Protein 5WPW (pdb70)

CATH classification: 2.60.120.10 (+1 more: 2.60.120.10)

Structure (mmCIF, N/CA/C/O backbone):
data_5WPW
#
_entry.id   5WPW
#
_cell.length_a   92.410
_cell.length_b   92.410
_cell.length_c   212.850
_cell.angle_alpha   90.00
_cell.angle_beta   90.00
_cell.angle_gamma   120.00
#
_symmetry.space_group_name_H-M   'H 3'
#
loop_
_entity.id
_entity.type
_entity.pdbx_description
1 polymer '11S globulin isoform 1'
2 water water
#
loop_
_atom_site.group_PDB
_atom_site.id
_atom_site.type_symbol
_atom_site.label_atom_id
_atom_site.label_alt_id
_atom_site.label_comp_id
_atom_site.label_asym_id
_atom_site.label_entity_id
_atom_site.label_seq_id
_atom_site.pdbx_PDB_ins_code
_atom_site.Cartn_x
_atom_site.Cartn_y
_atom_site.Cartn_z
_atom_site.occupancy
_atom_site.B_iso_or_equiv
_atom_site.auth_seq_id
_atom_site.auth_comp_id
_atom_site.auth_asym_id
_atom_site.auth_atom_id
_atom_site.pdbx_PDB_model_num
ATOM 1 N N . ASN A 1 1 ? -7.060 52.554 14.682 1.00 71.48 43 ASN A N 1
ATOM 2 C CA . ASN A 1 1 ? -7.921 53.404 13.864 1.00 69.13 43 ASN A CA 1
ATOM 3 C C . ASN A 1 1 ? -9.247 53.673 14.578 1.00 68.87 43 ASN A C 1
ATOM 4 O O . ASN A 1 1 ? -9.761 52.816 15.303 1.00 65.70 43 ASN A O 1
ATOM 9 N N . GLU A 1 2 ? -9.790 54.873 14.361 1.00 69.30 44 GLU A N 1
ATOM 10 C CA . GLU A 1 2 ? -11.016 55.342 14.998 1.00 60.74 44 GLU A CA 1
ATOM 11 C C . GLU A 1 2 ? -12.271 54.989 14.213 1.00 59.41 44 GLU A C 1
ATOM 12 O O . GLU A 1 2 ? -13.332 55.570 14.479 1.00 55.63 44 GLU A O 1
ATOM 18 N N . CYS A 1 3 ? -12.190 54.079 13.244 1.00 51.83 45 CYS A N 1
ATOM 19 C CA . CYS A 1 3 ? -13.365 53.834 12.419 1.00 53.23 45 CYS A CA 1
ATOM 20 C C . CYS A 1 3 ? -14.347 52.867 13.058 1.00 50.63 45 CYS A C 1
ATOM 21 O O . CYS A 1 3 ? -15.360 52.530 12.430 1.00 47.79 45 CYS A O 1
ATOM 24 N N . ARG A 1 4 ? -14.094 52.423 14.289 1.00 53.41 46 ARG A N 1
ATOM 25 C CA . ARG A 1 4 ? -15.132 51.760 15.079 1.00 53.78 46 ARG A CA 1
ATOM 26 C C . ARG A 1 4 ? -15.916 52.827 15.848 1.00 56.01 46 ARG A C 1
ATOM 27 O O . ARG A 1 4 ? -15.799 53.007 17.066 1.00 54.61 46 ARG A O 1
ATOM 35 N N . ILE A 1 5 ? -16.723 53.555 15.098 1.00 53.69 47 ILE A N 1
ATOM 36 C CA . ILE A 1 5 ? -17.498 54.658 15.641 1.00 53.56 47 ILE A CA 1
ATOM 37 C C . ILE A 1 5 ? -18.831 54.121 16.125 1.00 53.37 47 ILE A C 1
ATOM 38 O O . ILE A 1 5 ? -19.563 53.475 15.366 1.00 51.71 47 ILE A O 1
ATOM 43 N N . GLU A 1 6 ? -19.145 54.387 17.393 1.00 55.16 48 GLU A N 1
ATOM 44 C CA . GLU A 1 6 ? -20.443 53.997 17.930 1.00 56.67 48 GLU A CA 1
ATOM 45 C C . GLU A 1 6 ? -21.566 54.813 17.289 1.00 54.44 48 GLU A C 1
ATOM 46 O O . GLU A 1 6 ? -22.561 54.246 16.822 1.00 52.57 48 GLU A O 1
ATOM 52 N N . ARG A 1 7 ? -21.411 56.143 17.234 1.00 50.78 49 ARG A N 1
ATOM 53 C CA . ARG A 1 7 ? -22.408 57.049 16.671 1.00 49.75 49 ARG A CA 1
ATOM 54 C C . ARG A 1 7 ? -21.735 58.121 15.824 1.00 48.11 49 ARG A C 1
ATOM 55 O O . ARG A 1 7 ? -20.622 58.560 16.118 1.00 50.34 49 ARG A O 1
ATOM 63 N N . LEU A 1 8 ? -22.447 58.575 14.798 1.00 47.24 50 LEU A N 1
ATOM 64 C CA . LEU A 1 8 ? -22.072 59.778 14.070 1.00 42.20 50 LEU A CA 1
ATOM 65 C C . LEU A 1 8 ? -22.899 60.966 14.556 1.00 48.13 50 LEU A C 1
ATOM 66 O O . LEU A 1 8 ? -23.977 60.809 15.131 1.00 48.53 50 LEU A O 1
ATOM 71 N N . ASN A 1 9 ? -22.386 62.169 14.315 1.00 48.57 51 ASN A N 1
ATOM 72 C CA . ASN A 1 9 ? -23.177 63.362 14.586 1.00 47.53 51 ASN A CA 1
ATOM 73 C C . ASN A 1 9 ? -22.773 64.459 13.616 1.00 48.81 51 ASN A C 1
ATOM 74 O O . ASN A 1 9 ? -21.661 64.464 13.080 1.00 49.17 51 ASN A O 1
ATOM 79 N N . ALA A 1 10 ? -23.699 65.383 13.384 1.00 42.72 52 ALA A N 1
ATOM 80 C CA . ALA A 1 10 ? -23.400 66.515 12.523 1.00 45.01 52 ALA A CA 1
ATOM 81 C C . ALA A 1 10 ? -22.402 67.431 13.217 1.00 43.42 52 ALA A C 1
ATOM 82 O O . ALA A 1 10 ? -22.439 67.607 14.438 1.00 48.49 52 ALA A O 1
ATOM 84 N N . LEU A 1 11 ? -21.483 67.984 12.439 1.00 40.13 53 LEU A N 1
ATOM 85 C CA . LEU A 1 11 ? -20.374 68.750 12.974 1.00 39.13 53 LEU A CA 1
ATOM 86 C C . LEU A 1 11 ? -20.480 70.209 12.562 1.00 36.80 53 LEU A C 1
ATOM 87 O O . LEU A 1 11 ? -21.050 70.547 11.522 1.00 35.59 53 LEU A O 1
ATOM 92 N N . GLU A 1 12 ? -19.906 71.063 13.392 1.00 41.59 54 GLU A N 1
ATOM 93 C CA . GLU A 1 12 ? -19.789 72.488 13.151 1.00 41.54 54 GLU A CA 1
ATOM 94 C C . GLU A 1 12 ? -18.400 72.910 13.589 1.00 37.55 54 GLU A C 1
ATOM 95 O O . GLU A 1 12 ? -17.709 72.162 14.293 1.00 41.38 54 GLU A O 1
ATOM 101 N N . PRO A 1 13 ? -17.938 74.080 13.154 1.00 36.47 55 PRO A N 1
ATOM 102 C CA . PRO A 1 13 ? -16.584 74.524 13.507 1.00 44.06 55 PRO A CA 1
ATOM 103 C C . PRO A 1 13 ? -16.387 74.686 15.010 1.00 45.14 55 PRO A C 1
ATOM 104 O O . PRO A 1 13 ? -17.233 75.242 15.713 1.00 50.96 55 PRO A O 1
ATOM 108 N N . THR A 1 14 ? -15.242 74.204 15.497 1.00 43.02 56 THR A N 1
ATOM 109 C CA . THR A 1 14 ? -14.915 74.298 16.916 1.00 48.90 56 THR A CA 1
ATOM 110 C C . THR A 1 14 ? -14.260 75.629 17.264 1.00 50.50 56 THR A C 1
ATOM 111 O O . THR A 1 14 ? -14.667 76.289 18.222 1.00 52.26 56 THR A O 1
ATOM 115 N N . ARG A 1 15 ? -13.248 76.040 16.510 1.00 49.96 57 ARG A N 1
ATOM 116 C CA . ARG A 1 15 ? -12.579 77.302 16.780 1.00 46.65 57 ARG A CA 1
ATOM 117 C C . ARG A 1 15 ? -12.660 78.208 15.560 1.00 49.99 57 ARG A C 1
ATOM 118 O O . ARG A 1 15 ? 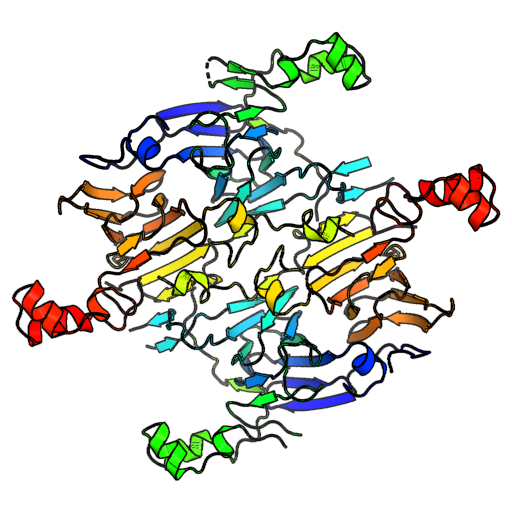-12.779 77.748 14.419 1.00 49.62 57 ARG A O 1
ATOM 126 N N . THR A 1 16 ? -12.637 79.509 15.832 1.00 46.14 58 THR A N 1
ATOM 127 C CA . THR A 1 16 ? -12.849 80.551 14.840 1.00 45.44 58 THR A CA 1
ATOM 128 C C . THR A 1 16 ? -11.786 81.617 15.051 1.00 50.61 58 THR A C 1
ATOM 129 O O . THR A 1 16 ? -11.687 82.185 16.144 1.00 51.76 58 THR A O 1
ATOM 133 N N . VAL A 1 17 ? -10.992 81.885 14.019 1.00 48.25 59 VAL A N 1
ATOM 134 C CA . VAL A 1 17 ? -9.930 82.883 14.077 1.00 45.50 59 VAL A CA 1
ATOM 135 C C . VAL A 1 17 ? -10.334 84.039 13.178 1.00 46.64 59 VAL A C 1
ATOM 136 O O . VAL A 1 17 ? -10.563 83.846 11.979 1.00 43.81 59 VAL A O 1
ATOM 140 N N . ARG A 1 18 ? -10.438 85.238 13.747 1.00 48.27 60 ARG A N 1
ATOM 141 C CA . ARG A 1 18 ? -10.843 86.395 12.965 1.00 44.92 60 ARG A CA 1
ATOM 142 C C . ARG A 1 18 ? -9.613 87.126 12.436 1.00 48.24 60 ARG A C 1
ATOM 143 O O . ARG A 1 18 ? -8.683 87.433 13.188 1.00 50.42 60 ARG A O 1
ATOM 151 N N . SER A 1 19 ? -9.609 87.381 11.139 1.00 43.46 61 SER A N 1
ATOM 152 C CA . SER A 1 19 ? -8.598 88.180 10.475 1.00 42.13 61 SER A CA 1
ATOM 153 C C . SER A 1 19 ? -9.187 89.548 10.129 1.00 43.35 61 SER A C 1
ATOM 154 O O . SER A 1 19 ? -10.368 89.817 10.357 1.00 36.13 61 SER A O 1
ATOM 157 N N . GLU A 1 20 ? -8.338 90.399 9.545 1.00 43.40 62 GLU A N 1
ATOM 158 C CA . GLU A 1 20 ? -8.732 91.760 9.194 1.00 41.55 62 GLU A CA 1
ATOM 159 C C . GLU A 1 20 ? -9.884 91.778 8.196 1.00 45.71 62 GLU A C 1
ATOM 160 O O . GLU A 1 20 ? -10.840 92.546 8.360 1.00 41.41 62 GLU A O 1
ATOM 166 N N . ALA A 1 21 ? -9.821 90.933 7.159 1.00 38.61 63 ALA A N 1
ATOM 167 C CA . ALA A 1 21 ? -10.789 90.961 6.065 1.00 39.64 63 ALA A CA 1
ATOM 168 C C . ALA A 1 21 ? -11.519 89.630 5.897 1.00 36.81 63 ALA A C 1
ATOM 169 O O . ALA A 1 21 ? -11.946 89.291 4.791 1.00 37.65 63 ALA A O 1
ATOM 171 N N . GLY A 1 22 ? -11.666 88.874 6.978 1.00 36.32 64 GLY A N 1
ATOM 172 C CA . GLY A 1 22 ? -12.405 87.631 6.920 1.00 37.91 64 GLY A CA 1
ATOM 173 C C . GLY A 1 22 ? -12.180 86.817 8.177 1.00 39.96 64 GLY A C 1
ATOM 174 O O . GLY A 1 22 ? -11.520 87.269 9.118 1.00 42.05 64 GLY A O 1
ATOM 175 N N . VAL A 1 23 ? -12.771 85.612 8.181 1.00 35.42 65 VAL A N 1
ATOM 176 C CA . VAL A 1 23 ? -12.681 84.654 9.279 1.00 37.48 65 VAL A CA 1
ATOM 177 C C . VAL A 1 23 ? -12.475 83.245 8.722 1.00 39.03 65 VAL A C 1
ATOM 178 O O . VAL A 1 23 ? -12.955 82.899 7.632 1.00 33.76 65 VAL A O 1
ATOM 182 N N . THR A 1 24 ? -11.771 82.426 9.504 1.00 33.87 66 THR A N 1
ATOM 183 C CA . THR A 1 24 ? -11.509 81.020 9.194 1.00 38.03 66 THR A CA 1
ATOM 184 C C . THR A 1 24 ? -12.073 80.153 10.309 1.00 36.78 66 THR A C 1
ATOM 185 O O . THR A 1 24 ? -11.658 80.285 11.465 1.00 42.67 66 THR A O 1
ATOM 189 N N . ASP A 1 25 ? -13.010 79.270 9.963 1.00 32.91 67 ASP A N 1
ATOM 190 C CA . ASP A 1 25 ? -13.629 78.349 10.907 1.00 36.77 67 ASP A CA 1
ATOM 191 C C . ASP A 1 25 ? -12.971 76.990 10.748 1.00 36.93 67 ASP A C 1
ATOM 192 O O . ASP A 1 25 ? -12.859 76.492 9.628 1.00 35.42 67 ASP A O 1
ATOM 197 N N . TYR A 1 26 ? -12.518 76.401 11.844 1.00 34.93 68 TYR A N 1
ATOM 198 C CA . TYR A 1 26 ? -11.865 75.097 11.782 1.00 42.83 68 TYR A CA 1
ATOM 199 C C . TYR A 1 26 ? -12.776 74.033 12.391 1.00 41.30 68 TYR A C 1
ATOM 200 O O . TYR A 1 26 ? -13.195 74.156 13.548 1.00 42.01 68 TYR A O 1
ATOM 209 N N . PHE A 1 27 ? -13.081 72.990 11.619 1.00 34.63 69 PHE A N 1
ATOM 210 C CA . PHE A 1 27 ? -13.635 71.788 12.232 1.00 36.99 69 PHE A CA 1
ATOM 211 C C . PHE A 1 27 ? -12.515 71.034 12.936 1.00 38.44 69 PHE A C 1
ATOM 212 O O . PHE A 1 27 ? -11.337 71.201 12.619 1.00 40.32 69 PHE A O 1
ATOM 220 N N . ASP A 1 28 ? -12.879 70.206 13.918 1.00 39.71 70 ASP A N 1
ATOM 221 C CA . ASP A 1 28 ? -11.876 69.588 14.781 1.00 43.66 70 ASP A CA 1
ATOM 222 C C . ASP A 1 28 ? -11.342 68.315 14.126 1.00 42.36 70 ASP A C 1
ATOM 223 O O . ASP A 1 28 ? -12.014 67.282 14.124 1.00 42.57 70 ASP A O 1
ATOM 228 N N . GLU A 1 29 ? -10.112 68.376 13.614 1.00 39.99 71 GLU A N 1
ATOM 229 C CA . GLU A 1 29 ? -9.524 67.221 12.947 1.00 38.44 71 GLU A CA 1
ATOM 230 C C . GLU A 1 29 ? -9.215 66.086 13.912 1.00 41.30 71 GLU A C 1
ATOM 231 O O . GLU A 1 29 ? -8.892 64.981 13.461 1.00 37.43 71 GLU A O 1
ATOM 237 N N . ASP A 1 30 ? -9.309 66.333 15.223 1.00 44.10 72 ASP A N 1
ATOM 238 C CA . ASP A 1 30 ? -9.104 65.312 16.240 1.00 44.27 72 ASP A CA 1
ATOM 239 C C . ASP A 1 30 ? -10.388 64.585 16.620 1.00 43.63 72 ASP A C 1
ATOM 240 O O . ASP A 1 30 ? -10.327 63.577 17.331 1.00 49.69 72 ASP A O 1
ATOM 245 N N . ASN A 1 31 ? -11.538 65.086 16.185 1.00 42.69 73 ASN A N 1
ATOM 246 C CA . ASN A 1 31 ? -12.786 64.344 16.268 1.00 43.40 73 ASN A CA 1
ATOM 247 C C . ASN A 1 31 ? -12.621 62.953 15.652 1.00 44.17 73 ASN A C 1
ATOM 248 O O . ASN A 1 31 ? -11.947 62.789 14.631 1.00 40.31 73 ASN A O 1
ATOM 253 N N . GLU A 1 32 ? -13.240 61.944 16.283 1.00 45.75 74 GLU A N 1
ATOM 254 C CA . GLU A 1 32 ? -13.105 60.568 15.804 1.00 41.86 74 GLU A CA 1
ATOM 255 C C . GLU A 1 32 ? -13.513 60.434 14.342 1.00 39.71 74 GLU A C 1
ATOM 256 O O . GLU A 1 32 ? -12.901 59.675 13.582 1.00 39.19 74 GLU A O 1
ATOM 262 N N . GLN A 1 33 ? -14.554 61.151 13.933 1.00 36.55 75 GLN A N 1
ATOM 263 C CA . GLN A 1 33 ? -15.067 61.009 12.577 1.00 40.36 75 GLN A CA 1
ATOM 264 C C . GLN A 1 33 ? -14.096 61.573 11.544 1.00 37.94 75 GLN A C 1
ATOM 265 O O . GLN A 1 33 ? -13.918 60.985 10.467 1.00 36.73 75 GLN A O 1
ATOM 271 N N . PHE A 1 34 ? -13.462 62.709 11.855 1.00 37.96 76 PHE A N 1
ATOM 272 C CA . PHE A 1 34 ? -12.391 63.237 11.018 1.00 32.99 76 PHE A CA 1
ATOM 273 C C . PHE A 1 34 ? -11.176 62.324 11.041 1.00 38.06 76 PHE A C 1
ATOM 274 O O . PHE A 1 34 ? -10.526 62.108 10.012 1.00 35.88 76 PHE A O 1
ATOM 282 N N . ARG A 1 35 ? -10.846 61.787 12.212 1.00 36.42 77 ARG A N 1
ATOM 283 C CA . ARG A 1 35 ? -9.751 60.837 12.288 1.00 38.58 77 ARG A CA 1
ATOM 284 C C . ARG A 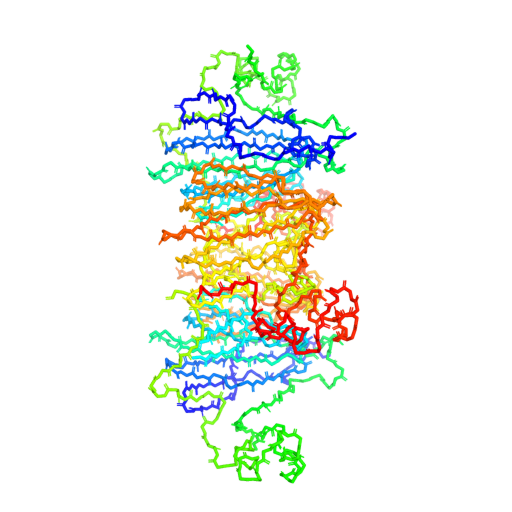1 35 ? -10.085 59.543 11.547 1.00 39.48 77 ARG A C 1
ATOM 285 O O . ARG A 1 35 ? -9.199 58.934 10.946 1.00 37.02 77 ARG A O 1
ATOM 293 N N . CYS A 1 36 ? -11.348 59.118 11.542 1.00 35.05 78 CYS A N 1
ATOM 294 C CA . CYS A 1 36 ? -11.677 57.937 10.754 1.00 39.33 78 CYS A CA 1
ATOM 295 C C . CYS A 1 36 ? -11.576 58.239 9.267 1.00 35.24 78 CYS A C 1
ATOM 296 O O . CYS A 1 36 ? -11.064 57.423 8.501 1.00 37.15 78 CYS A O 1
ATOM 299 N N . ALA A 1 37 ? -12.038 59.418 8.845 1.00 33.90 79 ALA A N 1
ATOM 300 C CA . ALA A 1 37 ? -12.004 59.766 7.435 1.00 32.62 79 ALA A CA 1
ATOM 301 C C . ALA A 1 37 ? -10.608 60.154 6.972 1.00 33.73 79 ALA A C 1
ATOM 302 O O . ALA A 1 37 ? -10.343 60.110 5.772 1.00 27.11 79 ALA A O 1
ATOM 304 N N . GLY A 1 38 ? -9.727 60.544 7.889 1.00 28.79 80 GLY A N 1
ATOM 305 C CA . GLY A 1 38 ? -8.391 60.997 7.527 1.00 34.02 80 GLY A CA 1
ATOM 306 C C . GLY A 1 38 ? -8.336 62.335 6.821 1.00 31.37 80 GLY A C 1
ATOM 307 O O . GLY A 1 38 ? -7.499 62.526 5.919 1.00 27.88 80 GLY A O 1
ATOM 308 N N . VAL A 1 39 ? -9.206 63.273 7.211 1.00 28.63 81 VAL A N 1
ATOM 309 C CA . VAL A 1 39 ? -9.286 64.591 6.596 1.00 25.65 81 VAL A CA 1
ATOM 310 C C . VAL A 1 39 ? -9.292 65.657 7.693 1.00 29.49 81 VAL A C 1
ATOM 311 O O . VAL A 1 39 ? -9.519 65.371 8.872 1.00 26.66 81 VAL A O 1
ATOM 315 N N . SER A 1 40 ? -8.976 66.886 7.285 1.00 28.63 82 SER A N 1
ATOM 316 C CA . SER A 1 40 ? -9.236 68.110 8.033 1.00 28.91 82 SER A CA 1
ATOM 317 C C . SER A 1 40 ? -10.079 69.033 7.164 1.00 31.90 82 SER A C 1
ATOM 318 O O . SER A 1 40 ? -9.871 69.108 5.948 1.00 29.39 82 SER A O 1
ATOM 321 N N . THR A 1 41 ? -11.018 69.756 7.777 1.00 30.21 83 THR A N 1
ATOM 322 C CA . THR A 1 41 ? -11.927 70.630 7.045 1.00 27.42 83 THR A CA 1
ATOM 323 C C . THR A 1 41 ? -11.846 72.033 7.631 1.00 29.33 83 THR A C 1
ATOM 324 O O . THR A 1 41 ? -11.693 72.204 8.849 1.00 29.69 83 THR A O 1
ATOM 328 N N . ILE A 1 42 ? -11.886 73.031 6.762 1.00 31.92 84 ILE A N 1
ATOM 329 C CA . ILE A 1 42 ? -11.930 74.418 7.197 1.00 33.24 84 ILE A CA 1
ATOM 330 C C . ILE A 1 42 ? -12.936 75.158 6.334 1.00 34.85 84 ILE A C 1
ATOM 331 O O . ILE A 1 42 ? -13.142 74.837 5.158 1.00 31.61 84 ILE A O 1
ATOM 336 N N . ARG A 1 43 ? -13.598 76.133 6.941 1.00 33.72 85 ARG A N 1
ATOM 337 C CA . ARG A 1 43 ? -14.460 77.059 6.229 1.00 33.35 85 ARG A CA 1
ATOM 338 C C . ARG A 1 43 ? -13.869 78.456 6.360 1.00 34.86 85 ARG A C 1
ATOM 339 O O . ARG A 1 43 ? -13.462 78.859 7.449 1.00 33.64 85 ARG A O 1
ATOM 347 N N . ARG A 1 44 ? -13.820 79.185 5.254 1.00 32.34 86 ARG A N 1
ATOM 348 C CA . ARG A 1 44 ? -13.338 80.559 5.249 1.00 35.89 86 ARG A CA 1
ATOM 349 C C . ARG A 1 44 ? -14.390 81.508 4.702 1.00 35.16 86 ARG A C 1
ATOM 350 O O . ARG A 1 44 ? -15.089 81.192 3.730 1.00 29.88 86 ARG A O 1
ATOM 358 N N . VAL A 1 45 ? -14.476 82.691 5.308 1.00 31.53 87 VAL A N 1
ATOM 359 C CA . VAL A 1 45 ? -15.250 83.794 4.760 1.00 33.08 87 VAL A CA 1
ATOM 360 C C . VAL A 1 45 ? -14.279 84.930 4.479 1.00 38.70 87 VAL A C 1
ATOM 361 O O . VAL A 1 45 ? -13.531 85.343 5.370 1.00 36.57 87 VAL A O 1
ATOM 365 N N . ILE A 1 46 ? -14.280 85.416 3.243 1.00 36.14 88 ILE A N 1
ATOM 366 C CA . ILE A 1 46 ? -13.352 86.443 2.789 1.00 38.35 88 ILE A CA 1
ATOM 367 C C . ILE A 1 46 ? -14.194 87.632 2.356 1.00 36.76 88 ILE A C 1
ATOM 368 O O . ILE A 1 46 ? -14.868 87.582 1.317 1.00 35.78 88 ILE A O 1
ATOM 373 N N . GLU A 1 47 ? -14.153 88.709 3.153 1.00 38.95 89 GLU A N 1
ATOM 374 C CA . GLU A 1 47 ? -14.905 89.904 2.829 1.00 35.39 89 GLU A CA 1
ATOM 375 C C . GLU A 1 47 ? -14.445 90.456 1.492 1.00 34.33 89 GLU A C 1
ATOM 376 O O . GLU A 1 47 ? -13.352 90.127 1.017 1.00 40.01 89 GLU A O 1
ATOM 382 N N . PRO A 1 48 ? -15.269 91.287 0.860 1.00 35.49 90 PRO A N 1
ATOM 383 C CA . PRO A 1 48 ? -14.826 91.974 -0.354 1.00 31.10 90 PRO A CA 1
ATOM 384 C C . PRO A 1 48 ? -13.520 92.719 -0.111 1.00 35.50 90 PRO A C 1
ATOM 385 O O . PRO A 1 48 ? -13.271 93.240 0.980 1.00 32.57 90 PRO A O 1
ATOM 389 N N . ARG A 1 49 ? -12.652 92.696 -1.126 1.00 33.40 91 ARG A N 1
ATOM 390 C CA . ARG A 1 49 ? -11.315 93.283 -1.119 1.00 35.11 91 ARG A CA 1
ATOM 391 C C . ARG A 1 49 ? -10.364 92.585 -0.146 1.00 31.25 91 ARG A C 1
ATOM 392 O O . ARG A 1 49 ? -9.269 93.103 0.124 1.00 36.14 91 ARG A O 1
ATOM 400 N N . GLY A 1 50 ? -10.731 91.408 0.358 1.00 33.67 92 GLY A N 1
ATOM 401 C CA . GLY A 1 50 ? -9.854 90.623 1.208 1.00 31.90 92 GLY A CA 1
ATOM 402 C C . GLY A 1 50 ? -9.001 89.664 0.389 1.00 34.25 92 GLY A C 1
ATOM 403 O O . GLY A 1 50 ? -9.482 89.020 -0.539 1.00 36.45 92 GLY A O 1
ATOM 404 N N . LEU A 1 51 ? -7.729 89.579 0.763 1.00 29.43 93 LEU A N 1
ATOM 405 C CA . LEU A 1 51 ? -6.733 88.718 0.133 1.00 30.57 93 LEU A CA 1
ATOM 406 C C . LEU A 1 51 ? -6.312 87.647 1.131 1.00 29.27 93 LEU A C 1
ATOM 407 O O . LEU A 1 51 ? -5.854 87.967 2.233 1.00 28.33 93 LEU A O 1
ATOM 412 N N . LEU A 1 52 ? -6.500 86.373 0.765 1.00 32.24 94 LEU A N 1
ATOM 413 C CA . LEU A 1 52 ? -5.880 85.272 1.499 1.00 26.39 94 LEU A CA 1
ATOM 414 C C . LEU A 1 52 ? -4.408 85.179 1.112 1.00 30.51 94 LEU A C 1
ATOM 415 O O . LEU A 1 52 ? -4.087 84.910 -0.055 1.00 28.15 94 LEU A O 1
ATOM 420 N N . LEU A 1 53 ? -3.520 85.372 2.094 1.00 27.78 95 LEU A N 1
ATOM 421 C CA . LEU A 1 53 ? -2.091 85.446 1.831 1.00 26.51 95 LEU A CA 1
ATOM 422 C C . LEU A 1 53 ? -1.547 84.118 1.305 1.00 30.06 95 LEU A C 1
ATOM 423 O O . LEU A 1 53 ? -2.057 83.049 1.648 1.00 27.72 95 LEU A O 1
ATOM 428 N N . PRO A 1 54 ? -0.481 84.159 0.506 1.00 26.54 96 PRO A N 1
ATOM 429 C CA . PRO A 1 54 ? 0.063 82.917 -0.060 1.00 27.89 96 PRO A CA 1
ATOM 430 C C . PRO A 1 54 ? 0.554 81.961 1.015 1.00 30.59 96 PRO A C 1
ATOM 431 O O . PRO A 1 54 ? 1.179 82.361 2.001 1.00 27.16 96 PRO A O 1
ATOM 435 N N . SER A 1 55 ? 0.223 80.680 0.825 1.00 26.87 97 SER A N 1
ATOM 436 C CA . SER A 1 55 ? 0.601 79.635 1.766 1.00 24.42 97 SER A CA 1
ATOM 437 C C . SER A 1 55 ? 0.536 78.302 1.038 1.00 26.83 97 SER A C 1
ATOM 438 O O . SER A 1 55 ? -0.065 78.192 -0.037 1.00 24.97 97 SER A O 1
ATOM 441 N N . MET A 1 56 ? 1.171 77.297 1.623 1.00 24.42 98 MET A N 1
ATOM 442 C CA . MET A 1 56 ? 1.127 75.958 1.058 1.00 25.82 98 MET A CA 1
ATOM 443 C C . MET A 1 56 ? 0.905 74.964 2.184 1.00 25.08 98 MET A C 1
ATOM 444 O O . MET A 1 56 ? 1.245 75.225 3.342 1.00 28.05 98 MET A O 1
ATOM 449 N N . SER A 1 57 ? 0.291 73.831 1.842 1.00 23.93 99 SER A N 1
ATOM 450 C CA . SER A 1 57 ? -0.100 72.820 2.812 1.00 26.45 99 SER A CA 1
ATOM 451 C C . SER A 1 57 ? 0.560 71.483 2.477 1.00 27.44 99 SER A C 1
ATOM 452 O O . SER A 1 57 ? 0.908 71.222 1.327 1.00 26.37 99 SER A O 1
ATOM 455 N N . ASN A 1 58 ? 0.758 70.658 3.504 1.00 27.41 100 ASN A N 1
ATOM 456 C CA . ASN A 1 58 ? 1.323 69.317 3.343 1.00 29.39 100 ASN A CA 1
ATOM 457 C C . ASN A 1 58 ? 0.342 68.333 2.723 1.00 27.63 100 ASN A C 1
ATOM 458 O O . ASN A 1 58 ? 0.758 67.225 2.365 1.00 30.69 100 ASN A O 1
ATOM 463 N N . ALA A 1 59 ? -0.926 68.694 2.610 1.00 27.16 101 ALA A N 1
ATOM 464 C CA . ALA A 1 59 ? -1.967 67.790 2.126 1.00 22.78 101 ALA A CA 1
ATOM 465 C C . ALA A 1 59 ? -2.655 68.358 0.890 1.00 25.75 101 ALA A C 1
ATOM 466 O O . ALA A 1 59 ? -2.858 69.584 0.799 1.00 28.23 101 ALA A O 1
ATOM 468 N N . PRO A 1 60 ? -2.985 67.523 -0.095 1.00 25.01 102 PRO A N 1
ATOM 469 C CA . PRO A 1 60 ? -3.793 68.012 -1.217 1.00 24.79 102 PRO A CA 1
ATOM 470 C C . PRO A 1 60 ? -5.189 68.338 -0.714 1.00 24.12 102 PRO A C 1
ATOM 471 O O . PRO A 1 60 ? -5.637 67.812 0.309 1.00 25.66 102 PRO A O 1
ATOM 475 N N . ARG A 1 61 ? -5.862 69.245 -1.420 1.00 23.82 103 ARG A N 1
ATOM 476 C CA . ARG A 1 61 ? -7.187 69.702 -0.989 1.00 22.51 103 ARG A CA 1
ATOM 477 C C . ARG A 1 61 ? -8.115 69.966 -2.165 1.00 23.08 103 ARG A C 1
ATOM 478 O O . ARG A 1 61 ? -7.679 70.178 -3.296 1.00 23.03 103 ARG A O 1
ATOM 486 N N . LEU A 1 62 ? -9.427 69.931 -1.878 1.00 22.13 104 LEU A N 1
ATOM 487 C CA . LEU A 1 62 ? -10.463 70.439 -2.757 1.00 25.25 104 LEU A CA 1
ATOM 488 C C . LEU A 1 62 ? -11.157 71.566 -2.014 1.00 20.96 104 LEU A C 1
ATOM 489 O O . LEU A 1 62 ? -11.445 71.419 -0.821 1.00 23.33 104 LEU A O 1
ATOM 494 N N . VAL A 1 63 ? -11.335 72.697 -2.694 1.00 23.69 105 VAL A N 1
ATOM 495 C CA . VAL A 1 63 ? -12.066 73.852 -2.177 1.00 23.30 105 VAL A CA 1
ATOM 496 C C . VAL A 1 63 ? -13.384 73.951 -2.928 1.00 23.22 105 VAL A C 1
ATOM 497 O O . VAL A 1 63 ? -13.397 73.911 -4.163 1.00 30.60 105 VAL A O 1
ATOM 501 N N . TYR A 1 64 ? -14.493 74.072 -2.207 1.00 21.18 106 TYR A N 1
ATOM 502 C CA . TYR A 1 64 ? -15.771 74.352 -2.849 1.00 23.47 106 TYR A CA 1
ATOM 503 C C . TYR A 1 64 ? -16.187 75.785 -2.539 1.00 24.30 106 TYR A C 1
ATOM 504 O O . TYR A 1 64 ? -16.269 76.157 -1.367 1.00 27.54 106 TYR A O 1
ATOM 513 N N . ILE A 1 65 ? -16.469 76.565 -3.584 1.00 23.00 107 ILE A N 1
ATOM 514 C CA . ILE A 1 65 ? -16.931 77.952 -3.438 1.00 26.32 107 ILE A CA 1
ATOM 515 C C . ILE A 1 65 ? -18.443 77.905 -3.197 1.00 26.08 107 ILE A C 1
ATOM 516 O O . ILE A 1 65 ? -19.226 77.734 -4.132 1.00 26.75 107 ILE A O 1
ATOM 521 N N . VAL A 1 66 ? -18.841 78.018 -1.925 1.00 27.25 108 VAL A N 1
ATOM 522 C CA . VAL A 1 66 ? -20.250 78.097 -1.547 1.00 23.92 108 VAL A CA 1
ATOM 523 C C . VAL A 1 66 ? -20.875 79.400 -2.035 1.00 33.87 108 VAL A C 1
ATOM 524 O O . VAL A 1 66 ? -22.045 79.437 -2.441 1.00 30.48 108 VAL A O 1
ATOM 528 N N . GLN A 1 67 ? -20.117 80.493 -1.997 1.00 27.29 109 GLN A N 1
ATOM 529 C CA . GLN A 1 67 ? -20.675 81.805 -2.272 1.00 30.43 109 GLN A CA 1
ATOM 530 C C . GLN A 1 67 ? -19.562 82.721 -2.755 1.00 34.35 109 GLN A C 1
ATOM 531 O O . GLN A 1 67 ? -18.425 82.590 -2.303 1.00 33.12 109 GLN A O 1
ATOM 537 N N . GLY A 1 68 ? -19.886 83.640 -3.670 1.00 31.88 110 GLY A N 1
ATOM 538 C CA . GLY A 1 68 ? -18.983 84.720 -4.022 1.00 35.83 110 GLY A CA 1
ATOM 539 C C . GLY A 1 68 ? -18.258 84.473 -5.326 1.00 34.93 110 GLY A C 1
ATOM 540 O O . GLY A 1 68 ? -18.412 83.444 -5.988 1.00 32.71 110 GLY A O 1
ATOM 541 N N . ARG A 1 69 ? -17.433 85.453 -5.691 1.00 33.78 111 ARG A N 1
ATOM 542 C CA . ARG A 1 69 ? -16.561 85.322 -6.841 1.00 35.89 111 ARG A CA 1
ATOM 543 C C . ARG A 1 69 ? -15.243 86.017 -6.543 1.00 37.43 111 ARG A C 1
ATOM 544 O O . ARG A 1 69 ? -15.141 86.844 -5.628 1.00 38.29 111 ARG A O 1
ATOM 552 N N . GLY A 1 70 ? -14.226 85.655 -7.313 1.00 37.27 112 GLY A N 1
ATOM 553 C CA . GLY A 1 70 ? -12.919 86.239 -7.100 1.00 36.53 112 GLY A CA 1
ATOM 554 C C . GLY A 1 70 ? -11.849 85.655 -7.999 1.00 30.63 112 GLY A C 1
ATOM 555 O O . GLY A 1 70 ? -12.124 85.098 -9.063 1.00 32.11 112 GLY A O 1
ATOM 556 N N . ILE A 1 71 ? -10.616 85.814 -7.546 1.00 27.04 113 ILE A N 1
ATOM 557 C CA . ILE A 1 71 ? -9.422 85.486 -8.307 1.00 35.43 113 ILE A CA 1
ATOM 558 C C . ILE A 1 71 ? -8.602 84.535 -7.461 1.00 29.00 113 ILE A C 1
ATOM 559 O O . ILE A 1 71 ? -8.423 84.769 -6.260 1.00 29.79 113 ILE A O 1
ATOM 564 N N . VAL A 1 72 ? -8.089 83.476 -8.078 1.00 32.37 114 VAL A N 1
ATOM 565 C CA . VAL A 1 72 ? -7.220 82.535 -7.386 1.00 31.57 114 VAL A CA 1
ATOM 566 C C . VAL A 1 72 ? -5.893 82.441 -8.126 1.00 29.19 114 VAL A C 1
ATOM 567 O O . VAL A 1 72 ? -5.845 82.466 -9.361 1.00 31.07 114 VAL A O 1
ATOM 571 N N . GLY A 1 73 ? -4.813 82.352 -7.362 1.00 29.67 115 GLY A N 1
ATOM 572 C CA . GLY A 1 73 ? -3.502 82.089 -7.919 1.00 28.51 115 GLY A CA 1
ATOM 573 C C . GLY A 1 73 ? -2.882 80.832 -7.338 1.00 29.19 115 GLY A C 1
ATOM 574 O O . GLY A 1 73 ? -2.844 80.628 -6.113 1.00 26.68 115 GLY A O 1
ATOM 575 N N . LEU A 1 74 ? -2.411 79.975 -8.232 1.00 26.77 116 LEU A N 1
ATOM 576 C CA . LEU A 1 74 ? -1.699 78.757 -7.886 1.00 31.36 116 LEU A CA 1
ATOM 577 C C . LEU A 1 74 ? -0.355 78.815 -8.586 1.00 29.99 116 LEU A C 1
ATOM 578 O O . LEU A 1 74 ? -0.292 78.887 -9.823 1.00 31.19 116 LEU A O 1
ATOM 583 N N . VAL A 1 75 ? 0.709 78.806 -7.816 1.00 28.65 117 VAL A N 1
ATOM 584 C CA . VAL A 1 75 ? 2.041 78.914 -8.400 1.00 31.65 117 VAL A CA 1
ATOM 585 C C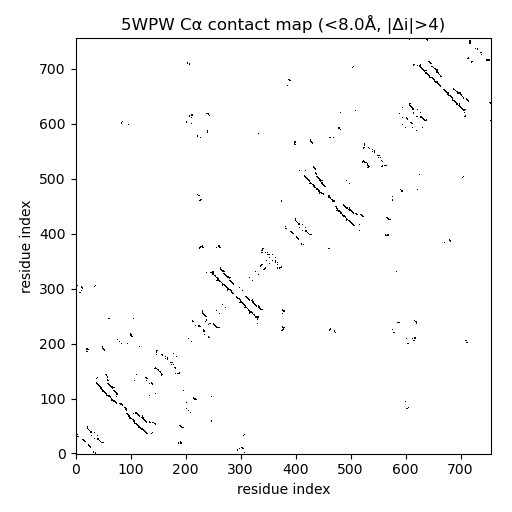 . VAL A 1 75 ? 2.590 77.514 -8.644 1.00 35.30 117 VAL A C 1
ATOM 586 O O . VAL A 1 75 ? 2.757 76.726 -7.704 1.00 34.12 117 VAL A O 1
ATOM 590 N N . MET A 1 76 ? 2.887 77.208 -9.911 1.00 31.01 118 MET A N 1
ATOM 591 C CA . MET A 1 76 ? 3.465 75.916 -10.267 1.00 33.70 118 MET A CA 1
ATOM 592 C C . MET A 1 76 ? 4.966 76.083 -10.443 1.00 29.33 118 MET A C 1
ATOM 593 O O . MET A 1 76 ? 5.394 76.710 -11.417 1.00 29.82 118 MET A O 1
ATOM 598 N N . PRO A 1 77 ? 5.794 75.563 -9.533 1.00 32.90 119 PRO A N 1
ATOM 599 C CA . PRO A 1 77 ? 7.239 75.820 -9.596 1.00 35.26 119 PRO A CA 1
ATOM 600 C C . PRO A 1 77 ? 7.891 75.278 -10.862 1.00 34.94 119 PRO A C 1
ATOM 601 O O . PRO A 1 77 ? 7.679 74.130 -11.262 1.00 31.46 119 PRO A O 1
ATOM 605 N N . GLY A 1 78 ? 8.730 76.104 -11.471 1.00 29.24 120 GLY A N 1
ATOM 606 C CA . GLY A 1 78 ? 9.449 75.692 -12.658 1.00 26.63 120 GLY A CA 1
ATOM 607 C C . GLY A 1 78 ? 8.714 75.955 -13.947 1.00 35.04 120 GLY A C 1
ATOM 608 O O . GLY A 1 78 ? 9.253 75.660 -15.022 1.00 34.43 120 GLY A O 1
ATOM 609 N N . CYS A 1 79 ? 7.409 76.517 -13.867 1.00 33.96 121 CYS A N 1
ATOM 610 C CA . CYS A 1 79 ? 6.602 76.939 -14.995 1.00 31.21 121 CYS A CA 1
ATOM 611 C C . CYS A 1 79 ? 6.869 78.411 -15.290 1.00 30.48 121 CYS A C 1
ATOM 612 O O . CYS A 1 79 ? 7.133 79.190 -14.367 1.00 28.47 121 CYS A O 1
ATOM 615 N N . PRO A 1 80 ? 6.822 78.802 -16.564 1.00 28.18 122 PRO A N 1
ATOM 616 C CA . PRO A 1 80 ? 7.048 80.215 -16.913 1.00 29.98 122 PRO A CA 1
ATOM 617 C C . PRO A 1 80 ? 5.886 81.089 -16.497 1.00 34.04 122 PRO A C 1
ATOM 618 O O . PRO A 1 80 ? 4.744 80.629 -16.408 1.00 32.95 122 PRO A O 1
ATOM 622 N N . GLU A 1 81 ? 6.200 82.372 -16.234 1.00 29.22 123 GLU A N 1
ATOM 623 C CA . GLU A 1 81 ? 5.179 83.405 -16.072 1.00 31.22 123 GLU A CA 1
ATOM 624 C C . GLU A 1 81 ? 4.620 83.742 -17.440 1.00 30.20 123 GLU A C 1
ATOM 625 O O . GLU A 1 81 ? 5.353 84.194 -18.318 1.00 32.59 123 GLU A O 1
ATOM 631 N N . THR A 1 82 ? 3.338 83.477 -17.652 1.00 26.36 124 THR A N 1
ATOM 632 C CA . THR A 1 82 ? 2.760 83.682 -18.967 1.00 30.01 124 THR A CA 1
ATOM 633 C C . THR A 1 82 ? 1.794 84.859 -19.006 1.00 28.18 124 THR A C 1
ATOM 634 O O . THR A 1 82 ? 1.259 85.155 -20.080 1.00 29.43 124 THR A O 1
ATOM 638 N N . PHE A 1 83 ? 1.537 85.514 -17.873 1.00 28.18 125 PHE A N 1
ATOM 639 C CA . PHE A 1 83 ? 0.755 86.748 -17.830 1.00 31.09 125 PHE A CA 1
ATOM 640 C C . PHE A 1 83 ? 1.736 87.906 -17.645 1.00 32.90 125 PHE A C 1
ATOM 641 O O . PHE A 1 83 ? 2.415 87.980 -16.613 1.00 27.65 125 PHE A O 1
ATOM 649 N N . GLN A 1 84 ? 1.809 88.803 -18.630 1.00 33.33 126 GLN A N 1
ATOM 650 C CA . GLN A 1 84 ? 2.845 89.830 -18.587 1.00 34.65 126 GLN A CA 1
ATOM 651 C C . GLN A 1 84 ? 2.408 91.039 -19.407 1.00 38.55 126 GLN A C 1
ATOM 652 O O . GLN A 1 84 ? 1.658 90.918 -20.378 1.00 37.71 126 GLN A O 1
ATOM 658 N N . SER A 1 85 ? 2.899 92.209 -19.001 1.00 43.45 127 SER A N 1
ATOM 659 C CA . SER A 1 85 ? 2.672 93.445 -19.741 1.00 40.65 127 SER A CA 1
ATOM 660 C C . SER A 1 85 ? 3.927 94.297 -19.662 1.00 46.19 127 SER A C 1
ATOM 661 O O . SER A 1 85 ? 4.558 94.384 -18.604 1.00 43.29 127 SER A O 1
ATOM 664 N N . PHE A 1 86 ? 4.295 94.894 -20.797 1.00 49.87 128 PHE A N 1
ATOM 665 C CA . PHE A 1 86 ? 5.498 95.701 -20.930 1.00 49.37 128 PHE A CA 1
ATOM 666 C C . PHE A 1 86 ? 5.122 97.135 -21.272 1.00 58.49 128 PHE A C 1
ATOM 667 O O . PHE A 1 86 ? 4.125 97.377 -21.957 1.00 61.10 128 PHE A O 1
ATOM 675 N N . GLN A 1 87 ? 5.924 98.078 -20.770 1.00 62.85 129 GLN A N 1
ATOM 676 C CA . GLN A 1 87 ? 5.902 99.497 -21.170 1.00 64.84 129 GLN A CA 1
ATOM 677 C C . GLN A 1 87 ? 6.888 100.303 -20.328 1.00 62.88 129 GLN A C 1
ATOM 678 O O . GLN A 1 87 ? 6.594 100.671 -19.186 1.00 63.62 129 GLN A O 1
ATOM 684 N N . ARG A 1 101 ? 6.174 96.110 -16.457 1.00 55.41 143 ARG A N 1
ATOM 685 C CA . ARG A 1 101 ? 5.289 96.565 -15.391 1.00 52.66 143 ARG A CA 1
ATOM 686 C C . ARG A 1 101 ? 4.960 95.448 -14.390 1.00 48.87 143 ARG A C 1
ATOM 687 O O . ARG A 1 101 ? 5.097 95.626 -13.179 1.00 50.08 143 ARG A O 1
ATOM 695 N N . ASP A 1 102 ? 4.525 94.299 -14.899 1.00 45.86 144 ASP A N 1
ATOM 696 C CA . ASP A 1 102 ? 4.140 93.178 -14.049 1.00 42.22 144 ASP A CA 1
ATOM 697 C C . ASP A 1 102 ? 4.312 91.909 -14.876 1.00 35.92 144 ASP A C 1
ATOM 698 O O . ASP A 1 102 ? 4.150 91.927 -16.099 1.00 33.53 144 ASP A O 1
ATOM 703 N N . GLU A 1 103 ? 4.716 90.828 -14.223 1.00 37.01 145 GLU A N 1
ATOM 704 C CA . GLU A 1 103 ? 4.606 89.519 -14.849 1.00 34.96 145 GLU A CA 1
ATOM 705 C C . GLU A 1 103 ? 4.404 88.508 -13.737 1.00 33.50 145 GLU A C 1
ATOM 706 O O . GLU A 1 103 ? 5.006 88.615 -12.662 1.00 32.99 145 GLU A O 1
ATOM 712 N N . HIS A 1 104 ? 3.528 87.551 -13.982 1.00 33.78 146 HIS A N 1
ATOM 713 C CA . HIS A 1 104 ? 3.240 86.547 -12.974 1.00 27.83 146 HIS A CA 1
ATOM 714 C C . HIS A 1 104 ? 2.611 85.356 -13.674 1.00 32.52 146 HIS A C 1
ATOM 715 O O . HIS A 1 104 ? 2.391 85.368 -14.892 1.00 29.13 146 HIS A O 1
ATOM 722 N N . GLN A 1 105 ? 2.329 84.318 -12.894 1.00 28.55 147 GLN A N 1
ATOM 723 C CA . GLN A 1 105 ? 1.666 83.174 -13.483 1.00 27.75 147 GLN A CA 1
ATOM 724 C C . GLN A 1 105 ? 0.183 83.464 -13.660 1.00 31.93 147 GLN A C 1
ATOM 725 O O . GLN A 1 105 ? -0.353 84.465 -13.161 1.00 29.97 147 GLN A O 1
ATOM 731 N N . LYS A 1 106 ? -0.464 82.561 -14.398 1.00 27.15 148 LYS A N 1
ATOM 732 C CA . LYS A 1 106 ? -1.852 82.744 -14.801 1.00 31.24 148 LYS A CA 1
ATOM 733 C C . LYS A 1 106 ? -2.763 82.735 -13.579 1.00 30.93 148 LYS A C 1
ATOM 734 O O . LYS A 1 106 ? -2.528 82.013 -12.611 1.00 28.57 148 LYS A O 1
ATOM 740 N N . VAL A 1 107 ? -3.814 83.551 -13.615 1.00 26.50 149 VAL A N 1
ATOM 741 C CA . VAL A 1 107 ? -4.695 83.655 -12.476 1.00 29.80 149 VAL A CA 1
ATOM 742 C C . VAL A 1 107 ? -6.043 83.085 -12.882 1.00 31.01 149 VAL A C 1
ATOM 743 O O . VAL A 1 107 ? -6.433 83.121 -14.055 1.00 34.97 149 VAL A O 1
ATOM 747 N N . TYR A 1 108 ? -6.725 82.506 -11.908 1.00 31.03 150 TYR A N 1
ATOM 748 C CA . TYR A 1 108 ? -7.931 81.726 -12.123 1.00 32.71 150 TYR A CA 1
ATOM 749 C C . TYR A 1 108 ? -9.111 82.459 -11.502 1.00 36.27 150 TYR A C 1
ATOM 750 O O . TYR A 1 108 ? -9.121 82.723 -10.295 1.00 34.20 150 TYR A O 1
ATOM 759 N N . GLN A 1 109 ? -10.109 82.769 -12.312 1.00 31.64 151 GLN A N 1
ATOM 760 C CA . GLN A 1 109 ? -11.274 83.495 -11.828 1.00 32.03 151 GLN A CA 1
ATOM 761 C C . GLN A 1 109 ? -12.366 82.500 -11.493 1.00 31.98 151 GLN A C 1
ATOM 762 O O . GLN A 1 109 ? -12.777 81.718 -12.349 1.00 38.63 151 GLN A O 1
ATOM 768 N N . PHE A 1 110 ? -12.817 82.520 -10.251 1.00 31.87 152 PHE A N 1
ATOM 769 C CA . PHE A 1 110 ? -13.733 81.515 -9.747 1.00 33.50 152 PHE A CA 1
ATOM 770 C C . PHE A 1 110 ? -15.081 82.146 -9.416 1.00 38.30 152 PHE A C 1
ATOM 771 O O . PHE A 1 110 ? -15.244 83.367 -9.392 1.00 34.89 152 PHE A O 1
ATOM 779 N N . GLN A 1 111 ? -16.061 81.292 -9.158 1.00 31.38 153 GLN A N 1
ATOM 780 C CA . GLN A 1 111 ? -17.409 81.778 -8.894 1.00 33.82 153 GLN A CA 1
ATOM 781 C C . GLN A 1 111 ? -18.147 80.720 -8.094 1.00 32.19 153 GLN A C 1
ATOM 782 O O . GLN A 1 111 ? -17.632 79.625 -7.863 1.00 32.29 153 GLN A O 1
ATOM 788 N N . GLU A 1 112 ? -19.365 81.060 -7.665 1.00 31.52 154 GLU A N 1
ATOM 789 C CA . GLU A 1 112 ? -20.167 80.120 -6.889 1.00 32.33 154 GLU A CA 1
ATOM 790 C C . GLU A 1 112 ? -20.276 78.802 -7.633 1.00 29.03 154 GLU A C 1
ATOM 791 O O . GLU A 1 112 ? -20.419 78.776 -8.858 1.00 33.90 154 GLU A O 1
ATOM 797 N N . GLY A 1 113 ? -20.162 77.707 -6.885 1.00 31.92 155 GLY A N 1
ATOM 798 C CA . GLY A 1 113 ? -20.231 76.380 -7.445 1.00 28.87 155 GLY A CA 1
ATOM 799 C C . GLY A 1 113 ? -18.918 75.824 -7.963 1.00 28.43 155 GLY A C 1
ATOM 800 O O . GLY A 1 113 ? -18.879 74.656 -8.374 1.00 28.11 155 GLY A O 1
ATOM 801 N N . ASP A 1 114 ? -17.852 76.617 -7.982 1.00 28.68 156 ASP A N 1
ATOM 802 C CA . ASP A 1 114 ? -16.584 76.110 -8.470 1.00 27.27 156 ASP A CA 1
ATOM 803 C C . ASP A 1 114 ? -15.948 75.174 -7.451 1.00 25.82 156 ASP A C 1
ATOM 804 O O . ASP A 1 114 ? -16.041 75.377 -6.244 1.00 25.03 156 ASP A O 1
ATOM 809 N N . VAL A 1 115 ? -15.265 74.155 -7.959 1.00 27.43 157 VAL A N 1
ATOM 810 C CA . VAL A 1 115 ? -14.375 73.317 -7.168 1.00 27.13 157 VAL A CA 1
ATOM 811 C C . VAL A 1 115 ? -12.963 73.610 -7.633 1.00 23.71 157 VAL A C 1
ATOM 812 O O . VAL A 1 115 ? -12.691 73.579 -8.841 1.00 24.68 157 VAL A O 1
ATOM 816 N N . LEU A 1 116 ? -12.082 73.926 -6.688 1.00 23.68 158 LEU A N 1
ATOM 817 C CA . LEU A 1 116 ? -10.666 74.150 -6.954 1.00 26.37 158 LEU A CA 1
ATOM 818 C C . LEU A 1 116 ? -9.848 73.047 -6.299 1.00 22.49 158 LEU A C 1
ATOM 819 O O . LEU A 1 116 ? -10.097 72.691 -5.144 1.00 23.70 158 LEU A O 1
ATOM 824 N N . ALA A 1 117 ? -8.873 72.517 -7.039 1.00 22.53 159 ALA A N 1
ATOM 825 C CA . ALA A 1 117 ? -7.971 71.465 -6.555 1.00 25.50 159 ALA A CA 1
ATOM 826 C C . ALA A 1 117 ? -6.572 72.053 -6.404 1.00 21.87 159 ALA A C 1
ATOM 827 O O . ALA A 1 117 ? -5.984 72.524 -7.388 1.00 25.52 159 ALA A O 1
ATOM 829 N N . VAL A 1 118 ? -6.045 72.019 -5.184 1.00 22.71 160 VAL A N 1
ATOM 830 C CA . VAL A 1 118 ? -4.706 72.518 -4.877 1.00 23.88 160 VAL A CA 1
ATOM 831 C C . VAL A 1 118 ? -3.783 71.385 -4.426 1.00 22.18 160 VAL A C 1
ATOM 832 O O . VAL A 1 118 ? -3.927 70.905 -3.299 1.00 20.97 160 VAL A O 1
ATOM 836 N N . PRO A 1 119 ? -2.811 70.960 -5.242 1.00 24.89 161 PRO A N 1
ATOM 837 C CA . PRO A 1 119 ? -1.843 69.942 -4.799 1.00 27.98 161 PRO A CA 1
ATOM 838 C C . PRO A 1 119 ? -1.072 70.373 -3.563 1.00 27.51 161 PRO A C 1
ATOM 839 O O . PRO A 1 119 ? -0.794 71.551 -3.358 1.00 28.91 161 PRO A O 1
ATOM 843 N N . ASN A 1 120 ? -0.665 69.399 -2.762 1.00 25.15 162 ASN A N 1
ATOM 844 C CA . ASN A 1 120 ? 0.191 69.746 -1.634 1.00 27.69 162 ASN A CA 1
ATOM 845 C C . ASN A 1 120 ? 1.474 70.406 -2.131 1.00 28.59 162 ASN A C 1
ATOM 846 O O . ASN A 1 120 ? 1.940 70.148 -3.243 1.00 26.48 162 ASN A O 1
ATOM 851 N N . GLY A 1 121 ? 2.038 71.275 -1.300 1.00 26.66 163 GLY A N 1
ATOM 852 C CA . GLY A 1 121 ? 3.326 71.856 -1.593 1.00 26.47 163 GLY A CA 1
ATOM 853 C C . GLY A 1 121 ? 3.348 72.968 -2.618 1.00 26.17 163 GLY A C 1
ATOM 854 O O . GLY A 1 121 ? 4.439 73.466 -2.923 1.00 24.74 163 GLY A O 1
ATOM 855 N N . PHE A 1 122 ? 2.194 73.379 -3.162 1.00 27.69 164 PHE A N 1
ATOM 856 C CA . PHE A 1 122 ? 2.103 74.481 -4.118 1.00 28.05 164 PHE A CA 1
ATOM 857 C C . PHE A 1 122 ? 1.558 75.732 -3.430 1.00 27.29 164 PHE A C 1
ATOM 858 O O . PHE A 1 122 ? 0.517 75.672 -2.779 1.00 27.24 164 PHE A O 1
ATOM 866 N N . ALA A 1 123 ? 2.226 76.870 -3.626 1.00 28.28 165 ALA A N 1
ATOM 867 C CA . ALA A 1 123 ? 1.735 78.137 -3.087 1.00 30.00 165 ALA A CA 1
ATOM 868 C C . ALA A 1 123 ? 0.436 78.584 -3.755 1.00 25.60 165 ALA A C 1
ATOM 869 O O . ALA A 1 123 ? 0.294 78.554 -4.986 1.00 28.02 165 ALA A O 1
ATOM 871 N N . TYR A 1 124 ? -0.495 79.058 -2.927 1.00 23.53 166 TYR A N 1
ATOM 872 C CA . TYR A 1 124 ? -1.870 79.367 -3.305 1.00 28.66 166 TYR A CA 1
ATOM 873 C C . TYR A 1 124 ? -2.298 80.674 -2.641 1.00 28.50 166 TYR A C 1
ATOM 874 O O . TYR A 1 124 ? -1.989 80.888 -1.465 1.00 30.98 166 TYR A O 1
ATOM 883 N N . TRP A 1 125 ? -3.028 81.525 -3.375 1.00 25.65 167 TRP A N 1
ATOM 884 C CA . TRP A 1 125 ? -3.624 82.733 -2.801 1.00 26.45 167 TRP A CA 1
ATOM 885 C C . TRP A 1 125 ? -4.976 83.000 -3.465 1.00 29.69 167 TRP A C 1
ATOM 886 O O . TRP A 1 125 ? -5.264 82.506 -4.561 1.00 28.40 167 TRP A O 1
ATOM 897 N N . CYS A 1 126 ? -5.790 83.826 -2.804 1.00 26.45 168 CYS A N 1
ATOM 898 C CA . CYS A 1 126 ? -7.212 83.955 -3.124 1.00 28.22 168 CYS A CA 1
ATOM 899 C C . CYS A 1 126 ? -7.652 85.378 -2.842 1.00 26.59 168 CYS A C 1
ATOM 900 O O . CYS A 1 126 ? -7.468 85.844 -1.717 1.00 28.55 168 CYS A O 1
ATOM 903 N N . TYR A 1 127 ? -8.251 86.042 -3.828 1.00 27.53 169 TYR A N 1
ATOM 904 C CA . TYR A 1 127 ? -8.682 87.434 -3.652 1.00 29.99 169 TYR A CA 1
ATOM 905 C C . TYR A 1 127 ? -10.151 87.594 -4.037 1.00 29.82 169 TYR A C 1
ATOM 906 O O . TYR A 1 127 ? -10.574 87.162 -5.119 1.00 32.02 169 TYR A O 1
ATOM 915 N N . ASN A 1 128 ? -10.916 88.255 -3.167 1.00 31.60 170 ASN A N 1
ATOM 916 C CA . ASN A 1 128 ? -12.339 88.516 -3.388 1.00 34.12 170 ASN A CA 1
ATOM 917 C C . ASN A 1 128 ? -12.500 89.868 -4.068 1.00 41.64 170 ASN A C 1
ATOM 918 O O . ASN A 1 128 ? -12.353 90.905 -3.425 1.00 34.15 170 ASN A O 1
ATOM 923 N N . ASN A 1 129 ? -12.816 89.862 -5.361 1.00 35.90 171 ASN A N 1
ATOM 924 C CA . ASN A 1 129 ? -12.992 91.100 -6.106 1.00 41.94 171 ASN A CA 1
ATOM 925 C C . ASN A 1 129 ? -14.452 91.422 -6.392 1.00 45.51 171 ASN A C 1
ATOM 926 O O . ASN A 1 129 ? -14.733 92.303 -7.208 1.00 46.18 171 ASN A O 1
ATOM 931 N N . GLY A 1 130 ? -15.381 90.708 -5.771 1.00 43.15 172 GLY A N 1
ATOM 932 C CA . GLY A 1 130 ? -16.787 91.034 -5.844 1.00 45.29 172 GLY A CA 1
ATOM 933 C C . GLY A 1 130 ? -17.174 91.891 -4.663 1.00 44.92 172 GLY A C 1
ATOM 934 O O . GLY A 1 130 ? -16.333 92.349 -3.889 1.00 46.46 172 GLY A O 1
ATOM 935 N N . GLU A 1 131 ? -18.477 92.095 -4.505 1.00 45.78 173 GLU A N 1
ATOM 936 C CA . GLU A 1 131 ? -18.948 92.890 -3.381 1.00 47.54 173 GLU A CA 1
ATOM 937 C C . GLU A 1 131 ? -19.658 92.068 -2.319 1.00 49.22 173 GLU A C 1
ATOM 938 O O . GLU A 1 131 ? -19.998 92.612 -1.261 1.00 49.71 173 GLU A O 1
ATOM 944 N N . ASN A 1 132 ? -19.880 90.794 -2.563 1.00 42.94 174 ASN A N 1
ATOM 945 C CA . ASN A 1 132 ? -20.388 89.914 -1.534 1.00 44.45 174 ASN A CA 1
ATOM 946 C C . ASN A 1 132 ? -19.248 89.070 -0.965 1.00 39.98 174 ASN A C 1
ATOM 947 O O . ASN A 1 132 ? -18.233 88.858 -1.637 1.00 42.42 174 ASN A O 1
ATOM 952 N N . PRO A 1 133 ? -19.346 88.598 0.274 1.00 34.31 175 PRO A N 1
ATOM 953 C CA . PRO A 1 133 ? -18.260 87.785 0.826 1.00 37.93 175 PRO A CA 1
ATOM 954 C C . PRO A 1 133 ? -18.147 86.449 0.099 1.00 35.54 175 PRO A C 1
ATOM 955 O O . PRO A 1 133 ? -19.132 85.894 -0.391 1.00 34.77 175 PRO A O 1
ATOM 959 N N . VAL A 1 134 ? -16.925 85.951 0.014 1.00 35.48 176 VAL A N 1
ATOM 960 C CA . VAL A 1 134 ? -16.678 84.594 -0.466 1.00 32.94 176 VAL A CA 1
ATOM 961 C C . VAL A 1 134 ? -16.749 83.658 0.728 1.00 29.35 176 VAL A C 1
ATOM 962 O O . VAL A 1 134 ? -16.226 83.960 1.805 1.00 32.38 176 VAL A O 1
ATOM 966 N N . VAL A 1 135 ? -17.433 82.534 0.564 1.00 30.15 177 VAL A N 1
ATOM 967 C CA . VAL A 1 135 ? -17.441 81.482 1.562 1.00 27.05 177 VAL A CA 1
ATOM 968 C C . VAL A 1 135 ? -16.894 80.229 0.883 1.00 28.35 177 VAL A C 1
ATOM 969 O O . VAL A 1 135 ? -17.469 79.750 -0.105 1.00 27.83 177 VAL A O 1
ATOM 973 N N . ALA A 1 136 ? -15.764 79.740 1.376 1.00 28.39 178 ALA A N 1
ATOM 974 C CA . ALA A 1 136 ? -15.092 78.571 0.822 1.00 30.19 178 ALA A CA 1
ATOM 975 C C . ALA A 1 136 ? -15.100 77.447 1.842 1.00 30.92 178 ALA A C 1
ATOM 976 O O . ALA A 1 136 ? -14.807 77.672 3.021 1.00 34.00 178 ALA A O 1
ATOM 978 N N . ILE A 1 137 ? -15.433 76.230 1.403 1.00 31.22 179 ILE A N 1
ATOM 979 C CA . ILE A 1 137 ? -15.285 75.061 2.259 1.00 27.73 179 ILE A CA 1
ATOM 980 C C . ILE A 1 137 ? -14.185 74.186 1.672 1.00 28.96 179 ILE A C 1
ATOM 981 O O . ILE A 1 137 ? -14.233 73.826 0.487 1.00 27.49 179 ILE A O 1
ATOM 986 N N . THR A 1 138 ? -13.185 73.880 2.494 1.00 26.29 180 THR A N 1
ATOM 987 C CA . THR A 1 138 ? -11.979 73.165 2.080 1.00 27.27 180 THR A CA 1
ATOM 988 C C . THR A 1 138 ? -11.841 71.851 2.823 1.00 25.24 180 THR A C 1
ATOM 989 O O . THR A 1 138 ? -11.920 71.829 4.058 1.00 27.03 180 THR A O 1
ATOM 993 N N . VAL A 1 139 ? -11.601 70.757 2.086 1.00 25.16 181 VAL A N 1
ATOM 994 C CA . VAL A 1 139 ? -11.327 69.452 2.683 1.00 25.45 181 VAL A CA 1
ATOM 995 C C . VAL A 1 139 ? -9.901 69.068 2.283 1.00 24.60 181 VAL A C 1
ATOM 996 O O . VAL A 1 139 ? -9.577 69.040 1.087 1.00 23.78 181 VAL A O 1
ATOM 1000 N N . LEU A 1 140 ? -9.042 68.861 3.277 1.00 24.58 182 LEU A N 1
ATOM 1001 C CA . LEU A 1 140 ? -7.639 68.510 3.072 1.00 25.77 182 LEU A CA 1
ATOM 1002 C C . LEU A 1 140 ? -7.427 67.027 3.385 1.00 28.26 182 LEU A C 1
ATOM 1003 O O . LEU A 1 140 ? -7.782 66.565 4.475 1.00 32.66 182 LEU A O 1
ATOM 1008 N N . ASP A 1 141 ? -6.848 66.276 2.445 1.00 26.13 183 ASP A N 1
ATOM 1009 C CA . ASP A 1 141 ? -6.672 64.833 2.683 1.00 25.91 183 ASP A CA 1
ATOM 1010 C C . ASP A 1 141 ? -5.314 64.625 3.335 1.00 26.25 183 ASP A C 1
ATOM 1011 O O . ASP A 1 141 ? -4.308 64.446 2.666 1.00 26.00 183 ASP A O 1
ATOM 1016 N N . THR A 1 142 ? -5.283 64.659 4.665 1.00 23.23 184 THR A N 1
ATOM 1017 C CA . THR A 1 142 ? -4.035 64.514 5.400 1.00 26.47 184 THR A CA 1
ATOM 1018 C C . THR A 1 142 ? -3.578 63.066 5.511 1.00 29.63 184 THR A C 1
ATOM 1019 O O . THR A 1 142 ? -2.466 62.819 5.999 1.00 29.53 184 THR A O 1
ATOM 1023 N N . SER A 1 143 ? -4.416 62.118 5.101 1.00 26.70 185 SER A N 1
ATOM 1024 C CA . SER A 1 143 ? -4.045 60.714 4.946 1.00 25.37 185 SER A CA 1
ATOM 1025 C C . SER A 1 143 ? -3.507 60.391 3.556 1.00 24.13 185 SER A C 1
ATOM 1026 O O . SER A 1 143 ? -3.064 59.257 3.315 1.00 27.08 185 SER A O 1
ATOM 1029 N N . ASN A 1 144 ? -3.541 61.351 2.647 1.00 26.20 186 ASN A N 1
ATOM 1030 C CA . ASN A 1 144 ? -3.070 61.133 1.290 1.00 24.74 186 ASN A CA 1
ATOM 1031 C C . ASN A 1 144 ? -1.605 60.720 1.312 1.00 25.08 186 ASN A C 1
ATOM 1032 O O . ASN A 1 144 ? -0.808 61.270 2.072 1.00 27.50 186 ASN A O 1
ATOM 1037 N N . ASP A 1 145 ? -1.234 59.771 0.448 1.00 23.08 187 ASP A N 1
ATOM 1038 C CA . ASP A 1 145 ? 0.176 59.399 0.402 1.00 28.63 187 ASP A CA 1
ATOM 1039 C C . ASP A 1 145 ? 1.057 60.559 -0.015 1.00 22.21 187 ASP A C 1
ATOM 1040 O O . ASP A 1 145 ? 2.265 60.524 0.240 1.00 30.16 187 ASP A O 1
ATOM 1045 N N . ALA A 1 146 ? 0.485 61.604 -0.617 1.00 22.20 188 ALA A N 1
ATOM 1046 C CA . ALA A 1 146 ? 1.288 62.794 -0.934 1.00 24.75 188 ALA A CA 1
ATOM 1047 C C . ALA A 1 146 ? 1.887 63.419 0.327 1.00 24.85 188 ALA A C 1
ATOM 1048 O O . ALA A 1 146 ? 2.994 63.987 0.286 1.00 31.71 188 ALA A O 1
ATOM 1050 N N . ASN A 1 147 ? 1.195 63.310 1.448 1.00 23.55 189 ASN A N 1
ATOM 1051 C CA . ASN A 1 147 ? 1.612 63.917 2.707 1.00 23.40 189 ASN A CA 1
ATOM 1052 C C . ASN A 1 147 ? 2.511 62.942 3.450 1.00 25.76 189 ASN A C 1
ATOM 1053 O O . ASN A 1 147 ? 2.033 61.948 3.994 1.00 26.45 189 ASN A O 1
ATOM 1058 N N . GLN A 1 148 ? 3.809 63.205 3.475 1.00 23.62 190 GLN A N 1
ATOM 1059 C CA . GLN A 1 148 ? 4.732 62.345 4.196 1.00 26.09 190 GLN A CA 1
ATOM 1060 C C . GLN A 1 148 ? 5.060 62.873 5.592 1.00 30.86 190 GLN A C 1
ATOM 1061 O O . GLN A 1 148 ? 5.920 62.302 6.261 1.00 28.68 190 GLN A O 1
ATOM 1067 N N . LEU A 1 149 ? 4.393 63.940 6.047 1.00 28.46 191 LEU A N 1
ATOM 1068 C CA . LEU A 1 149 ? 4.499 64.365 7.444 1.00 28.57 191 LEU A CA 1
ATOM 1069 C C . LEU A 1 149 ? 3.488 63.631 8.313 1.00 34.17 191 LEU A C 1
ATOM 1070 O O . LEU A 1 149 ? 3.089 62.507 7.988 1.00 37.67 191 LEU A O 1
ATOM 1075 N N . ASP A 1 150 ? 3.067 64.240 9.419 1.00 38.92 192 ASP A N 1
ATOM 1076 C CA . ASP A 1 150 ? 2.066 63.618 10.275 1.00 39.17 192 ASP A CA 1
ATOM 1077 C C . ASP A 1 150 ? 0.668 63.782 9.672 1.00 34.48 192 ASP A C 1
ATOM 1078 O O . ASP A 1 150 ? 0.441 64.588 8.765 1.00 32.41 192 ASP A O 1
ATOM 1083 N N . ARG A 1 151 ? -0.284 63.013 10.207 1.00 37.71 193 ARG A N 1
ATOM 1084 C CA . ARG A 1 151 ? -1.679 63.044 9.764 1.00 33.84 193 ARG A CA 1
ATOM 1085 C C . ARG A 1 151 ? -2.420 64.228 10.396 1.00 33.86 193 ARG A C 1
ATOM 1086 O O . ARG A 1 151 ? -3.391 64.080 11.130 1.00 40.69 193 ARG A O 1
ATOM 1094 N N . SER A 1 152 ? -1.919 65.426 10.126 1.00 35.34 194 SER A N 1
ATOM 1095 C CA . SER A 1 152 ? -2.605 66.646 10.535 1.00 32.97 194 SER A CA 1
ATOM 1096 C C . SER A 1 152 ? -2.320 67.694 9.479 1.00 32.11 194 SER A C 1
ATOM 1097 O O . SER A 1 152 ? -1.383 67.548 8.691 1.00 31.64 194 SER A O 1
ATOM 1100 N N . HIS A 1 153 ? -3.139 68.746 9.463 1.00 31.19 195 HIS A N 1
ATOM 1101 C CA . HIS A 1 153 ? -2.972 69.842 8.514 1.00 28.96 195 HIS A CA 1
ATOM 1102 C C . HIS A 1 153 ? -1.829 70.756 8.951 1.00 34.41 195 HIS A C 1
ATOM 1103 O O . HIS A 1 153 ? -1.962 71.497 9.929 1.00 35.33 195 HIS A O 1
ATOM 1110 N N . ARG A 1 154 ? -0.714 70.726 8.223 1.00 30.45 196 ARG A N 1
ATOM 1111 C CA . ARG A 1 154 ? 0.390 71.655 8.439 1.00 28.78 196 ARG A CA 1
ATOM 1112 C C . ARG A 1 154 ? 0.335 72.694 7.323 1.00 36.56 196 ARG A C 1
ATOM 1113 O O . ARG A 1 154 ? 0.542 72.364 6.145 1.00 30.81 196 ARG A O 1
ATOM 1121 N N . GLN A 1 155 ? 0.077 73.947 7.696 1.00 34.74 197 GLN A N 1
ATOM 1122 C CA . GLN A 1 155 ? 0.058 75.073 6.773 1.00 33.03 197 GLN A CA 1
ATOM 1123 C C . GLN A 1 155 ? 1.315 75.920 6.944 1.00 30.75 197 GLN A C 1
ATOM 1124 O O . GLN A 1 155 ? 1.663 76.298 8.065 1.00 27.12 197 GLN A O 1
ATOM 1130 N N . PHE A 1 156 ? 1.973 76.220 5.824 1.00 23.79 198 PHE A N 1
ATOM 1131 C CA . PHE A 1 156 ? 3.224 76.967 5.771 1.00 22.77 198 PHE A CA 1
ATOM 1132 C C . PHE A 1 156 ? 2.928 78.297 5.101 1.00 24.97 198 PHE A C 1
ATOM 1133 O O . PHE A 1 156 ? 2.740 78.347 3.884 1.00 25.68 198 PHE A O 1
ATOM 1141 N N . LEU A 1 157 ? 2.886 79.369 5.884 1.00 25.64 199 LEU A N 1
ATOM 1142 C CA . LEU A 1 157 ? 2.617 80.696 5.340 1.00 25.43 199 LEU A CA 1
ATOM 1143 C C . LEU A 1 157 ? 3.857 81.236 4.645 1.00 25.31 199 LEU A C 1
ATOM 1144 O O . LEU A 1 157 ? 4.957 81.169 5.192 1.00 26.45 199 LEU A O 1
ATOM 1149 N N . LEU A 1 158 ? 3.686 81.753 3.426 1.00 26.48 200 LEU A N 1
ATOM 1150 C CA . LEU A 1 158 ? 4.783 82.463 2.781 1.00 26.34 200 LEU A CA 1
ATOM 1151 C C . LEU A 1 158 ? 4.859 83.913 3.252 1.00 28.13 200 LEU A C 1
ATOM 1152 O O . LEU A 1 158 ? 5.921 84.539 3.167 1.00 30.94 200 LEU A O 1
ATOM 1157 N N . ALA A 1 159 ? 3.757 84.457 3.746 1.00 31.56 201 ALA A N 1
ATOM 1158 C CA . ALA A 1 159 ? 3.736 85.811 4.264 1.00 28.31 201 ALA A CA 1
ATOM 1159 C C . ALA A 1 159 ? 2.742 85.866 5.406 1.00 35.65 201 ALA A C 1
ATOM 1160 O O . ALA A 1 159 ? 1.800 85.072 5.454 1.00 30.93 201 ALA A O 1
ATOM 1162 N N . GLY A 1 160 ? 2.955 86.803 6.327 1.00 39.81 202 GLY A N 1
ATOM 1163 C CA . GLY A 1 160 ? 1.975 87.070 7.364 1.00 39.80 202 GLY A CA 1
ATOM 1164 C C . GLY A 1 160 ? 2.141 86.235 8.621 1.00 42.85 202 GLY A C 1
ATOM 1165 O O . GLY A 1 160 ? 3.190 85.655 8.903 1.00 42.27 202 GLY A O 1
ATOM 1166 N N . ARG A 1 161 ? 1.061 86.216 9.410 1.00 44.15 203 ARG A N 1
ATOM 1167 C CA . ARG A 1 161 ? 0.971 85.536 10.697 1.00 48.48 203 ARG A CA 1
ATOM 1168 C C . ARG A 1 161 ? -0.487 85.179 10.939 1.00 45.65 203 ARG A C 1
ATOM 1169 O O . ARG A 1 161 ? -1.390 85.802 10.378 1.00 47.68 203 ARG A O 1
ATOM 1177 N N . GLN A 1 162 ? -0.721 84.182 11.791 1.00 47.44 204 GLN A N 1
ATOM 1178 C CA . GLN A 1 162 ? -2.088 83.714 12.005 1.00 50.74 204 GLN A CA 1
ATOM 1179 C C . GLN A 1 162 ? -2.225 83.075 13.381 1.00 54.47 204 GLN A C 1
ATOM 1180 O O . GLN A 1 162 ? -1.438 82.192 13.740 1.00 53.61 204 GLN A O 1
ATOM 1186 N N . GLU A 1 163 ? -3.225 83.524 14.144 1.00 57.01 205 GLU A N 1
ATOM 1187 C CA . GLU A 1 163 ? -3.535 82.909 15.431 1.00 61.75 205 GLU A CA 1
ATOM 1188 C C . GLU A 1 163 ? -3.959 81.462 15.207 1.00 60.78 205 GLU A C 1
ATOM 1189 O O . GLU A 1 163 ? -5.028 81.209 14.644 1.00 61.66 205 GLU A O 1
ATOM 1195 N N . GLN A 1 164 ? -3.119 80.513 15.614 1.00 63.55 206 GLN A N 1
ATOM 1196 C CA . GLN A 1 164 ? -3.418 79.091 15.464 1.00 61.34 206 GLN A CA 1
ATOM 1197 C C . GLN A 1 164 ? -4.719 78.717 16.171 1.00 60.82 206 GLN A C 1
ATOM 1198 O O . GLN A 1 164 ? -5.764 78.572 15.534 1.00 61.11 206 GLN A O 1
ATOM 1204 N N . SER A 1 174 ? -0.950 81.853 20.877 1.00 67.30 216 SER A N 1
ATOM 1205 C CA . SER A 1 174 ? -0.549 80.974 19.782 1.00 68.17 216 SER A CA 1
ATOM 1206 C C . SER A 1 174 ? -0.674 81.689 18.440 1.00 63.30 216 SER A C 1
ATOM 1207 O O . SER A 1 174 ? -1.788 81.871 17.941 1.00 63.98 216 SER A O 1
ATOM 1210 N N . ILE A 1 175 ? 0.456 82.102 17.861 1.00 56.79 217 ILE A N 1
ATOM 1211 C CA . ILE A 1 175 ? 0.469 82.766 16.560 1.00 60.97 217 ILE A CA 1
ATOM 1212 C C . ILE A 1 175 ? 1.531 82.106 15.689 1.00 56.76 217 ILE A C 1
ATOM 1213 O O . ILE A 1 175 ? 2.713 82.080 16.051 1.00 58.78 217 ILE A O 1
ATOM 1218 N N . LYS A 1 176 ? 1.106 81.582 14.541 1.00 56.71 218 LYS A N 1
ATOM 1219 C CA . LYS A 1 176 ? 1.995 80.922 13.594 1.00 50.23 218 LYS A CA 1
ATOM 1220 C C . LYS A 1 176 ? 2.655 81.956 12.689 1.00 48.98 218 LYS A C 1
ATOM 1221 O O . LYS A 1 176 ? 1.970 82.770 12.062 1.00 45.90 218 LYS A O 1
ATOM 1227 N N . GLU A 1 177 ? 3.985 81.920 12.624 1.00 43.07 219 GLU A N 1
ATOM 1228 C CA . GLU A 1 177 ? 4.753 82.844 11.805 1.00 40.50 219 GLU A CA 1
ATOM 1229 C C . GLU A 1 177 ? 4.926 82.299 10.388 1.00 39.81 219 GLU A C 1
ATOM 1230 O O . GLU A 1 177 ? 4.754 81.108 10.127 1.00 41.52 219 GLU A O 1
ATOM 1236 N N . ASN A 1 178 ? 5.264 83.191 9.466 1.00 37.71 220 ASN A N 1
ATOM 1237 C CA . ASN A 1 178 ? 5.558 82.744 8.120 1.00 32.95 220 ASN A CA 1
ATOM 1238 C C . ASN A 1 178 ? 6.954 82.131 8.082 1.00 36.82 220 ASN A C 1
ATOM 1239 O O . ASN A 1 178 ? 7.776 82.341 8.974 1.00 37.93 220 ASN A O 1
ATOM 1244 N N . ILE A 1 179 ? 7.209 81.340 7.040 1.00 37.98 221 ILE A N 1
ATOM 1245 C CA . ILE A 1 179 ? 8.424 80.528 7.025 1.00 36.19 221 ILE A CA 1
ATOM 1246 C C . ILE A 1 179 ? 9.669 81.392 6.936 1.00 35.42 221 ILE A C 1
ATOM 1247 O O . ILE A 1 179 ? 10.734 81.003 7.433 1.00 38.33 221 ILE A O 1
ATOM 1252 N N . LEU A 1 180 ? 9.574 82.560 6.295 1.00 34.87 222 LEU A N 1
ATOM 1253 C CA . LEU A 1 180 ? 10.742 83.436 6.204 1.00 36.53 222 LEU A CA 1
ATOM 1254 C C . LEU A 1 180 ? 11.184 83.927 7.577 1.00 38.77 222 LEU A C 1
ATOM 1255 O O . LEU A 1 180 ? 12.370 84.220 7.777 1.00 40.60 222 LEU A O 1
ATOM 1260 N N . ARG A 1 181 ? 10.253 84.012 8.529 1.00 36.76 223 ARG A N 1
ATOM 1261 C CA . ARG A 1 181 ? 10.594 84.350 9.908 1.00 42.17 223 ARG A CA 1
ATOM 1262 C C . ARG A 1 181 ? 11.551 83.334 10.522 1.00 44.73 223 ARG A C 1
ATOM 1263 O O . ARG A 1 181 ? 12.256 83.653 11.488 1.00 43.46 223 ARG A O 1
ATOM 1271 N N . GLY A 1 182 ? 11.607 82.117 9.975 1.00 41.88 224 GLY A N 1
ATOM 1272 C CA . GLY A 1 182 ? 12.522 81.117 10.486 1.00 38.28 224 GLY A CA 1
ATOM 1273 C C . GLY A 1 182 ? 13.959 81.306 10.054 1.00 38.96 224 GLY A C 1
ATOM 1274 O O . GLY A 1 182 ? 14.857 80.697 10.648 1.00 38.54 224 GLY A O 1
ATOM 1275 N N . PHE A 1 183 ? 14.193 82.139 9.045 1.00 35.92 225 PHE A N 1
ATOM 1276 C CA . PHE A 1 183 ? 15.523 82.382 8.525 1.00 33.55 225 PHE A CA 1
ATOM 1277 C C . PHE A 1 183 ? 16.162 83.566 9.235 1.00 38.02 225 PHE A C 1
ATOM 1278 O O . PHE A 1 183 ? 15.477 84.483 9.694 1.00 39.11 225 PHE A O 1
ATOM 1286 N N . SER A 1 184 ? 17.486 83.534 9.328 1.00 39.97 226 SER A N 1
ATOM 1287 C CA . SER A 1 184 ? 18.198 84.683 9.866 1.00 46.86 226 SER A CA 1
ATOM 1288 C C . SER A 1 184 ? 18.142 85.840 8.874 1.00 43.61 226 SER A C 1
ATOM 1289 O O . SER A 1 184 ? 18.094 85.649 7.657 1.00 39.80 226 SER A O 1
ATOM 1292 N N . THR A 1 185 ? 18.130 87.061 9.413 1.00 45.69 227 THR A N 1
ATOM 1293 C CA . THR A 1 185 ? 17.993 88.239 8.562 1.00 43.23 227 THR A CA 1
ATOM 1294 C C . THR A 1 185 ? 19.135 88.356 7.561 1.00 43.25 227 THR A C 1
ATOM 1295 O O . THR A 1 185 ? 18.901 88.634 6.379 1.00 42.60 227 THR A O 1
ATOM 1299 N N . GLU A 1 186 ? 20.375 88.149 8.011 1.00 42.75 228 GLU A N 1
ATOM 1300 C CA . GLU A 1 186 ? 21.522 88.324 7.124 1.00 45.74 228 GLU A CA 1
ATOM 1301 C C . GLU A 1 186 ? 21.491 87.352 5.945 1.00 40.20 228 GLU A C 1
ATOM 1302 O O . GLU A 1 186 ? 21.789 87.734 4.808 1.00 39.48 228 GLU A O 1
ATOM 1308 N N . LEU A 1 187 ? 21.148 86.087 6.186 1.00 42.40 229 LEU A N 1
ATOM 1309 C CA . LEU A 1 187 ? 21.154 85.142 5.073 1.00 42.55 229 LEU A CA 1
ATOM 1310 C C . LEU A 1 187 ? 19.980 85.394 4.135 1.00 35.16 229 LEU A C 1
ATOM 1311 O O . LEU A 1 187 ? 20.118 85.281 2.912 1.00 37.04 229 LEU A O 1
ATOM 1316 N N . LEU A 1 188 ? 18.829 85.778 4.691 1.00 38.37 230 LEU A N 1
ATOM 1317 C CA . LEU A 1 188 ? 17.686 86.141 3.863 1.00 35.96 230 LEU A CA 1
ATOM 1318 C C . LEU A 1 188 ? 18.008 87.338 2.978 1.00 40.19 230 LEU A C 1
ATOM 1319 O O . LEU A 1 188 ? 17.676 87.350 1.786 1.00 34.45 230 LEU A O 1
ATOM 1324 N N . ALA A 1 189 ? 18.676 88.354 3.535 1.00 41.49 231 ALA A N 1
ATOM 1325 C CA . ALA A 1 189 ? 19.126 89.456 2.694 1.00 36.89 231 ALA A CA 1
ATOM 1326 C C . ALA A 1 189 ? 20.036 88.938 1.598 1.00 32.64 231 ALA A C 1
ATOM 1327 O O . ALA A 1 189 ? 19.835 89.235 0.415 1.00 36.27 231 ALA A O 1
ATOM 1329 N N . ALA A 1 190 ? 21.022 88.118 1.970 1.00 36.19 232 ALA A N 1
ATOM 1330 C CA . ALA A 1 190 ? 21.934 87.555 0.980 1.00 39.30 232 ALA A CA 1
ATOM 1331 C C . ALA A 1 190 ? 21.176 86.736 -0.056 1.00 38.60 232 ALA A C 1
ATOM 1332 O O . ALA A 1 190 ? 21.368 86.914 -1.264 1.00 39.34 232 ALA A O 1
ATOM 1334 N N . ALA A 1 191 ? 20.298 85.837 0.398 1.00 38.67 233 ALA A N 1
ATOM 1335 C CA . ALA A 1 191 ? 19.525 85.029 -0.542 1.00 36.59 233 ALA A CA 1
ATOM 1336 C C . ALA A 1 191 ? 18.725 85.909 -1.500 1.00 33.85 233 ALA A C 1
ATOM 1337 O O . ALA A 1 191 ? 18.792 85.743 -2.725 1.00 35.16 233 ALA A O 1
ATOM 1339 N N . PHE A 1 192 ? 17.993 86.883 -0.967 1.00 35.36 234 PHE A N 1
ATOM 1340 C CA . PHE A 1 192 ? 17.148 87.707 -1.821 1.00 36.48 234 PHE A CA 1
ATOM 1341 C C . PHE A 1 192 ? 17.924 88.791 -2.562 1.00 37.78 234 PHE A C 1
ATOM 1342 O O . PHE A 1 192 ? 17.379 89.382 -3.497 1.00 31.00 234 PHE A O 1
ATOM 1350 N N . GLY A 1 193 ? 19.182 89.032 -2.208 1.00 40.12 235 GLY A N 1
ATOM 1351 C CA . GLY A 1 193 ? 19.949 90.073 -2.876 1.00 39.63 235 GLY A CA 1
ATOM 1352 C C . GLY A 1 193 ? 19.483 91.476 -2.544 1.00 39.01 235 GLY A C 1
ATOM 1353 O O . GLY A 1 193 ? 19.504 92.353 -3.412 1.00 43.81 235 GLY A O 1
ATOM 1354 N N . VAL A 1 194 ? 19.075 91.717 -1.305 1.00 39.75 236 VAL A N 1
ATOM 1355 C CA . VAL A 1 194 ? 18.534 93.002 -0.888 1.00 43.26 236 VAL A CA 1
ATOM 1356 C C . VAL A 1 194 ? 19.139 93.390 0.455 1.00 42.36 236 VAL A C 1
ATOM 1357 O O . VAL A 1 194 ? 19.985 92.684 1.012 1.00 44.58 236 VAL A O 1
ATOM 1361 N N . ASN A 1 195 ? 18.681 94.527 0.978 1.00 45.12 237 ASN A N 1
ATOM 1362 C CA . ASN A 1 195 ? 19.193 95.107 2.205 1.00 43.94 237 ASN A CA 1
ATOM 1363 C C . ASN A 1 195 ? 18.523 94.479 3.429 1.00 48.97 237 ASN A C 1
ATOM 1364 O O . ASN A 1 195 ? 17.541 93.735 3.330 1.00 45.10 237 ASN A O 1
ATOM 1369 N N . MET A 1 196 ? 19.083 94.788 4.601 1.00 47.61 238 MET A N 1
ATOM 1370 C CA . MET A 1 196 ? 18.581 94.228 5.851 1.00 50.83 238 MET A CA 1
ATOM 1371 C C . MET A 1 196 ? 17.172 94.718 6.155 1.00 48.07 238 MET A C 1
ATOM 1372 O O . MET A 1 196 ? 16.331 93.947 6.632 1.00 46.17 238 MET A O 1
ATOM 1377 N N . GLU A 1 197 ? 16.899 95.994 5.884 1.00 49.69 239 GLU A N 1
ATOM 1378 C CA . GLU A 1 197 ? 15.589 96.570 6.188 1.00 49.36 239 GLU A CA 1
ATOM 1379 C C . GLU A 1 197 ? 14.473 95.838 5.450 1.00 47.43 239 GLU A C 1
ATOM 1380 O O . GLU A 1 197 ? 13.437 95.498 6.036 1.00 47.21 239 GLU A O 1
ATOM 1386 N N . LEU A 1 198 ? 14.667 95.601 4.155 1.00 45.06 240 LEU A N 1
ATOM 1387 C CA . LEU A 1 198 ? 13.662 94.908 3.364 1.00 44.19 240 LEU A CA 1
ATOM 1388 C C . LEU A 1 198 ? 13.517 93.449 3.791 1.00 42.22 240 LEU A C 1
ATOM 1389 O O . LEU A 1 198 ? 12.393 92.944 3.911 1.00 41.37 240 LEU A O 1
ATOM 1394 N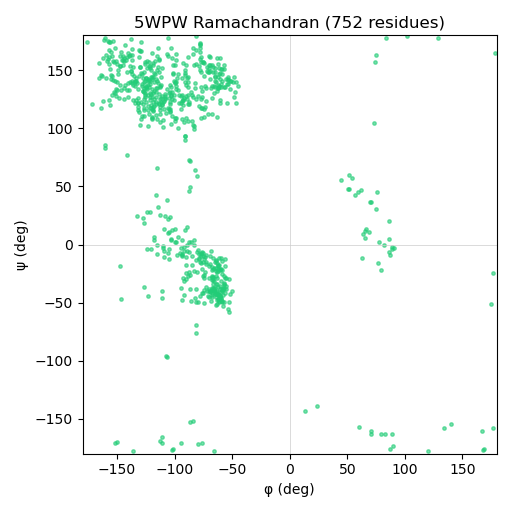 N . ALA A 1 199 ? 14.634 92.754 4.026 1.00 44.87 241 ALA A N 1
ATOM 1395 C CA . ALA A 1 199 ? 14.544 91.370 4.479 1.00 44.92 241 ALA A CA 1
ATOM 1396 C C . ALA A 1 199 ? 13.803 91.269 5.807 1.00 46.10 241 ALA A C 1
ATOM 1397 O O . ALA A 1 199 ? 13.036 90.321 6.012 1.00 44.86 241 ALA A O 1
ATOM 1399 N N . ARG A 1 200 ? 13.977 92.252 6.702 1.00 43.40 242 ARG A N 1
ATOM 1400 C CA . ARG A 1 200 ? 13.207 92.259 7.946 1.00 46.68 242 ARG A CA 1
ATOM 1401 C C . ARG A 1 200 ? 11.720 92.401 7.687 1.00 43.81 242 ARG A C 1
ATOM 1402 O O . ARG A 1 200 ? 10.907 91.796 8.398 1.00 46.89 242 ARG A O 1
ATOM 1410 N N . LYS A 1 201 ? 11.344 93.248 6.722 1.00 39.27 243 LYS A N 1
ATOM 1411 C CA . LYS A 1 201 ? 9.926 93.431 6.429 1.00 42.94 243 LYS A CA 1
ATOM 1412 C C . LYS A 1 201 ? 9.307 92.166 5.834 1.00 39.67 243 LYS A C 1
ATOM 1413 O O . LYS A 1 201 ? 8.118 91.897 6.044 1.00 42.85 243 LYS A O 1
ATOM 1419 N N . LEU A 1 202 ? 10.085 91.376 5.101 1.00 41.97 244 LEU A N 1
ATOM 1420 C CA . LEU A 1 202 ? 9.541 90.124 4.589 1.00 39.47 244 LEU A CA 1
ATOM 1421 C C . LEU A 1 202 ? 9.161 89.180 5.718 1.00 42.53 244 LEU A C 1
ATOM 1422 O O . LEU A 1 202 ? 8.227 88.387 5.568 1.00 38.49 244 LEU A O 1
ATOM 1427 N N . GLN A 1 203 ? 9.848 89.267 6.860 1.00 38.52 245 GLN A N 1
ATOM 1428 C CA . GLN A 1 203 ? 9.577 88.394 7.991 1.00 42.49 245 GLN A CA 1
ATOM 1429 C C . GLN A 1 203 ? 8.306 88.764 8.751 1.00 45.81 245 GLN A C 1
ATOM 1430 O O . GLN A 1 203 ? 7.894 87.999 9.632 1.00 44.34 245 GLN A O 1
ATOM 1436 N N . CYS A 1 204 ? 7.678 89.898 8.423 1.00 43.88 246 CYS A N 1
ATOM 1437 C CA . CYS A 1 204 ? 6.313 90.223 8.860 1.00 44.87 246 CYS A CA 1
ATOM 1438 C C . CYS A 1 204 ? 6.175 90.185 10.383 1.00 46.04 246 CYS A C 1
ATOM 1439 O O . CYS A 1 204 ? 5.177 89.698 10.918 1.00 41.56 246 CYS A O 1
ATOM 1442 N N . ARG A 1 205 ? 7.173 90.736 11.080 1.00 47.10 247 ARG A N 1
ATOM 1443 C CA . ARG A 1 205 ? 7.282 90.578 12.531 1.00 48.23 247 ARG A CA 1
ATOM 1444 C C . ARG A 1 205 ? 6.011 90.981 13.268 1.00 47.07 247 ARG A C 1
ATOM 1445 O O . ARG A 1 205 ? 5.474 90.209 14.068 1.00 50.74 247 ARG A O 1
ATOM 1453 N N . ASP A 1 206 ? 5.542 92.209 13.059 1.00 48.23 248 ASP A N 1
ATOM 1454 C CA . ASP A 1 206 ? 4.523 92.795 13.925 1.00 52.81 248 ASP A CA 1
ATOM 1455 C C . ASP A 1 206 ? 3.162 92.897 13.242 1.00 52.14 248 ASP A C 1
ATOM 1456 O O . ASP A 1 206 ? 2.333 93.726 13.619 1.00 51.36 248 ASP A O 1
ATOM 1461 N N . ASP A 1 207 ? 2.920 92.057 12.240 1.00 50.17 249 ASP A N 1
ATOM 1462 C CA . ASP A 1 207 ? 1.639 92.057 11.546 1.00 50.15 249 ASP A CA 1
ATOM 1463 C C . ASP A 1 207 ? 0.522 91.608 12.486 1.00 49.15 249 ASP A C 1
ATOM 1464 O O . ASP A 1 207 ? 0.676 90.656 13.255 1.00 52.17 249 ASP A O 1
ATOM 1469 N N . THR A 1 208 ? -0.611 92.308 12.434 1.00 52.19 250 THR A N 1
ATOM 1470 C CA . THR A 1 208 ? -1.775 91.948 13.236 1.00 47.95 250 THR A CA 1
ATOM 1471 C C . THR A 1 208 ? -2.983 91.591 12.378 1.00 46.63 250 THR A C 1
ATOM 1472 O O . THR A 1 208 ? -4.071 91.371 12.919 1.00 49.75 250 THR A O 1
ATOM 1476 N N . ARG A 1 209 ? -2.820 91.506 11.058 1.00 44.44 251 ARG A N 1
ATOM 1477 C CA . ARG A 1 209 ? -3.960 91.294 10.178 1.00 44.06 251 ARG A CA 1
ATOM 1478 C C . ARG A 1 209 ? -4.409 89.835 10.095 1.00 44.18 251 ARG A C 1
ATOM 1479 O O . ARG A 1 209 ? -5.571 89.581 9.764 1.00 44.66 251 ARG A O 1
ATOM 1487 N N . GLY A 1 210 ? -3.540 88.872 10.385 1.00 40.59 252 GLY A N 1
ATOM 1488 C CA . GLY A 1 210 ? -3.929 87.486 10.138 1.00 44.92 252 GLY A CA 1
ATOM 1489 C C . GLY A 1 210 ? -3.708 87.098 8.682 1.00 41.54 252 GLY A C 1
ATOM 1490 O O . GLY A 1 210 ? -2.992 87.782 7.933 1.00 41.04 252 GLY A O 1
ATOM 1491 N N . GLU A 1 211 ? -4.342 85.991 8.264 1.00 39.48 253 GLU A N 1
ATOM 1492 C CA . GLU A 1 211 ? -4.097 85.446 6.930 1.00 33.73 253 GLU A CA 1
ATOM 1493 C C . GLU A 1 211 ? -5.096 85.921 5.875 1.00 35.56 253 GLU A C 1
ATOM 1494 O O . GLU A 1 211 ? -4.943 85.582 4.696 1.00 32.16 253 GLU A O 1
ATOM 1500 N N . ILE A 1 212 ? -6.104 86.701 6.249 1.00 26.80 254 ILE A N 1
ATOM 1501 C CA . ILE A 1 212 ? -6.974 87.364 5.293 1.00 30.69 254 ILE A CA 1
ATOM 1502 C C . ILE A 1 212 ? -6.885 88.857 5.585 1.00 31.73 254 ILE A C 1
ATOM 1503 O O . ILE A 1 212 ? -7.336 89.305 6.643 1.00 34.82 254 ILE A O 1
ATOM 1508 N N . VAL A 1 213 ? -6.300 89.617 4.659 1.00 34.19 255 VAL A N 1
ATOM 1509 C CA . VAL A 1 213 ? -5.970 91.027 4.871 1.00 37.50 255 VAL A CA 1
ATOM 1510 C C . VAL A 1 213 ? -6.724 91.896 3.872 1.00 35.89 255 VAL A C 1
ATOM 1511 O O . VAL A 1 213 ? -7.118 91.437 2.794 1.00 30.94 255 VAL A O 1
ATOM 1515 N N . ARG A 1 214 ? -6.928 93.169 4.231 1.00 34.51 256 ARG A N 1
ATOM 1516 C CA . ARG A 1 214 ? -7.685 94.083 3.386 1.00 35.00 256 ARG A CA 1
ATOM 1517 C C . ARG A 1 214 ? -6.754 94.761 2.387 1.00 41.89 256 ARG A C 1
ATOM 1518 O O . ARG A 1 214 ? -5.703 95.290 2.766 1.00 45.50 256 ARG A O 1
ATOM 1526 N N . ALA A 1 215 ? -7.121 94.715 1.111 1.00 33.04 257 ALA A N 1
ATOM 1527 C CA . ALA A 1 215 ? -6.471 95.534 0.088 1.00 38.49 257 ALA A CA 1
ATOM 1528 C C . ALA A 1 215 ? -7.349 96.770 -0.103 1.00 43.40 257 ALA A C 1
ATOM 1529 O O . ALA A 1 215 ? -8.371 96.711 -0.788 1.00 43.55 257 ALA A O 1
ATOM 1531 N N . GLU A 1 216 ? -6.954 97.893 0.503 1.00 47.02 258 GLU A N 1
ATOM 1532 C CA . GLU A 1 216 ? -7.847 99.053 0.510 1.00 51.62 258 GLU A CA 1
ATOM 1533 C C . GLU A 1 216 ? -7.901 99.753 -0.847 1.00 48.73 258 GLU A C 1
ATOM 1534 O O . GLU A 1 216 ? -8.908 100.393 -1.168 1.00 46.48 258 GLU A O 1
ATOM 1540 N N . ASN A 1 217 ? -6.847 99.640 -1.659 1.00 40.28 259 ASN A N 1
ATOM 1541 C CA . ASN A 1 217 ? -6.839 100.203 -3.003 1.00 38.92 259 ASN A CA 1
ATOM 1542 C C . ASN A 1 217 ? -7.329 99.236 -4.061 1.00 39.04 259 ASN A C 1
ATOM 1543 O O . ASN A 1 217 ? -7.133 99.491 -5.256 1.00 43.29 259 ASN A O 1
ATOM 1548 N N . GLY A 1 218 ? -7.937 98.128 -3.661 1.00 40.46 260 GLY A N 1
ATOM 1549 C CA . GLY A 1 218 ? -8.244 97.077 -4.604 1.00 39.60 260 GLY A CA 1
ATOM 1550 C C . GLY A 1 218 ? -6.963 96.348 -4.931 1.00 36.31 260 GLY A C 1
ATOM 1551 O O . GLY A 1 218 ? -5.865 96.841 -4.651 1.00 38.88 260 GLY A O 1
ATOM 1552 N N . LEU A 1 219 ? -7.065 95.165 -5.498 1.00 40.53 261 LEU A N 1
ATOM 1553 C CA . LEU A 1 219 ? -5.889 94.418 -5.914 1.00 33.19 261 LEU A CA 1
ATOM 1554 C C . LEU A 1 219 ? -5.918 94.358 -7.427 1.00 34.10 261 LEU A C 1
ATOM 1555 O O . LEU A 1 219 ? -6.822 93.754 -8.006 1.00 39.01 261 LEU A O 1
ATOM 1560 N N . GLN A 1 220 ? -4.939 94.968 -8.074 1.00 33.57 262 GLN A N 1
ATOM 1561 C CA . GLN A 1 220 ? -4.844 94.894 -9.523 1.00 36.60 262 GLN A CA 1
ATOM 1562 C C . GLN A 1 220 ? -3.797 93.857 -9.892 1.00 34.10 262 GLN A C 1
ATOM 1563 O O . GLN A 1 220 ? -2.651 93.927 -9.435 1.00 35.98 262 GLN A O 1
ATOM 1569 N N . VAL A 1 221 ? -4.208 92.886 -10.696 1.00 39.70 263 VAL A N 1
ATOM 1570 C CA . VAL A 1 221 ? -3.317 91.889 -11.265 1.00 38.90 263 VAL A CA 1
ATOM 1571 C C . VAL A 1 221 ? -3.610 91.851 -12.755 1.00 38.27 263 VAL A C 1
ATOM 1572 O O . VAL A 1 221 ? -4.611 92.389 -13.222 1.00 36.31 263 VAL A O 1
ATOM 1576 N N . LEU A 1 222 ? -2.731 91.216 -13.511 1.00 31.55 264 LEU A N 1
ATOM 1577 C CA . LEU A 1 222 ? -3.009 91.050 -14.928 1.00 31.13 264 LEU A CA 1
ATOM 1578 C C . LEU A 1 222 ? -4.036 89.938 -15.108 1.00 39.24 264 LEU A C 1
ATOM 1579 O O . LEU A 1 222 ? -3.848 88.822 -14.609 1.00 36.14 264 LEU A O 1
ATOM 1584 N N . ARG A 1 223 ? -5.125 90.244 -15.798 1.00 35.45 265 ARG A N 1
ATOM 1585 C CA . ARG A 1 223 ? -6.154 89.239 -16.044 1.00 39.40 265 ARG A CA 1
ATOM 1586 C C . ARG A 1 223 ? -7.103 89.708 -17.136 1.00 44.33 265 ARG A C 1
ATOM 1587 O O . ARG A 1 223 ? -7.415 90.906 -17.226 1.00 44.75 265 ARG A O 1
ATOM 1595 N N . PRO A 1 224 ? -7.576 88.796 -17.998 1.00 44.22 266 PRO A N 1
ATOM 1596 C CA . PRO A 1 224 ? -8.588 89.147 -18.996 1.00 43.76 266 PRO A CA 1
ATOM 1597 C C . PRO A 1 224 ? -9.980 89.131 -18.374 1.00 45.89 266 PRO A C 1
ATOM 1598 O O . PRO A 1 224 ? -10.631 90.175 -18.329 1.00 52.67 266 PRO A O 1
ATOM 1602 N N . GLY A 1 240 ? 5.833 75.097 -25.847 1.00 37.61 282 GLY A N 1
ATOM 1603 C CA . GLY A 1 240 ? 6.525 73.881 -25.474 1.00 38.03 282 GLY A CA 1
ATOM 1604 C C . GLY A 1 240 ? 5.884 73.134 -24.324 1.00 39.31 282 GLY A C 1
ATOM 1605 O O . GLY A 1 240 ? 4.650 73.081 -24.188 1.00 38.90 282 GLY A O 1
ATOM 1606 N N . PHE A 1 241 ? 6.745 72.550 -23.492 1.00 35.47 283 PHE A N 1
ATOM 1607 C CA . PHE A 1 241 ? 6.288 71.776 -22.346 1.00 38.16 283 PHE A CA 1
ATOM 1608 C C . PHE A 1 241 ? 5.315 72.559 -21.472 1.00 39.12 283 PHE A C 1
ATOM 1609 O O . PHE A 1 241 ? 4.434 71.966 -20.840 1.00 40.91 283 PHE A O 1
ATOM 1617 N N . GLU A 1 242 ? 5.447 73.884 -21.422 1.00 33.18 284 GLU A N 1
ATOM 1618 C CA . GLU A 1 242 ? 4.547 74.661 -20.583 1.00 34.09 284 GLU A CA 1
ATOM 1619 C C . GLU A 1 242 ? 3.094 74.540 -21.040 1.00 34.34 284 GLU A C 1
ATOM 1620 O O . GLU A 1 242 ? 2.180 74.888 -20.286 1.00 35.34 284 GLU A O 1
ATOM 1626 N N . GLU A 1 243 ? 2.859 74.060 -22.254 1.00 31.57 285 GLU A N 1
ATOM 1627 C CA . GLU A 1 243 ? 1.496 73.846 -22.718 1.00 34.99 285 GLU A CA 1
ATOM 1628 C C . GLU A 1 243 ? 0.894 72.552 -22.189 1.00 35.60 285 GLU A C 1
ATOM 1629 O O . GLU A 1 243 ? -0.295 72.289 -22.436 1.00 33.00 285 GLU A O 1
ATOM 1635 N N . THR A 1 244 ? 1.684 71.748 -21.467 1.00 31.81 286 THR A N 1
ATOM 1636 C CA . THR A 1 244 ? 1.210 70.477 -20.955 1.00 35.33 286 THR A CA 1
ATOM 1637 C C . THR A 1 244 ? 1.028 70.621 -19.441 1.00 33.96 286 THR A C 1
ATOM 1638 O O . THR A 1 244 ? -0.023 71.116 -19.002 1.00 33.90 286 THR A O 1
ATOM 1642 N N . TYR A 1 245 ? 2.005 70.234 -18.626 1.00 36.46 287 TYR A N 1
ATOM 1643 C CA . TYR A 1 245 ? 1.753 70.198 -17.188 1.00 37.37 287 TYR A CA 1
ATOM 1644 C C . TYR A 1 245 ? 1.481 71.586 -16.631 1.00 36.11 287 TYR A C 1
ATOM 1645 O O . TYR A 1 245 ? 0.667 71.724 -15.715 1.00 37.35 287 TYR A O 1
ATOM 1654 N N . CYS A 1 246 ? 2.124 72.626 -17.183 1.00 26.09 288 CYS A N 1
ATOM 1655 C CA . CYS A 1 246 ? 1.935 73.962 -16.625 1.00 30.08 288 CYS A CA 1
ATOM 1656 C C . CYS A 1 246 ? 0.568 74.530 -16.939 1.00 34.79 288 CYS A C 1
ATOM 1657 O O . CYS A 1 246 ? 0.206 75.572 -16.383 1.00 33.43 288 CYS A O 1
ATOM 1660 N N . SER A 1 247 ? -0.193 73.869 -17.808 1.00 32.13 289 SER A N 1
ATOM 1661 C CA . SER A 1 247 ? -1.518 74.322 -18.197 1.00 33.80 289 SER A CA 1
ATOM 1662 C C . SER A 1 247 ? -2.612 73.390 -17.696 1.00 33.66 289 SER A C 1
ATOM 1663 O O . SER A 1 247 ? -3.681 73.324 -18.306 1.00 37.23 289 SER A O 1
ATOM 1666 N N . MET A 1 248 ? -2.362 72.656 -16.612 1.00 30.26 290 MET A N 1
ATOM 1667 C CA . MET A 1 248 ? -3.396 71.804 -16.023 1.00 30.65 290 MET A CA 1
ATOM 1668 C C . MET A 1 248 ? -4.578 72.655 -15.566 1.00 31.52 290 MET A C 1
ATOM 1669 O O . MET A 1 248 ? -4.395 73.693 -14.921 1.00 34.22 290 MET A O 1
ATOM 1674 N N . LYS A 1 249 ? -5.791 72.206 -15.865 1.00 31.27 291 LYS A N 1
ATOM 1675 C CA . LYS A 1 249 ? -6.957 72.860 -15.305 1.00 25.30 291 LYS A CA 1
ATOM 1676 C C . LYS A 1 249 ? -7.030 72.492 -13.829 1.00 27.37 291 LYS A C 1
ATOM 1677 O O . LYS A 1 249 ? -6.828 71.333 -13.468 1.00 24.90 291 LYS A O 1
ATOM 1683 N N . ILE A 1 250 ? -7.275 73.478 -12.967 1.00 27.40 292 ILE A N 1
ATOM 1684 C CA . ILE A 1 250 ? -7.370 73.253 -11.526 1.00 27.01 292 ILE A CA 1
ATOM 1685 C C . ILE A 1 250 ? -8.750 73.537 -10.981 1.00 25.70 292 ILE A C 1
ATOM 1686 O O . ILE A 1 250 ? -8.958 73.425 -9.765 1.00 25.89 292 ILE A O 1
ATOM 1691 N N . LYS A 1 251 ? -9.682 73.947 -11.826 1.00 25.97 293 LYS A N 1
ATOM 1692 C CA . LYS A 1 251 ? -10.968 74.445 -11.372 1.00 25.70 293 LYS A CA 1
ATOM 1693 C C . LYS A 1 251 ? -12.044 73.856 -12.268 1.00 26.97 293 LYS A C 1
ATOM 1694 O O . LYS A 1 251 ? -11.848 73.726 -13.484 1.00 27.61 293 LYS A O 1
ATOM 1700 N N . GLN A 1 252 ? -13.169 73.490 -11.666 1.00 29.71 294 GLN A N 1
ATOM 1701 C CA . GLN A 1 252 ? -14.315 73.012 -12.432 1.00 30.76 294 GLN A CA 1
ATOM 1702 C C . GLN A 1 252 ? -15.589 73.355 -11.683 1.00 28.28 294 GLN A C 1
ATOM 1703 O O . GLN A 1 252 ? -15.679 73.143 -10.471 1.00 26.52 294 GLN A O 1
ATOM 1709 N N . ASN A 1 253 ? -16.568 73.889 -12.403 1.00 26.68 295 ASN A N 1
ATOM 1710 C CA . ASN A 1 253 ? -17.831 74.254 -11.790 1.00 31.14 295 ASN A CA 1
ATOM 1711 C C . ASN A 1 253 ? -18.757 73.039 -11.736 1.00 29.80 295 ASN A C 1
ATOM 1712 O O . ASN A 1 253 ? -18.939 72.347 -12.738 1.00 32.37 295 ASN A O 1
ATOM 1717 N N . ILE A 1 254 ? -19.306 72.754 -10.555 1.00 30.12 296 ILE A N 1
ATOM 1718 C CA . ILE A 1 254 ? -20.289 71.691 -10.408 1.00 27.32 296 ILE A CA 1
ATOM 1719 C C . ILE A 1 254 ? -21.636 72.199 -9.925 1.00 34.23 296 ILE A C 1
ATOM 1720 O O . ILE A 1 254 ? -22.537 71.385 -9.686 1.00 27.11 296 ILE A O 1
ATOM 1725 N N . GLY A 1 255 ? -21.805 73.512 -9.773 1.00 28.41 297 GLY A N 1
ATOM 1726 C CA . GLY A 1 255 ? -23.041 74.028 -9.210 1.00 31.35 297 GLY A CA 1
ATOM 1727 C C . GLY A 1 255 ? -24.084 74.319 -10.265 1.00 32.88 297 GLY A C 1
ATOM 1728 O O . GLY A 1 255 ? -25.286 74.334 -9.976 1.00 36.46 297 GLY A O 1
ATOM 1729 N N . ASP A 1 256 ? -23.617 74.561 -11.480 1.00 30.99 298 ASP A N 1
ATOM 1730 C CA . ASP A 1 256 ? -24.460 74.927 -12.609 1.00 32.18 298 ASP A CA 1
ATOM 1731 C C . ASP A 1 256 ? -25.454 73.814 -12.890 1.00 34.07 298 ASP A C 1
ATOM 1732 O O . ASP A 1 256 ? -25.038 72.690 -13.204 1.00 33.97 298 ASP A O 1
ATOM 1737 N N . PRO A 1 257 ? -26.754 74.090 -12.846 1.00 32.87 299 PRO A N 1
ATOM 1738 C CA . PRO A 1 257 ? -27.741 73.035 -13.124 1.00 33.09 299 PRO A CA 1
ATOM 1739 C C . PRO A 1 257 ? -27.544 72.368 -14.460 1.00 32.65 299 PRO A C 1
ATOM 1740 O O . PRO A 1 257 ? -27.786 71.158 -14.580 1.00 33.35 299 PRO A O 1
ATOM 1744 N N . ARG A 1 258 ? -27.119 73.135 -15.472 1.00 28.72 300 ARG A N 1
ATOM 1745 C CA . ARG A 1 258 ? -26.920 72.609 -16.821 1.00 36.45 300 ARG A CA 1
ATOM 1746 C C . ARG A 1 258 ? -25.887 71.482 -16.888 1.00 38.52 300 ARG A C 1
ATOM 1747 O O . ARG A 1 258 ? -25.782 70.814 -17.928 1.00 34.54 300 ARG A O 1
ATOM 1755 N N . ARG A 1 259 ? -25.131 71.259 -15.820 1.00 30.63 301 ARG A N 1
ATOM 1756 C CA . ARG A 1 259 ? -24.050 70.284 -15.812 1.00 33.58 301 ARG A CA 1
ATOM 1757 C C . ARG A 1 259 ? -24.440 68.949 -15.194 1.00 31.89 301 ARG A C 1
ATOM 1758 O O . ARG A 1 259 ? -23.586 68.059 -15.091 1.00 27.79 301 ARG A O 1
ATOM 1766 N N . ALA A 1 260 ? -25.699 68.798 -14.784 1.00 24.79 302 ALA A N 1
ATOM 1767 C CA . ALA A 1 260 ? -26.156 67.602 -14.095 1.00 26.22 302 ALA A CA 1
ATOM 1768 C C . ALA A 1 260 ? -25.772 66.339 -14.859 1.00 27.78 302 ALA A C 1
ATOM 1769 O O . ALA A 1 260 ? -25.780 66.314 -16.098 1.00 28.03 302 ALA A O 1
ATOM 1771 N N . ASP A 1 261 ? -25.377 65.301 -14.098 1.00 24.70 303 ASP A N 1
ATOM 1772 C CA . ASP A 1 261 ? -25.237 63.946 -14.608 1.00 25.54 303 ASP A CA 1
ATOM 1773 C C . ASP A 1 261 ? -26.492 63.110 -14.413 1.00 26.09 303 ASP A C 1
ATOM 1774 O O . ASP A 1 261 ? -26.725 62.171 -15.176 1.00 28.42 303 ASP A O 1
ATOM 1779 N N . VAL A 1 262 ? -27.274 63.406 -13.379 1.00 24.52 304 VAL A N 1
ATOM 1780 C CA . VAL A 1 262 ? -28.521 62.703 -13.082 1.00 25.46 304 VAL A CA 1
ATOM 1781 C C . VAL A 1 262 ? -29.566 63.773 -12.845 1.00 25.12 304 VAL A C 1
ATOM 1782 O O . VAL A 1 262 ? -29.292 64.745 -12.142 1.00 25.05 304 VAL A O 1
ATOM 1786 N N . PHE A 1 263 ? -30.748 63.624 -13.447 1.00 26.11 305 PHE A N 1
ATOM 1787 C CA . PHE A 1 263 ? -31.733 64.685 -13.312 1.00 26.99 305 PHE A CA 1
ATOM 1788 C C . PHE A 1 263 ? -33.132 64.113 -13.441 1.00 27.72 305 PHE A C 1
ATOM 1789 O O . PHE A 1 263 ? -33.403 63.375 -14.389 1.00 26.34 305 PHE A O 1
ATOM 1797 N N . ASN A 1 264 ? -33.997 64.481 -12.496 1.00 29.51 306 ASN A N 1
ATOM 1798 C CA . ASN A 1 264 ? -35.438 64.216 -12.572 1.00 29.32 306 ASN A CA 1
ATOM 1799 C C . ASN A 1 264 ? -36.146 65.526 -12.249 1.00 31.60 306 ASN A C 1
ATOM 1800 O O . ASN A 1 264 ? -35.953 66.068 -11.141 1.00 31.35 306 ASN A O 1
ATOM 1805 N N . PRO A 1 265 ? -36.990 66.055 -13.147 1.00 35.31 307 PRO A N 1
ATOM 1806 C CA . PRO A 1 265 ? -37.540 67.413 -12.931 1.00 37.44 307 PRO A CA 1
ATOM 1807 C C . PRO A 1 265 ? -38.339 67.581 -11.654 1.00 34.46 307 PRO A C 1
ATOM 1808 O O . PRO A 1 265 ? -38.486 68.719 -11.189 1.00 38.44 307 PRO A O 1
ATOM 1812 N N . ARG A 1 266 ? -38.858 66.509 -11.057 1.00 34.26 308 ARG A N 1
ATOM 1813 C CA . ARG A 1 266 ? -39.538 66.636 -9.777 1.00 36.86 308 ARG A CA 1
ATOM 1814 C C . ARG A 1 266 ? -38.752 66.032 -8.618 1.00 37.49 308 ARG A C 1
ATOM 1815 O O . ARG A 1 266 ? -39.303 65.861 -7.529 1.00 39.46 308 ARG A O 1
ATOM 1823 N N . GLY A 1 267 ? -37.474 65.719 -8.805 1.00 33.63 309 GLY A N 1
ATOM 1824 C CA . GLY A 1 267 ? -36.731 65.161 -7.696 1.00 34.24 309 GLY A CA 1
ATOM 1825 C C . GLY A 1 267 ? -35.449 65.903 -7.381 1.00 29.35 309 GLY A C 1
ATOM 1826 O O . GLY A 1 267 ? -35.080 66.018 -6.210 1.00 26.61 309 GLY A O 1
ATOM 1827 N N . GLY A 1 268 ? -34.766 66.396 -8.408 1.00 27.80 310 GLY A N 1
ATOM 1828 C CA . GLY A 1 268 ? -33.503 67.083 -8.204 1.00 28.56 310 GLY A CA 1
ATOM 1829 C C . GLY A 1 268 ? -32.443 66.619 -9.184 1.00 29.10 310 GLY A C 1
ATOM 1830 O O . GLY A 1 268 ? -32.744 66.118 -10.276 1.00 28.51 310 GLY A O 1
ATOM 1831 N N . ARG A 1 269 ? -31.177 66.819 -8.805 1.00 25.52 311 ARG A N 1
ATOM 1832 C CA . ARG A 1 269 ? -30.089 66.548 -9.727 1.00 28.83 311 ARG A CA 1
ATOM 1833 C C . ARG A 1 269 ? -28.842 66.159 -8.939 1.00 27.98 311 ARG A C 1
ATOM 1834 O O . ARG A 1 269 ? -28.717 66.466 -7.752 1.00 24.83 311 ARG A O 1
ATOM 1842 N N . ILE A 1 270 ? -27.934 65.453 -9.618 1.00 27.64 312 ILE A N 1
ATOM 1843 C CA . ILE A 1 270 ? -26.609 65.126 -9.092 1.00 25.88 312 ILE A CA 1
ATOM 1844 C C . ILE A 1 270 ? -25.572 65.414 -10.162 1.00 26.56 312 ILE A C 1
ATOM 1845 O O . ILE A 1 270 ? -25.770 65.103 -11.341 1.00 23.44 312 ILE A O 1
ATOM 1850 N N . THR A 1 271 ? -24.434 65.954 -9.737 1.00 25.66 313 THR A N 1
ATOM 1851 C CA . THR A 1 271 ? -23.337 66.290 -10.629 1.00 21.22 313 THR A CA 1
ATOM 1852 C C . THR A 1 271 ? -22.084 65.756 -9.961 1.00 27.14 313 THR A C 1
ATOM 1853 O O . THR A 1 271 ? -21.841 66.038 -8.786 1.00 27.75 313 THR A O 1
ATOM 1857 N N . THR A 1 272 ? -21.353 64.920 -10.674 1.00 26.72 314 THR A N 1
ATOM 1858 C CA . THR A 1 272 ? -20.171 64.252 -10.158 1.00 24.04 314 THR A CA 1
ATOM 1859 C C . THR A 1 272 ? -18.917 64.949 -10.666 1.00 25.09 314 THR A C 1
ATOM 1860 O O . THR A 1 272 ? -18.868 65.419 -11.799 1.00 25.06 314 THR A O 1
ATOM 1864 N N . LEU A 1 273 ? -17.879 64.950 -9.852 1.00 24.62 315 LEU A N 1
ATOM 1865 C CA . LEU A 1 273 ? -16.596 65.512 -10.272 1.00 25.41 315 LEU A CA 1
ATOM 1866 C C . LEU A 1 273 ? -15.515 64.502 -9.931 1.00 21.87 315 LEU A C 1
ATOM 1867 O O . LEU A 1 273 ? -15.327 64.180 -8.759 1.00 24.24 315 LEU A O 1
ATOM 1872 N N . ASN A 1 274 ? -14.850 63.967 -10.950 1.00 23.75 316 ASN A N 1
ATOM 1873 C CA . ASN A 1 274 ? -13.709 63.078 -10.740 1.00 22.21 316 ASN A CA 1
ATOM 1874 C C . ASN A 1 274 ? -12.766 63.250 -11.926 1.00 24.63 316 ASN A C 1
ATOM 1875 O O . ASN A 1 274 ? -12.963 64.140 -12.765 1.00 21.82 316 ASN A O 1
ATOM 1880 N N . SER A 1 275 ? -11.754 62.368 -12.019 1.00 22.25 317 SER A N 1
ATOM 1881 C CA . SER A 1 275 ? -10.715 62.547 -13.029 1.00 23.72 317 SER A CA 1
ATOM 1882 C C . SER A 1 275 ? -11.217 62.379 -14.454 1.00 23.07 317 SER A C 1
ATOM 1883 O O . SER A 1 275 ? -10.457 62.677 -15.377 1.00 24.35 317 SER A O 1
ATOM 1886 N N . GLU A 1 276 ? -12.439 61.861 -14.662 1.00 24.56 318 GLU A N 1
ATOM 1887 C CA . GLU A 1 276 ? -13.019 61.809 -15.999 1.00 23.74 318 GLU A CA 1
ATOM 1888 C C . GLU A 1 276 ? -13.557 63.160 -16.446 1.00 24.68 318 GLU A C 1
ATOM 1889 O O . GLU A 1 276 ? -13.887 63.315 -17.626 1.00 25.28 318 GLU A O 1
ATOM 1895 N N . LYS A 1 277 ? -13.625 64.129 -15.540 1.00 21.52 319 LYS A N 1
ATOM 1896 C CA . LYS A 1 277 ? -13.911 65.521 -15.867 1.00 21.14 319 LYS A CA 1
ATOM 1897 C C . LYS A 1 277 ? -12.725 66.447 -15.663 1.00 25.15 319 LYS A C 1
ATOM 1898 O O . LYS A 1 277 ? -12.507 67.337 -16.478 1.00 30.24 319 LYS A O 1
ATOM 1904 N N . LEU A 1 278 ? -11.958 66.255 -14.593 1.00 22.87 320 LEU A N 1
ATOM 1905 C CA . LEU A 1 278 ? -10.910 67.191 -14.181 1.00 24.91 320 LEU A CA 1
ATOM 1906 C C . LEU A 1 278 ? -9.646 66.373 -13.964 1.00 23.27 320 LEU A C 1
ATOM 1907 O O . LEU A 1 278 ? -9.517 65.695 -12.933 1.00 23.25 320 LEU A O 1
ATOM 1912 N N . PRO A 1 279 ? -8.702 66.413 -14.896 1.00 24.09 321 PRO A N 1
ATOM 1913 C CA . PRO A 1 279 ? -7.611 65.422 -14.871 1.00 24.72 321 PRO A CA 1
ATOM 1914 C C . PRO A 1 279 ? -6.798 65.416 -13.596 1.00 27.78 321 PRO A C 1
ATOM 1915 O O . PRO A 1 279 ? -6.412 64.336 -13.142 1.00 25.16 321 PRO A O 1
ATOM 1919 N N . ILE A 1 280 ? -6.542 66.582 -12.994 1.00 23.32 322 ILE A N 1
ATOM 1920 C CA . ILE A 1 280 ? -5.635 66.649 -11.851 1.00 26.47 322 ILE A CA 1
ATOM 1921 C C . ILE A 1 280 ? -6.128 65.803 -10.685 1.00 27.99 322 ILE A C 1
ATOM 1922 O O . ILE A 1 280 ? -5.331 65.391 -9.839 1.00 24.91 322 ILE A O 1
ATOM 1927 N N . LEU A 1 281 ? -7.427 65.489 -10.644 1.00 27.39 323 LEU A N 1
ATOM 1928 C CA . LEU A 1 281 ? -7.952 64.754 -9.509 1.00 23.47 323 LEU A CA 1
ATOM 1929 C C . LEU A 1 281 ? -7.344 63.363 -9.409 1.00 25.73 323 LEU A C 1
ATOM 1930 O O . LEU A 1 281 ? -7.379 62.773 -8.330 1.00 25.85 323 LEU A O 1
ATOM 1935 N N . ARG A 1 282 ? -6.826 62.820 -10.511 1.00 24.57 324 ARG A N 1
ATOM 1936 C CA . ARG A 1 282 ? -6.187 61.506 -10.461 1.00 32.50 324 ARG A CA 1
ATOM 1937 C C . ARG A 1 282 ? -4.898 61.520 -9.650 1.00 33.12 324 ARG A C 1
ATOM 1938 O O . ARG A 1 282 ? -4.429 60.454 -9.240 1.00 32.87 324 ARG A O 1
ATOM 1946 N N . PHE A 1 283 ? -4.304 62.697 -9.445 1.00 29.51 325 PHE A N 1
ATOM 1947 C CA . PHE A 1 283 ? -3.192 62.887 -8.524 1.00 32.60 325 PHE A CA 1
ATOM 1948 C C . PHE A 1 283 ? -3.656 63.354 -7.149 1.00 30.11 325 PHE A C 1
ATOM 1949 O O . PHE A 1 283 ? -3.102 62.915 -6.134 1.00 33.52 325 PHE A O 1
ATOM 1957 N N . ILE A 1 284 ? -4.686 64.209 -7.097 1.00 30.04 326 ILE A N 1
ATOM 1958 C CA . ILE A 1 284 ? -5.257 64.648 -5.825 1.00 24.79 326 ILE A CA 1
ATOM 1959 C C . ILE A 1 284 ? -5.910 63.468 -5.101 1.00 28.14 326 ILE A C 1
ATOM 1960 O O . ILE A 1 284 ? -5.941 63.417 -3.859 1.00 24.68 326 ILE A O 1
ATOM 1965 N N . GLN A 1 285 ? -6.439 62.512 -5.866 1.00 26.98 327 GLN A N 1
ATOM 1966 C CA . GLN A 1 285 ? -7.140 61.327 -5.349 1.00 24.21 327 GLN A CA 1
ATOM 1967 C C . GLN A 1 285 ? -8.359 61.711 -4.510 1.00 23.49 327 GLN A C 1
ATOM 1968 O O . GLN A 1 285 ? -8.623 61.144 -3.446 1.00 21.05 327 GLN A O 1
ATOM 1974 N N . MET A 1 286 ? -9.137 62.647 -5.034 1.00 19.55 328 MET A N 1
ATOM 1975 C CA . MET A 1 286 ? -10.377 63.056 -4.386 1.00 22.22 328 MET A CA 1
ATOM 1976 C C . MET A 1 286 ? -11.392 63.375 -5.469 1.00 23.39 328 MET A C 1
ATOM 1977 O O . MET A 1 286 ? -11.039 63.693 -6.605 1.00 23.79 328 MET A O 1
ATOM 1982 N N . SER A 1 287 ? -12.667 63.243 -5.110 1.00 23.89 329 SER A N 1
ATOM 1983 C CA . SER A 1 287 ? -13.782 63.459 -6.016 1.00 22.93 329 SER A CA 1
ATOM 1984 C C . SER A 1 287 ? -14.768 64.378 -5.300 1.00 23.28 329 SER A C 1
ATOM 1985 O O . SER A 1 287 ? -14.682 64.586 -4.086 1.00 24.84 329 SER A O 1
ATOM 1988 N N . ALA A 1 288 ? -15.724 64.913 -6.042 1.00 22.06 330 ALA A N 1
ATOM 1989 C CA . ALA A 1 288 ? -16.757 65.737 -5.421 1.00 23.92 330 ALA A CA 1
ATOM 1990 C C . ALA A 1 288 ? -18.097 65.434 -6.070 1.00 24.70 330 ALA A C 1
ATOM 1991 O O . ALA A 1 288 ? -18.177 64.846 -7.153 1.00 23.60 330 ALA A O 1
ATOM 1993 N N . GLU A 1 289 ? -19.156 65.871 -5.396 1.00 24.11 331 GLU A N 1
ATOM 1994 C CA . GLU A 1 289 ? -20.518 65.635 -5.850 1.00 28.16 331 GLU A CA 1
ATOM 1995 C C . GLU A 1 289 ? -21.377 66.797 -5.361 1.00 28.08 331 GLU A C 1
ATOM 1996 O O . GLU A 1 289 ? -21.274 67.181 -4.200 1.00 27.85 331 GLU A O 1
ATOM 2002 N N . ARG A 1 290 ? -22.188 67.360 -6.240 1.00 25.52 332 ARG A N 1
ATOM 2003 C CA . ARG A 1 290 ? -23.187 68.365 -5.869 1.00 22.69 332 ARG A CA 1
ATOM 2004 C C . ARG A 1 290 ? -24.561 67.711 -5.989 1.00 25.66 332 ARG A C 1
ATOM 2005 O O . ARG A 1 290 ? -24.909 67.225 -7.066 1.00 25.65 332 ARG A O 1
ATOM 2013 N N . VAL A 1 291 ? -25.276 67.602 -4.866 1.00 27.13 333 VAL A N 1
ATOM 2014 C CA . VAL A 1 291 ? -26.612 67.013 -4.799 1.00 26.35 333 VAL A CA 1
ATOM 2015 C C . VAL A 1 291 ? -27.601 68.127 -4.482 1.00 29.89 333 VAL A C 1
ATOM 2016 O O . VAL A 1 291 ? -27.438 68.841 -3.490 1.00 25.20 333 VAL A O 1
ATOM 2020 N N . VAL A 1 292 ? -28.635 68.263 -5.308 1.00 30.53 334 VAL A N 1
ATOM 2021 C CA . VAL A 1 292 ? -29.706 69.237 -5.063 1.00 30.32 334 VAL A CA 1
ATOM 2022 C C . VAL A 1 292 ? -31.021 68.469 -5.142 1.00 27.69 334 VAL A C 1
ATOM 2023 O O . VAL A 1 292 ? -31.397 68.004 -6.220 1.00 26.49 334 VAL A O 1
ATOM 2027 N N . LEU A 1 293 ? -31.692 68.311 -4.000 1.00 30.61 335 LEU A N 1
ATOM 2028 C CA . LEU A 1 293 ? -32.932 67.559 -3.877 1.00 29.70 335 LEU A CA 1
ATOM 2029 C C . LEU A 1 293 ? -34.093 68.547 -3.790 1.00 33.94 335 LEU A C 1
ATOM 2030 O O . LEU A 1 293 ? -34.044 69.494 -2.995 1.00 35.09 335 LEU A O 1
ATOM 2035 N N . TYR A 1 294 ? -35.095 68.360 -4.643 1.00 36.30 336 TYR A N 1
ATOM 2036 C CA . TYR A 1 294 ? -36.299 69.180 -4.619 1.00 30.37 336 TYR A CA 1
ATOM 2037 C C . TYR A 1 294 ? -37.195 68.713 -3.472 1.00 32.78 336 TYR A C 1
ATOM 2038 O O . TYR A 1 294 ? -36.931 67.693 -2.832 1.00 32.15 336 TYR A O 1
ATOM 2047 N N . ARG A 1 295 ? -38.288 69.456 -3.228 1.00 34.63 337 ARG A N 1
ATOM 2048 C CA . ARG A 1 295 ? -39.126 69.220 -2.049 1.00 33.50 337 ARG A CA 1
ATOM 2049 C C . ARG A 1 295 ? -39.478 67.743 -1.890 1.00 31.10 337 ARG A C 1
ATOM 2050 O O . ARG A 1 295 ? -39.933 67.094 -2.834 1.00 36.46 337 ARG A O 1
ATOM 2058 N N . ASN A 1 296 ? -39.207 67.208 -0.700 1.00 32.21 338 ASN A N 1
ATOM 2059 C CA . ASN A 1 296 ? -39.569 65.855 -0.265 1.00 35.99 338 ASN A CA 1
ATOM 2060 C C . ASN A 1 296 ? -38.912 64.725 -1.067 1.00 38.65 338 ASN A C 1
ATOM 2061 O O . ASN A 1 296 ? -39.277 63.554 -0.883 1.00 40.27 338 ASN A O 1
ATOM 2066 N N . ALA A 1 297 ? -37.959 65.019 -1.944 1.00 32.13 339 ALA A N 1
ATOM 2067 C CA . ALA A 1 297 ? -37.351 63.942 -2.720 1.00 37.34 339 ALA A CA 1
ATOM 2068 C C . ALA A 1 297 ? -36.326 63.164 -1.894 1.00 34.56 339 ALA A C 1
ATOM 2069 O O . ALA A 1 297 ? -35.944 63.540 -0.780 1.00 35.18 339 ALA A O 1
ATOM 2071 N N . MET A 1 298 ? -35.855 62.077 -2.483 1.00 37.48 340 MET A N 1
ATOM 2072 C CA . MET A 1 298 ? -34.972 61.135 -1.823 1.00 39.20 340 MET A CA 1
ATOM 2073 C C . MET A 1 298 ? -33.769 60.832 -2.697 1.00 38.10 340 MET A C 1
ATOM 2074 O O . MET A 1 298 ? -33.875 60.787 -3.928 1.00 36.86 340 MET A O 1
ATOM 2079 N N . VAL A 1 299 ? -32.628 60.637 -2.048 1.00 36.97 341 VAL A N 1
ATOM 2080 C CA . VAL A 1 299 ? -31.523 59.905 -2.640 1.00 32.97 341 VAL A CA 1
ATOM 2081 C C . VAL A 1 299 ? -31.666 58.443 -2.225 1.00 30.03 341 VAL A C 1
ATOM 2082 O O . VAL A 1 299 ? -31.749 58.136 -1.032 1.00 32.79 341 VAL A O 1
ATOM 2086 N N . SER A 1 300 ? -31.713 57.563 -3.215 1.00 29.18 342 SER A N 1
ATOM 2087 C CA . SER A 1 300 ? -31.809 56.126 -3.008 1.00 33.73 342 SER A CA 1
ATOM 2088 C C . SER A 1 300 ? -30.804 55.660 -1.956 1.00 34.16 342 SER A C 1
ATOM 2089 O O . SER A 1 300 ? -29.671 56.170 -1.914 1.00 32.60 342 SER A O 1
ATOM 2092 N N . PRO A 1 301 ? -31.184 54.729 -1.079 1.00 33.79 343 PRO A N 1
ATOM 2093 C CA . PRO A 1 301 ? -30.205 54.114 -0.172 1.00 29.57 343 PRO A CA 1
ATOM 2094 C C . PRO A 1 301 ? -29.009 53.583 -0.948 1.00 29.95 343 PRO A C 1
ATOM 2095 O O . PRO A 1 301 ? -29.153 52.966 -2.002 1.00 27.64 343 PRO A O 1
ATOM 2099 N N . HIS A 1 302 ? -27.818 53.881 -0.442 1.00 26.37 344 HIS A N 1
ATOM 2100 C CA . HIS A 1 302 ? -26.593 53.523 -1.142 1.00 25.98 344 HIS A CA 1
ATOM 2101 C C . HIS A 1 302 ? -25.479 53.396 -0.123 1.00 25.83 344 HIS A C 1
ATOM 2102 O O . HIS A 1 302 ? -25.585 53.883 1.014 1.00 26.08 344 HIS A O 1
ATOM 2109 N N . TRP A 1 303 ? -24.401 52.729 -0.536 1.00 24.30 345 TRP A N 1
ATOM 2110 C CA . TRP A 1 303 ? -23.153 52.846 0.193 1.00 23.01 345 TRP A CA 1
ATOM 2111 C C . TRP A 1 303 ? -22.029 53.309 -0.729 1.00 25.89 345 TRP A C 1
ATOM 2112 O O . TRP A 1 303 ? -22.061 53.093 -1.947 1.00 23.50 345 TRP A O 1
ATOM 2123 N N . ASN A 1 304 ? -21.049 53.995 -0.140 1.00 26.13 346 ASN A N 1
ATOM 2124 C CA . ASN A 1 304 ? -19.860 54.386 -0.871 1.00 23.60 346 ASN A CA 1
ATOM 2125 C C . ASN A 1 304 ? -18.923 53.197 -0.954 1.00 17.80 346 ASN A C 1
ATOM 2126 O O . ASN A 1 304 ? -18.565 52.610 0.070 1.00 23.42 346 ASN A O 1
ATOM 2131 N N . ILE A 1 305 ? -18.500 52.882 -2.172 1.00 20.25 347 ILE A N 1
ATOM 2132 C CA . ILE A 1 305 ? -17.743 51.661 -2.411 1.00 20.71 347 ILE A CA 1
ATOM 2133 C C . ILE A 1 305 ? -16.290 51.842 -2.022 1.00 22.67 347 ILE A C 1
ATOM 2134 O O . ILE A 1 305 ? -15.715 51.011 -1.305 1.00 20.22 347 ILE A O 1
ATOM 2139 N N . ASN A 1 306 ? -15.674 52.929 -2.487 1.00 22.47 348 ASN A N 1
ATOM 2140 C CA . ASN A 1 306 ? -14.216 53.038 -2.443 1.00 17.21 348 ASN A CA 1
ATOM 2141 C C . ASN A 1 306 ? -13.751 54.321 -1.768 1.00 24.61 348 ASN A C 1
ATOM 2142 O O . ASN A 1 306 ? -12.609 54.734 -1.976 1.00 25.31 348 ASN A O 1
ATOM 2147 N N . ALA A 1 307 ? -14.581 54.930 -0.919 1.00 21.91 349 ALA A N 1
ATOM 2148 C CA . ALA A 1 307 ? -14.211 56.227 -0.355 1.00 22.78 349 ALA A CA 1
ATOM 2149 C C . ALA A 1 307 ? -15.111 56.557 0.830 1.00 27.43 349 ALA A C 1
ATOM 2150 O O . ALA A 1 307 ? -16.232 56.048 0.939 1.00 24.00 349 ALA A O 1
ATOM 2152 N N . HIS A 1 308 ? -14.599 57.410 1.719 1.00 21.51 350 HIS A N 1
ATOM 2153 C CA . HIS A 1 308 ? -15.439 58.108 2.680 1.00 21.42 350 HIS A CA 1
ATOM 2154 C C . HIS A 1 308 ? -16.073 59.308 1.990 1.00 26.21 350 HIS A C 1
ATOM 2155 O O . HIS A 1 308 ? -15.533 59.841 1.013 1.00 23.02 350 HIS A O 1
ATOM 2162 N N . SER A 1 309 ? -17.212 59.747 2.525 1.00 23.97 351 SER A N 1
ATOM 2163 C CA . SER A 1 309 ? -17.934 60.898 2.014 1.00 22.60 351 SER A CA 1
ATOM 2164 C C . SER A 1 309 ? -18.002 61.964 3.103 1.00 28.86 351 SER A C 1
ATOM 2165 O O . SER A 1 309 ? -18.507 61.706 4.206 1.00 32.65 351 SER A O 1
ATOM 2168 N N . ILE A 1 310 ? -17.495 63.156 2.793 1.00 24.76 352 ILE A N 1
ATOM 2169 C CA . ILE A 1 310 ? -17.550 64.307 3.689 1.00 29.01 352 ILE A CA 1
ATOM 2170 C C . ILE A 1 310 ? -18.647 65.215 3.151 1.00 26.61 352 ILE A C 1
ATOM 2171 O O . ILE A 1 310 ? -18.473 65.911 2.148 1.00 28.36 352 ILE A O 1
ATOM 2176 N N . MET A 1 311 ? -19.794 65.202 3.815 1.00 27.83 353 MET A N 1
ATOM 2177 C CA . MET A 1 311 ? -20.977 65.872 3.307 1.00 29.47 353 MET A CA 1
ATOM 2178 C C . MET A 1 311 ? -21.176 67.183 4.055 1.00 31.40 353 MET A C 1
ATOM 2179 O O . MET A 1 311 ? -21.175 67.197 5.294 1.00 32.62 353 MET A O 1
ATOM 2184 N N . TYR A 1 312 ? -21.386 68.266 3.304 1.00 30.39 354 TYR A N 1
ATOM 2185 C CA . TYR A 1 312 ? -21.597 69.604 3.852 1.00 29.68 354 TYR A CA 1
ATOM 2186 C C . TYR A 1 312 ? -22.884 70.171 3.279 1.00 32.67 354 TYR A C 1
ATOM 2187 O O . TYR A 1 312 ? -23.030 70.252 2.057 1.00 31.96 354 TYR A O 1
ATOM 2196 N N . CYS A 1 313 ? -23.809 70.589 4.143 1.00 25.96 355 CYS A N 1
ATOM 2197 C CA . CYS A 1 313 ? -25.095 71.099 3.661 1.00 30.92 355 CYS A CA 1
ATOM 2198 C C . CYS A 1 313 ? -24.991 72.598 3.374 1.00 27.06 355 CYS A C 1
ATOM 2199 O O . CYS A 1 313 ? -24.612 73.386 4.251 1.00 31.86 355 CYS A O 1
ATOM 2202 N N . THR A 1 314 ? -25.251 72.975 2.126 1.00 23.49 356 THR A N 1
ATOM 2203 C CA . THR A 1 314 ? -25.170 74.360 1.677 1.00 30.87 356 THR A CA 1
ATOM 2204 C C . THR A 1 314 ? -26.512 75.087 1.742 1.00 27.45 356 THR A C 1
ATOM 2205 O O . THR A 1 314 ? -26.549 76.298 1.542 1.00 35.16 356 THR A O 1
ATOM 2209 N N . GLY A 1 315 ? -27.602 74.385 1.995 1.00 34.69 357 GLY A N 1
ATOM 2210 C CA . GLY A 1 315 ? -28.913 75.021 1.985 1.00 31.21 357 GLY A CA 1
ATOM 2211 C C . GLY A 1 315 ? -30.005 74.011 2.254 1.00 34.26 357 GLY A C 1
ATOM 2212 O O . GLY A 1 315 ? -29.795 72.793 2.188 1.00 32.35 357 GLY A O 1
ATOM 2213 N N . GLY A 1 316 ? -31.177 74.538 2.579 1.00 34.38 358 GLY A N 1
ATOM 2214 C CA . GLY A 1 316 ? -32.265 73.628 2.829 1.00 33.37 358 GLY A CA 1
ATOM 2215 C C . GLY A 1 316 ? -32.112 72.843 4.117 1.00 30.21 358 GLY A C 1
ATOM 2216 O O . GLY A 1 316 ? -31.364 73.197 5.027 1.00 36.17 358 GLY A O 1
ATOM 2217 N N . ARG A 1 317 ? -32.854 71.741 4.175 1.00 31.42 359 ARG A N 1
ATOM 2218 C CA . ARG A 1 317 ? -32.943 70.882 5.348 1.00 36.70 359 ARG A CA 1
ATOM 2219 C C . ARG A 1 317 ? -33.295 69.491 4.868 1.00 34.12 359 ARG A C 1
ATOM 2220 O O . ARG A 1 317 ? -34.105 69.347 3.949 1.00 35.20 359 ARG A O 1
ATOM 2228 N N . GLY A 1 318 ? -32.708 68.473 5.495 1.00 35.36 360 GLY A N 1
ATOM 2229 C CA . GLY A 1 318 ? -33.047 67.118 5.114 1.00 37.46 360 GLY A CA 1
ATOM 2230 C C . GLY A 1 318 ? -32.748 66.118 6.203 1.00 37.02 360 GLY A C 1
ATOM 2231 O O . GLY A 1 318 ? -31.964 66.373 7.119 1.00 37.72 360 GLY A O 1
ATOM 2232 N N . ARG A 1 319 ? -33.410 64.975 6.100 1.00 38.78 361 ARG A N 1
ATOM 2233 C CA . ARG A 1 319 ? -33.192 63.843 6.983 1.00 37.22 361 ARG A CA 1
ATOM 2234 C C . ARG A 1 319 ? -32.143 62.922 6.372 1.00 36.11 361 ARG A C 1
ATOM 2235 O O . ARG A 1 319 ? -32.290 62.496 5.224 1.00 35.53 361 ARG A O 1
ATOM 2243 N N . VAL A 1 320 ? -31.102 62.615 7.136 1.00 33.83 362 VAL A N 1
ATOM 2244 C CA . VAL A 1 320 ? -30.099 61.620 6.752 1.00 35.95 362 VAL A CA 1
ATOM 2245 C C . VAL A 1 320 ? -30.149 60.469 7.747 1.00 32.63 362 VAL A C 1
ATOM 2246 O O . VAL A 1 320 ? -30.117 60.685 8.964 1.00 37.08 362 VAL A O 1
ATOM 2250 N N . GLU A 1 321 ? -30.207 59.245 7.232 1.00 33.27 363 GLU A N 1
ATOM 2251 C CA . GLU A 1 321 ? -30.029 58.062 8.049 1.00 29.98 363 GLU A CA 1
ATOM 2252 C C . GLU A 1 321 ? -28.830 57.280 7.538 1.00 30.37 363 GLU A C 1
ATOM 2253 O O . GLU A 1 321 ? -28.699 57.068 6.330 1.00 28.60 363 GLU A O 1
ATOM 2259 N N . VAL A 1 322 ? -27.972 56.863 8.454 1.00 26.30 364 VAL A N 1
ATOM 2260 C CA . VAL A 1 322 ? -26.780 56.090 8.131 1.00 26.45 364 VAL A CA 1
ATOM 2261 C C . VAL A 1 322 ? -26.796 54.809 8.953 1.00 29.61 364 VAL A C 1
ATOM 2262 O O . VAL A 1 322 ? -27.079 54.843 10.154 1.00 30.71 364 VAL A O 1
ATOM 2266 N N . ALA A 1 323 ? -26.503 53.676 8.304 1.00 27.25 365 ALA A N 1
ATOM 2267 C CA . ALA A 1 323 ? -26.447 52.356 8.928 1.00 26.90 365 ALA A CA 1
ATOM 2268 C C . ALA A 1 323 ? -25.045 51.758 8.773 1.00 31.53 365 ALA A C 1
ATOM 2269 O O . ALA A 1 323 ? -24.412 51.931 7.727 1.00 31.31 365 ALA A O 1
ATOM 2271 N N . ASP A 1 324 ? -24.573 51.015 9.790 1.00 28.58 366 ASP A N 1
ATOM 2272 C CA . ASP A 1 324 ? -23.234 50.410 9.744 1.00 32.31 366 ASP A CA 1
ATOM 2273 C C . ASP A 1 324 ? -23.305 48.880 9.622 1.00 29.87 366 ASP A C 1
ATOM 2274 O O . ASP A 1 324 ? -24.380 48.294 9.420 1.00 32.34 366 ASP A O 1
ATOM 2279 N N . ASP A 1 325 ? -22.145 48.231 9.767 1.00 30.56 367 ASP A N 1
ATOM 2280 C CA . ASP A 1 325 ? -22.017 46.797 9.533 1.00 27.90 367 ASP A CA 1
ATOM 2281 C C . ASP A 1 325 ? -22.630 45.961 10.640 1.00 37.11 367 ASP A C 1
ATOM 2282 O O . ASP A 1 325 ? -22.762 44.745 10.464 1.00 34.70 367 ASP A O 1
ATOM 2287 N N . ARG A 1 326 ? -22.967 46.579 11.769 1.00 39.65 368 ARG A N 1
ATOM 2288 C CA . ARG A 1 326 ? -23.748 45.965 12.834 1.00 40.40 368 ARG A CA 1
ATOM 2289 C C . ARG A 1 326 ? -25.249 46.028 12.581 1.00 40.95 368 ARG A C 1
ATOM 2290 O O . ARG A 1 326 ? -26.020 45.530 13.406 1.00 43.71 368 ARG A O 1
ATOM 2298 N N . GLY A 1 327 ? -25.694 46.612 11.471 1.00 36.16 369 GLY A N 1
ATOM 2299 C CA . GLY A 1 327 ? -27.113 46.866 11.323 1.00 40.61 369 GLY A CA 1
ATOM 2300 C C . GLY A 1 327 ? -27.654 47.924 12.255 1.00 40.71 369 GLY A C 1
ATOM 2301 O O . GLY A 1 327 ? -28.878 48.080 12.355 1.00 43.92 369 GLY A O 1
ATOM 2302 N N . GLU A 1 328 ? -26.780 48.663 12.936 1.00 38.09 370 GLU A N 1
ATOM 2303 C CA . GLU A 1 328 ? -27.197 49.703 13.864 1.00 39.77 370 GLU A CA 1
ATOM 2304 C C . GLU A 1 328 ? -27.369 51.042 13.158 1.00 39.78 370 GLU A C 1
ATOM 2305 O O . GLU A 1 328 ? -26.614 51.384 12.244 1.00 39.72 370 GLU A O 1
ATOM 2311 N N . THR A 1 329 ? -28.359 51.806 13.601 1.00 35.40 371 THR A N 1
ATOM 2312 C CA . THR A 1 329 ? -28.535 53.169 13.117 1.00 38.36 371 THR A CA 1
ATOM 2313 C C . THR A 1 329 ? -27.468 54.038 13.759 1.00 38.54 371 THR A C 1
ATOM 2314 O O . THR A 1 329 ? -27.516 54.289 14.963 1.00 41.80 371 THR A O 1
ATOM 2318 N N . VAL A 1 330 ? -26.492 54.497 12.980 1.00 35.79 372 VAL A N 1
ATOM 2319 C CA . VAL A 1 330 ? -25.432 55.322 13.553 1.00 31.71 372 VAL A CA 1
ATOM 2320 C C . VAL A 1 330 ? -25.674 56.811 13.349 1.00 35.88 372 VAL A C 1
ATOM 2321 O O . VAL A 1 330 ? -24.947 57.634 13.933 1.00 34.79 372 VAL A O 1
ATOM 2325 N N . PHE A 1 331 ? -26.669 57.183 12.552 1.00 32.08 373 PHE A N 1
ATOM 2326 C CA . PHE A 1 331 ? -27.119 58.557 12.459 1.00 35.55 373 PHE A CA 1
ATOM 2327 C C . PHE A 1 331 ? -28.567 58.542 12.004 1.00 38.29 373 PHE A C 1
ATOM 2328 O O . PHE A 1 331 ? -28.964 57.718 11.177 1.00 34.64 373 PHE A O 1
ATOM 2336 N N . ASP A 1 332 ? -29.351 59.463 12.555 1.00 40.34 374 ASP A N 1
ATOM 2337 C CA . ASP A 1 332 ? -30.755 59.596 12.185 1.00 37.05 374 ASP A CA 1
ATOM 2338 C C . ASP A 1 332 ? -31.139 61.011 12.628 1.00 46.86 374 ASP A C 1
ATOM 2339 O O . ASP A 1 332 ? -31.611 61.210 13.746 1.00 46.71 374 ASP A O 1
ATOM 2344 N N . GLY A 1 333 ? -30.881 61.980 11.761 1.00 40.98 375 GLY A N 1
ATOM 2345 C CA . GLY A 1 333 ? -31.074 63.359 12.153 1.00 44.23 375 GLY A CA 1
ATOM 2346 C C . GLY A 1 333 ? -31.260 64.224 10.934 1.00 42.36 375 GLY A C 1
ATOM 2347 O O . GLY A 1 333 ? -31.167 63.766 9.793 1.00 39.98 375 GLY A O 1
ATOM 2348 N N . GLU A 1 334 ? -31.542 65.492 11.202 1.00 39.59 376 GLU A N 1
ATOM 2349 C CA . GLU A 1 334 ? -31.654 66.492 10.163 1.00 42.03 376 GLU A CA 1
ATOM 2350 C C . GLU A 1 334 ? -30.259 67.004 9.830 1.00 44.09 376 GLU A C 1
ATOM 2351 O O . GLU A 1 334 ? -29.300 66.773 10.561 1.00 47.90 376 GLU A O 1
ATOM 2357 N N . LEU A 1 335 ? -30.137 67.670 8.702 1.00 43.01 377 LEU A N 1
ATOM 2358 C CA . LEU A 1 335 ? -28.957 68.461 8.414 1.00 37.71 377 LEU A CA 1
ATOM 2359 C C . LEU A 1 335 ? -29.455 69.805 7.919 1.00 38.44 377 LEU A C 1
ATOM 2360 O O . LEU A 1 335 ? -30.431 69.860 7.161 1.00 37.33 377 LEU A O 1
ATOM 2365 N N . ARG A 1 336 ? -28.806 70.885 8.352 1.00 37.32 378 ARG A N 1
ATOM 2366 C CA . ARG A 1 336 ? -29.164 72.202 7.852 1.00 36.47 378 ARG A CA 1
ATOM 2367 C C . ARG A 1 336 ? -27.908 72.918 7.383 1.00 37.68 378 ARG A C 1
ATOM 2368 O O . ARG A 1 336 ? -26.786 72.423 7.539 1.00 30.59 378 ARG A O 1
ATOM 2376 N N . GLN A 1 337 ? -28.122 74.090 6.785 1.00 35.17 379 GLN A N 1
ATOM 2377 C CA . GLN A 1 337 ? -27.036 74.899 6.253 1.00 35.20 379 GLN A CA 1
ATOM 2378 C C . GLN A 1 337 ? -25.896 75.052 7.257 1.00 41.83 379 GLN A C 1
ATOM 2379 O O . GLN A 1 337 ? -26.109 75.370 8.436 1.00 37.67 379 GLN A O 1
ATOM 2385 N N . GLY A 1 338 ? -24.676 74.805 6.782 1.00 36.35 380 GLY A N 1
ATOM 2386 C CA . GLY A 1 338 ? -23.481 74.991 7.580 1.00 34.68 380 GLY A CA 1
ATOM 2387 C C . GLY A 1 338 ? -23.027 73.781 8.359 1.00 36.68 380 GLY A C 1
ATOM 2388 O O . GLY A 1 338 ? -21.969 73.842 8.997 1.00 39.21 380 GLY A O 1
ATOM 2389 N N . GLN A 1 339 ? -23.771 72.679 8.318 1.00 31.26 381 GLN A N 1
ATOM 2390 C CA . GLN A 1 339 ? -23.400 71.481 9.053 1.00 30.75 381 GLN A CA 1
ATOM 2391 C C . GLN A 1 339 ? -22.730 70.454 8.150 1.00 28.96 381 GLN A C 1
ATOM 2392 O O . GLN A 1 339 ? -23.001 70.367 6.948 1.00 29.20 381 GLN A O 1
ATOM 2398 N N . LEU A 1 340 ? -21.927 69.625 8.779 1.00 31.56 382 LEU A N 1
ATOM 2399 C CA . LEU A 1 340 ? -21.069 68.675 8.098 1.00 31.01 382 LEU A CA 1
ATOM 2400 C C . LEU A 1 340 ? -21.309 67.291 8.670 1.00 30.78 382 LEU A C 1
ATOM 2401 O O . LEU A 1 340 ? -21.511 67.132 9.880 1.00 32.16 382 LEU A O 1
ATOM 2406 N N . LEU A 1 341 ? -21.263 66.288 7.800 1.00 28.54 383 LEU A N 1
ATOM 2407 C CA . LEU A 1 341 ? -21.472 64.906 8.212 1.00 26.54 383 LEU A CA 1
ATOM 2408 C C . LEU A 1 341 ? -20.487 64.042 7.448 1.00 26.34 383 LEU A C 1
ATOM 2409 O O . LEU A 1 341 ? -20.467 64.086 6.217 1.00 27.99 383 LEU A O 1
ATOM 2414 N N . ILE A 1 342 ? -19.720 63.233 8.164 1.00 29.98 384 ILE A N 1
ATOM 2415 C CA . ILE A 1 342 ? -18.857 62.235 7.534 1.00 30.05 384 ILE A CA 1
ATOM 2416 C C . ILE A 1 342 ? -19.590 60.901 7.456 1.00 30.91 384 ILE A C 1
ATOM 2417 O O . ILE A 1 342 ? -19.996 60.336 8.479 1.00 29.76 384 ILE A O 1
ATOM 2422 N N . VAL A 1 343 ? -19.709 60.362 6.249 1.00 26.02 385 VAL A N 1
ATOM 2423 C CA . VAL A 1 343 ? -20.269 59.032 6.065 1.00 28.42 385 VAL A CA 1
ATOM 2424 C C . VAL A 1 343 ? -19.118 58.098 5.697 1.00 28.27 385 VAL A C 1
ATOM 2425 O O . VAL A 1 343 ? -18.523 58.231 4.617 1.00 25.80 385 VAL A O 1
ATOM 2429 N N . PRO A 1 344 ? -18.771 57.155 6.560 1.00 28.47 386 PRO A N 1
ATOM 2430 C CA . PRO A 1 344 ? -17.641 56.270 6.277 1.00 29.72 386 PRO A CA 1
ATOM 2431 C C . PRO A 1 344 ? -17.900 55.349 5.099 1.00 26.40 386 PRO A C 1
ATOM 2432 O O . PRO A 1 344 ? -19.035 54.989 4.784 1.00 26.39 386 PRO A O 1
ATOM 2436 N N . GLN A 1 345 ? -16.802 54.961 4.453 1.00 26.66 387 GLN A N 1
ATOM 2437 C CA . GLN A 1 345 ? -16.840 54.015 3.354 1.00 20.43 387 GLN A CA 1
ATOM 2438 C C . GLN A 1 345 ? -17.659 52.796 3.761 1.00 24.01 387 GLN A C 1
ATOM 2439 O O . GLN A 1 345 ? -17.600 52.349 4.916 1.00 24.45 387 GLN A O 1
ATOM 2445 N N . ASN A 1 346 ? -18.465 52.306 2.820 1.00 21.50 388 ASN A N 1
ATOM 2446 C CA . ASN A 1 346 ? -19.230 51.068 2.979 1.00 22.55 388 ASN A CA 1
ATOM 2447 C C . ASN A 1 346 ? -20.488 51.278 3.827 1.00 26.88 388 ASN A C 1
ATOM 2448 O O . ASN A 1 346 ? -21.409 50.465 3.738 1.00 24.11 388 ASN A O 1
ATOM 2453 N N . PHE A 1 347 ? -20.554 52.324 4.661 1.00 27.55 389 PHE A N 1
ATOM 2454 C CA . PHE A 1 347 ? -21.780 52.562 5.435 1.00 27.36 389 PHE A CA 1
ATOM 2455 C C . PHE A 1 347 ? -22.934 52.877 4.496 1.00 25.49 389 PHE A C 1
ATOM 2456 O O . PHE A 1 347 ? -22.769 53.590 3.512 1.00 27.24 389 PHE A O 1
ATOM 2464 N N . ALA A 1 348 ? -24.115 52.351 4.801 1.00 20.47 390 ALA A N 1
ATOM 2465 C CA . ALA A 1 348 ? -25.271 52.577 3.951 1.00 19.55 390 ALA A CA 1
ATOM 2466 C C . ALA A 1 348 ? -25.964 53.847 4.412 1.00 27.73 390 ALA A C 1
ATOM 2467 O O . ALA A 1 348 ? -26.078 54.098 5.611 1.00 26.53 390 ALA A O 1
ATOM 2469 N N . MET A 1 349 ? -26.417 54.648 3.462 1.00 23.26 391 MET A N 1
ATOM 2470 C CA . MET A 1 349 ? -27.050 55.899 3.841 1.00 30.05 391 MET A CA 1
ATOM 2471 C C . MET A 1 349 ? -28.196 56.258 2.909 1.00 31.81 391 MET A C 1
ATOM 2472 O O . MET A 1 349 ? -28.266 55.837 1.750 1.00 27.81 391 MET A O 1
ATOM 2477 N N . LEU A 1 350 ? -29.059 57.115 3.441 1.00 32.59 392 LEU A N 1
ATOM 2478 C CA . LEU A 1 350 ? -30.347 57.462 2.872 1.00 34.27 392 LEU A CA 1
ATOM 2479 C C . LEU A 1 350 ? -30.609 58.919 3.238 1.00 32.80 392 LEU A C 1
ATOM 2480 O O . LEU A 1 350 ? -30.322 59.320 4.370 1.00 31.96 392 LEU A O 1
ATOM 2485 N N . GLU A 1 351 ? -31.107 59.707 2.282 1.00 28.99 393 GLU A N 1
ATOM 2486 C CA . GLU A 1 351 ? -31.414 61.118 2.513 1.00 32.52 393 GLU A CA 1
ATOM 2487 C C . GLU A 1 351 ? -32.783 61.482 1.940 1.00 37.15 393 GLU A C 1
ATOM 2488 O O . GLU A 1 351 ? -33.144 61.052 0.839 1.00 34.31 393 GLU A O 1
ATOM 2494 N N . ARG A 1 352 ? -33.523 62.315 2.675 1.00 39.74 394 ARG A N 1
ATOM 2495 C CA . ARG A 1 352 ? -34.813 62.824 2.216 1.00 34.86 394 ARG A CA 1
ATOM 2496 C C . ARG A 1 352 ? -34.900 64.311 2.518 1.00 34.24 394 ARG A C 1
ATOM 2497 O O . ARG A 1 352 ? -34.723 64.728 3.668 1.00 34.62 394 ARG A O 1
ATOM 2505 N N . ALA A 1 353 ? -35.149 65.107 1.485 1.00 34.88 395 ALA A N 1
ATOM 2506 C CA . ALA A 1 353 ? -35.296 66.541 1.672 1.00 34.41 395 ALA A CA 1
ATOM 2507 C C . ALA A 1 353 ? -36.601 66.842 2.405 1.00 39.74 395 ALA A C 1
ATOM 2508 O O . ALA A 1 353 ? -37.597 66.116 2.275 1.00 38.89 395 ALA A O 1
ATOM 2510 N N . GLY A 1 354 ? -36.591 67.917 3.189 1.00 37.02 396 GLY A N 1
ATOM 2511 C CA . GLY A 1 354 ? -37.817 68.459 3.738 1.00 36.60 396 GLY A CA 1
ATOM 2512 C C . GLY A 1 354 ? -38.585 69.229 2.679 1.00 38.39 396 GLY A C 1
ATOM 2513 O O . GLY A 1 354 ? -38.254 69.221 1.490 1.00 37.59 396 GLY A O 1
ATOM 2514 N N . SER A 1 355 ? -39.635 69.926 3.135 1.00 44.44 397 SER A N 1
ATOM 2515 C CA . SER A 1 355 ? -40.499 70.682 2.232 1.00 36.97 397 SER A CA 1
ATOM 2516 C C . SER A 1 355 ? -39.761 71.796 1.510 1.00 38.35 397 SER A C 1
ATOM 2517 O O . SER A 1 355 ? -40.250 72.290 0.490 1.00 40.28 397 SER A O 1
ATOM 2520 N N . GLU A 1 356 ? -38.600 72.196 2.020 1.00 39.62 398 GLU A N 1
ATOM 2521 C CA . GLU A 1 356 ? -37.800 73.300 1.519 1.00 39.07 398 GLU A CA 1
ATOM 2522 C C . GLU A 1 356 ? -36.755 72.874 0.485 1.00 37.78 398 GLU A C 1
ATOM 2523 O O . GLU A 1 356 ? -36.106 73.732 -0.116 1.00 39.35 398 GLU A O 1
ATOM 2529 N N . GLY A 1 357 ? -36.597 71.587 0.233 1.00 38.54 399 GLY A N 1
ATOM 2530 C CA . GLY A 1 357 ? -35.450 71.133 -0.525 1.00 36.24 399 GLY A CA 1
ATOM 2531 C C . GLY A 1 357 ? -34.262 70.988 0.398 1.00 35.60 399 GLY A C 1
ATOM 2532 O O . GLY A 1 357 ? -34.318 71.282 1.598 1.00 33.61 399 GLY A O 1
ATOM 2533 N N . PHE A 1 358 ? -33.153 70.523 -0.185 1.00 31.66 400 PHE A N 1
ATOM 2534 C CA . PHE A 1 358 ? -31.997 70.093 0.591 1.00 30.28 400 PHE A CA 1
ATOM 2535 C C . PHE A 1 358 ? -30.842 70.040 -0.397 1.00 33.30 400 PHE A C 1
ATOM 2536 O O . PHE A 1 358 ? -30.923 69.273 -1.361 1.00 35.19 400 PHE A O 1
ATOM 2544 N N . GLN A 1 359 ? -29.800 70.858 -0.185 1.00 26.07 401 GLN A N 1
ATOM 2545 C CA . GLN A 1 359 ? -28.646 70.931 -1.088 1.00 31.17 401 GLN A CA 1
ATOM 2546 C C . GLN A 1 359 ? -27.351 70.634 -0.345 1.00 31.49 401 GLN A C 1
ATOM 2547 O O . GLN A 1 359 ? -27.123 71.131 0.766 1.00 29.81 401 GLN A O 1
ATOM 2553 N N . LEU A 1 360 ? -26.477 69.846 -0.965 1.00 31.12 402 LEU A N 1
ATOM 2554 C CA . LEU A 1 360 ? -25.213 69.586 -0.306 1.00 28.01 402 LEU A CA 1
ATOM 2555 C C . LEU A 1 360 ? -24.109 69.445 -1.346 1.00 30.70 402 LEU A C 1
ATOM 2556 O O . LEU A 1 360 ? -24.348 69.340 -2.555 1.00 27.09 402 LEU A O 1
ATOM 2561 N N . VAL A 1 361 ? -22.888 69.503 -0.846 1.00 25.88 403 VAL A N 1
ATOM 2562 C CA . VAL A 1 361 ? -21.696 69.153 -1.597 1.00 24.88 403 VAL A CA 1
ATOM 2563 C C . VAL A 1 361 ? -20.986 68.082 -0.793 1.00 27.42 403 VAL A C 1
ATOM 2564 O O . VAL A 1 361 ? -20.873 68.186 0.438 1.00 25.17 403 VAL A O 1
ATOM 2568 N N . SER A 1 362 ? -20.567 67.026 -1.469 1.00 26.48 404 SER A N 1
ATOM 2569 C CA . SER A 1 362 ? -19.812 65.983 -0.812 1.00 26.92 404 SER A CA 1
ATOM 2570 C C . SER A 1 362 ? -18.426 65.952 -1.409 1.00 22.68 404 SER A C 1
ATOM 2571 O O . SER A 1 362 ? -18.268 66.132 -2.611 1.00 24.47 404 SER A O 1
ATOM 2574 N N . ILE A 1 363 ? -17.437 65.738 -0.557 1.00 21.82 405 ILE A N 1
ATOM 2575 C CA . ILE A 1 363 ? -16.061 65.493 -0.977 1.00 24.74 405 ILE A CA 1
ATOM 2576 C C . ILE A 1 363 ? -15.727 64.066 -0.589 1.00 21.05 405 ILE A C 1
ATOM 2577 O O . ILE A 1 363 ? -15.914 63.681 0.564 1.00 27.20 405 ILE A O 1
ATOM 2582 N N . LYS A 1 364 ? -15.206 63.290 -1.531 1.00 24.91 406 LYS A N 1
ATOM 2583 C CA . LYS A 1 364 ? -14.968 61.866 -1.304 1.00 21.39 406 LYS A CA 1
ATOM 2584 C C . LYS A 1 364 ? -13.486 61.576 -1.437 1.00 24.21 406 LYS A C 1
ATOM 2585 O O . LYS A 1 364 ? -12.807 62.181 -2.266 1.00 21.04 406 LYS A O 1
ATOM 2591 N N . THR A 1 365 ? -13.001 60.636 -0.609 1.00 21.28 407 THR A N 1
ATOM 2592 C CA . THR A 1 365 ? -11.568 60.379 -0.413 1.00 22.32 407 THR A CA 1
ATOM 2593 C C . THR A 1 365 ? -11.021 59.378 -1.425 1.00 24.47 407 THR A C 1
ATOM 2594 O O . THR A 1 365 ? -10.285 58.452 -1.075 1.00 27.08 407 THR A O 1
ATOM 2598 N N . SER A 1 366 ? -11.368 59.564 -2.698 1.00 23.28 408 SER A N 1
ATOM 2599 C CA . SER A 1 366 ? -10.825 58.747 -3.763 1.00 25.02 408 SER A CA 1
ATOM 2600 C C . SER A 1 366 ? -11.073 59.473 -5.067 1.00 21.63 408 SER A C 1
ATOM 2601 O O . SER A 1 366 ? -12.110 60.119 -5.244 1.00 25.66 408 SER A O 1
ATOM 2604 N N . ASP A 1 367 ? -10.135 59.343 -5.990 1.00 23.39 409 ASP A N 1
ATOM 2605 C CA . ASP A 1 367 ? -10.520 59.629 -7.348 1.00 26.98 409 ASP A CA 1
ATOM 2606 C C . ASP A 1 367 ? -11.553 58.593 -7.782 1.00 31.38 409 ASP A C 1
ATOM 2607 O O . ASP A 1 367 ? -11.539 57.437 -7.335 1.00 31.69 409 ASP A O 1
ATOM 2612 N N . ARG A 1 368 ? -12.458 59.028 -8.648 1.00 27.63 410 ARG A N 1
ATOM 2613 C CA . ARG A 1 368 ? -13.502 58.181 -9.221 1.00 30.85 410 ARG A CA 1
ATOM 2614 C C . ARG A 1 368 ? -14.237 57.426 -8.118 1.00 29.96 410 ARG A C 1
ATOM 2615 O O . ARG A 1 368 ? -14.414 56.205 -8.150 1.00 21.68 410 ARG A O 1
ATOM 2623 N N . ALA A 1 369 ? -14.622 58.179 -7.096 1.00 23.58 411 ALA A N 1
ATOM 2624 C CA . ALA A 1 369 ? -15.447 57.623 -6.040 1.00 28.28 411 ALA A CA 1
ATOM 2625 C C . ALA A 1 369 ? -16.745 57.112 -6.651 1.00 27.00 411 ALA A C 1
ATOM 2626 O O . ALA A 1 369 ? -17.321 57.744 -7.543 1.00 29.46 411 ALA A O 1
ATOM 2628 N N . MET A 1 370 ? -17.183 55.947 -6.193 1.00 23.72 412 MET A N 1
ATOM 2629 C CA . MET A 1 370 ? -18.361 55.262 -6.721 1.00 28.74 412 MET A CA 1
ATOM 2630 C C . MET A 1 370 ? -19.292 54.895 -5.582 1.00 25.85 412 MET A C 1
ATOM 2631 O O . MET A 1 370 ? -18.844 54.585 -4.474 1.00 27.12 412 MET A O 1
ATOM 2636 N N . VAL A 1 371 ? -20.595 54.917 -5.856 1.00 26.06 413 VAL A N 1
ATOM 2637 C CA . VAL A 1 371 ? -21.561 54.411 -4.900 1.00 25.81 413 VAL A CA 1
ATOM 2638 C C . VAL A 1 371 ? -22.234 53.166 -5.482 1.00 26.48 413 VAL A C 1
ATOM 2639 O O . VAL A 1 371 ? -22.259 52.927 -6.702 1.00 22.37 413 VAL A O 1
ATOM 2643 N N . SER A 1 372 ? -22.807 52.384 -4.578 1.00 22.14 414 SER A N 1
ATOM 2644 C CA . SER A 1 372 ? -23.673 51.256 -4.911 1.00 22.31 414 SER A CA 1
ATOM 2645 C C . SER A 1 372 ? -25.061 51.512 -4.330 1.00 25.39 414 SER A C 1
ATOM 2646 O O . SER A 1 372 ? -25.215 51.556 -3.105 1.00 25.02 414 SER A O 1
ATOM 2649 N N . THR A 1 373 ? -26.067 51.652 -5.191 1.00 29.02 415 THR A N 1
ATOM 2650 C CA . THR A 1 373 ? -27.429 51.770 -4.671 1.00 25.72 415 THR A CA 1
ATOM 2651 C C . THR A 1 373 ? -27.971 50.399 -4.246 1.00 24.87 415 THR A C 1
ATOM 2652 O O . THR A 1 373 ? -27.504 49.349 -4.688 1.00 26.35 415 THR A O 1
ATOM 2656 N N . ILE A 1 374 ? -28.954 50.426 -3.348 1.00 32.23 416 ILE A N 1
ATOM 2657 C CA . ILE A 1 374 ? -29.607 49.209 -2.867 1.00 32.46 416 ILE A CA 1
ATOM 2658 C C . ILE A 1 374 ? -30.836 48.879 -3.695 1.00 33.41 416 ILE A C 1
ATOM 2659 O O . ILE A 1 374 ? -31.037 47.721 -4.055 1.00 35.29 416 ILE A O 1
ATOM 2664 N N . VAL A 1 375 ? -31.651 49.893 -4.002 1.00 34.32 417 VAL A N 1
ATOM 2665 C CA . VAL A 1 375 ? -32.801 49.800 -4.892 1.00 36.78 417 VAL A CA 1
ATOM 2666 C C . VAL A 1 375 ? -32.625 50.792 -6.030 1.00 32.83 417 VAL A C 1
ATOM 2667 O O . VAL A 1 375 ? -31.948 51.815 -5.887 1.00 34.21 417 VAL A O 1
ATOM 2671 N N . GLY A 1 376 ? -33.236 50.487 -7.165 1.00 30.50 418 GLY A N 1
ATOM 2672 C CA . GLY A 1 376 ? -33.173 51.359 -8.320 1.00 33.59 418 GLY A CA 1
ATOM 2673 C C . GLY A 1 376 ? -32.543 50.671 -9.513 1.00 32.05 418 GLY A C 1
ATOM 2674 O O . GLY A 1 376 ? -32.170 49.500 -9.467 1.00 36.95 418 GLY A O 1
ATOM 2675 N N . LYS A 1 377 ? -32.409 51.442 -10.594 1.00 33.51 419 LYS A N 1
ATOM 2676 C CA . LYS A 1 377 ? -32.081 50.841 -11.882 1.00 34.46 419 LYS A CA 1
ATOM 2677 C C . LYS A 1 377 ? -30.677 50.236 -11.910 1.00 39.08 419 LYS A C 1
ATOM 2678 O O . LYS A 1 377 ? -30.438 49.264 -12.640 1.00 41.55 419 LYS A O 1
ATOM 2684 N N . THR A 1 378 ? -29.751 50.752 -11.109 1.00 32.60 420 THR A N 1
ATOM 2685 C CA . THR A 1 378 ? -28.372 50.272 -11.138 1.00 39.12 420 THR A CA 1
ATOM 2686 C C . THR A 1 378 ? -27.968 49.596 -9.833 1.00 39.81 420 THR A C 1
ATOM 2687 O O . THR A 1 378 ? -26.807 49.664 -9.428 1.00 40.52 420 THR A O 1
ATOM 2691 N N . SER A 1 379 ? -28.900 48.938 -9.161 1.00 33.77 421 SER A N 1
ATOM 2692 C CA . SER A 1 379 ? -28.715 48.652 -7.753 1.00 29.42 421 SER A CA 1
ATOM 2693 C C . SER A 1 379 ? -28.316 47.206 -7.506 1.00 29.46 421 SER A C 1
ATOM 2694 O O . SER A 1 379 ? -28.388 46.343 -8.378 1.00 35.65 421 SER A O 1
ATOM 2697 N N . ALA A 1 380 ? -27.919 46.956 -6.263 1.00 30.50 422 ALA A N 1
ATOM 2698 C CA . ALA A 1 380 ? -27.527 45.619 -5.851 1.00 28.44 422 ALA A CA 1
ATOM 2699 C C . ALA A 1 380 ? -28.701 44.650 -5.922 1.00 31.11 422 ALA A C 1
ATOM 2700 O O . ALA A 1 380 ? -28.559 43.518 -6.408 1.00 30.23 422 ALA A O 1
ATOM 2702 N N . LEU A 1 381 ? -29.868 45.070 -5.429 1.00 29.57 423 LEU A N 1
ATOM 2703 C CA . LEU A 1 381 ? -31.002 44.156 -5.398 1.00 29.54 423 LEU A CA 1
ATOM 2704 C C . LEU A 1 381 ? -31.517 43.887 -6.798 1.00 30.33 423 LEU A C 1
ATOM 2705 O O . LEU A 1 381 ? -31.875 42.751 -7.123 1.00 32.80 423 LEU A O 1
ATOM 2710 N N . ARG A 1 382 ? -31.538 44.898 -7.660 1.00 29.60 424 ARG A N 1
ATOM 2711 C CA . ARG A 1 382 ? -32.039 44.624 -8.999 1.00 31.63 424 ARG A CA 1
ATOM 2712 C C . ARG A 1 382 ? -31.158 43.635 -9.746 1.00 35.42 424 ARG A C 1
ATOM 2713 O O . ARG A 1 382 ? -31.619 43.014 -10.708 1.00 31.68 424 ARG A O 1
ATOM 2721 N N . GLY A 1 383 ? -29.904 43.469 -9.319 1.00 30.20 425 GLY A N 1
ATOM 2722 C CA . GLY A 1 383 ? -29.023 42.558 -10.009 1.00 28.86 425 GLY A CA 1
ATOM 2723 C C . GLY A 1 383 ? -29.095 41.133 -9.545 1.00 29.42 425 GLY A C 1
ATOM 2724 O O . GLY A 1 383 ? -28.448 40.273 -10.145 1.00 30.56 425 GLY A O 1
ATOM 2725 N N . MET A 1 384 ? -29.844 40.868 -8.491 1.00 24.91 426 MET A N 1
ATOM 2726 C CA . MET A 1 384 ? -29.901 39.561 -7.859 1.00 28.49 426 MET A CA 1
ATOM 2727 C C . MET A 1 384 ? -31.117 38.778 -8.341 1.00 29.59 426 MET A C 1
ATOM 2728 O O . MET A 1 384 ? -32.182 39.358 -8.591 1.00 29.98 426 MET A O 1
ATOM 2733 N N . PRO A 1 385 ? -30.975 37.463 -8.504 1.00 27.16 427 PRO A N 1
ATOM 2734 C CA . PRO A 1 385 ? -32.124 36.644 -8.920 1.00 28.85 427 PRO A CA 1
ATOM 2735 C C . PRO A 1 385 ? -33.263 36.730 -7.912 1.00 30.61 427 PRO A C 1
ATOM 2736 O O . PRO A 1 385 ? -33.043 36.748 -6.697 1.00 29.16 427 PRO A O 1
ATOM 2740 N N . VAL A 1 386 ? -34.497 36.743 -8.427 1.00 33.67 428 VAL A N 1
ATOM 2741 C CA . VAL A 1 386 ? -35.652 36.802 -7.528 1.00 31.48 428 VAL A CA 1
ATOM 2742 C C . VAL A 1 386 ? -35.544 35.746 -6.432 1.00 24.11 428 VAL A C 1
ATOM 2743 O O . VAL A 1 386 ? -35.841 36.019 -5.263 1.00 26.92 428 VAL A O 1
ATOM 2747 N N . GLU A 1 387 ? -35.071 34.532 -6.769 1.00 32.10 429 GLU A N 1
ATOM 2748 C CA . GLU A 1 387 ? -35.116 33.456 -5.782 1.00 31.07 429 GLU A CA 1
ATOM 2749 C C . GLU A 1 387 ? -34.057 33.629 -4.713 1.00 32.23 429 GLU A C 1
ATOM 2750 O O . GLU A 1 387 ? -34.264 33.208 -3.572 1.00 29.02 429 GLU A O 1
ATOM 2756 N N . VAL A 1 388 ? -32.927 34.265 -5.050 1.00 33.80 430 VAL A N 1
ATOM 2757 C CA . VAL A 1 388 ? -31.974 34.668 -4.025 1.00 25.93 430 VAL A CA 1
ATOM 2758 C C . VAL A 1 388 ? -32.628 35.630 -3.040 1.00 28.74 430 VAL A C 1
ATOM 2759 O O . VAL A 1 388 ? -32.450 35.511 -1.821 1.00 30.72 430 VAL A O 1
ATOM 2763 N N . LEU A 1 389 ? -33.389 36.601 -3.546 1.00 25.58 431 LEU A N 1
ATOM 2764 C CA . LEU A 1 389 ? -34.088 37.525 -2.657 1.00 27.20 431 LEU A CA 1
ATOM 2765 C C . LEU A 1 389 ? -35.187 36.819 -1.868 1.00 30.45 431 LEU A C 1
ATOM 2766 O O . LEU A 1 389 ? -35.391 37.102 -0.680 1.00 31.17 431 LEU A O 1
ATOM 2771 N N . MET A 1 390 ? -35.934 35.930 -2.521 1.00 28.81 432 MET A N 1
ATOM 2772 C CA . MET A 1 390 ? -36.942 35.165 -1.784 1.00 31.73 432 MET A CA 1
ATOM 2773 C C . MET A 1 390 ? -36.315 34.489 -0.580 1.00 30.73 432 MET A C 1
ATOM 2774 O O . MET A 1 390 ? -36.663 34.789 0.566 1.00 32.88 432 MET A O 1
ATOM 2779 N N . ASN A 1 391 ? -35.300 33.645 -0.820 1.00 33.52 433 ASN A N 1
ATOM 2780 C CA . ASN A 1 391 ? -34.692 32.901 0.275 1.00 31.05 433 ASN A CA 1
ATOM 2781 C C . ASN A 1 391 ? -33.965 33.802 1.261 1.00 32.86 433 ASN A C 1
ATOM 2782 O O . ASN A 1 391 ? -33.902 33.468 2.449 1.00 34.65 433 ASN A O 1
ATOM 2787 N N . SER A 1 392 ? -33.441 34.964 0.807 1.00 35.10 434 SER A N 1
ATOM 2788 C CA . SER A 1 392 ? -32.680 35.851 1.690 1.00 33.04 434 SER A CA 1
ATOM 2789 C C . SER A 1 392 ? -33.568 36.532 2.722 1.00 35.28 434 SER A C 1
ATOM 2790 O O . SER A 1 392 ? -33.188 36.666 3.894 1.00 35.34 434 SER A O 1
ATOM 2793 N N . TYR A 1 393 ? -34.711 37.048 2.290 1.00 34.31 435 TYR A N 1
ATOM 2794 C CA . TYR A 1 393 ? -35.606 37.794 3.158 1.00 33.72 435 TYR A CA 1
ATOM 2795 C C . TYR A 1 393 ? -36.821 36.979 3.593 1.00 37.92 435 TYR A C 1
ATOM 2796 O O . TYR A 1 393 ? -37.696 37.524 4.263 1.00 36.33 435 TYR A O 1
ATOM 2805 N N . ARG A 1 394 ? -36.896 35.700 3.220 1.00 38.99 436 ARG A N 1
ATOM 2806 C CA . ARG A 1 394 ? -38.058 34.852 3.493 1.00 32.94 436 ARG A CA 1
ATOM 2807 C C . ARG A 1 394 ? -39.331 35.515 2.960 1.00 38.24 436 ARG A C 1
ATOM 2808 O O . ARG A 1 394 ? -40.283 35.774 3.692 1.00 42.96 436 ARG A O 1
ATOM 2816 N N . LEU A 1 395 ? -39.316 35.794 1.654 1.00 36.89 437 LEU A N 1
ATOM 2817 C CA . LEU A 1 395 ? -40.359 36.525 0.953 1.00 36.44 437 LEU A CA 1
ATOM 2818 C C . LEU A 1 395 ? -40.975 35.650 -0.123 1.00 35.13 437 LEU A C 1
ATOM 2819 O O . LEU A 1 395 ? -40.350 34.718 -0.637 1.00 38.26 437 LEU A O 1
ATOM 2824 N N . SER A 1 396 ? -42.223 35.969 -0.455 1.00 35.02 438 SER A N 1
ATOM 2825 C CA . SER A 1 396 ? -42.876 35.373 -1.603 1.00 36.01 438 SER A CA 1
ATOM 2826 C C . SER A 1 396 ? -42.244 35.903 -2.880 1.00 36.11 438 SER A C 1
ATOM 2827 O O . SER A 1 396 ? -41.591 36.943 -2.880 1.00 35.14 438 SER A O 1
ATOM 2830 N N . ARG A 1 397 ? -42.472 35.191 -3.989 1.00 32.83 439 ARG A N 1
ATOM 2831 C CA . ARG A 1 397 ? -42.056 35.714 -5.289 1.00 36.49 439 ARG A CA 1
ATOM 2832 C C . ARG A 1 397 ? -42.664 37.092 -5.565 1.00 39.90 439 ARG A C 1
ATOM 2833 O O . ARG A 1 397 ? -41.976 37.986 -6.073 1.00 32.34 439 ARG A O 1
ATOM 2841 N N . ASP A 1 398 ? -43.948 37.294 -5.226 1.00 38.35 440 ASP A N 1
ATOM 2842 C CA . ASP A 1 398 ? -44.569 38.603 -5.426 1.00 36.80 440 ASP A CA 1
ATOM 2843 C C . ASP A 1 398 ? -43.867 39.684 -4.608 1.00 34.13 440 ASP A C 1
ATOM 2844 O O . ASP A 1 398 ? -43.565 40.766 -5.120 1.00 38.11 440 ASP A O 1
ATOM 2849 N N . GLU A 1 399 ? -43.647 39.423 -3.319 1.00 33.98 441 GLU A N 1
ATOM 2850 C CA . GLU A 1 399 ? -42.955 40.376 -2.463 1.00 35.07 441 GLU A CA 1
ATOM 2851 C C . GLU A 1 399 ? -41.547 40.656 -2.998 1.00 37.20 441 GLU A C 1
ATOM 2852 O O . GLU A 1 399 ? -41.127 41.816 -3.104 1.00 31.09 441 GLU A O 1
ATOM 2858 N N . ALA A 1 400 ? -40.816 39.596 -3.363 1.00 34.50 442 ALA A N 1
ATOM 2859 C CA . ALA A 1 400 ? -39.500 39.750 -3.995 1.00 36.72 442 ALA A CA 1
ATOM 2860 C C . ALA A 1 400 ? -39.562 40.677 -5.206 1.00 39.91 442 ALA A C 1
ATOM 2861 O O . ALA A 1 400 ? -38.762 41.615 -5.329 1.00 37.01 442 ALA A O 1
ATOM 2863 N N . ARG A 1 401 ? -40.521 40.441 -6.111 1.00 35.23 443 ARG A N 1
ATOM 2864 C CA . ARG A 1 401 ? -40.602 41.283 -7.302 1.00 32.01 443 ARG A CA 1
ATOM 2865 C C . ARG A 1 401 ? -41.014 42.709 -6.963 1.00 36.05 443 ARG A C 1
ATOM 2866 O O . ARG A 1 401 ? -40.664 43.643 -7.696 1.00 37.48 443 ARG A O 1
ATOM 2874 N N . ARG A 1 402 ? -41.757 42.908 -5.875 1.00 37.95 444 ARG A N 1
ATOM 2875 C CA . ARG A 1 402 ? -42.095 44.275 -5.491 1.00 35.53 444 ARG A CA 1
ATOM 2876 C C . ARG A 1 402 ? -40.874 44.994 -4.935 1.00 34.77 444 ARG A C 1
ATOM 2877 O O . ARG A 1 402 ? -40.651 46.174 -5.225 1.00 37.43 444 ARG A O 1
ATOM 2885 N N . VAL A 1 403 ? -40.070 44.294 -4.138 1.00 40.40 445 VAL A N 1
ATOM 2886 C CA . VAL A 1 403 ? -38.841 44.889 -3.625 1.00 37.47 445 VAL A CA 1
ATOM 2887 C C . VAL A 1 403 ? -37.904 45.232 -4.778 1.00 40.77 445 VAL A C 1
ATOM 2888 O O . VAL A 1 403 ? -37.231 46.273 -4.771 1.00 38.49 445 VAL A O 1
ATOM 2892 N N . LYS A 1 404 ? -37.885 44.387 -5.809 1.00 36.04 446 LYS A N 1
ATOM 2893 C CA . LYS A 1 404 ? -36.914 44.487 -6.889 1.00 39.83 446 LYS A CA 1
ATOM 2894 C C . LYS A 1 404 ? -37.346 45.443 -8.000 1.00 39.56 446 LYS A C 1
ATOM 2895 O O . LYS A 1 404 ? -36.517 46.196 -8.530 1.00 39.17 446 LYS A O 1
ATOM 2901 N N . LEU A 1 405 ? -38.634 45.473 -8.345 1.00 35.95 447 LEU A N 1
ATOM 2902 C CA . LEU A 1 405 ? -39.060 46.164 -9.547 1.00 34.54 447 LEU A CA 1
ATOM 2903 C C . LEU A 1 405 ? -39.845 47.444 -9.294 1.00 34.21 447 LEU A C 1
ATOM 2904 O O . LEU A 1 405 ? -40.043 48.208 -10.241 1.00 34.46 447 LEU A O 1
ATOM 2909 N N . THR A 1 406 ? -40.268 47.720 -8.057 1.00 31.47 448 THR A N 1
ATOM 2910 C CA . THR A 1 406 ? -41.084 48.905 -7.829 1.00 35.64 448 THR A CA 1
ATOM 2911 C C . THR A 1 406 ? -40.335 50.176 -8.209 1.00 37.66 448 THR A C 1
ATOM 2912 O O . THR A 1 406 ? -40.903 51.069 -8.845 1.00 36.71 448 THR A O 1
ATOM 2916 N N . ARG A 1 407 ? -39.056 50.271 -7.839 1.00 39.14 449 ARG A N 1
ATOM 2917 C CA . ARG A 1 407 ? -38.192 51.387 -8.216 1.00 35.19 449 ARG A CA 1
ATOM 2918 C C . ARG A 1 407 ? -37.187 51.013 -9.297 1.00 41.31 449 ARG A C 1
ATOM 2919 O O . ARG A 1 407 ? -36.261 51.793 -9.569 1.00 36.01 449 ARG A O 1
ATOM 2927 N N . GLY A 1 408 ? -37.334 49.835 -9.908 1.00 39.55 450 GLY A N 1
ATOM 2928 C CA . GLY A 1 408 ? -36.287 49.274 -10.745 1.00 39.35 450 GLY A CA 1
ATOM 2929 C C . GLY A 1 408 ? -35.964 50.084 -11.977 1.00 37.78 450 GLY A C 1
ATOM 2930 O O . GLY A 1 408 ? -34.932 49.830 -12.610 1.00 42.55 450 GLY A O 1
ATOM 2931 N N . ASP A 1 409 ? -36.807 51.046 -12.329 1.00 37.18 451 ASP A N 1
ATOM 2932 C CA . ASP A 1 409 ? -36.588 51.913 -13.474 1.00 36.36 451 ASP A CA 1
ATOM 2933 C C . ASP A 1 409 ? -35.921 53.227 -13.103 1.00 38.81 451 ASP A C 1
ATOM 2934 O O . ASP A 1 409 ? -35.571 53.996 -14.004 1.00 39.59 451 ASP A O 1
ATOM 2939 N N . GLU A 1 410 ? -35.753 53.510 -11.813 1.00 34.41 452 GLU A N 1
ATOM 2940 C CA . GLU A 1 410 ? -35.441 54.853 -11.351 1.00 36.97 452 GLU A CA 1
ATOM 2941 C C . GLU A 1 410 ? -33.962 55.032 -11.053 1.00 36.83 452 GLU A C 1
ATOM 2942 O O . GLU A 1 410 ? -33.330 54.154 -10.468 1.00 34.64 452 GLU A O 1
ATOM 2948 N N . VAL A 1 411 ? -33.438 56.196 -11.449 1.00 36.88 453 VAL A N 1
ATOM 2949 C CA . VAL A 1 411 ? -32.106 56.688 -11.112 1.00 35.53 453 VAL A CA 1
ATOM 2950 C C . VAL A 1 411 ? -32.021 56.959 -9.617 1.00 39.61 453 VAL A C 1
ATOM 2951 O O . VAL A 1 411 ? -32.987 56.740 -8.881 1.00 49.19 453 VAL A O 1
ATOM 2955 N N . ALA A 1 412 ? -30.877 57.465 -9.153 1.00 43.58 454 ALA A N 1
ATOM 2956 C CA . ALA A 1 412 ? -30.654 57.602 -7.715 1.00 41.27 454 ALA A CA 1
ATOM 2957 C C . ALA A 1 412 ? -31.582 58.619 -7.049 1.00 39.46 454 ALA A C 1
ATOM 2958 O O . ALA A 1 412 ? -31.760 58.559 -5.824 1.00 37.33 454 ALA A O 1
ATOM 2960 N N . ILE A 1 413 ? -32.174 59.534 -7.814 1.00 39.05 455 ILE A N 1
ATOM 2961 C CA . ILE A 1 413 ? -33.060 60.563 -7.273 1.00 37.06 455 ILE A CA 1
ATOM 2962 C C . ILE A 1 413 ? -34.484 60.033 -7.368 1.00 41.63 455 ILE A C 1
ATOM 2963 O O . ILE A 1 413 ? -35.048 59.947 -8.461 1.00 42.54 455 ILE A O 1
ATOM 2968 N N . PHE A 1 414 ? -35.055 59.681 -6.221 1.00 40.57 456 PHE A N 1
ATOM 2969 C CA . PHE A 1 414 ? -36.370 59.065 -6.136 1.00 44.09 456 PHE A CA 1
ATOM 2970 C C . PHE A 1 414 ? -37.404 60.157 -5.886 1.00 44.53 456 PHE A C 1
ATOM 2971 O O . PHE A 1 414 ? -37.361 60.831 -4.851 1.00 47.49 456 PHE A O 1
ATOM 2979 N N . THR A 1 415 ? -38.314 60.348 -6.830 1.00 48.85 457 THR A N 1
ATOM 2980 C CA . THR A 1 415 ? -39.322 61.382 -6.654 1.00 45.91 457 THR A CA 1
ATOM 2981 C C . THR A 1 415 ? -40.354 60.936 -5.619 1.00 52.01 457 THR A C 1
ATOM 2982 O O . THR A 1 415 ? -40.814 59.789 -5.656 1.00 54.04 457 THR A O 1
ATOM 2986 N N . PRO A 1 416 ? -40.753 61.828 -4.695 1.00 53.43 458 PRO A N 1
ATOM 2987 C CA . PRO A 1 416 ? -41.607 61.595 -3.517 1.00 54.55 458 PRO A CA 1
ATOM 2988 C C . PRO A 1 416 ? -42.848 60.734 -3.780 1.00 57.23 458 PRO A C 1
ATOM 2989 O O . PRO A 1 416 ? -43.513 60.920 -4.797 1.00 56.66 458 PRO A O 1
ATOM 2993 N N . GLU B 1 2 ? 2.733 63.030 -50.160 1.00 59.72 44 GLU B N 1
ATOM 2994 C CA . GLU B 1 2 ? 1.717 64.030 -50.484 1.00 61.37 44 GLU B CA 1
ATOM 2995 C C . GLU B 1 2 ? 1.836 65.247 -49.571 1.00 60.67 44 GLU B C 1
ATOM 2996 O O . GLU B 1 2 ? 1.395 66.348 -49.910 1.00 60.41 44 GLU B O 1
ATOM 3002 N N . CYS B 1 3 ? 2.445 65.053 -48.405 1.00 53.89 45 CYS B N 1
ATOM 3003 C CA . CYS B 1 3 ? 2.755 66.194 -47.561 1.00 54.20 45 CYS B CA 1
ATOM 3004 C C . CYS B 1 3 ? 3.828 67.096 -48.156 1.00 58.92 45 CYS B C 1
ATOM 3005 O O . CYS B 1 3 ? 4.116 68.151 -47.582 1.00 60.01 45 CYS B O 1
ATOM 3008 N N . ARG B 1 4 ? 4.430 66.715 -49.280 1.00 59.87 46 ARG B N 1
ATOM 3009 C CA . ARG B 1 4 ? 5.421 67.562 -49.944 1.00 58.39 46 ARG B CA 1
ATOM 3010 C C . ARG B 1 4 ? 4.714 68.543 -50.880 1.00 59.10 46 ARG B C 1
ATOM 3011 O O . ARG B 1 4 ? 4.763 68.431 -52.105 1.00 63.17 46 ARG B O 1
ATOM 3019 N N . ILE B 1 5 ? 4.042 69.526 -50.280 1.00 60.22 47 ILE B N 1
ATOM 3020 C CA . ILE B 1 5 ? 3.262 70.501 -51.035 1.00 62.97 47 ILE B CA 1
ATOM 3021 C C . ILE B 1 5 ? 4.004 71.830 -51.023 1.00 61.69 47 ILE B C 1
ATOM 3022 O O . ILE B 1 5 ? 4.490 72.277 -49.978 1.00 58.28 47 ILE B O 1
ATOM 3027 N N . GLU B 1 6 ? 4.111 72.456 -52.186 1.00 62.70 48 GLU B N 1
ATOM 3028 C CA . GLU B 1 6 ? 4.895 73.673 -52.320 1.00 54.45 48 GLU B CA 1
ATOM 3029 C C . GLU B 1 6 ? 4.128 74.927 -51.948 1.00 57.48 48 GLU B C 1
ATOM 3030 O O . GLU B 1 6 ? 4.757 75.966 -51.693 1.00 54.74 48 GLU B O 1
ATOM 3036 N N . ARG B 1 7 ? 2.803 74.853 -51.897 1.00 53.89 49 ARG B N 1
ATOM 3037 C CA . ARG B 1 7 ? 1.947 76.006 -51.692 1.00 53.57 49 ARG B CA 1
ATOM 3038 C C . ARG B 1 7 ? 0.866 75.677 -50.679 1.00 52.81 49 ARG B C 1
ATOM 3039 O O . ARG B 1 7 ? 0.352 74.555 -50.641 1.00 54.83 49 ARG B O 1
ATOM 3047 N N . LEU B 1 8 ? 0.504 76.678 -49.888 1.00 53.15 50 LEU B N 1
ATOM 3048 C CA . LEU B 1 8 ? -0.689 76.640 -49.061 1.00 49.37 50 LEU B CA 1
ATOM 3049 C C . LEU B 1 8 ? -1.621 77.752 -49.520 1.00 48.59 50 LEU B C 1
ATOM 3050 O O . LEU B 1 8 ? -1.172 78.804 -49.979 1.00 41.60 50 LEU B O 1
ATOM 3055 N N . ASN B 1 9 ? -2.925 77.518 -49.406 1.00 47.90 51 ASN B N 1
ATOM 3056 C CA . ASN B 1 9 ? -3.893 78.558 -49.713 1.00 46.91 51 ASN B CA 1
ATOM 3057 C C . ASN B 1 9 ? -4.893 78.689 -48.574 1.00 52.56 51 ASN B C 1
ATOM 3058 O O . ASN B 1 9 ? -5.140 77.740 -47.821 1.00 55.36 51 ASN B O 1
ATOM 3063 N N . ALA B 1 10 ? -5.441 79.889 -48.431 1.00 44.43 52 ALA B N 1
ATOM 3064 C CA . ALA B 1 10 ? -6.591 80.082 -47.563 1.00 47.10 52 ALA B CA 1
ATOM 3065 C C . ALA B 1 10 ? -7.772 79.346 -48.180 1.00 50.18 52 ALA B C 1
ATOM 3066 O O . ALA B 1 10 ? -8.254 79.723 -49.253 1.00 48.46 52 ALA B O 1
ATOM 3068 N N . LEU B 1 11 ? -8.217 78.284 -47.521 1.00 43.15 53 LEU B N 1
ATOM 3069 C CA . LEU B 1 11 ? -9.271 77.418 -48.022 1.00 46.12 53 LEU B CA 1
ATOM 3070 C C . LEU B 1 11 ? -10.651 77.888 -47.560 1.00 46.58 53 LEU B C 1
ATOM 3071 O O . LEU B 1 11 ? -10.811 78.543 -46.527 1.00 46.93 53 LEU B O 1
ATOM 3076 N N . GLU B 1 12 ? -11.655 77.530 -48.345 1.00 50.37 54 GLU B N 1
ATOM 3077 C CA . GLU B 1 12 ? -13.049 77.798 -48.042 1.00 47.13 54 GLU B CA 1
ATOM 3078 C C . GLU B 1 12 ? -13.837 76.579 -48.480 1.00 42.74 54 GLU B C 1
ATOM 3079 O O . GLU B 1 12 ? -13.335 75.761 -49.260 1.00 43.45 54 GLU B O 1
ATOM 3085 N N . PRO B 1 13 ? -15.059 76.410 -47.975 1.00 44.30 55 PRO B N 1
ATOM 3086 C CA . PRO B 1 13 ? -15.868 75.273 -48.418 1.00 48.45 55 PRO B CA 1
ATOM 3087 C C . PRO B 1 13 ? -16.048 75.298 -49.926 1.00 49.15 55 PRO B C 1
ATOM 3088 O O . PRO B 1 13 ? -15.950 76.344 -50.573 1.00 51.34 55 PRO B O 1
ATOM 3092 N N . THR B 1 14 ? -16.269 74.116 -50.484 1.00 51.49 56 THR B N 1
ATOM 3093 C CA . THR B 1 14 ? -16.367 73.949 -51.921 1.00 52.63 56 THR B CA 1
ATOM 3094 C C . THR B 1 14 ? -17.679 73.305 -52.342 1.00 54.42 56 THR B C 1
ATOM 3095 O O . THR B 1 14 ? -17.930 73.183 -53.546 1.00 59.02 56 THR B O 1
ATOM 3099 N N . ARG B 1 15 ? -18.529 72.914 -51.390 1.00 53.27 57 ARG B N 1
ATOM 3100 C CA . ARG B 1 15 ? -19.817 72.291 -51.695 1.00 49.28 57 ARG B CA 1
ATOM 3101 C C . ARG B 1 15 ? -20.735 72.490 -50.499 1.00 54.62 57 ARG B C 1
ATOM 3102 O O . ARG B 1 15 ? -20.377 72.111 -49.376 1.00 52.28 57 ARG B O 1
ATOM 3110 N N . THR B 1 16 ? -21.902 73.091 -50.732 1.00 53.19 58 THR B N 1
ATOM 3111 C CA . THR B 1 16 ? -22.905 73.351 -49.707 1.00 51.48 58 THR B CA 1
ATOM 3112 C C . THR B 1 16 ? -24.137 72.485 -49.966 1.00 53.05 58 THR B C 1
ATOM 3113 O O . THR B 1 16 ? -24.487 72.213 -51.117 1.00 57.60 58 THR B O 1
ATOM 3117 N N . VAL B 1 17 ? -24.776 72.026 -48.886 1.00 48.20 59 VAL B N 1
ATOM 3118 C CA . VAL B 1 17 ? -26.018 71.264 -48.955 1.00 48.43 59 VAL B CA 1
ATOM 3119 C C . VAL B 1 17 ? -27.025 71.914 -48.011 1.00 52.18 59 VAL B C 1
ATOM 3120 O O . VAL B 1 17 ? -26.885 71.812 -46.785 1.00 50.62 59 VAL B O 1
ATOM 3124 N N . ARG B 1 18 ? -28.042 72.577 -48.572 1.00 43.88 60 ARG B N 1
ATOM 3125 C CA . ARG B 1 18 ? -29.078 73.211 -47.766 1.00 47.30 60 ARG B CA 1
ATOM 3126 C C . ARG B 1 18 ? -30.098 72.153 -47.346 1.00 50.20 60 ARG B C 1
ATOM 3127 O O . ARG B 1 18 ? -30.656 71.445 -48.194 1.00 50.97 60 ARG B O 1
ATOM 3135 N N . SER B 1 19 ? -30.335 72.037 -46.045 1.00 45.00 61 SER B N 1
ATOM 3136 C CA . SER B 1 19 ? -31.370 71.180 -45.501 1.00 44.61 61 SER B CA 1
ATOM 3137 C C . SER B 1 19 ? -32.568 72.040 -45.115 1.00 44.74 61 SER B C 1
ATOM 3138 O O . SER B 1 19 ? -32.588 73.246 -45.324 1.00 46.30 61 SER B O 1
ATOM 3141 N N . GLU B 1 20 ? -33.581 71.425 -44.515 1.00 45.45 62 GLU B N 1
ATOM 3142 C CA . GLU B 1 20 ? -34.761 72.206 -44.169 1.00 43.61 62 GLU B CA 1
ATOM 3143 C C . GLU B 1 20 ? -34.425 73.348 -43.209 1.00 43.91 62 GLU B C 1
ATOM 3144 O O . GLU B 1 20 ? -34.930 74.465 -43.372 1.00 43.72 62 GLU B O 1
ATOM 3150 N N . ALA B 1 21 ? -33.556 73.106 -42.216 1.00 40.89 63 ALA B N 1
ATOM 3151 C CA . ALA B 1 21 ? -33.315 74.095 -41.161 1.00 42.14 63 ALA B CA 1
ATOM 3152 C C . ALA B 1 21 ? -31.851 74.496 -41.021 1.00 42.01 63 ALA B C 1
ATOM 3153 O O . ALA B 1 21 ? -31.424 74.892 -39.938 1.00 43.20 63 ALA B O 1
ATOM 3155 N N . GLY B 1 22 ? -31.076 74.416 -42.092 1.00 42.04 64 GLY B N 1
ATOM 3156 C CA . GLY B 1 22 ? -29.701 74.862 -42.043 1.00 44.93 64 GLY B CA 1
ATOM 3157 C C . GLY B 1 22 ? -28.959 74.414 -43.280 1.00 47.12 64 GLY B C 1
ATOM 3158 O O . GLY B 1 22 ? -29.542 73.833 -44.202 1.00 47.94 64 GLY B O 1
ATOM 3159 N N . VAL B 1 23 ? -27.652 74.703 -43.283 1.00 43.73 65 VAL B N 1
ATOM 3160 C CA . VAL B 1 23 ? -26.749 74.300 -44.355 1.00 44.11 65 VAL B CA 1
ATOM 3161 C C . VAL B 1 23 ? -25.520 73.626 -43.759 1.00 46.55 65 VAL B C 1
ATOM 3162 O O . VAL B 1 23 ? -25.123 73.903 -42.621 1.00 46.18 65 VAL B O 1
ATOM 3166 N N . THR B 1 24 ? -24.917 72.733 -44.551 1.00 43.86 66 THR B N 1
ATOM 3167 C CA . THR B 1 24 ? -23.656 72.071 -44.231 1.00 44.41 66 THR B CA 1
ATOM 3168 C C . THR B 1 24 ? -22.645 72.418 -45.318 1.00 47.24 66 THR B C 1
ATOM 3169 O O . THR B 1 24 ? -22.852 72.079 -46.488 1.00 47.31 66 THR B O 1
ATOM 3173 N N . ASP B 1 25 ? -21.572 73.110 -44.937 1.00 39.23 67 ASP B N 1
ATOM 3174 C CA . ASP B 1 25 ? -20.488 73.444 -45.850 1.00 45.03 67 ASP B CA 1
ATOM 3175 C C . ASP B 1 25 ? -19.408 72.378 -45.740 1.00 44.53 67 ASP B C 1
ATOM 3176 O O . ASP B 1 25 ? -19.129 71.889 -44.642 1.00 44.38 67 ASP B O 1
ATOM 3181 N N . TYR B 1 26 ? -18.782 72.034 -46.869 1.00 46.05 68 TYR B N 1
ATOM 3182 C CA . TYR B 1 26 ? -17.752 70.994 -46.898 1.00 47.02 68 TYR B CA 1
ATOM 3183 C C . TYR B 1 26 ? -16.464 71.524 -47.509 1.00 50.80 68 TYR B C 1
ATOM 3184 O O . TYR B 1 26 ? -16.452 71.952 -48.670 1.00 51.84 68 TYR B O 1
ATOM 3193 N N . PHE B 1 27 ? -15.373 71.446 -46.751 1.00 46.56 69 PHE B N 1
ATOM 3194 C CA . PHE B 1 27 ? -14.051 71.615 -47.331 1.00 42.85 69 PHE B CA 1
ATOM 3195 C C . PHE B 1 27 ? -13.663 70.355 -48.094 1.00 44.77 69 PHE B C 1
ATOM 3196 O O . PHE B 1 27 ? -14.190 69.267 -47.847 1.00 42.90 69 PHE B O 1
ATOM 3204 N N . ASP B 1 28 ? -12.736 70.504 -49.042 1.00 46.87 70 ASP B N 1
ATOM 3205 C CA . ASP B 1 28 ? -12.401 69.384 -49.921 1.00 48.58 70 ASP B CA 1
ATOM 3206 C C . ASP B 1 28 ? -11.386 68.484 -49.225 1.00 47.26 70 ASP B C 1
ATOM 3207 O O . ASP B 1 28 ? -10.190 68.780 -49.197 1.00 49.79 70 ASP B O 1
ATOM 3212 N N . GLU B 1 29 ? -11.857 67.361 -48.679 1.00 43.14 71 GLU B N 1
ATOM 3213 C CA . GLU B 1 29 ? -10.947 66.420 -48.036 1.00 49.07 71 GLU B CA 1
ATOM 3214 C C . GLU B 1 29 ? -9.910 65.850 -49.003 1.00 53.43 71 GLU B C 1
ATOM 3215 O O . GLU B 1 29 ? -8.933 65.242 -48.544 1.00 50.37 71 GLU B O 1
ATOM 3221 N N . ASP B 1 30 ? -10.078 66.052 -50.321 1.00 54.81 72 ASP B N 1
ATOM 3222 C CA . ASP B 1 30 ? -9.119 65.588 -51.319 1.00 51.50 72 ASP B CA 1
ATOM 3223 C C . ASP B 1 30 ? -8.079 66.633 -51.695 1.00 52.89 72 ASP B C 1
ATOM 3224 O O . ASP B 1 30 ? -7.121 66.300 -52.405 1.00 57.10 72 ASP B O 1
ATOM 3229 N N . ASN B 1 31 ? -8.251 67.882 -51.263 1.00 50.14 73 ASN B N 1
ATOM 3230 C CA . ASN B 1 31 ? -7.185 68.877 -51.352 1.00 51.17 73 ASN B CA 1
ATOM 3231 C C . ASN B 1 31 ? -5.876 68.299 -50.809 1.00 52.62 73 ASN B C 1
ATOM 3232 O O . ASN B 1 31 ? -5.872 67.514 -49.856 1.00 50.32 73 ASN B O 1
ATOM 3237 N N . GLU B 1 32 ? -4.754 68.676 -51.429 1.00 52.78 74 GLU B N 1
ATOM 3238 C CA . GLU B 1 32 ? -3.473 68.105 -51.027 1.00 52.09 74 GLU B CA 1
ATOM 3239 C C . GLU B 1 32 ? -3.054 68.536 -49.624 1.00 50.92 74 GLU B C 1
ATOM 3240 O O . GLU B 1 32 ? -2.244 67.849 -48.991 1.00 50.30 74 GLU B O 1
ATOM 3246 N N . GLN B 1 33 ? -3.582 69.655 -49.131 1.00 47.81 75 GLN B N 1
ATOM 3247 C CA . GLN B 1 33 ? -3.278 70.070 -47.770 1.00 50.22 75 GLN B CA 1
ATOM 3248 C C . GLN B 1 33 ? -4.038 69.221 -46.761 1.00 46.05 75 GLN B C 1
ATOM 3249 O O . GLN B 1 33 ? -3.484 68.832 -45.726 1.00 44.48 75 GLN B O 1
ATOM 3255 N N . PHE B 1 34 ? -5.313 68.940 -47.039 1.00 41.63 76 PHE B N 1
ATOM 3256 C CA . PHE B 1 34 ? -6.102 68.104 -46.139 1.00 43.32 76 PHE B CA 1
ATOM 3257 C C . PHE B 1 34 ? -5.582 66.676 -46.126 1.00 43.14 76 PHE B C 1
ATOM 3258 O O . PHE B 1 34 ? -5.557 66.034 -45.073 1.00 40.11 76 PHE B O 1
ATOM 3266 N N . ARG B 1 35 ? -5.148 66.165 -47.283 1.00 44.78 77 ARG B N 1
ATOM 3267 C CA . ARG B 1 35 ? -4.536 64.839 -47.310 1.00 46.60 77 ARG B CA 1
ATOM 3268 C C . ARG B 1 35 ? -3.228 64.816 -46.520 1.00 44.05 77 ARG B C 1
ATOM 3269 O O . ARG B 1 35 ? -2.916 63.817 -45.857 1.00 42.02 77 ARG B O 1
ATOM 3277 N N . CYS B 1 36 ? -2.450 65.898 -46.580 1.00 40.58 78 CYS B N 1
ATOM 3278 C CA . CYS B 1 36 ? -1.224 65.967 -45.791 1.00 45.59 78 CYS B CA 1
ATOM 3279 C C . CYS B 1 36 ? -1.530 65.896 -44.300 1.00 38.85 78 CYS B C 1
ATOM 3280 O O . CYS B 1 36 ? -0.880 65.157 -43.556 1.00 37.12 78 CYS B O 1
ATOM 3283 N N . ALA B 1 37 ? -2.508 66.681 -43.841 1.00 36.97 79 ALA B N 1
ATOM 3284 C CA . ALA B 1 37 ? -2.829 66.676 -42.421 1.00 37.72 79 ALA B CA 1
ATOM 3285 C C . ALA B 1 37 ? -3.594 65.423 -42.029 1.00 36.40 79 ALA B C 1
ATOM 3286 O O . ALA B 1 37 ? -3.530 65.008 -40.873 1.00 35.76 79 ALA B O 1
ATOM 3288 N N . GLY B 1 38 ? -4.327 64.820 -42.970 1.00 32.60 80 GLY B N 1
ATOM 3289 C CA . GLY B 1 38 ? -5.114 63.632 -42.696 1.00 35.81 80 GLY B CA 1
ATOM 3290 C C . GLY B 1 38 ? -6.393 63.917 -41.934 1.00 38.07 80 GLY B C 1
ATOM 3291 O O . GLY B 1 38 ? -6.716 63.216 -40.965 1.00 31.04 80 GLY B O 1
ATOM 3292 N N . VAL B 1 39 ? -7.124 64.955 -42.358 1.00 35.02 81 VAL B N 1
ATOM 3293 C CA . VAL B 1 39 ? -8.355 65.389 -41.702 1.00 31.55 81 VAL B CA 1
ATOM 3294 C C . VAL B 1 39 ? -9.407 65.770 -42.742 1.00 36.25 81 VAL B C 1
ATOM 3295 O O . VAL B 1 39 ? -9.101 66.058 -43.905 1.00 33.51 81 VAL B O 1
ATOM 3299 N N . SER B 1 40 ? -10.661 65.813 -42.286 1.00 33.86 82 SER B N 1
ATOM 3300 C CA . SER B 1 40 ? -11.785 66.415 -43.002 1.00 35.79 82 SER B CA 1
ATOM 3301 C C . SER B 1 40 ? -12.375 67.520 -42.144 1.00 39.83 82 SER B C 1
ATOM 3302 O O . SER B 1 40 ? -12.415 67.406 -40.916 1.00 37.01 82 SER B O 1
ATOM 3305 N N . THR B 1 41 ? -12.832 68.598 -42.764 1.00 35.97 83 THR B N 1
ATOM 3306 C CA . THR B 1 41 ? -13.532 69.600 -41.982 1.00 38.25 83 THR B CA 1
ATOM 3307 C C . THR B 1 41 ? -14.865 69.956 -42.621 1.00 39.94 83 THR B C 1
ATOM 3308 O O . THR B 1 41 ? -15.027 69.911 -43.848 1.00 37.94 83 THR B O 1
ATOM 3312 N N . ILE B 1 42 ? -15.816 70.288 -41.747 1.00 38.49 84 ILE B N 1
ATOM 3313 C CA . ILE B 1 42 ? -17.194 70.634 -42.083 1.00 39.78 84 ILE B CA 1
ATOM 3314 C C . ILE B 1 42 ? -17.557 71.889 -41.302 1.00 39.75 84 ILE B C 1
ATOM 3315 O O . ILE B 1 42 ? -17.132 72.050 -40.153 1.00 38.87 84 ILE B O 1
ATOM 3320 N N . ARG B 1 43 ? -18.331 72.781 -41.909 1.00 37.45 85 ARG B N 1
ATOM 3321 C CA . ARG B 1 43 ? -19.000 73.849 -41.170 1.00 36.27 85 ARG B CA 1
ATOM 3322 C C . ARG B 1 43 ? -20.493 73.699 -41.393 1.00 39.95 85 ARG B C 1
ATOM 3323 O O . ARG B 1 43 ? -20.934 73.560 -42.537 1.00 39.00 85 ARG B O 1
ATOM 3331 N N . ARG B 1 44 ? -21.260 73.700 -40.306 1.00 39.64 86 ARG B N 1
ATOM 3332 C CA . ARG B 1 44 ? -22.708 73.692 -40.386 1.00 40.70 86 ARG B CA 1
ATOM 3333 C C . ARG B 1 44 ? -23.251 74.981 -39.807 1.00 40.19 86 ARG B C 1
ATOM 3334 O O . ARG B 1 44 ? -22.650 75.578 -38.909 1.00 35.50 86 ARG B O 1
ATOM 3342 N N . VAL B 1 45 ? -24.398 75.397 -40.337 1.00 35.86 87 VAL B N 1
ATOM 3343 C CA . VAL B 1 45 ? -25.223 76.444 -39.754 1.00 37.75 87 VAL B CA 1
ATOM 3344 C C . VAL B 1 45 ? -26.583 75.841 -39.440 1.00 38.31 87 VAL B C 1
ATOM 3345 O O . VAL B 1 45 ? -27.218 75.240 -40.315 1.00 40.47 87 VAL B O 1
ATOM 3349 N N . ILE B 1 46 ? -27.030 75.998 -38.201 1.00 35.79 88 ILE B N 1
ATOM 3350 C CA . ILE B 1 46 ? -28.282 75.412 -37.737 1.00 38.39 88 ILE B CA 1
ATOM 3351 C C . ILE B 1 46 ? -29.184 76.549 -37.291 1.00 39.14 88 ILE B C 1
ATOM 3352 O O . ILE B 1 46 ? -28.937 77.181 -36.255 1.00 35.27 88 ILE B O 1
ATOM 3357 N N . GLU B 1 47 ? -30.247 76.794 -38.061 1.00 39.69 89 GLU B N 1
ATOM 3358 C CA . GLU B 1 47 ? -31.173 77.856 -37.746 1.00 39.56 89 GLU B CA 1
ATOM 3359 C C . GLU B 1 47 ? -31.843 77.572 -36.405 1.00 37.43 89 GLU B C 1
ATOM 3360 O O . GLU B 1 47 ? -31.823 76.436 -35.926 1.00 37.59 89 GLU B O 1
ATOM 3366 N N . PRO B 1 48 ? -32.415 78.592 -35.761 1.00 36.93 90 PRO B N 1
ATOM 3367 C CA . PRO B 1 48 ? -33.209 78.330 -34.560 1.00 40.32 90 PRO B CA 1
ATOM 3368 C C . PRO B 1 48 ? -34.267 77.286 -34.873 1.00 40.61 90 PRO B C 1
ATOM 3369 O O . PRO B 1 48 ? -34.807 77.240 -35.984 1.00 39.18 90 PRO B O 1
ATOM 3373 N N . ARG B 1 49 ? -34.502 76.404 -33.900 1.00 35.47 91 ARG B N 1
ATOM 3374 C CA . ARG B 1 49 ? -35.377 75.238 -33.988 1.00 40.79 91 ARG B CA 1
ATOM 3375 C C . ARG B 1 49 ? -34.891 74.186 -34.980 1.00 38.42 91 ARG B C 1
ATOM 3376 O O . ARG B 1 49 ? -35.638 73.247 -35.280 1.00 36.85 91 ARG B O 1
ATOM 3384 N N . GLY B 1 50 ? -33.661 74.294 -35.476 1.00 35.43 92 GLY B N 1
ATOM 3385 C CA . GLY B 1 50 ? -33.102 73.235 -36.312 1.00 40.15 92 GLY B CA 1
ATOM 3386 C C . GLY B 1 50 ? -32.524 72.097 -35.474 1.00 36.85 92 GLY B C 1
ATOM 3387 O O . GLY B 1 50 ? -31.871 72.318 -34.458 1.00 35.73 92 GLY B O 1
ATOM 3388 N N . LEU B 1 51 ? -32.769 70.864 -35.921 1.00 36.50 93 LEU B N 1
ATOM 3389 C CA . LEU B 1 51 ? -32.284 69.661 -35.243 1.00 34.46 93 LEU B CA 1
ATOM 3390 C C . LEU B 1 51 ? -31.362 68.894 -36.181 1.00 32.04 93 LEU B C 1
ATOM 3391 O O . LEU B 1 51 ? -31.791 68.444 -37.251 1.00 33.06 93 LEU B O 1
ATOM 3396 N N . LEU B 1 52 ? -30.100 68.735 -35.783 1.00 34.09 94 LEU B N 1
ATOM 3397 C CA . LEU B 1 52 ? -29.181 67.878 -36.527 1.00 31.39 94 LEU B CA 1
ATOM 3398 C C . LEU B 1 52 ? -29.460 66.420 -36.172 1.00 37.23 94 LEU B C 1
ATOM 3399 O O . LEU B 1 52 ? -29.341 66.021 -35.005 1.00 35.35 94 LEU B O 1
ATOM 3404 N N . LEU B 1 53 ? -29.828 65.625 -37.175 1.00 32.58 95 LEU B N 1
ATOM 3405 C CA . LEU B 1 53 ? -30.328 64.282 -36.913 1.00 34.24 95 LEU B CA 1
ATOM 3406 C C . LEU B 1 53 ? -29.215 63.371 -36.387 1.00 30.51 95 LEU B C 1
ATOM 3407 O O . LEU B 1 53 ? -28.051 63.537 -36.752 1.00 34.12 95 LEU B O 1
ATOM 3412 N N . PRO B 1 54 ? -29.554 62.385 -35.552 1.00 38.20 96 PRO B N 1
ATOM 3413 C CA . PRO B 1 54 ? -28.521 61.492 -35.001 1.00 36.20 96 PRO B CA 1
ATOM 3414 C C . PRO B 1 54 ? -27.759 60.749 -36.083 1.00 35.42 96 PRO B C 1
ATOM 3415 O O . PRO B 1 54 ? -28.345 60.205 -37.025 1.00 34.34 96 PRO B O 1
ATOM 3419 N N . SER B 1 55 ? -26.436 60.718 -35.921 1.00 30.34 97 SER B N 1
ATOM 3420 C CA . SER B 1 55 ? -25.544 60.041 -36.842 1.00 30.01 97 SER B CA 1
ATOM 3421 C C . SER B 1 55 ? -24.263 59.727 -36.084 1.00 35.87 97 SER B C 1
ATOM 3422 O O . SER B 1 55 ? -24.023 60.245 -34.989 1.00 30.64 97 SER B O 1
ATOM 3425 N N . MET B 1 56 ? -23.438 58.878 -36.683 1.00 33.00 98 MET B N 1
ATOM 3426 C CA . MET B 1 56 ? -22.116 58.607 -36.138 1.00 30.94 98 MET B CA 1
ATOM 3427 C C . MET B 1 56 ? -21.107 58.544 -37.282 1.00 34.39 98 MET B C 1
ATOM 3428 O O . MET B 1 56 ? -21.470 58.266 -38.430 1.00 36.41 98 MET B O 1
ATOM 3433 N N . SER B 1 57 ? -19.843 58.846 -36.973 1.00 31.51 99 SER B N 1
ATOM 3434 C CA . SER B 1 57 ? -18.781 58.883 -37.968 1.00 31.67 99 SER B CA 1
ATOM 3435 C C . SER B 1 57 ? -17.664 57.915 -37.600 1.00 36.28 99 SER B C 1
ATOM 3436 O O . SER B 1 57 ? -17.479 57.563 -36.429 1.00 28.58 99 SER B O 1
ATOM 3439 N N . ASN B 1 58 ? -16.903 57.510 -38.624 1.00 34.07 100 ASN B N 1
ATOM 3440 C CA . ASN B 1 58 ? -15.771 56.600 -38.498 1.00 36.54 100 ASN B CA 1
ATOM 3441 C C . ASN B 1 58 ? -14.524 57.273 -37.946 1.00 34.34 100 ASN B C 1
ATOM 3442 O O . ASN B 1 58 ? -13.534 56.581 -37.654 1.00 37.19 100 ASN B O 1
ATOM 3447 N N . ALA B 1 59 ? -14.547 58.590 -37.805 1.00 34.10 101 ALA B N 1
ATOM 3448 C CA . ALA B 1 59 ? -13.402 59.330 -37.342 1.00 33.07 101 ALA B CA 1
ATOM 3449 C C . ALA B 1 59 ? -13.761 60.094 -36.077 1.00 34.33 101 ALA B C 1
ATOM 3450 O O . ALA B 1 59 ? -14.857 60.666 -35.978 1.00 35.09 101 ALA B O 1
ATOM 3452 N N . PRO B 1 60 ? -12.877 60.115 -35.090 1.00 29.73 102 PRO B N 1
ATOM 3453 C CA . PRO B 1 60 ? -13.079 61.027 -33.956 1.00 31.13 102 PRO B CA 1
ATOM 3454 C C . PRO B 1 60 ? -13.064 62.475 -34.443 1.00 27.33 102 PRO B C 1
ATOM 3455 O O . PRO B 1 60 ? -12.506 62.777 -35.495 1.00 28.77 102 PRO B O 1
ATOM 3459 N N . ARG B 1 61 ? -13.707 63.376 -33.686 1.00 32.15 103 ARG B N 1
ATOM 3460 C CA . ARG B 1 61 ? -13.820 64.773 -34.121 1.00 32.34 103 ARG B CA 1
ATOM 3461 C C . ARG B 1 61 ? -13.821 65.777 -32.961 1.00 31.00 103 ARG B C 1
ATOM 3462 O O . ARG B 1 61 ? -14.203 65.463 -31.833 1.00 30.76 103 ARG B O 1
ATOM 3470 N N . LEU B 1 62 ? -13.376 67.000 -33.256 1.00 28.50 104 LEU B N 1
ATOM 3471 C CA . LEU B 1 62 ? -13.571 68.155 -32.386 1.00 29.09 104 LEU B CA 1
ATOM 3472 C C . LEU B 1 62 ? -14.509 69.131 -33.083 1.00 26.84 104 LEU B C 1
ATOM 3473 O O . LEU B 1 62 ? -14.372 69.357 -34.285 1.00 30.77 104 LEU B O 1
ATOM 3478 N N . VAL B 1 63 ? -15.462 69.682 -32.335 1.00 28.80 105 VAL B N 1
ATOM 3479 C CA . VAL B 1 63 ? -16.418 70.681 -32.828 1.00 29.92 105 VAL B CA 1
ATOM 3480 C C . VAL B 1 63 ? -16.177 71.973 -32.060 1.00 30.71 105 VAL B C 1
ATOM 3481 O O . VAL B 1 63 ? -16.281 71.988 -30.830 1.00 32.54 105 VAL B O 1
ATOM 3485 N N . TYR B 1 64 ? -15.892 73.058 -32.769 1.00 30.98 106 TYR B N 1
ATOM 3486 C CA . TYR B 1 64 ? -15.825 74.375 -32.149 1.00 31.32 106 TYR B CA 1
ATOM 3487 C C . TYR B 1 64 ? -17.101 75.156 -32.458 1.00 30.15 106 TYR B C 1
ATOM 3488 O O . TYR B 1 64 ? -17.480 75.286 -33.625 1.00 31.38 106 TYR B O 1
ATOM 3497 N N . ILE B 1 65 ? -17.775 75.645 -31.417 1.00 29.01 107 ILE B N 1
ATOM 3498 C CA . ILE B 1 65 ? -18.981 76.459 -31.588 1.00 31.09 107 ILE B CA 1
ATOM 3499 C C . ILE B 1 65 ? -18.543 77.902 -31.826 1.00 29.25 107 ILE B C 1
ATOM 3500 O O . ILE B 1 65 ? -18.206 78.625 -30.883 1.00 29.10 107 ILE B O 1
ATOM 3505 N N . VAL B 1 66 ? -18.604 78.335 -33.085 1.00 30.77 108 VAL B N 1
ATOM 3506 C CA . VAL B 1 66 ? -18.324 79.727 -33.433 1.00 31.45 108 VAL B CA 1
ATOM 3507 C C . VAL B 1 66 ? -19.435 80.661 -32.950 1.00 34.07 108 VAL B C 1
ATOM 3508 O O . VAL B 1 66 ? -19.170 81.746 -32.418 1.00 38.34 108 VAL B O 1
ATOM 3512 N N . GLN B 1 67 ? -20.690 80.281 -33.157 1.00 34.92 109 GLN B N 1
ATOM 3513 C CA . GLN B 1 67 ? -21.808 81.157 -32.855 1.00 38.04 109 GLN B CA 1
ATOM 3514 C C . GLN B 1 67 ? -22.947 80.344 -32.262 1.00 37.09 109 GLN B C 1
ATOM 3515 O O . GLN B 1 67 ? -23.106 79.163 -32.573 1.00 36.82 109 GLN B O 1
ATOM 3521 N N . GLY B 1 68 ? -23.715 80.977 -31.377 1.00 32.93 110 GLY B N 1
ATOM 3522 C CA . GLY B 1 68 ? -24.957 80.403 -30.911 1.00 36.09 110 GLY B CA 1
ATOM 3523 C C . GLY B 1 68 ? -24.834 79.529 -29.676 1.00 36.27 110 GLY B C 1
ATOM 3524 O O . GLY B 1 68 ? -23.786 79.413 -29.024 1.00 39.69 110 GLY B O 1
ATOM 3525 N N . ARG B 1 69 ? -25.962 78.898 -29.351 1.00 28.40 111 ARG B N 1
ATOM 3526 C CA . ARG B 1 69 ? -26.075 78.057 -28.171 1.00 36.12 111 ARG B CA 1
ATOM 3527 C C . ARG B 1 69 ? -27.129 76.999 -28.471 1.00 37.93 111 ARG B C 1
ATOM 3528 O O . ARG B 1 69 ? -27.834 77.081 -29.480 1.00 38.80 111 ARG B O 1
ATOM 3536 N N . GLY B 1 70 ? -27.226 75.997 -27.599 1.00 36.07 112 GLY B N 1
ATOM 3537 C CA . GLY B 1 70 ? -28.147 74.895 -27.844 1.00 36.45 112 GLY B CA 1
ATOM 3538 C C . GLY B 1 70 ? -27.879 73.718 -26.919 1.00 35.69 112 GLY B C 1
ATOM 3539 O O . GLY B 1 70 ? -27.247 73.866 -25.870 1.00 33.59 112 GLY B O 1
ATOM 3540 N N . ILE B 1 71 ? -28.381 72.551 -27.319 1.00 30.13 113 ILE B N 1
ATOM 3541 C CA . ILE B 1 71 ? -28.190 71.313 -26.577 1.00 34.55 113 ILE B CA 1
ATOM 3542 C C . ILE B 1 71 ? -27.619 70.267 -27.524 1.00 33.95 113 ILE B C 1
ATOM 3543 O O . ILE B 1 71 ? -28.027 70.189 -28.689 1.00 40.55 113 ILE B O 1
ATOM 3548 N N . VAL B 1 72 ? -26.670 69.465 -27.041 1.00 32.66 114 VAL B N 1
ATOM 3549 C CA . VAL B 1 72 ? -26.158 68.343 -27.818 1.00 29.95 114 VAL B CA 1
ATOM 3550 C C . VAL B 1 72 ? -26.406 67.067 -27.037 1.00 30.99 114 VAL B C 1
ATOM 3551 O O . VAL B 1 72 ? -26.425 67.054 -25.803 1.00 34.71 114 VAL B O 1
ATOM 3555 N N . GLY B 1 73 ? -26.591 65.988 -27.777 1.00 31.11 115 GLY B N 1
ATOM 3556 C CA . GLY B 1 73 ? -26.790 64.675 -27.215 1.00 30.45 115 GLY B CA 1
ATOM 3557 C C . GLY B 1 73 ? -25.741 63.737 -27.767 1.00 30.26 115 GLY B C 1
ATOM 3558 O O . GLY B 1 73 ? -25.518 63.670 -28.981 1.00 31.31 115 GLY B O 1
ATOM 3559 N N . LEU B 1 74 ? -25.067 63.035 -26.870 1.00 29.86 116 LEU B N 1
ATOM 3560 C CA . LEU B 1 74 ? -24.099 62.008 -27.223 1.00 26.70 116 LEU B CA 1
ATOM 3561 C C . LEU B 1 74 ? -24.496 60.747 -26.477 1.00 30.79 116 LEU B C 1
ATOM 3562 O O . LEU B 1 74 ? -24.528 60.739 -25.241 1.00 29.88 116 LEU B O 1
ATOM 3567 N N . VAL B 1 75 ? -24.837 59.701 -27.215 1.00 30.31 117 VAL B N 1
ATOM 3568 C CA . VAL B 1 75 ? -25.247 58.444 -26.604 1.00 30.47 117 VAL B CA 1
ATOM 3569 C C . VAL B 1 75 ? -24.000 57.596 -26.374 1.00 35.77 117 VAL B C 1
ATOM 3570 O O . VAL B 1 75 ? -23.262 57.285 -27.315 1.00 32.84 117 VAL B O 1
ATOM 3574 N N . MET B 1 76 ? -23.759 57.237 -25.120 1.00 32.87 118 MET B N 1
ATOM 3575 C CA . MET B 1 76 ? -22.647 56.362 -24.790 1.00 34.10 118 MET B CA 1
ATOM 3576 C C . MET B 1 76 ? -23.180 54.949 -24.638 1.00 29.89 118 MET B C 1
ATOM 3577 O O . MET B 1 76 ? -23.903 54.672 -23.671 1.00 32.92 118 MET B O 1
ATOM 3582 N N . PRO B 1 77 ? -22.884 54.041 -25.560 1.00 33.55 119 PRO B N 1
ATOM 3583 C CA . PRO B 1 77 ? -23.525 52.723 -25.539 1.00 35.39 119 PRO B CA 1
ATOM 3584 C C . PRO B 1 77 ? -23.194 51.948 -24.272 1.00 33.32 119 PRO B C 1
ATOM 3585 O O . PRO B 1 77 ? -22.045 51.890 -23.840 1.00 35.11 119 PRO B O 1
ATOM 3589 N N . GLY B 1 78 ? -24.213 51.349 -23.682 1.00 33.63 120 GLY B N 1
ATOM 3590 C CA . GLY B 1 78 ? -24.051 50.561 -22.477 1.00 37.93 120 GLY B CA 1
ATOM 3591 C C . GLY B 1 78 ? -24.179 51.341 -21.187 1.00 39.01 120 GLY B C 1
ATOM 3592 O O . GLY B 1 78 ? -24.108 50.738 -20.106 1.00 38.68 120 GLY B O 1
ATOM 3593 N N . CYS B 1 79 ? -24.336 52.645 -21.263 1.00 34.23 121 CYS B N 1
ATOM 3594 C CA . CYS B 1 79 ? -24.511 53.566 -20.148 1.00 33.31 121 CYS B CA 1
ATOM 3595 C C . CYS B 1 79 ? -25.999 53.743 -19.848 1.00 32.75 121 CYS B C 1
ATOM 3596 O O . CYS B 1 79 ? -26.816 53.811 -20.777 1.00 31.77 121 CYS B O 1
ATOM 3599 N N . PRO B 1 80 ? -26.388 53.809 -18.579 1.00 32.59 122 PRO B N 1
ATOM 3600 C CA . PRO B 1 80 ? -27.818 53.951 -18.261 1.00 33.43 122 PRO B CA 1
ATOM 3601 C C . PRO B 1 80 ? -28.318 55.356 -18.535 1.00 34.69 122 PRO B C 1
ATOM 3602 O O . PRO B 1 80 ? -27.565 56.334 -18.540 1.00 32.93 122 PRO B O 1
ATOM 3606 N N . GLU B 1 81 ? -29.637 55.438 -18.750 1.00 28.18 123 GLU B N 1
ATOM 3607 C CA . GLU B 1 81 ? -30.324 56.708 -18.897 1.00 29.89 123 GLU B CA 1
ATOM 3608 C C . GLU B 1 81 ? -30.486 57.342 -17.523 1.00 27.13 123 GLU B C 1
ATOM 3609 O O . GLU B 1 81 ? -31.159 56.784 -16.650 1.00 33.05 123 GLU B O 1
ATOM 3615 N N . THR B 1 82 ? -29.876 58.509 -17.327 1.00 25.26 124 THR B N 1
ATOM 3616 C CA . THR B 1 82 ? -29.886 59.178 -16.038 1.00 26.37 124 THR B CA 1
ATOM 3617 C C . THR B 1 82 ? -30.816 60.393 -15.981 1.00 26.19 124 THR B C 1
ATOM 3618 O O . THR B 1 82 ? -30.982 60.978 -14.901 1.00 25.94 124 THR B O 1
ATOM 3622 N N . PHE B 1 83 ? -31.394 60.811 -17.099 1.00 24.51 125 PHE B N 1
ATOM 3623 C CA . PHE B 1 83 ? -32.367 61.906 -17.113 1.00 26.80 125 PHE B CA 1
ATOM 3624 C C . PHE B 1 83 ? -33.738 61.267 -17.278 1.00 29.79 125 PHE B C 1
ATOM 3625 O O . PHE B 1 83 ? -33.971 60.569 -18.275 1.00 29.81 125 PHE B O 1
ATOM 3633 N N . GLN B 1 84 ? -34.641 61.486 -16.319 1.00 27.78 126 GLN B N 1
ATOM 3634 C CA . GLN B 1 84 ? -35.917 60.792 -16.449 1.00 30.85 126 GLN B CA 1
ATOM 3635 C C . GLN B 1 84 ? -37.023 61.501 -15.689 1.00 34.05 126 GLN B C 1
ATOM 3636 O O . GLN B 1 84 ? -36.795 62.208 -14.699 1.00 33.62 126 GLN B O 1
ATOM 3642 N N . SER B 1 85 ? -38.247 61.263 -16.162 1.00 38.69 127 SER B N 1
ATOM 3643 C CA . SER B 1 85 ? -39.445 61.866 -15.599 1.00 36.13 127 SER B CA 1
ATOM 3644 C C . SER B 1 85 ? -40.566 60.835 -15.662 1.00 39.57 127 SER B C 1
ATOM 3645 O O . SER B 1 85 ? -40.725 60.149 -16.676 1.00 39.87 127 SER B O 1
ATOM 3648 N N . PHE B 1 86 ? -41.309 60.698 -14.568 1.00 41.09 128 PHE B N 1
ATOM 3649 C CA . PHE B 1 86 ? -42.400 59.722 -14.509 1.00 45.70 128 PHE B CA 1
ATOM 3650 C C . PHE B 1 86 ? -43.767 60.377 -14.358 1.00 47.03 128 PHE B C 1
ATOM 3651 O O . PHE B 1 86 ? -44.764 59.855 -14.864 1.00 61.21 128 PHE B O 1
ATOM 3659 N N . ARG B 1 101 ? -43.302 62.699 -19.522 1.00 53.29 143 ARG B N 1
ATOM 3660 C CA . ARG B 1 101 ? -42.653 61.445 -19.141 1.00 48.71 143 ARG B CA 1
ATOM 3661 C C . ARG B 1 101 ? -41.699 60.969 -20.228 1.00 50.93 143 ARG B C 1
ATOM 3662 O O . ARG B 1 101 ? -42.109 60.754 -21.369 1.00 51.12 143 ARG B O 1
ATOM 3670 N N . ASP B 1 102 ? -40.426 60.814 -19.872 1.00 42.08 144 ASP B N 1
ATOM 3671 C CA . ASP B 1 102 ? -39.411 60.335 -20.804 1.00 41.91 144 ASP B CA 1
ATOM 3672 C C . ASP B 1 102 ? -38.212 59.835 -20.006 1.00 36.62 144 ASP B C 1
ATOM 3673 O O . ASP B 1 102 ? -38.152 59.942 -18.776 1.00 33.52 144 ASP B O 1
ATOM 3678 N N . GLU B 1 103 ? -37.252 59.288 -20.734 1.00 36.62 145 GLU B N 1
ATOM 3679 C CA . GLU B 1 103 ? -36.036 58.739 -20.145 1.00 32.77 145 GLU B CA 1
ATOM 3680 C C . GLU B 1 103 ? -34.990 58.779 -21.243 1.00 32.58 145 GLU B C 1
ATOM 3681 O O . GLU B 1 103 ? -35.192 58.180 -22.306 1.00 34.97 145 GLU B O 1
ATOM 3687 N N . HIS B 1 104 ? -33.900 59.494 -21.020 1.00 29.35 146 HIS B N 1
ATOM 3688 C CA . HIS B 1 104 ? -32.851 59.511 -22.015 1.00 26.22 146 HIS B CA 1
ATOM 3689 C C . HIS B 1 104 ? -31.535 59.791 -21.312 1.00 29.03 146 HIS B C 1
ATOM 3690 O O . HIS B 1 104 ? -31.488 60.018 -20.095 1.00 25.02 146 HIS B O 1
ATOM 3697 N N . GLN B 1 105 ? -30.467 59.738 -22.091 1.00 25.99 147 GLN B N 1
ATOM 3698 C CA . GLN B 1 105 ? -29.137 60.003 -21.565 1.00 29.24 147 GLN B CA 1
ATOM 3699 C C . GLN B 1 105 ? -28.937 61.505 -21.405 1.00 31.07 147 GLN B C 1
ATOM 3700 O O . GLN B 1 105 ? -29.637 62.320 -22.009 1.00 31.62 147 GLN B O 1
ATOM 3706 N N . LYS B 1 106 ? -27.967 61.862 -20.572 1.00 27.94 148 LYS B N 1
ATOM 3707 C CA . LYS B 1 106 ? -27.775 63.259 -20.222 1.00 29.68 148 LYS B CA 1
ATOM 3708 C C . LYS B 1 106 ? -27.561 64.097 -21.481 1.00 31.36 148 LYS B C 1
ATOM 3709 O O . LYS B 1 106 ? -27.092 63.618 -22.521 1.00 30.73 148 LYS B O 1
ATOM 3715 N N . VAL B 1 107 ? -27.959 65.352 -21.398 1.00 27.46 149 VAL B N 1
ATOM 3716 C CA . VAL B 1 107 ? -27.883 66.263 -22.521 1.00 34.00 149 VAL B CA 1
ATOM 3717 C C . VAL B 1 107 ? -26.975 67.416 -22.117 1.00 34.29 149 VAL B C 1
ATOM 3718 O O . VAL B 1 107 ? -26.966 67.820 -20.949 1.00 34.93 149 VAL B O 1
ATOM 3722 N N . TYR B 1 108 ? -26.174 67.898 -23.064 1.00 28.51 150 TYR B N 1
ATOM 3723 C CA . TYR B 1 108 ? -25.156 68.913 -22.811 1.00 35.05 150 TYR B CA 1
ATOM 3724 C C . TYR B 1 108 ? -25.568 70.242 -23.429 1.00 32.01 150 TYR B C 1
ATOM 3725 O O . TYR B 1 108 ? -25.849 70.316 -24.630 1.00 34.22 150 TYR B O 1
ATOM 3734 N N . GLN B 1 109 ? -25.594 71.290 -22.623 1.00 30.50 151 GLN B N 1
ATOM 3735 C CA . GLN B 1 109 ? -25.940 72.613 -23.127 1.00 33.39 151 GLN B CA 1
ATOM 3736 C C . GLN B 1 109 ? -24.657 73.367 -23.478 1.00 35.72 151 GLN B C 1
ATOM 3737 O O . GLN B 1 109 ? -23.782 73.526 -22.624 1.00 40.32 151 GLN B O 1
ATOM 3743 N N . PHE B 1 110 ? -24.526 73.785 -24.744 1.00 34.23 152 PHE B N 1
ATOM 3744 C CA . PHE B 1 110 ? -23.335 74.442 -25.270 1.00 33.11 152 PHE B CA 1
ATOM 3745 C C . PHE B 1 110 ? -23.615 75.897 -25.642 1.00 35.19 152 PHE B C 1
ATOM 3746 O O . PHE B 1 110 ? -24.751 76.306 -25.875 1.00 30.70 152 PHE B O 1
ATOM 3754 N N . GLN B 1 111 ? -22.545 76.677 -25.710 1.00 36.02 153 GLN B N 1
ATOM 3755 C CA . GLN B 1 111 ? -22.611 78.061 -26.163 1.00 34.30 153 GLN B CA 1
ATOM 3756 C C . GLN B 1 111 ? -21.358 78.365 -26.965 1.00 35.03 153 GLN B C 1
ATOM 3757 O O . GLN B 1 111 ? -20.416 77.576 -26.986 1.00 31.18 153 GLN B O 1
ATOM 3763 N N . GLU B 1 112 ? -21.344 79.541 -27.606 1.00 32.95 154 GLU B N 1
ATOM 3764 C CA . GLU B 1 112 ? -20.213 79.959 -28.421 1.00 30.97 154 GLU B CA 1
ATOM 3765 C C . GLU B 1 112 ? -18.915 79.883 -27.619 1.00 30.18 154 GLU B C 1
ATOM 3766 O O . GLU B 1 112 ? -18.900 80.128 -26.412 1.00 33.81 154 GLU B O 1
ATOM 3772 N N . GLY B 1 113 ? -17.829 79.511 -28.294 1.00 32.18 155 GLY B N 1
ATOM 3773 C CA . GLY B 1 113 ? -16.554 79.265 -27.646 1.00 29.67 155 GLY B CA 1
ATOM 3774 C C . GLY B 1 113 ? -16.336 77.850 -27.118 1.00 33.08 155 GLY B C 1
ATOM 3775 O O . GLY B 1 113 ? -15.207 77.524 -26.715 1.00 30.76 155 GLY B O 1
ATOM 3776 N N . ASP B 1 114 ? -17.367 76.999 -27.111 1.00 34.03 156 ASP B N 1
ATOM 3777 C CA . ASP B 1 114 ? -17.221 75.634 -26.619 1.00 34.30 156 ASP B CA 1
ATOM 3778 C C . ASP B 1 114 ? -16.536 74.740 -27.658 1.00 33.51 156 ASP B C 1
ATOM 3779 O O . ASP B 1 114 ? -16.642 74.962 -28.866 1.00 33.52 156 ASP B O 1
ATOM 3784 N N . VAL B 1 115 ? -15.805 73.736 -27.167 1.00 30.43 157 VAL B N 1
ATOM 3785 C CA . VAL B 1 115 ? -15.246 72.661 -27.981 1.00 29.53 157 VAL B CA 1
ATOM 3786 C C . VAL B 1 115 ? -15.895 71.365 -27.517 1.00 30.82 157 VAL B C 1
ATOM 3787 O O . VAL B 1 115 ? -15.902 71.075 -26.317 1.00 31.02 157 VAL B O 1
ATOM 3791 N N . LEU B 1 116 ? -16.464 70.606 -28.454 1.00 28.96 158 LEU B N 1
ATOM 3792 C CA . LEU B 1 116 ? -17.099 69.323 -28.166 1.00 31.54 158 LEU B CA 1
ATOM 3793 C C . LEU B 1 116 ? -16.291 68.190 -28.782 1.00 27.65 158 LEU B C 1
ATOM 3794 O O . LEU B 1 116 ? -15.851 68.283 -29.930 1.00 30.33 158 LEU B O 1
ATOM 3799 N N . ALA B 1 117 ? -16.116 67.108 -28.033 1.00 28.27 159 ALA B N 1
ATOM 3800 C CA . ALA B 1 117 ? -15.334 65.969 -28.495 1.00 28.17 159 ALA B CA 1
ATOM 3801 C C . ALA B 1 117 ? -16.275 64.791 -28.687 1.00 26.33 159 ALA B C 1
ATOM 3802 O O . ALA B 1 117 ? -16.922 64.345 -27.738 1.00 30.33 159 ALA B O 1
ATOM 3804 N N . VAL B 1 118 ? -16.364 64.304 -29.911 1.00 26.07 160 VAL B N 1
ATOM 3805 C CA . VAL B 1 118 ? -17.250 63.178 -30.187 1.00 28.58 160 VAL B CA 1
ATOM 3806 C C . VAL B 1 118 ? -16.389 62.005 -30.635 1.00 27.30 160 VAL B C 1
ATOM 3807 O O . VAL B 1 118 ? -15.786 62.056 -31.718 1.00 26.46 160 VAL B O 1
ATOM 3811 N N . PRO B 1 119 ? -16.288 60.943 -29.839 1.00 32.85 161 PRO B N 1
ATOM 3812 C CA . PRO B 1 119 ? -15.558 59.753 -30.292 1.00 27.13 161 PRO B CA 1
ATOM 3813 C C . PRO B 1 119 ? -16.204 59.143 -31.532 1.00 34.97 161 PRO B C 1
ATOM 3814 O O . PRO B 1 119 ? -17.415 59.249 -31.743 1.00 32.03 161 PRO B O 1
ATOM 3818 N N . ASN B 1 120 ? -15.381 58.486 -32.348 1.00 31.29 162 ASN B N 1
ATOM 3819 C CA . ASN B 1 120 ? -15.916 57.742 -33.482 1.00 34.11 162 ASN B CA 1
ATOM 3820 C C . ASN B 1 120 ? -16.850 56.649 -32.984 1.00 34.76 162 ASN B C 1
ATOM 3821 O O . ASN B 1 120 ? -16.665 56.082 -31.900 1.00 33.28 162 ASN B O 1
ATOM 3826 N N . GLY B 1 121 ? -17.873 56.367 -33.779 1.00 35.08 163 GLY B N 1
ATOM 3827 C CA . GLY B 1 121 ? -18.775 55.284 -33.475 1.00 31.18 163 GLY B CA 1
ATOM 3828 C C . GLY B 1 121 ? -19.851 55.620 -32.482 1.00 30.36 163 GLY B C 1
ATOM 3829 O O . GLY B 1 121 ? -20.657 54.736 -32.152 1.00 31.76 163 GLY B O 1
ATOM 3830 N N . PHE B 1 122 ? -19.884 56.849 -31.969 1.00 27.34 164 PHE B N 1
ATOM 3831 C CA . PHE B 1 122 ? -20.915 57.264 -31.028 1.00 31.48 164 PHE B CA 1
ATOM 3832 C C . PHE B 1 122 ? -21.931 58.139 -31.744 1.00 31.38 164 PHE B C 1
ATOM 3833 O O . PHE B 1 122 ? -21.562 59.006 -32.544 1.00 32.20 164 PHE B O 1
ATOM 3841 N N . ALA B 1 123 ? -23.209 57.893 -31.439 1.00 33.16 165 ALA B N 1
ATOM 3842 C CA . ALA B 1 123 ? -24.325 58.642 -31.996 1.00 33.17 165 ALA B CA 1
ATOM 3843 C C . ALA B 1 123 ? -24.461 59.995 -31.322 1.00 35.72 165 ALA B C 1
ATOM 3844 O O . ALA B 1 123 ? -24.419 60.110 -30.092 1.00 35.32 165 ALA B O 1
ATOM 3846 N N . TYR B 1 124 ? -24.673 61.007 -32.148 1.00 30.08 166 TYR B N 1
ATOM 3847 C CA . TYR B 1 124 ? -24.547 62.407 -31.782 1.00 31.68 166 TYR B CA 1
ATOM 3848 C C . TYR B 1 124 ? -25.690 63.158 -32.440 1.00 28.25 166 TYR B C 1
ATOM 3849 O O . TYR B 1 124 ? -25.943 62.947 -33.627 1.00 31.65 166 TYR B O 1
ATOM 3858 N N . TRP B 1 125 ? -26.386 64.012 -31.684 1.00 31.52 167 TRP B N 1
ATOM 3859 C CA . TRP B 1 125 ? -27.375 64.916 -32.261 1.00 29.63 167 TRP B CA 1
ATOM 3860 C C . TRP B 1 125 ? -27.213 66.290 -31.627 1.00 36.49 167 TRP B C 1
ATOM 3861 O O . TRP B 1 125 ? -26.670 66.419 -30.530 1.00 36.46 167 TRP B O 1
ATOM 3872 N N . CYS B 1 126 ? -27.707 67.320 -32.324 1.00 30.51 168 CYS B N 1
ATOM 3873 C CA . CYS B 1 126 ? -27.506 68.715 -31.940 1.00 32.83 168 CYS B CA 1
ATOM 3874 C C . CYS B 1 126 ? -28.792 69.494 -32.211 1.00 37.59 168 CYS B C 1
ATOM 3875 O O . CYS B 1 126 ? -29.384 69.348 -33.285 1.00 35.65 168 CYS B O 1
ATOM 3878 N N . TYR B 1 127 ? -29.239 70.302 -31.238 1.00 31.58 169 TYR B N 1
ATOM 3879 C CA . TYR B 1 127 ? -30.445 71.116 -31.393 1.00 36.50 169 TYR B CA 1
ATOM 3880 C C . TYR B 1 127 ? -30.170 72.576 -31.035 1.00 36.39 169 TYR B C 1
ATOM 3881 O O . TYR B 1 127 ? -29.519 72.872 -30.026 1.00 33.88 169 TYR B O 1
ATOM 3890 N N . ASN B 1 128 ? -30.681 73.506 -31.853 1.00 36.01 170 ASN B N 1
ATOM 3891 C CA . ASN B 1 128 ? -30.495 74.934 -31.597 1.00 35.07 170 ASN B CA 1
ATOM 3892 C C . ASN B 1 128 ? -31.749 75.488 -30.938 1.00 40.00 170 ASN B C 1
ATOM 3893 O O . ASN B 1 128 ? -32.772 75.686 -31.601 1.00 40.00 170 ASN B O 1
ATOM 3898 N N . ASN B 1 129 ? -31.657 75.765 -29.637 1.00 39.48 171 ASN B N 1
ATOM 3899 C CA . ASN B 1 129 ? -32.742 76.385 -28.895 1.00 38.36 171 ASN B CA 1
ATOM 3900 C C . ASN B 1 129 ? -32.477 77.863 -28.614 1.00 42.59 171 ASN B C 1
ATOM 3901 O O . ASN B 1 129 ? -33.044 78.424 -27.668 1.00 47.72 171 ASN B O 1
ATOM 3906 N N . GLY B 1 130 ? -31.632 78.506 -29.421 1.00 38.35 172 GLY B N 1
ATOM 3907 C CA . GLY B 1 130 ? -31.329 79.909 -29.261 1.00 39.83 172 GLY B CA 1
ATOM 3908 C C . GLY B 1 130 ? -32.074 80.759 -30.278 1.00 44.02 172 GLY B C 1
ATOM 3909 O O . GLY B 1 130 ? -32.873 80.268 -31.073 1.00 40.16 172 GLY B O 1
ATOM 3910 N N . GLU B 1 131 ? -31.789 82.070 -30.234 1.00 43.65 173 GLU B N 1
ATOM 3911 C CA . GLU B 1 131 ? -32.371 83.027 -31.176 1.00 44.38 173 GLU B CA 1
ATOM 3912 C C . GLU B 1 131 ? -31.577 83.155 -32.458 1.00 42.11 173 GLU B C 1
ATOM 3913 O O . GLU B 1 131 ? -32.139 83.535 -33.489 1.00 40.69 173 GLU B O 1
ATOM 3919 N N . ASN B 1 132 ? -30.283 82.875 -32.416 1.00 43.74 174 ASN B N 1
ATOM 3920 C CA . ASN B 1 132 ? -29.424 83.021 -33.577 1.00 43.17 174 ASN B CA 1
ATOM 3921 C C . ASN B 1 132 ? -29.071 81.668 -34.146 1.00 39.31 174 ASN B C 1
ATOM 3922 O O . ASN B 1 132 ? -29.207 80.644 -33.470 1.00 41.55 174 ASN B O 1
ATOM 3927 N N . PRO B 1 133 ? -28.615 81.622 -35.391 1.00 39.91 175 PRO B N 1
ATOM 3928 C CA . PRO B 1 133 ? -28.038 80.379 -35.904 1.00 39.66 175 PRO B CA 1
ATOM 3929 C C . PRO B 1 133 ? -26.847 79.943 -35.060 1.00 36.53 175 PRO B C 1
ATOM 3930 O O . PRO B 1 133 ? -26.129 80.762 -34.481 1.00 37.21 175 PRO B O 1
ATOM 3934 N N . VAL B 1 134 ? -26.681 78.629 -34.951 1.00 38.94 176 VAL B N 1
ATOM 3935 C CA . VAL B 1 134 ? -25.451 78.031 -34.439 1.00 34.33 176 VAL B CA 1
ATOM 3936 C C . VAL B 1 134 ? -24.529 77.804 -35.625 1.00 30.54 176 VAL B C 1
ATOM 3937 O O . VAL B 1 134 ? -24.939 77.218 -36.631 1.00 35.14 176 VAL B O 1
ATOM 3941 N N . VAL B 1 135 ? -23.298 78.294 -35.539 1.00 35.00 177 VAL B N 1
ATOM 3942 C CA . VAL B 1 135 ? -22.280 78.006 -36.540 1.00 30.58 177 VAL B CA 1
ATOM 3943 C C . VAL B 1 135 ? -21.215 77.137 -35.873 1.00 34.35 177 VAL B C 1
ATOM 3944 O O . VAL B 1 135 ? -20.645 77.514 -34.841 1.00 30.92 177 VAL B O 1
ATOM 3948 N N . ALA B 1 136 ? -20.975 75.961 -36.437 1.00 36.24 178 ALA B N 1
ATOM 3949 C CA . ALA B 1 136 ? -20.109 74.973 -35.807 1.00 36.20 178 ALA B CA 1
ATOM 3950 C C . ALA B 1 136 ? -19.114 74.463 -36.835 1.00 36.68 178 ALA B C 1
ATOM 3951 O O . ALA B 1 136 ? -19.510 73.986 -37.905 1.00 36.96 178 ALA B O 1
ATOM 3953 N N . ILE B 1 137 ? -17.830 74.545 -36.513 1.00 33.45 179 ILE B N 1
ATOM 3954 C CA . ILE B 1 137 ? -16.793 74.003 -37.381 1.00 34.88 179 ILE B CA 1
ATOM 3955 C C . ILE B 1 137 ? -16.322 72.684 -36.776 1.00 37.53 179 ILE B C 1
ATOM 3956 O O . ILE B 1 137 ? -16.147 72.581 -35.556 1.00 35.93 179 ILE B O 1
ATOM 3961 N N . THR B 1 138 ? -16.162 71.663 -37.620 1.00 32.43 180 THR B N 1
ATOM 3962 C CA . THR B 1 138 ? -15.825 70.308 -37.187 1.00 34.26 180 THR B CA 1
ATOM 3963 C C . THR B 1 138 ? -14.590 69.825 -37.928 1.00 34.04 180 THR B C 1
ATOM 3964 O O . THR B 1 138 ? -14.539 69.916 -39.156 1.00 34.98 180 THR B O 1
ATOM 3968 N N . VAL B 1 139 ? -13.599 69.302 -37.202 1.00 29.56 181 VAL B N 1
ATOM 3969 C CA . VAL B 1 139 ? -12.426 68.706 -37.831 1.00 30.87 181 VAL B CA 1
ATOM 3970 C C . VAL B 1 139 ? -12.359 67.244 -37.423 1.00 32.28 181 VAL B C 1
ATOM 3971 O O . VAL B 1 139 ? -12.199 66.934 -36.237 1.00 32.71 181 VAL B O 1
ATOM 3975 N N . LEU B 1 140 ? -12.513 66.356 -38.399 1.00 31.84 182 LEU B N 1
ATOM 3976 C CA . LEU B 1 140 ? -12.504 64.910 -38.209 1.00 30.15 182 LEU B CA 1
ATOM 3977 C C . LEU B 1 140 ? -11.112 64.375 -38.494 1.00 31.48 182 LEU B C 1
ATOM 3978 O O . LEU B 1 140 ? -10.544 64.671 -39.549 1.00 32.30 182 LEU B O 1
ATOM 3983 N N . ASP B 1 141 ? -10.557 63.586 -37.571 1.00 30.39 183 ASP B N 1
ATOM 3984 C CA . ASP B 1 141 ? -9.245 62.991 -37.823 1.00 33.61 183 ASP B CA 1
ATOM 3985 C C . ASP B 1 141 ? -9.489 61.648 -38.486 1.00 36.17 183 ASP B C 1
ATOM 3986 O O . ASP B 1 141 ? -9.681 60.627 -37.826 1.00 34.90 183 ASP B O 1
ATOM 3991 N N . THR B 1 142 ? -9.474 61.651 -39.820 1.00 35.26 184 THR B N 1
ATOM 3992 C CA . THR B 1 142 ? -9.688 60.432 -40.580 1.00 36.30 184 THR B CA 1
ATOM 3993 C C . THR B 1 142 ? -8.441 59.557 -40.646 1.00 37.80 184 THR B C 1
ATOM 3994 O O . THR B 1 142 ? -8.546 58.389 -41.038 1.00 38.84 184 THR B O 1
ATOM 3998 N N . SER B 1 143 ? -7.277 60.080 -40.262 1.00 36.27 185 SER B N 1
ATOM 3999 C CA . SER B 1 143 ? -6.050 59.296 -40.146 1.00 38.84 185 SER B CA 1
ATOM 4000 C C . SER B 1 143 ? -5.877 58.668 -38.766 1.00 36.50 185 SER B C 1
ATOM 4001 O O . SER B 1 143 ? -4.894 57.956 -38.544 1.00 40.01 185 SER B O 1
ATOM 4004 N N . ASN B 1 144 ? -6.823 58.901 -37.860 1.00 38.21 186 ASN B N 1
ATOM 4005 C CA . ASN B 1 144 ? -6.716 58.433 -36.487 1.00 31.16 186 ASN B CA 1
ATOM 4006 C C . ASN B 1 144 ? -6.724 56.918 -36.443 1.00 34.93 186 ASN B C 1
ATOM 4007 O O . ASN B 1 144 ? -7.484 56.267 -37.159 1.00 32.08 186 ASN B O 1
ATOM 4012 N N . ASP B 1 145 ? -5.899 56.358 -35.559 1.00 36.65 187 ASP B N 1
ATOM 4013 C CA . ASP B 1 145 ? -5.829 54.911 -35.439 1.00 36.17 187 ASP B CA 1
ATOM 4014 C C . ASP B 1 145 ? -7.184 54.306 -35.075 1.00 29.79 187 ASP B C 1
ATOM 4015 O O . ASP B 1 145 ? -7.458 53.153 -35.426 1.00 32.94 187 ASP B O 1
ATOM 4020 N N . ALA B 1 146 ? -8.067 55.082 -34.434 1.00 31.20 188 ALA B N 1
ATOM 4021 C CA . ALA B 1 146 ? -9.427 54.615 -34.174 1.00 33.69 188 ALA B CA 1
ATOM 4022 C C . ALA B 1 146 ? -10.220 54.351 -35.457 1.00 30.01 188 ALA B C 1
ATOM 4023 O O . ALA B 1 146 ? -11.174 53.560 -35.438 1.00 27.15 188 ALA B O 1
ATOM 4025 N N . ASN B 1 147 ? -9.863 54.979 -36.566 1.00 25.43 189 ASN B N 1
ATOM 4026 C CA . ASN B 1 147 ? -10.545 54.725 -37.840 1.00 29.80 189 ASN B CA 1
ATOM 4027 C C . ASN B 1 147 ? -9.864 53.587 -38.586 1.00 30.96 189 ASN B C 1
ATOM 4028 O O . ASN B 1 147 ? -8.776 53.768 -39.133 1.00 35.27 189 ASN B O 1
ATOM 4033 N N . GLN B 1 148 ? -10.527 52.429 -38.652 1.00 29.93 190 GLN B N 1
ATOM 4034 C CA . GLN B 1 148 ? -10.008 51.261 -39.352 1.00 31.14 190 GLN B CA 1
ATOM 4035 C C . GLN B 1 148 ? -10.607 51.090 -40.747 1.00 36.85 190 GLN B C 1
ATOM 4036 O O . GLN B 1 148 ? -10.291 50.111 -41.425 1.00 34.37 190 GLN B O 1
ATOM 4042 N N . LEU B 1 149 ? -11.478 52.005 -41.183 1.00 34.82 191 LEU B N 1
ATOM 4043 C CA . LEU B 1 149 ? -11.938 52.036 -42.571 1.00 39.57 191 LEU B CA 1
ATOM 4044 C C . LEU B 1 149 ? -10.937 52.795 -43.432 1.00 41.34 191 LEU B C 1
ATOM 4045 O O . LEU B 1 149 ? -9.745 52.831 -43.114 1.00 47.21 191 LEU B O 1
ATOM 4050 N N . ASP B 1 150 ? -11.401 53.404 -44.518 1.00 42.27 192 ASP B N 1
ATOM 4051 C CA . ASP B 1 150 ? -10.522 54.167 -45.386 1.00 44.33 192 ASP B CA 1
ATOM 4052 C C . ASP B 1 150 ? -10.292 55.558 -44.799 1.00 42.01 192 ASP B C 1
ATOM 4053 O O . ASP B 1 150 ? -10.991 55.996 -43.882 1.00 40.60 192 ASP B O 1
ATOM 4058 N N . ARG B 1 151 ? -9.305 56.262 -45.352 1.00 40.24 193 ARG B N 1
ATOM 4059 C CA . ARG B 1 151 ? -8.930 57.595 -44.877 1.00 42.42 193 ARG B CA 1
ATOM 4060 C C . ARG B 1 151 ? -9.837 58.687 -45.459 1.00 43.09 193 ARG B C 1
ATOM 4061 O O . ARG B 1 151 ? -9.414 59.580 -46.189 1.00 45.35 193 ARG B O 1
ATOM 4069 N N . SER B 1 152 ? -11.112 58.616 -45.099 1.00 41.59 194 SER B N 1
ATOM 4070 C CA . SER B 1 152 ? -12.059 59.666 -45.447 1.00 43.64 194 SER B CA 1
ATOM 4071 C C . SER B 1 152 ? -13.211 59.598 -44.458 1.00 38.32 194 SER B C 1
ATOM 4072 O O . SER B 1 152 ? -13.401 58.587 -43.782 1.00 42.49 194 SER B O 1
ATOM 4075 N N . HIS B 1 153 ? -13.962 60.696 -44.366 1.00 42.10 195 HIS B N 1
ATOM 4076 C CA . HIS B 1 153 ? -15.102 60.772 -43.453 1.00 39.47 195 HIS B CA 1
ATOM 4077 C C . HIS B 1 153 ? -16.241 59.900 -43.962 1.00 41.07 195 HIS B C 1
ATOM 4078 O O . HIS B 1 153 ? -16.848 60.203 -44.994 1.00 39.61 195 HIS B O 1
ATOM 4085 N N . ARG B 1 154 ? -16.543 58.825 -43.238 1.00 38.59 196 ARG B N 1
ATOM 4086 C CA . ARG B 1 154 ? -17.726 58.011 -43.488 1.00 33.81 196 ARG B CA 1
ATOM 4087 C C . ARG B 1 154 ? -18.746 58.349 -42.406 1.00 39.91 196 ARG B C 1
ATOM 4088 O O . ARG B 1 154 ? -18.522 58.079 -41.219 1.00 37.52 196 ARG B O 1
ATOM 4096 N N . GLN B 1 155 ? -19.854 58.951 -42.811 1.00 33.59 197 GLN B N 1
ATOM 4097 C CA . GLN B 1 155 ? -20.920 59.322 -41.898 1.00 36.11 197 GLN B CA 1
ATOM 4098 C C . GLN B 1 155 ? -22.056 58.315 -42.036 1.00 38.32 197 GLN B C 1
ATOM 4099 O O . GLN B 1 155 ? -22.518 58.038 -43.151 1.00 37.90 197 GLN B O 1
ATOM 4105 N N . PHE B 1 156 ? -22.498 57.764 -40.908 1.00 31.36 198 PHE B N 1
ATOM 4106 C CA . PHE B 1 156 ? -23.559 56.765 -40.856 1.00 32.19 198 PHE B CA 1
ATOM 4107 C C . PHE B 1 156 ? -24.789 57.407 -40.234 1.00 37.32 198 PHE B C 1
ATOM 4108 O O . PHE B 1 156 ? -24.821 57.655 -39.021 1.00 33.94 198 PHE B O 1
ATOM 4116 N N . LEU B 1 157 ? -25.802 57.676 -41.053 1.00 33.04 199 LEU B N 1
ATOM 4117 C CA . LEU B 1 157 ? -26.977 58.365 -40.546 1.00 36.33 199 LEU B CA 1
ATOM 4118 C C . LEU B 1 157 ? -27.906 57.369 -39.869 1.00 34.35 199 LEU B C 1
ATOM 4119 O O . LEU B 1 157 ? -28.132 56.267 -40.372 1.00 34.02 199 LEU B O 1
ATOM 4124 N N . LEU B 1 158 ? -28.406 57.747 -38.690 1.00 33.02 200 LEU B N 1
ATOM 4125 C CA . LEU B 1 158 ? -29.362 56.920 -37.967 1.00 32.01 200 LEU B CA 1
ATOM 4126 C C . LEU B 1 158 ? -30.806 57.246 -38.343 1.00 31.69 200 LEU B C 1
ATOM 4127 O O . LEU B 1 158 ? -31.669 56.364 -38.281 1.00 37.87 200 LEU B O 1
ATOM 4132 N N . ALA B 1 159 ? -31.084 58.488 -38.717 1.00 36.80 201 ALA B N 1
ATOM 4133 C CA . ALA B 1 159 ? -32.404 58.891 -39.188 1.00 36.43 201 ALA B CA 1
ATOM 4134 C C . ALA B 1 159 ? -32.255 59.796 -40.403 1.00 38.27 201 ALA B C 1
ATOM 4135 O O . ALA B 1 159 ? -31.177 60.342 -40.676 1.00 41.50 201 ALA B O 1
ATOM 4137 N N . GLY B 1 160 ? -33.359 59.950 -41.137 1.00 43.97 202 GLY B N 1
ATOM 4138 C CA . GLY B 1 160 ? -33.375 60.880 -42.253 1.00 45.21 202 GLY B CA 1
ATOM 4139 C C . GLY B 1 160 ? -32.530 60.410 -43.427 1.00 43.71 202 GLY B C 1
ATOM 4140 O O . GLY B 1 160 ? -32.187 59.235 -43.563 1.00 44.13 202 GLY B O 1
ATOM 4141 N N . ARG B 1 161 ? -32.226 61.363 -44.311 1.00 45.57 203 ARG B N 1
ATOM 4142 C CA . ARG B 1 161 ? -31.374 61.140 -45.476 1.00 50.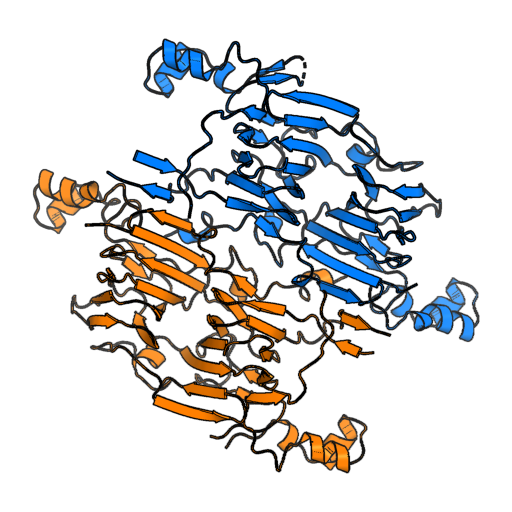07 203 ARG B CA 1
ATOM 4143 C C . ARG B 1 161 ? -30.631 62.429 -45.795 1.00 52.74 203 ARG B C 1
ATOM 4144 O O . ARG B 1 161 ? -31.143 63.527 -45.562 1.00 49.18 203 ARG B O 1
ATOM 4152 N N . GLN B 1 162 ? -29.430 62.287 -46.359 1.00 55.08 204 GLN B N 1
ATOM 4153 C CA . GLN B 1 162 ? -28.532 63.411 -46.607 1.00 53.95 204 GLN B CA 1
ATOM 4154 C C . GLN B 1 162 ? -28.136 63.429 -48.077 1.00 59.88 204 GLN B C 1
ATOM 4155 O O . GLN B 1 162 ? -27.703 62.409 -48.619 1.00 60.85 204 GLN B O 1
ATOM 4161 N N . GLU B 1 163 ? -28.289 64.585 -48.721 1.00 61.02 205 GLU B N 1
ATOM 4162 C CA . GLU B 1 163 ? -28.097 64.681 -50.165 1.00 61.22 205 GLU B CA 1
ATOM 4163 C C . GLU B 1 163 ? -26.616 64.582 -50.512 1.00 63.32 205 GLU B C 1
ATOM 4164 O O . GLU B 1 163 ? -25.798 65.370 -50.024 1.00 65.23 205 GLU B O 1
ATOM 4170 N N . GLN B 1 164 ? -26.274 63.613 -51.355 1.00 65.63 206 GLN B N 1
ATOM 4171 C CA . GLN B 1 164 ? -24.889 63.374 -51.731 1.00 67.40 206 GLN B CA 1
ATOM 4172 C C . GLN B 1 164 ? -24.796 62.884 -53.175 1.00 67.27 206 GLN B C 1
ATOM 4173 O O . GLN B 1 164 ? -25.810 62.745 -53.861 1.00 68.25 206 GLN B O 1
ATOM 4179 N N . ILE B 1 175 ? -27.592 60.143 -53.209 1.00 61.27 217 ILE B N 1
ATOM 4180 C CA . ILE B 1 175 ? -27.702 60.741 -51.888 1.00 65.14 217 ILE B CA 1
ATOM 4181 C C . ILE B 1 175 ? -27.251 59.752 -50.816 1.00 62.63 217 ILE B C 1
ATOM 4182 O O . ILE B 1 175 ? -26.621 58.742 -51.123 1.00 65.49 217 ILE B O 1
ATOM 4187 N N . LYS B 1 176 ? -27.567 60.047 -49.557 1.00 59.33 218 LYS B N 1
ATOM 4188 C CA . LYS B 1 176 ? -27.158 59.225 -48.422 1.00 58.82 218 LYS B CA 1
ATOM 4189 C C . LYS B 1 176 ? -28.400 58.799 -47.649 1.00 53.60 218 LYS B C 1
ATOM 4190 O O . LYS B 1 176 ? -29.118 59.647 -47.107 1.00 56.87 218 LYS B O 1
ATOM 4196 N N . GLU B 1 177 ? -28.661 57.493 -47.614 1.00 46.93 219 GLU B N 1
ATOM 4197 C CA . GLU B 1 177 ? -29.759 56.938 -46.837 1.00 48.06 219 GLU B CA 1
ATOM 4198 C C . GLU B 1 177 ? -29.273 56.530 -45.446 1.00 46.82 219 GLU B C 1
ATOM 4199 O O . GLU B 1 177 ? -28.093 56.257 -45.232 1.00 44.20 219 GLU B O 1
ATOM 4205 N N . ASN B 1 178 ? -30.202 56.477 -44.499 1.00 45.85 220 ASN B N 1
ATOM 4206 C CA . ASN B 1 178 ? -29.834 56.048 -43.157 1.00 46.09 220 ASN B CA 1
ATOM 4207 C C . ASN B 1 178 ? -29.710 54.529 -43.102 1.00 45.01 220 ASN B C 1
ATOM 4208 O O . ASN B 1 178 ? -30.333 53.808 -43.883 1.00 43.65 220 ASN B O 1
ATOM 4213 N N . ILE B 1 179 ? -28.885 54.051 -42.161 1.00 40.58 221 ILE B N 1
ATOM 4214 C CA . ILE B 1 179 ? -28.493 52.643 -42.125 1.00 41.27 221 ILE B CA 1
ATOM 4215 C C . ILE B 1 179 ? -29.699 51.725 -42.066 1.00 41.91 221 ILE B C 1
ATOM 4216 O O . ILE B 1 179 ? -29.643 50.587 -42.552 1.00 48.63 221 ILE B O 1
ATOM 4221 N N . LEU B 1 180 ? -30.807 52.186 -41.479 1.00 44.23 222 LEU B N 1
ATOM 4222 C CA . LEU B 1 180 ? -31.958 51.300 -41.321 1.00 42.86 222 LEU B CA 1
ATOM 4223 C C . LEU B 1 180 ? -32.580 50.955 -42.666 1.00 44.80 222 LEU B C 1
ATOM 4224 O O . LEU B 1 180 ? -33.192 49.891 -42.806 1.00 45.59 222 LEU B O 1
ATOM 4229 N N . ARG B 1 181 ? -32.444 51.846 -43.654 1.00 43.71 223 ARG B N 1
ATOM 4230 C CA . ARG B 1 181 ? -32.913 51.544 -45.001 1.00 46.97 223 ARG B CA 1
ATOM 4231 C C . ARG B 1 181 ? -32.182 50.353 -45.596 1.00 49.42 223 ARG B C 1
ATOM 4232 O O . ARG B 1 181 ? -32.722 49.690 -46.493 1.00 48.82 223 ARG B O 1
ATOM 4240 N N . GLY B 1 182 ? -30.977 50.047 -45.106 1.00 43.90 224 GLY B N 1
ATOM 4241 C CA . GLY B 1 182 ? -30.264 48.881 -45.586 1.00 42.11 224 GLY B CA 1
ATOM 4242 C C . GLY B 1 182 ? -30.769 47.555 -45.055 1.00 44.57 224 GLY B C 1
ATOM 4243 O O . GLY B 1 182 ? -30.288 46.506 -45.491 1.00 43.40 224 GLY B O 1
ATOM 4244 N N . PHE B 1 183 ? -31.716 47.578 -44.118 1.00 40.40 225 PHE B N 1
ATOM 4245 C CA . PHE B 1 183 ? -32.320 46.371 -43.575 1.00 44.64 225 PHE B CA 1
ATOM 4246 C C . PHE B 1 183 ? -33.678 46.124 -44.225 1.00 49.15 225 PHE B C 1
ATOM 4247 O O . PHE B 1 183 ? -34.451 47.062 -44.448 1.00 47.30 225 PHE B O 1
ATOM 4255 N N . SER B 1 184 ? -33.974 44.858 -44.507 1.00 47.83 226 SER B N 1
ATOM 4256 C CA . SER B 1 184 ? -35.291 44.517 -45.015 1.00 47.59 226 SER B CA 1
ATOM 4257 C C . SER B 1 184 ? -36.337 44.855 -43.964 1.00 51.22 226 SER B C 1
ATOM 4258 O O . SER B 1 184 ? -36.185 44.510 -42.789 1.00 50.56 226 SER B O 1
ATOM 4261 N N . THR B 1 185 ? -37.403 45.539 -44.392 1.00 54.41 227 THR B N 1
ATOM 4262 C CA . THR B 1 185 ? -38.422 45.994 -43.449 1.00 51.36 227 THR B CA 1
ATOM 4263 C C . THR B 1 185 ? -38.986 44.849 -42.621 1.00 52.00 227 THR B C 1
ATOM 4264 O O . THR B 1 185 ? -39.405 45.063 -41.478 1.00 54.08 227 THR B O 1
ATOM 4268 N N . GLU B 1 186 ? -39.000 43.632 -43.168 1.00 46.74 228 GLU B N 1
ATOM 4269 C CA . GLU B 1 186 ? -39.516 42.494 -42.414 1.00 53.19 228 GLU B CA 1
ATOM 4270 C C . GLU B 1 186 ? -38.668 42.223 -41.175 1.00 50.08 228 GLU B C 1
ATOM 4271 O O . GLU B 1 186 ? -39.192 42.043 -40.071 1.00 48.49 228 GLU B O 1
ATOM 4277 N N . LEU B 1 187 ? -37.349 42.190 -41.336 1.00 47.03 229 LEU B N 1
ATOM 4278 C CA . LEU B 1 187 ? -36.505 41.959 -40.170 1.00 52.05 229 LEU B CA 1
ATOM 4279 C C . LEU B 1 187 ? -36.422 43.196 -39.278 1.00 47.93 229 LEU B C 1
ATOM 4280 O O . LEU B 1 187 ? -36.436 43.072 -38.048 1.00 46.74 229 LEU B O 1
ATOM 4285 N N . LEU B 1 188 ? -36.348 44.389 -39.873 1.00 45.29 230 LEU B N 1
ATOM 4286 C CA . LEU B 1 188 ? -36.445 45.616 -39.086 1.00 45.00 230 LEU B CA 1
ATOM 4287 C C . LEU B 1 188 ? -37.680 45.603 -38.197 1.00 50.39 230 LEU B C 1
ATOM 4288 O O . LEU B 1 188 ? -37.615 45.976 -37.018 1.00 47.80 230 LEU B O 1
ATOM 4293 N N . ALA B 1 189 ? -38.814 45.154 -38.740 1.00 50.72 231 ALA B N 1
ATOM 4294 C CA . ALA B 1 189 ? -40.017 44.999 -37.929 1.00 47.90 231 ALA B CA 1
ATOM 4295 C C . ALA B 1 189 ? -39.795 43.998 -36.806 1.00 41.90 231 ALA B C 1
ATOM 4296 O O . ALA B 1 189 ? -40.140 44.265 -35.650 1.00 42.20 231 ALA B O 1
ATOM 4298 N N . ALA B 1 190 ? -39.203 42.841 -37.130 1.00 41.35 232 ALA B N 1
ATOM 4299 C CA . ALA B 1 190 ? -38.971 41.800 -36.128 1.00 46.93 232 ALA B CA 1
ATOM 4300 C C . ALA B 1 190 ? -37.986 42.255 -35.056 1.00 44.24 232 ALA B C 1
ATOM 4301 O O . ALA B 1 190 ? -38.196 41.998 -33.862 1.00 44.41 232 ALA B O 1
ATOM 4303 N N . ALA B 1 191 ? -36.903 42.920 -35.459 1.00 41.37 233 ALA B N 1
ATOM 4304 C CA . ALA B 1 191 ? -35.909 43.370 -34.488 1.00 41.72 233 ALA B CA 1
ATOM 4305 C C . ALA B 1 191 ? -36.507 44.377 -33.513 1.00 42.91 233 ALA B C 1
ATOM 4306 O O . ALA B 1 191 ? -36.385 44.226 -32.292 1.00 45.05 233 ALA B O 1
ATOM 4308 N N . PHE B 1 192 ? -37.169 45.410 -34.039 1.00 42.09 234 PHE B N 1
ATOM 4309 C CA . PHE B 1 192 ? -37.744 46.456 -33.201 1.00 42.77 234 PHE B CA 1
ATOM 4310 C C . PHE B 1 192 ? -38.982 45.995 -32.439 1.00 44.59 234 PHE B C 1
ATOM 4311 O O . PHE B 1 192 ? -39.382 46.664 -31.478 1.00 38.40 234 PHE B O 1
ATOM 4319 N N . GLY B 1 193 ? -39.596 44.882 -32.842 1.00 44.02 235 GLY B N 1
ATOM 4320 C CA . GLY B 1 193 ? -40.848 44.462 -32.237 1.00 42.66 235 GLY B CA 1
ATOM 4321 C C . GLY B 1 193 ? -42.054 45.269 -32.678 1.00 44.19 235 GLY B C 1
ATOM 4322 O O . GLY B 1 193 ? -43.007 45.432 -31.916 1.00 43.88 235 GLY B O 1
ATOM 4323 N N . VAL B 1 194 ? -42.037 45.770 -33.905 1.00 45.49 236 VAL B N 1
ATOM 4324 C CA . VAL B 1 194 ? -43.029 46.733 -34.354 1.00 50.95 236 VAL B CA 1
ATOM 4325 C C . VAL B 1 194 ? -43.707 46.192 -35.605 1.00 52.66 236 VAL B C 1
ATOM 4326 O O . VAL B 1 194 ? -43.183 45.313 -36.292 1.00 52.19 236 VAL B O 1
ATOM 4330 N N . ASN B 1 195 ? -44.903 46.705 -35.877 1.00 50.58 237 ASN B N 1
ATOM 4331 C CA . ASN B 1 195 ? -45.580 46.336 -37.111 1.00 55.07 237 ASN B CA 1
ATOM 4332 C C . ASN B 1 195 ? -44.889 46.980 -38.308 1.00 51.26 237 ASN B C 1
ATOM 4333 O O . ASN B 1 195 ? -44.341 48.082 -38.220 1.00 52.59 237 ASN B O 1
ATOM 4338 N N . MET B 1 196 ? -44.951 46.279 -39.446 1.00 55.44 238 MET B N 1
ATOM 4339 C CA . MET B 1 196 ? -44.187 46.637 -40.640 1.00 54.30 238 MET B CA 1
ATOM 4340 C C . MET B 1 196 ? -44.445 48.060 -41.120 1.00 48.42 238 MET B C 1
ATOM 4341 O O . MET B 1 196 ? -43.643 48.595 -41.892 1.00 52.73 238 MET B O 1
ATOM 4346 N N . GLU B 1 197 ? -45.543 48.679 -40.701 1.00 54.16 239 GLU B N 1
ATOM 4347 C CA . GLU B 1 197 ? -45.820 50.046 -41.128 1.00 53.94 239 GLU B CA 1
ATOM 4348 C C . GLU B 1 197 ? -44.955 51.049 -40.373 1.00 53.11 239 GLU B C 1
ATOM 4349 O O . GLU B 1 197 ? -44.438 52.003 -40.966 1.00 50.73 239 GLU B O 1
ATOM 4355 N N . LEU B 1 198 ? -44.788 50.851 -39.066 1.00 53.77 240 LEU B N 1
ATOM 4356 C CA . LEU B 1 198 ? -43.864 51.697 -38.327 1.00 48.80 240 LEU B CA 1
ATOM 4357 C C . LEU B 1 198 ? -42.424 51.390 -38.711 1.00 47.99 240 LEU B C 1
ATOM 4358 O O . LEU B 1 198 ? -41.612 52.309 -38.860 1.00 48.34 240 LEU B O 1
ATOM 4363 N N . ALA B 1 199 ? -42.097 50.106 -38.901 1.00 49.41 241 ALA B N 1
ATOM 4364 C CA . ALA B 1 199 ? -40.762 49.746 -39.370 1.00 48.85 241 ALA B CA 1
ATOM 4365 C C . ALA B 1 199 ? -40.443 50.425 -40.697 1.00 49.80 241 ALA B C 1
ATOM 4366 O O . ALA B 1 199 ? -39.312 50.870 -40.923 1.00 46.46 241 ALA B O 1
ATOM 4368 N N . ARG B 1 200 ? -41.433 50.527 -41.584 1.00 52.80 242 ARG B N 1
ATOM 4369 C CA . ARG B 1 200 ? -41.231 51.278 -42.816 1.00 49.79 242 ARG B CA 1
ATOM 4370 C C . ARG B 1 200 ? -40.978 52.753 -42.526 1.00 45.93 242 ARG B C 1
ATOM 4371 O O . ARG B 1 200 ? -40.088 53.365 -43.130 1.00 47.13 242 ARG B O 1
ATOM 4379 N N . LYS B 1 201 ? -41.735 53.334 -41.589 1.00 49.37 243 LYS B N 1
ATOM 4380 C CA . LYS B 1 201 ? -41.556 54.745 -41.256 1.00 47.38 243 LYS B CA 1
ATOM 4381 C C . LYS B 1 201 ? -40.131 55.026 -40.798 1.00 47.00 243 LYS B C 1
ATOM 4382 O O . LYS B 1 201 ? -39.561 56.072 -41.124 1.00 50.53 243 LYS B O 1
ATOM 4388 N N . LEU B 1 202 ? -39.539 54.102 -40.043 1.00 48.00 244 LEU B N 1
ATOM 4389 C CA . LEU B 1 202 ? -38.180 54.300 -39.555 1.00 47.07 244 LEU B CA 1
ATOM 4390 C C . LEU B 1 202 ? -37.164 54.376 -40.685 1.00 49.59 244 LEU B C 1
ATOM 4391 O O . LEU B 1 202 ? -36.029 54.802 -40.453 1.00 49.92 244 LEU B O 1
ATOM 4396 N N . GLN B 1 203 ? -37.538 53.973 -41.900 1.00 48.40 245 GLN B N 1
ATOM 4397 C CA . GLN B 1 203 ? -36.600 53.997 -43.012 1.00 51.31 245 GLN B CA 1
ATOM 4398 C C . GLN B 1 203 ? -36.529 55.352 -43.698 1.00 49.10 245 GLN B C 1
ATOM 4399 O O . GLN B 1 203 ? -35.643 55.550 -44.533 1.00 53.16 245 GLN B O 1
ATOM 4405 N N . CYS B 1 204 ? -37.429 56.275 -43.370 1.00 50.23 246 CYS B N 1
ATOM 4406 C CA . CYS B 1 204 ? -37.375 57.662 -43.843 1.00 56.85 246 CYS B CA 1
ATOM 4407 C C . CYS B 1 204 ? -37.226 57.744 -45.369 1.00 57.57 246 CYS B C 1
ATOM 4408 O O . CYS B 1 204 ? -36.279 58.325 -45.898 1.00 55.45 246 CYS B O 1
ATOM 4411 N N . ARG B 1 205 ? -38.205 57.179 -46.081 1.00 62.54 247 ARG B N 1
ATOM 4412 C CA . ARG B 1 205 ? -38.089 57.078 -47.536 1.00 62.32 247 ARG B CA 1
ATOM 4413 C C . ARG B 1 205 ? -38.472 58.379 -48.241 1.00 59.17 247 ARG B C 1
ATOM 4414 O O . ARG B 1 205 ? -37.733 58.861 -49.107 1.00 63.47 247 ARG B O 1
ATOM 4422 N N . ASP B 1 206 ? -39.619 58.959 -47.898 1.00 60.88 248 ASP B N 1
ATOM 4423 C CA . ASP B 1 206 ? -40.094 60.176 -48.553 1.00 64.60 248 ASP B CA 1
ATOM 4424 C C . ASP B 1 206 ? -39.531 61.449 -47.930 1.00 60.39 248 ASP B C 1
ATOM 4425 O O . ASP B 1 206 ? -39.895 62.548 -48.364 1.00 61.08 248 ASP B O 1
ATOM 4430 N N . ASP B 1 207 ? -38.662 61.325 -46.927 1.00 60.39 249 ASP B N 1
ATOM 4431 C CA . ASP B 1 207 ? -38.065 62.484 -46.272 1.00 55.76 249 ASP B CA 1
ATOM 4432 C C . ASP B 1 207 ? -37.160 63.236 -47.242 1.00 56.41 249 ASP B C 1
ATOM 4433 O O . ASP B 1 207 ? -36.319 62.639 -47.920 1.00 51.92 249 ASP B O 1
ATOM 4438 N N . THR B 1 208 ? -37.345 64.552 -47.318 1.00 54.42 250 THR B N 1
ATOM 4439 C CA . THR B 1 208 ? -36.488 65.408 -48.128 1.00 55.03 250 THR B CA 1
ATOM 4440 C C . THR B 1 208 ? -36.045 66.636 -47.338 1.00 53.87 250 THR B C 1
ATOM 4441 O O . THR B 1 208 ? -35.706 67.669 -47.921 1.00 50.65 250 THR B O 1
ATOM 4445 N N . ARG B 1 209 ? -36.032 66.533 -46.006 1.00 49.06 251 ARG B N 1
ATOM 4446 C CA . ARG B 1 209 ? -35.609 67.640 -45.156 1.00 46.97 251 ARG B CA 1
ATOM 4447 C C . ARG B 1 209 ? -34.092 67.757 -45.031 1.00 48.72 251 ARG B C 1
ATOM 4448 O O . ARG B 1 209 ? -33.604 68.802 -44.580 1.00 45.23 251 ARG B O 1
ATOM 4456 N N . GLY B 1 210 ? -33.331 66.740 -45.442 1.00 47.68 252 GLY B N 1
ATOM 4457 C CA . GLY B 1 210 ? -31.893 66.764 -45.236 1.00 47.82 252 GLY B CA 1
ATOM 4458 C C . GLY B 1 210 ? -31.551 66.387 -43.805 1.00 40.43 252 GLY B C 1
ATOM 4459 O O . GLY B 1 210 ? -32.371 65.835 -43.073 1.00 44.15 252 GLY B O 1
ATOM 4460 N N . GLU B 1 211 ? -30.325 66.713 -43.398 1.00 43.17 253 GLU B N 1
ATOM 4461 C CA . GLU B 1 211 ? -29.815 66.290 -42.098 1.00 39.72 253 GLU B CA 1
ATOM 4462 C C . GLU B 1 211 ? -30.018 67.318 -40.990 1.00 40.78 253 GLU B C 1
ATOM 4463 O O . GLU B 1 211 ? -29.739 67.005 -39.823 1.00 38.60 253 GLU B O 1
ATOM 4469 N N . ILE B 1 212 ? -30.474 68.530 -41.318 1.00 37.83 254 ILE B N 1
ATOM 4470 C CA . ILE B 1 212 ? -30.906 69.530 -40.340 1.00 31.06 254 ILE B CA 1
ATOM 4471 C C . ILE B 1 212 ? -32.372 69.858 -40.620 1.00 37.57 254 ILE B C 1
ATOM 4472 O O . ILE B 1 212 ? -32.685 70.538 -41.606 1.00 38.14 254 ILE B O 1
ATOM 4477 N N . VAL B 1 213 ? -33.266 69.392 -39.748 1.00 37.09 255 VAL B N 1
ATOM 4478 C CA . VAL B 1 213 ? -34.706 69.550 -39.921 1.00 38.46 255 VAL B CA 1
ATOM 4479 C C . VAL B 1 213 ? -35.231 70.593 -38.938 1.00 40.80 255 VAL B C 1
ATOM 4480 O O . VAL B 1 213 ? -34.570 70.945 -37.956 1.00 40.35 255 VAL B O 1
ATOM 4484 N N . ARG B 1 214 ? -36.449 71.088 -39.200 1.00 40.92 256 ARG B N 1
ATOM 4485 C CA . ARG B 1 214 ? -37.104 72.050 -38.310 1.00 39.88 256 ARG B CA 1
ATOM 4486 C C . ARG B 1 214 ? -38.024 71.329 -37.336 1.00 39.97 256 ARG B C 1
ATOM 4487 O O . ARG B 1 214 ? -38.876 70.539 -37.750 1.00 42.00 256 ARG B O 1
ATOM 4495 N N . ALA B 1 215 ? -37.856 71.615 -36.047 1.00 40.30 257 ALA B N 1
ATOM 4496 C CA . ALA B 1 215 ? -38.824 71.234 -35.016 1.00 45.52 257 ALA B CA 1
ATOM 4497 C C . ALA B 1 215 ? -39.799 72.396 -34.886 1.00 48.08 257 ALA B C 1
ATOM 4498 O O . ALA B 1 215 ? -39.565 73.352 -34.146 1.00 50.36 257 ALA B O 1
ATOM 4500 N N . GLU B 1 216 ? -40.913 72.313 -35.618 1.00 53.72 258 GLU B N 1
ATOM 4501 C CA . GLU B 1 216 ? -41.728 73.501 -35.855 1.00 56.42 258 GLU B CA 1
ATOM 4502 C C . GLU B 1 216 ? -42.202 74.127 -34.556 1.00 57.11 258 GLU B C 1
ATOM 4503 O O . GLU B 1 216 ? -42.136 75.353 -34.391 1.00 55.85 258 GLU B O 1
ATOM 4509 N N . ASN B 1 217 ? -42.649 73.314 -33.615 1.00 54.58 259 ASN B N 1
ATOM 4510 C CA . ASN B 1 217 ? -43.129 73.827 -32.337 1.00 58.64 259 ASN B CA 1
ATOM 4511 C C . ASN B 1 217 ? -42.134 73.558 -31.208 1.00 58.61 259 ASN B C 1
ATOM 4512 O O . ASN B 1 217 ? -42.514 73.255 -30.071 1.00 59.29 259 ASN B O 1
ATOM 4517 N N . GLY B 1 218 ? -40.847 73.685 -31.511 1.00 51.05 260 GLY B N 1
ATOM 4518 C CA . GLY B 1 218 ? -39.820 73.542 -30.507 1.00 50.89 260 GLY B CA 1
ATOM 4519 C C . GLY B 1 218 ? -39.589 72.107 -30.088 1.00 45.12 260 GLY B C 1
ATOM 4520 O O . GLY B 1 218 ? -40.458 71.243 -30.254 1.00 50.49 260 GLY B O 1
ATOM 4521 N N . LEU B 1 219 ? -38.407 71.839 -29.555 1.00 42.54 261 LEU B N 1
ATOM 4522 C CA . LEU B 1 219 ? -38.034 70.515 -29.076 1.00 45.02 261 LEU B CA 1
ATOM 4523 C C . LEU B 1 219 ? -37.956 70.560 -27.559 1.00 41.02 261 LEU B C 1
ATOM 4524 O O . LEU B 1 219 ? -37.204 71.361 -26.994 1.00 41.72 261 LEU B O 1
ATOM 4529 N N . GLN B 1 220 ? -38.729 69.714 -26.905 1.00 37.40 262 GLN B N 1
ATOM 4530 C CA . GLN B 1 220 ? -38.709 69.619 -25.456 1.00 39.26 262 GLN B CA 1
ATOM 4531 C C . GLN B 1 220 ? -37.973 68.347 -25.070 1.00 40.34 262 GLN B C 1
ATOM 4532 O O . GLN B 1 220 ? -38.416 67.242 -25.404 1.00 38.72 262 GLN B O 1
ATOM 4538 N N . VAL B 1 221 ? -36.851 68.503 -24.374 1.00 37.54 263 VAL B N 1
ATOM 4539 C CA . VAL B 1 221 ? -36.152 67.376 -23.775 1.00 33.95 263 VAL B CA 1
ATOM 4540 C C . VAL B 1 221 ? -36.109 67.623 -22.280 1.00 34.40 263 VAL B C 1
ATOM 4541 O O . VAL B 1 221 ? -36.363 68.729 -21.809 1.00 33.34 263 VAL B O 1
ATOM 4545 N N . LEU B 1 222 ? -35.799 66.573 -21.530 1.00 34.64 264 LEU B N 1
ATOM 4546 C CA . LEU B 1 222 ? -35.524 66.742 -20.110 1.00 30.44 264 LEU B CA 1
ATOM 4547 C C . LEU B 1 222 ? -34.235 67.522 -19.936 1.00 32.71 264 LEU B C 1
ATOM 4548 O O . LEU B 1 222 ? -33.197 67.143 -20.489 1.00 30.26 264 LEU B O 1
ATOM 4553 N N . ARG B 1 223 ? -34.310 68.607 -19.163 1.00 32.65 265 ARG B N 1
ATOM 4554 C CA . ARG B 1 223 ? -33.278 69.646 -19.052 1.00 39.83 265 ARG B CA 1
ATOM 4555 C C . ARG B 1 223 ? -33.367 70.250 -17.658 1.00 39.76 265 ARG B C 1
ATOM 4556 O O . ARG B 1 223 ? -34.463 70.673 -17.261 1.00 38.84 265 ARG B O 1
ATOM 4564 N N . PRO B 1 224 ? -32.272 70.327 -16.900 1.00 37.62 266 PRO B N 1
ATOM 4565 C CA . PRO B 1 224 ? -32.336 71.038 -15.618 1.00 37.78 266 PRO B CA 1
ATOM 4566 C C . PRO B 1 224 ? -32.518 72.530 -15.861 1.00 44.40 266 PRO B C 1
ATOM 4567 O O . PRO B 1 224 ? -31.856 73.114 -16.722 1.00 45.29 266 PRO B O 1
ATOM 4571 N N . SER B 1 225 ? -33.434 73.132 -15.104 1.00 44.90 267 SER B N 1
ATOM 4572 C CA . SER B 1 225 ? -33.815 74.542 -15.261 1.00 50.43 267 SER B CA 1
ATOM 4573 C C . SER B 1 225 ? -34.436 74.825 -16.621 1.00 51.16 267 SER B C 1
ATOM 4574 O O . SER B 1 225 ? -35.105 75.842 -16.800 1.00 61.78 267 SER B O 1
ATOM 4577 N N . GLY B 1 240 ? -22.416 53.805 -9.383 1.00 33.83 282 GLY B N 1
ATOM 4578 C CA . GLY B 1 240 ? -21.525 52.702 -9.667 1.00 30.72 282 GLY B CA 1
ATOM 4579 C C . GLY B 1 240 ? -20.597 53.040 -10.803 1.00 36.83 282 GLY B C 1
ATOM 4580 O O . GLY B 1 240 ? -20.096 54.166 -10.904 1.00 37.55 282 GLY B O 1
ATOM 4581 N N . PHE B 1 241 ? -20.380 52.070 -11.682 1.00 31.09 283 PHE B N 1
ATOM 4582 C CA . PHE B 1 241 ? -19.471 52.283 -12.797 1.00 34.68 283 PHE B CA 1
ATOM 4583 C C . PHE B 1 241 ? -19.889 53.446 -13.682 1.00 34.46 283 PHE B C 1
ATOM 4584 O O . PHE B 1 241 ? -19.040 54.023 -14.366 1.00 39.25 283 PHE B O 1
ATOM 4592 N N . GLU B 1 242 ? -21.157 53.822 -13.655 1.00 32.87 284 GLU B N 1
ATOM 4593 C CA . GLU B 1 242 ? -21.653 54.872 -14.525 1.00 37.09 284 GLU B CA 1
ATOM 4594 C C . GLU B 1 242 ? -21.232 56.261 -14.061 1.00 32.08 284 GLU B C 1
ATOM 4595 O O . GLU B 1 242 ? -21.422 57.232 -14.801 1.00 34.72 284 GLU B O 1
ATOM 4601 N N . GLU B 1 243 ? -20.666 56.378 -12.861 1.00 32.16 285 GLU B N 1
ATOM 4602 C CA . GLU B 1 243 ? -20.065 57.626 -12.413 1.00 33.36 285 GLU B CA 1
ATOM 4603 C C . GLU B 1 243 ? -18.663 57.827 -12.966 1.00 31.66 285 GLU B C 1
ATOM 4604 O O . GLU B 1 243 ? -18.075 58.901 -12.771 1.00 31.89 285 GLU B O 1
ATOM 4610 N N . THR B 1 244 ? -18.110 56.824 -13.653 1.00 31.33 286 THR B N 1
ATOM 4611 C CA . THR B 1 244 ? -16.767 56.943 -14.187 1.00 34.77 286 THR B CA 1
ATOM 4612 C C . THR B 1 244 ? -16.891 57.109 -15.674 1.00 34.84 286 THR B C 1
ATOM 4613 O O . THR B 1 244 ? -17.137 58.239 -16.155 1.00 32.37 286 THR B O 1
ATOM 4617 N N . TYR B 1 245 ? -16.767 56.046 -16.480 1.00 32.04 287 TYR B N 1
ATOM 4618 C CA . TYR B 1 245 ? -16.676 56.163 -17.924 1.00 34.34 287 TYR B CA 1
ATOM 4619 C C . TYR B 1 245 ? -17.900 56.862 -18.511 1.00 37.44 287 TYR B C 1
ATOM 4620 O O . TYR B 1 245 ? -17.765 57.687 -19.422 1.00 38.97 287 TYR B O 1
ATOM 4629 N N . CYS B 1 246 ? -19.096 56.593 -17.972 1.00 27.86 288 CYS B N 1
ATOM 4630 C CA . CYS B 1 246 ? -20.316 57.190 -18.511 1.00 32.55 288 CYS B CA 1
ATOM 4631 C C . CYS B 1 246 ? -20.460 58.672 -18.195 1.00 33.28 288 CYS B C 1
ATOM 4632 O O . CYS B 1 246 ? -21.303 59.341 -18.801 1.00 33.07 288 CYS B O 1
ATOM 4635 N N . SER B 1 247 ? -19.690 59.206 -17.253 1.00 31.23 289 SER B N 1
ATOM 4636 C CA . SER B 1 247 ? -19.809 60.616 -16.912 1.00 37.50 289 SER B CA 1
ATOM 4637 C C . SER B 1 247 ? -18.645 61.434 -17.452 1.00 35.64 289 SER B C 1
ATOM 4638 O O . SER B 1 247 ? -18.377 62.523 -16.940 1.00 36.95 289 SER B O 1
ATOM 4641 N N . MET B 1 248 ? -17.963 60.935 -18.483 1.00 30.66 290 MET B N 1
ATOM 4642 C CA . MET B 1 248 ? -16.880 61.674 -19.114 1.00 34.71 290 MET B CA 1
ATOM 4643 C C . MET B 1 248 ? -17.348 63.054 -19.557 1.00 34.93 290 MET B C 1
ATOM 4644 O O . MET B 1 248 ? -18.442 63.212 -20.107 1.00 34.50 290 MET B O 1
ATOM 4649 N N . LYS B 1 249 ? -16.495 64.050 -19.336 1.00 27.84 291 LYS B N 1
ATOM 4650 C CA . LYS B 1 249 ? -16.745 65.388 -19.845 1.00 29.31 291 LYS B CA 1
ATOM 4651 C C . LYS B 1 249 ? -16.431 65.399 -21.339 1.00 28.85 291 LYS B C 1
ATOM 4652 O O . LYS B 1 249 ? -15.341 64.995 -21.753 1.00 27.44 291 LYS B O 1
ATOM 4658 N N . ILE B 1 250 ? -17.378 65.851 -22.159 1.00 25.16 292 ILE B N 1
ATOM 4659 C CA . ILE B 1 250 ? -17.164 65.890 -23.603 1.00 27.11 292 ILE B CA 1
ATOM 4660 C C . ILE B 1 250 ? -17.038 67.296 -24.134 1.00 27.83 292 ILE B C 1
ATOM 4661 O O . ILE B 1 250 ? -16.799 67.470 -25.338 1.00 28.43 292 ILE B O 1
ATOM 4666 N N . LYS B 1 251 ? -17.162 68.303 -23.277 1.00 29.21 293 LYS B N 1
ATOM 4667 C CA . LYS B 1 251 ? -17.271 69.694 -23.696 1.00 32.47 293 LYS B CA 1
ATOM 4668 C C . LYS B 1 251 ? -16.402 70.557 -22.800 1.00 27.01 293 LYS B C 1
ATOM 4669 O O . LYS B 1 251 ? -16.374 70.367 -21.580 1.00 29.60 293 LYS B O 1
ATOM 4675 N N . GLN B 1 252 ? -15.716 71.523 -23.403 1.00 32.18 294 GLN B N 1
ATOM 4676 C CA . GLN B 1 252 ? -14.871 72.458 -22.667 1.00 29.16 294 GLN B CA 1
ATOM 4677 C C . GLN B 1 252 ? -14.909 73.819 -23.350 1.00 29.64 294 GLN B C 1
ATOM 4678 O O . GLN B 1 252 ? -14.745 73.913 -24.568 1.00 32.49 294 GLN B O 1
ATOM 4684 N N . ASN B 1 253 ? -15.090 74.876 -22.580 1.00 33.50 295 ASN B N 1
ATOM 4685 C CA . ASN B 1 253 ? -15.113 76.205 -23.164 1.00 34.71 295 ASN B CA 1
ATOM 4686 C C . ASN B 1 253 ? -13.703 76.769 -23.283 1.00 36.58 295 ASN B C 1
ATOM 4687 O O . ASN B 1 253 ? -12.932 76.726 -22.318 1.00 41.93 295 ASN B O 1
ATOM 4692 N N . ILE B 1 254 ? -13.363 77.289 -24.464 1.00 30.02 296 ILE B N 1
ATOM 4693 C CA . ILE B 1 254 ? -12.062 77.915 -24.681 1.00 30.43 296 ILE B CA 1
ATOM 4694 C C . ILE B 1 254 ? -12.164 79.366 -25.109 1.00 34.59 296 ILE B C 1
ATOM 4695 O O . ILE B 1 254 ? -11.118 80.028 -25.232 1.00 34.28 296 ILE B O 1
ATOM 4700 N N . GLY B 1 255 ? -13.371 79.887 -25.325 1.00 33.11 297 GLY B N 1
ATOM 4701 C CA . GLY B 1 255 ? -13.554 81.244 -25.809 1.00 32.69 297 GLY B CA 1
ATOM 4702 C C . GLY B 1 255 ? -13.619 82.288 -24.714 1.00 35.37 297 GLY B C 1
ATOM 4703 O O . GLY B 1 255 ? -13.301 83.458 -24.955 1.00 37.80 297 GLY B O 1
ATOM 4704 N N . ASP B 1 256 ? -14.058 81.892 -23.524 1.00 31.46 298 ASP B N 1
ATOM 4705 C CA . ASP B 1 256 ? -14.101 82.777 -22.373 1.00 33.54 298 ASP B CA 1
ATOM 4706 C C . ASP B 1 256 ? -12.711 83.374 -22.167 1.00 35.09 298 ASP B C 1
ATOM 4707 O O . ASP B 1 256 ? -11.731 82.619 -22.037 1.00 33.33 298 ASP B O 1
ATOM 4712 N N . PRO B 1 257 ? -12.567 84.698 -22.195 1.00 33.45 299 PRO B N 1
ATOM 4713 C CA . PRO B 1 257 ? -11.220 85.271 -22.055 1.00 32.84 299 PRO B CA 1
ATOM 4714 C C . PRO B 1 257 ? -10.604 84.958 -20.713 1.00 35.62 299 PRO B C 1
ATOM 4715 O O . PRO B 1 257 ? -9.384 84.763 -20.623 1.00 34.53 299 PRO B O 1
ATOM 4719 N N . ARG B 1 258 ? -11.430 84.895 -19.662 1.00 32.35 300 ARG B N 1
ATOM 4720 C CA . ARG B 1 258 ? -10.967 84.583 -18.319 1.00 37.82 300 ARG B CA 1
ATOM 4721 C C . ARG B 1 258 ? -10.214 83.258 -18.237 1.00 32.28 300 ARG B C 1
ATOM 4722 O O . ARG B 1 258 ? -9.579 82.994 -17.215 1.00 39.92 300 ARG B O 1
ATOM 4730 N N . ARG B 1 259 ? -10.267 82.427 -19.271 1.00 32.80 301 ARG B N 1
ATOM 4731 C CA . ARG B 1 259 ? -9.629 81.115 -19.248 1.00 36.39 301 ARG B CA 1
ATOM 4732 C C . ARG B 1 259 ? -8.285 81.094 -19.963 1.00 37.62 301 ARG B C 1
ATOM 4733 O O . ARG B 1 259 ? -7.755 80.010 -20.244 1.00 33.22 301 ARG B O 1
ATOM 4741 N N . ALA B 1 260 ? -7.727 82.261 -20.264 1.00 33.53 302 ALA B N 1
ATOM 4742 C CA . ALA B 1 260 ? -6.514 82.325 -21.056 1.00 30.57 302 ALA B CA 1
ATOM 4743 C C . ALA B 1 260 ? -5.366 81.636 -20.325 1.00 33.22 302 ALA B C 1
ATOM 4744 O O . ALA B 1 260 ? -5.267 81.682 -19.090 1.00 27.81 302 ALA B O 1
ATOM 4746 N N . ASP B 1 261 ? -4.500 80.974 -21.103 1.00 28.90 303 ASP B N 1
ATOM 4747 C CA . ASP B 1 261 ? -3.252 80.464 -20.552 1.00 30.74 303 ASP B CA 1
ATOM 4748 C C . ASP B 1 261 ? -2.107 81.448 -20.698 1.00 29.73 303 ASP B C 1
ATOM 4749 O O . ASP B 1 261 ? -1.211 81.475 -19.847 1.00 28.52 303 ASP B O 1
ATOM 4754 N N . VAL B 1 262 ? -2.120 82.245 -21.757 1.00 27.61 304 VAL B N 1
ATOM 4755 C CA . VAL B 1 262 ? -1.110 83.259 -22.020 1.00 23.67 304 VAL B CA 1
ATOM 4756 C C . VAL B 1 262 ? -1.859 84.560 -22.235 1.00 25.64 304 VAL B C 1
ATOM 4757 O O . VAL B 1 262 ? -2.802 84.585 -23.024 1.00 28.54 304 VAL B O 1
ATOM 4761 N N . PHE B 1 263 ? -1.434 85.634 -21.569 1.00 29.95 305 PHE B N 1
ATOM 4762 C CA . PHE B 1 263 ? -2.164 86.904 -21.644 1.00 30.76 305 PHE B CA 1
ATOM 4763 C C . PHE B 1 263 ? -1.202 88.083 -21.634 1.00 33.46 305 PHE B C 1
ATOM 4764 O O . PHE B 1 263 ? -0.405 88.227 -20.707 1.00 30.80 305 PHE B O 1
ATOM 4772 N N . ASN B 1 264 ? -1.313 88.948 -22.640 1.00 32.48 306 ASN B N 1
ATOM 4773 C CA . ASN B 1 264 ? -0.692 90.272 -22.605 1.00 34.43 306 ASN B CA 1
ATOM 4774 C C . ASN B 1 264 ? -1.784 91.289 -22.914 1.00 34.99 306 ASN B C 1
ATOM 4775 O O . ASN B 1 264 ? -2.392 91.223 -24.003 1.00 34.35 306 ASN B O 1
ATOM 4780 N N . PRO B 1 265 ? -2.064 92.237 -22.010 1.00 36.00 307 PRO B N 1
ATOM 4781 C CA . PRO B 1 265 ? -3.206 93.151 -22.218 1.00 41.72 307 PRO B CA 1
ATOM 4782 C C . PRO B 1 265 ? -3.091 94.030 -23.453 1.00 42.07 307 PRO B C 1
ATOM 4783 O O . PRO B 1 265 ? -4.120 94.533 -23.932 1.00 40.94 307 PRO B O 1
ATOM 4787 N N . ARG B 1 266 ? -1.884 94.237 -23.976 1.00 44.81 308 ARG B N 1
ATOM 4788 C CA . ARG B 1 266 ? -1.678 94.967 -25.220 1.00 45.38 308 ARG B CA 1
ATOM 4789 C C . ARG B 1 266 ? -1.373 94.052 -26.405 1.00 43.29 308 ARG B C 1
ATOM 4790 O O . ARG B 1 266 ? -1.082 94.548 -27.497 1.00 40.54 308 ARG B O 1
ATOM 4798 N N . GLY B 1 267 ? -1.416 92.734 -26.222 1.00 41.47 309 GLY B N 1
ATOM 4799 C CA . GLY B 1 267 ? -1.138 91.837 -27.330 1.00 40.79 309 GLY B CA 1
ATOM 4800 C C . GLY B 1 267 ? -2.262 90.859 -27.614 1.00 38.36 309 GLY B C 1
ATOM 4801 O O . GLY B 1 267 ? -2.626 90.624 -28.769 1.00 39.47 309 GLY B O 1
ATOM 4802 N N . GLY B 1 268 ? -2.806 90.267 -26.572 1.00 36.81 310 GLY B N 1
ATOM 4803 C CA . GLY B 1 268 ? -3.871 89.307 -26.736 1.00 36.12 310 GLY B CA 1
ATOM 4804 C C . GLY B 1 268 ? -3.689 88.144 -25.785 1.00 32.69 310 GLY B C 1
ATOM 4805 O O . GLY B 1 268 ? -3.074 88.278 -24.728 1.00 31.40 310 GLY B O 1
ATOM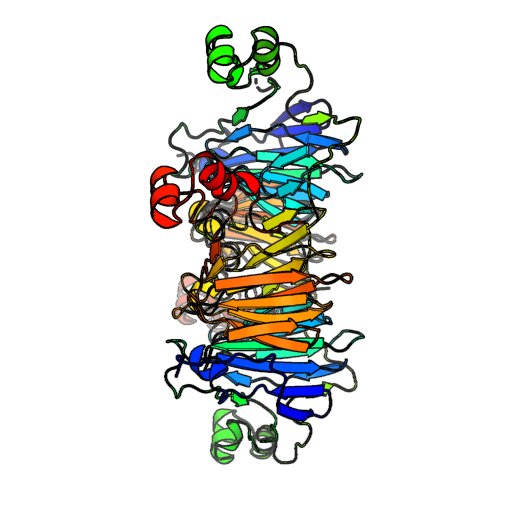 4806 N N . ARG B 1 269 ? -4.249 87.000 -26.177 1.00 34.63 311 ARG B N 1
ATOM 4807 C CA . ARG B 1 269 ? -4.315 85.851 -25.283 1.00 29.85 311 ARG B CA 1
ATOM 4808 C C . ARG B 1 269 ? -4.335 84.575 -26.101 1.00 31.11 311 ARG B C 1
ATOM 4809 O O . ARG B 1 269 ? -4.725 84.570 -27.269 1.00 29.84 311 ARG B O 1
ATOM 4817 N N . ILE B 1 270 ? -3.921 83.481 -25.457 1.00 30.72 312 ILE B N 1
ATOM 4818 C CA . ILE B 1 270 ? -3.925 82.143 -26.037 1.00 30.36 312 ILE B CA 1
ATOM 4819 C C . ILE B 1 270 ? -4.506 81.191 -25.001 1.00 34.02 312 ILE B C 1
ATOM 4820 O O . ILE B 1 270 ? -4.165 81.275 -23.814 1.00 30.90 312 ILE B O 1
ATOM 4825 N N . THR B 1 271 ? -5.383 80.290 -25.440 1.00 31.07 313 THR B N 1
ATOM 4826 C CA . THR B 1 271 ? -6.020 79.334 -24.540 1.00 31.83 313 THR B CA 1
ATOM 4827 C C . THR B 1 271 ? -5.900 77.950 -25.157 1.00 33.48 313 THR B C 1
ATOM 4828 O O . THR B 1 271 ? -6.477 77.687 -26.219 1.00 33.29 313 THR B O 1
ATOM 4832 N N . THR B 1 272 ? -5.138 77.075 -24.502 1.00 34.48 314 THR B N 1
ATOM 4833 C CA . THR B 1 272 ? -4.872 75.744 -25.028 1.00 32.33 314 THR B CA 1
ATOM 4834 C C . THR B 1 272 ? -5.813 74.716 -24.408 1.00 29.80 314 THR B C 1
ATOM 4835 O O . THR B 1 272 ? -6.223 74.822 -23.252 1.00 30.69 314 THR B O 1
ATOM 4839 N N . LEU B 1 273 ? -6.161 73.718 -25.203 1.00 25.82 315 LEU B N 1
ATOM 4840 C CA . LEU B 1 273 ? -7.063 72.665 -24.765 1.00 29.50 315 LEU B CA 1
ATOM 4841 C C . LEU B 1 273 ? -6.413 71.344 -25.141 1.00 23.71 315 LEU B C 1
ATOM 4842 O O . LEU B 1 273 ? -6.113 71.117 -26.315 1.00 25.29 315 LEU B O 1
ATOM 4847 N N . ASN B 1 274 ? -6.116 70.522 -24.146 1.00 24.43 316 ASN B N 1
ATOM 4848 C CA . ASN B 1 274 ? -5.561 69.186 -24.373 1.00 21.93 316 ASN B CA 1
ATOM 4849 C C . ASN B 1 274 ? -6.003 68.314 -23.205 1.00 25.22 316 ASN B C 1
ATOM 4850 O O . ASN B 1 274 ? -6.803 68.748 -22.367 1.00 24.09 316 ASN B O 1
ATOM 4855 N N . SER B 1 275 ? -5.453 67.094 -23.118 1.00 24.24 317 SER B N 1
ATOM 4856 C CA . SER B 1 275 ? -5.888 66.174 -22.072 1.00 27.04 317 SER B CA 1
ATOM 4857 C C . SER B 1 275 ? -5.566 66.643 -20.655 1.00 26.95 317 SER B C 1
ATOM 4858 O O . SER B 1 275 ? -6.117 66.078 -19.713 1.00 26.08 317 SER B O 1
ATOM 4861 N N . GLU B 1 276 ? -4.693 67.633 -20.451 1.00 25.86 318 GLU B N 1
ATOM 4862 C CA . GLU B 1 276 ? -4.563 68.142 -19.086 1.00 26.43 318 GLU B CA 1
ATOM 4863 C C . GLU B 1 276 ? -5.717 69.053 -18.689 1.00 23.44 318 GLU B C 1
ATOM 4864 O O . GLU B 1 276 ? -5.803 69.454 -17.521 1.00 28.07 318 GLU B O 1
ATOM 4870 N N . LYS B 1 277 ? -6.597 69.394 -19.628 1.00 23.07 319 LYS B N 1
ATOM 4871 C CA . LYS B 1 277 ? -7.849 70.079 -19.329 1.00 26.08 319 LYS B CA 1
ATOM 4872 C C . LYS B 1 277 ? -9.056 69.185 -19.555 1.00 25.52 319 LYS B C 1
ATOM 4873 O O . LYS B 1 277 ? -9.939 69.111 -18.710 1.00 30.96 319 LYS B O 1
ATOM 4879 N N . LEU B 1 278 ? -9.100 68.476 -20.671 1.00 25.14 320 LEU B N 1
ATOM 4880 C CA . LEU B 1 278 ? -10.266 67.668 -21.030 1.00 25.41 320 LEU B CA 1
ATOM 4881 C C . LEU B 1 278 ? -9.842 66.224 -21.240 1.00 22.04 320 LEU B C 1
ATOM 4882 O O . LEU B 1 278 ? -9.293 65.886 -22.300 1.00 26.15 320 LEU B O 1
ATOM 4887 N N . PRO B 1 279 ? -10.088 65.339 -20.277 1.00 23.68 321 PRO B N 1
ATOM 4888 C CA . PRO B 1 279 ? -9.469 64.000 -20.309 1.00 27.94 321 PRO B CA 1
ATOM 4889 C C . PRO B 1 279 ? -9.753 63.172 -21.553 1.00 28.86 321 PRO B C 1
ATOM 4890 O O . PRO B 1 279 ? -8.897 62.393 -21.961 1.00 26.56 321 PRO B O 1
ATOM 4894 N N . ILE B 1 280 ? -10.941 63.271 -22.146 1.00 25.03 322 ILE B N 1
ATOM 4895 C CA . ILE B 1 280 ? -11.257 62.434 -23.292 1.00 26.13 322 ILE B CA 1
ATOM 4896 C C . ILE B 1 280 ? -10.320 62.688 -24.460 1.00 27.30 322 ILE B C 1
ATOM 4897 O O . ILE B 1 280 ? -10.233 61.869 -25.375 1.00 23.16 322 ILE B O 1
ATOM 4902 N N . LEU B 1 281 ? -9.614 63.814 -24.465 1.00 30.69 323 LEU B N 1
ATOM 4903 C CA . LEU B 1 281 ? -8.738 64.078 -25.590 1.00 26.28 323 LEU B CA 1
ATOM 4904 C C . LEU B 1 281 ? -7.541 63.140 -25.624 1.00 27.56 323 LEU B C 1
ATOM 4905 O O . LEU B 1 281 ? -6.902 63.036 -26.667 1.00 28.83 323 LEU B O 1
ATOM 4910 N N . ARG B 1 282 ? -7.213 62.457 -24.526 1.00 31.33 324 ARG B N 1
ATOM 4911 C CA . ARG B 1 282 ? -6.131 61.480 -24.618 1.00 34.51 324 ARG B CA 1
ATOM 4912 C C . ARG B 1 282 ? -6.504 60.311 -25.517 1.00 36.52 324 ARG B C 1
ATOM 4913 O O . ARG B 1 282 ? -5.609 59.631 -26.037 1.00 38.71 324 ARG B O 1
ATOM 4921 N N . PHE B 1 283 ? -7.798 60.084 -25.723 1.00 32.22 325 PHE B N 1
ATOM 4922 C CA . PHE B 1 283 ? -8.306 59.052 -26.617 1.00 37.30 325 PHE B CA 1
ATOM 4923 C C . PHE B 1 283 ? -8.575 59.582 -28.022 1.00 33.59 325 PHE B C 1
ATOM 4924 O O . PHE B 1 283 ? -8.178 58.953 -29.010 1.00 34.17 325 PHE B O 1
ATOM 4932 N N . ILE B 1 284 ? -9.261 60.728 -28.110 1.00 32.75 326 ILE B N 1
ATOM 4933 C CA . ILE B 1 284 ? -9.496 61.430 -29.370 1.00 28.70 326 ILE B CA 1
ATOM 4934 C C . ILE B 1 284 ? -8.174 61.757 -30.065 1.00 33.16 326 ILE B C 1
ATOM 4935 O O . ILE B 1 284 ? -8.091 61.760 -31.303 1.00 29.88 326 ILE B O 1
ATOM 4940 N N . GLN B 1 285 ? -7.128 62.046 -29.279 1.00 32.86 327 GLN B N 1
ATOM 4941 C CA . GLN B 1 285 ? -5.788 62.384 -29.771 1.00 31.34 327 GLN B CA 1
ATOM 4942 C C . GLN B 1 285 ? -5.775 63.662 -30.614 1.00 29.62 327 GLN B C 1
ATOM 4943 O O . GLN B 1 285 ? -5.158 63.732 -31.674 1.00 28.28 327 GLN B O 1
ATOM 4949 N N . MET B 1 286 ? -6.431 64.701 -30.117 1.00 25.37 328 MET B N 1
ATOM 4950 C CA . MET B 1 286 ? -6.388 65.996 -30.800 1.00 25.88 328 MET B CA 1
ATOM 4951 C C . MET B 1 286 ? -6.421 67.082 -29.742 1.00 26.49 328 MET B C 1
ATOM 4952 O O . MET B 1 286 ? -6.842 66.850 -28.603 1.00 29.26 328 MET B O 1
ATOM 4957 N N . SER B 1 287 ? -5.959 68.272 -30.118 1.00 26.77 329 SER B N 1
ATOM 4958 C CA . SER B 1 287 ? -5.893 69.403 -29.204 1.00 27.60 329 SER B CA 1
ATOM 4959 C C . SER B 1 287 ? -6.560 70.596 -29.878 1.00 27.82 329 SER B C 1
ATOM 4960 O O . SER B 1 287 ? -6.830 70.585 -31.083 1.00 29.81 329 SER B O 1
ATOM 4963 N N . ALA B 1 288 ? -6.848 71.628 -29.104 1.00 24.23 330 ALA B N 1
ATOM 4964 C CA . ALA B 1 288 ? -7.319 72.869 -29.712 1.00 27.90 330 ALA B CA 1
ATOM 4965 C C . ALA B 1 288 ? -6.640 74.064 -29.052 1.00 31.86 330 ALA B C 1
ATOM 4966 O O . ALA B 1 288 ? -5.990 73.956 -28.009 1.00 30.43 330 ALA B O 1
ATOM 4968 N N . GLU B 1 289 ? -6.809 75.226 -29.680 1.00 35.09 331 GLU B N 1
ATOM 4969 C CA . GLU B 1 289 ? -6.199 76.465 -29.229 1.00 30.44 331 GLU B CA 1
ATOM 4970 C C . GLU B 1 289 ? -7.093 77.618 -29.667 1.00 33.07 331 GLU B C 1
ATOM 4971 O O . GLU B 1 289 ? -7.487 77.666 -30.829 1.00 30.12 331 GLU B O 1
ATOM 4977 N N . ARG B 1 290 ? -7.429 78.518 -28.746 1.00 28.29 332 ARG B N 1
ATOM 4978 C CA . ARG B 1 290 ? -8.098 79.771 -29.086 1.00 34.55 332 ARG B CA 1
ATOM 4979 C C . ARG B 1 290 ? -7.066 80.886 -29.009 1.00 30.70 332 ARG B C 1
ATOM 4980 O O . ARG B 1 290 ? -6.438 81.073 -27.963 1.00 32.04 332 ARG B O 1
ATOM 4988 N N . VAL B 1 291 ? -6.885 81.618 -30.111 1.00 35.97 333 VAL B N 1
ATOM 4989 C CA . VAL B 1 291 ? -5.921 82.714 -30.193 1.00 33.57 333 VAL B CA 1
ATOM 4990 C C . VAL B 1 291 ? -6.677 83.987 -30.553 1.00 36.24 333 VAL B C 1
ATOM 4991 O O . VAL B 1 291 ? -7.448 84.009 -31.522 1.00 33.46 333 VAL B O 1
ATOM 4995 N N . VAL B 1 292 ? -6.481 85.028 -29.748 1.00 36.23 334 VAL B N 1
ATOM 4996 C CA . VAL B 1 292 ? -7.049 86.353 -29.986 1.00 36.27 334 VAL B CA 1
ATOM 4997 C C . VAL B 1 292 ? -5.883 87.324 -29.934 1.00 38.91 334 VAL B C 1
ATOM 4998 O O . VAL B 1 292 ? -5.299 87.539 -28.862 1.00 39.28 334 VAL B O 1
ATOM 5002 N N . LEU B 1 293 ? -5.523 87.892 -31.088 1.00 38.22 335 LEU B N 1
ATOM 5003 C CA . LEU B 1 293 ? -4.494 88.918 -31.172 1.00 36.71 335 LEU B CA 1
ATOM 5004 C C . LEU B 1 293 ? -5.156 90.289 -31.241 1.00 40.57 335 LEU B C 1
ATOM 5005 O O . LEU B 1 293 ? -6.119 90.483 -31.989 1.00 40.86 335 LEU B O 1
ATOM 5010 N N . TYR B 1 294 ? -4.648 91.227 -30.457 1.00 38.88 336 TYR B N 1
ATOM 5011 C CA . TYR B 1 294 ? -5.146 92.592 -30.527 1.00 36.79 336 TYR B CA 1
ATOM 5012 C C . TYR B 1 294 ? -4.489 93.325 -31.693 1.00 37.04 336 TYR B C 1
ATOM 5013 O O . TYR B 1 294 ? -3.663 92.771 -32.421 1.00 37.71 336 TYR B O 1
ATOM 5022 N N . ARG B 1 295 ? -4.865 94.593 -31.873 1.00 39.09 337 ARG B N 1
ATOM 5023 C CA . ARG B 1 295 ? -4.370 95.403 -32.982 1.00 41.89 337 ARG B CA 1
ATOM 5024 C C . ARG B 1 295 ? -2.859 95.277 -33.140 1.00 37.47 337 ARG B C 1
ATOM 5025 O O . ARG B 1 295 ? -2.105 95.527 -32.200 1.00 37.18 337 ARG B O 1
ATOM 5033 N N . ASN B 1 296 ? -2.427 94.833 -34.321 1.00 39.38 338 ASN B N 1
ATOM 5034 C CA . ASN B 1 296 ? -1.032 94.780 -34.747 1.00 40.96 338 ASN B CA 1
ATOM 5035 C C . ASN B 1 296 ? -0.168 93.813 -33.951 1.00 42.78 338 ASN B C 1
ATOM 5036 O O . ASN B 1 296 ? 1.048 93.771 -34.168 1.00 47.34 338 ASN B O 1
ATOM 5041 N N . ALA B 1 297 ? -0.752 93.033 -33.049 1.00 41.71 339 ALA B N 1
ATOM 5042 C CA . ALA B 1 297 ? 0.024 92.088 -32.260 1.00 44.34 339 ALA B CA 1
ATOM 5043 C C . ALA B 1 297 ? 0.545 90.948 -33.137 1.00 42.00 339 ALA B C 1
ATOM 5044 O O . ALA B 1 297 ? 0.059 90.703 -34.242 1.00 41.75 339 ALA B O 1
ATOM 5046 N N . MET B 1 298 ? 1.567 90.258 -32.634 1.00 48.01 340 MET B N 1
ATOM 5047 C CA . MET B 1 298 ? 2.218 89.162 -33.342 1.00 46.74 340 MET B CA 1
ATOM 5048 C C . MET B 1 298 ? 2.217 87.898 -32.490 1.00 46.53 340 MET B C 1
ATOM 5049 O O . MET B 1 298 ? 2.377 87.962 -31.265 1.00 45.15 340 MET B O 1
ATOM 5054 N N . VAL B 1 299 ? 2.049 86.749 -33.133 1.00 44.15 341 VAL B N 1
ATOM 5055 C CA . VAL B 1 299 ? 2.370 85.474 -32.502 1.00 44.69 341 VAL B CA 1
ATOM 5056 C C . VAL B 1 299 ? 3.808 85.141 -32.884 1.00 43.60 341 VAL B C 1
ATOM 5057 O O . VAL B 1 299 ? 4.147 85.110 -34.071 1.00 42.11 341 VAL B O 1
ATOM 5061 N N . SER B 1 300 ? 4.649 84.913 -31.882 1.00 42.17 342 SER B N 1
ATOM 5062 C CA . SER B 1 300 ? 6.072 84.705 -32.113 1.00 42.48 342 SER B CA 1
ATOM 5063 C C . SER B 1 300 ? 6.294 83.568 -33.107 1.00 41.90 342 SER B C 1
ATOM 5064 O O . SER B 1 300 ? 5.550 82.578 -33.092 1.00 44.09 342 SER B O 1
ATOM 5067 N N . PRO B 1 301 ? 7.283 83.675 -33.992 1.00 36.52 343 PRO B N 1
ATOM 5068 C CA . PRO B 1 301 ? 7.549 82.570 -34.906 1.00 37.46 343 PRO B CA 1
ATOM 5069 C C . PRO B 1 301 ? 7.809 81.290 -34.125 1.00 33.96 343 PRO B C 1
ATOM 5070 O O . PRO B 1 301 ? 8.501 81.282 -33.101 1.00 32.16 343 PRO B O 1
ATOM 5074 N N . HIS B 1 302 ? 7.195 80.215 -34.600 1.00 35.47 344 HIS B N 1
ATOM 5075 C CA . HIS B 1 302 ? 7.244 78.935 -33.921 1.00 31.80 344 HIS B CA 1
ATOM 5076 C C . HIS B 1 302 ? 7.010 77.851 -34.953 1.00 32.14 344 HIS B C 1
ATOM 5077 O O . HIS B 1 302 ? 6.564 78.123 -36.071 1.00 34.90 344 HIS B O 1
ATOM 5084 N N . TRP B 1 303 ? 7.306 76.606 -34.569 1.00 23.29 345 TRP B N 1
ATOM 5085 C CA . TRP B 1 303 ? 6.885 75.454 -35.345 1.00 25.81 345 TRP B CA 1
ATOM 5086 C C . TRP B 1 303 ? 6.127 74.507 -34.433 1.00 29.29 345 TRP B C 1
ATOM 5087 O O . TRP B 1 303 ? 6.262 74.553 -33.208 1.00 25.66 345 TRP B O 1
ATOM 5098 N N . ASN B 1 304 ? 5.297 73.674 -35.045 1.00 28.14 346 ASN B N 1
ATOM 5099 C CA . ASN B 1 304 ? 4.503 72.700 -34.314 1.00 32.69 346 ASN B CA 1
ATOM 5100 C C . ASN B 1 304 ? 5.341 71.442 -34.164 1.00 27.87 346 ASN B C 1
ATOM 5101 O O . ASN B 1 304 ? 5.791 70.879 -35.166 1.00 30.69 346 ASN B O 1
ATOM 5106 N N . ILE B 1 305 ? 5.558 71.010 -32.923 1.00 27.76 347 ILE B N 1
ATOM 5107 C CA . ILE B 1 305 ? 6.499 69.921 -32.681 1.00 26.06 347 ILE B CA 1
ATOM 5108 C C . ILE B 1 305 ?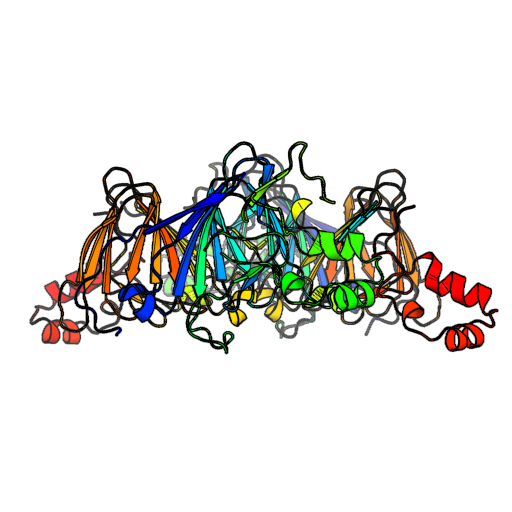 5.908 68.590 -33.100 1.00 26.75 347 ILE B C 1
ATOM 5109 O O . ILE B 1 305 ? 6.559 67.800 -33.795 1.00 26.52 347 ILE B O 1
ATOM 5114 N N . ASN B 1 306 ? 4.688 68.291 -32.644 1.00 24.85 348 ASN B N 1
ATOM 5115 C CA . ASN B 1 306 ? 4.177 66.922 -32.724 1.00 27.42 348 ASN B CA 1
ATOM 5116 C C . ASN B 1 306 ? 2.819 66.828 -33.410 1.00 28.68 348 ASN B C 1
ATOM 5117 O O . ASN B 1 306 ? 2.135 65.810 -33.266 1.00 30.32 348 ASN B O 1
ATOM 5122 N N . ALA B 1 307 ? 2.416 67.839 -34.182 1.00 30.39 349 ALA B N 1
ATOM 5123 C CA . ALA B 1 307 ? 1.075 67.819 -34.759 1.00 27.56 349 ALA B CA 1
ATOM 5124 C C . ALA B 1 307 ? 1.006 68.733 -35.978 1.00 30.25 349 ALA B C 1
ATOM 5125 O O . ALA B 1 307 ? 1.820 69.642 -36.134 1.00 29.73 349 ALA B O 1
ATOM 5127 N N . HIS B 1 308 ? 0.022 68.466 -36.842 1.00 28.47 350 HIS B N 1
ATOM 5128 C CA . HIS B 1 308 ? -0.418 69.449 -37.819 1.00 31.39 350 HIS B CA 1
ATOM 5129 C C . HIS B 1 308 ? -1.397 70.380 -37.143 1.00 34.82 350 HIS B C 1
ATOM 5130 O O . HIS B 1 308 ? -2.064 70.002 -36.178 1.00 32.18 350 HIS B O 1
ATOM 5137 N N . SER B 1 309 ? -1.495 71.599 -37.665 1.00 29.01 351 SER B N 1
ATOM 5138 C CA . SER B 1 309 ? -2.365 72.614 -37.098 1.00 27.80 351 SER B CA 1
ATOM 5139 C C . SER B 1 309 ? -3.347 73.041 -38.177 1.00 33.17 351 SER B C 1
ATOM 5140 O O . SER B 1 309 ? -2.931 73.440 -39.273 1.00 35.57 351 SER B O 1
ATOM 5143 N N . ILE B 1 310 ? -4.640 72.937 -37.876 1.00 29.62 352 ILE B N 1
ATOM 5144 C CA . ILE B 1 310 ? -5.709 73.324 -38.791 1.00 34.15 352 ILE B CA 1
ATOM 5145 C C . ILE B 1 310 ? -6.352 74.579 -38.208 1.00 35.94 352 ILE B C 1
ATOM 5146 O O . ILE B 1 310 ? -7.150 74.502 -37.266 1.00 32.76 352 ILE B O 1
ATOM 5151 N N . MET B 1 311 ? -6.010 75.758 -38.741 1.00 36.85 353 MET B N 1
ATOM 5152 C CA . MET B 1 311 ? -6.524 76.998 -38.178 1.00 30.19 353 MET B CA 1
ATOM 5153 C C . MET B 1 311 ? -7.719 77.520 -38.969 1.00 39.30 353 MET B C 1
ATOM 5154 O O . MET B 1 311 ? -7.732 77.493 -40.205 1.00 41.47 353 MET B O 1
ATOM 5159 N N . TYR B 1 312 ? -8.710 78.026 -38.238 1.00 40.00 354 TYR B N 1
ATOM 5160 C CA . TYR B 1 312 ? -9.917 78.609 -38.810 1.00 38.88 354 TYR B CA 1
ATOM 5161 C C . TYR B 1 312 ? -10.107 80.006 -38.234 1.00 36.67 354 TYR B C 1
ATOM 5162 O O . TYR B 1 312 ? -10.333 80.159 -37.028 1.00 37.18 354 TYR B O 1
ATOM 5171 N N . CYS B 1 313 ? -10.031 81.026 -39.091 1.00 38.61 355 CYS B N 1
ATOM 5172 C CA . CYS B 1 313 ? -10.231 82.402 -38.638 1.00 35.84 355 CYS B CA 1
ATOM 5173 C C . CYS B 1 313 ? -11.708 82.650 -38.341 1.00 37.06 355 CYS B C 1
ATOM 5174 O O . CYS B 1 313 ? -12.561 82.517 -39.229 1.00 37.89 355 CYS B O 1
ATOM 5177 N N . THR B 1 314 ? -12.020 82.980 -37.082 1.00 35.06 356 THR B N 1
ATOM 5178 C CA . THR B 1 314 ? -13.396 83.260 -36.684 1.00 35.95 356 THR B CA 1
ATOM 5179 C C . THR B 1 314 ? -13.757 84.728 -36.824 1.00 36.45 356 THR B C 1
ATOM 5180 O O . THR B 1 314 ? -14.947 85.066 -36.805 1.00 39.65 356 THR B O 1
ATOM 5184 N N . GLY B 1 315 ? -12.765 85.602 -36.921 1.00 36.86 357 GLY B N 1
ATOM 5185 C CA . GLY B 1 315 ? -13.029 87.028 -37.014 1.00 38.32 357 GLY B CA 1
ATOM 5186 C C . GLY B 1 315 ? -11.736 87.782 -37.200 1.00 38.83 357 GLY B C 1
ATOM 5187 O O . GLY B 1 315 ? -10.642 87.211 -37.150 1.00 40.72 357 GLY B O 1
ATOM 5188 N N . GLY B 1 316 ? -11.881 89.092 -37.426 1.00 43.36 358 GLY B N 1
ATOM 5189 C CA . GLY B 1 316 ? -10.781 89.990 -37.697 1.00 37.82 358 GLY B CA 1
ATOM 5190 C C . GLY B 1 316 ? -9.992 89.601 -38.946 1.00 37.90 358 GLY B C 1
ATOM 5191 O O . GLY B 1 316 ? -10.458 88.879 -39.831 1.00 45.19 358 GLY B O 1
ATOM 5192 N N . ARG B 1 317 ? -8.747 90.062 -38.970 1.00 41.10 359 ARG B N 1
ATOM 5193 C CA . ARG B 1 317 ? -7.897 89.993 -40.147 1.00 45.13 359 ARG B CA 1
ATOM 5194 C C . ARG B 1 317 ? -6.448 89.925 -39.698 1.00 44.20 359 ARG B C 1
ATOM 5195 O O . ARG B 1 317 ? -6.060 90.606 -38.743 1.00 45.76 359 ARG B O 1
ATOM 5203 N N . GLY B 1 318 ? -5.651 89.117 -40.385 1.00 42.52 360 GLY B N 1
ATOM 5204 C CA . GLY B 1 318 ? -4.239 89.044 -40.064 1.00 43.50 360 GLY B CA 1
ATOM 5205 C C . GLY B 1 318 ? -3.445 88.428 -41.188 1.00 48.38 360 GLY B C 1
ATOM 5206 O O . GLY B 1 318 ? -3.993 87.749 -42.061 1.00 51.90 360 GLY B O 1
ATOM 5207 N N . ARG B 1 319 ? -2.138 88.681 -41.165 1.00 47.45 361 ARG B N 1
ATOM 5208 C CA . ARG B 1 319 ? -1.204 88.092 -42.119 1.00 45.25 361 ARG B CA 1
ATOM 5209 C C . ARG B 1 319 ? -0.534 86.872 -41.500 1.00 44.80 361 ARG B C 1
ATOM 5210 O O . ARG B 1 319 ? -0.071 86.929 -40.356 1.00 46.03 361 ARG B O 1
ATOM 5218 N N . VAL B 1 320 ? -0.483 85.778 -42.255 1.00 46.08 362 VAL B N 1
ATOM 5219 C CA . VAL B 1 320 ? 0.232 84.573 -41.859 1.00 44.75 362 VAL B CA 1
ATOM 5220 C C . VAL B 1 320 ? 1.385 84.379 -42.831 1.00 43.25 362 VAL B C 1
ATOM 5221 O O . VAL B 1 320 ? 1.229 84.607 -44.034 1.00 43.62 362 VAL B O 1
ATOM 5225 N N . GLU B 1 321 ? 2.545 83.985 -42.298 1.00 44.97 363 GLU B N 1
ATOM 5226 C CA . GLU B 1 321 ? 3.723 83.606 -43.072 1.00 39.05 363 GLU B CA 1
ATOM 5227 C C . GLU B 1 321 ? 4.157 82.215 -42.634 1.00 41.48 363 GLU B C 1
ATOM 5228 O O . GLU B 1 321 ? 4.357 81.985 -41.436 1.00 40.53 363 GLU B O 1
ATOM 5234 N N . VAL B 1 322 ? 4.316 81.296 -43.591 1.00 36.07 364 VAL B N 1
ATOM 5235 C CA . VAL B 1 322 ? 4.707 79.917 -43.294 1.00 35.00 364 VAL B CA 1
ATOM 5236 C C . VAL B 1 322 ? 5.931 79.537 -44.123 1.00 38.38 364 VAL B C 1
ATOM 5237 O O . VAL B 1 322 ? 5.969 79.784 -45.333 1.00 40.10 364 VAL B O 1
ATOM 5241 N N . ALA B 1 323 ? 6.911 78.900 -43.475 1.00 38.24 365 ALA B N 1
ATOM 5242 C CA . ALA B 1 323 ? 8.190 78.533 -44.071 1.00 39.33 365 ALA B CA 1
ATOM 5243 C C . ALA B 1 323 ? 8.416 77.035 -43.908 1.00 38.74 365 ALA B C 1
ATOM 5244 O O . ALA B 1 323 ? 8.037 76.458 -42.883 1.00 39.88 365 ALA B O 1
ATOM 5246 N N . ASP B 1 324 ? 9.029 76.396 -44.914 1.00 39.75 366 ASP B N 1
ATOM 5247 C CA . ASP B 1 324 ? 9.203 74.945 -44.913 1.00 36.59 366 ASP B CA 1
ATOM 5248 C C . ASP B 1 324 ? 10.680 74.559 -44.786 1.00 38.04 366 ASP B C 1
ATOM 5249 O O . ASP B 1 324 ? 11.546 75.402 -44.499 1.00 39.70 366 ASP B O 1
ATOM 5254 N N . ASP B 1 325 ? 10.970 73.268 -45.000 1.00 34.16 367 ASP B N 1
ATOM 5255 C CA . ASP B 1 325 ? 12.308 72.755 -44.719 1.00 37.40 367 ASP B CA 1
ATOM 5256 C C . ASP B 1 325 ? 13.334 73.115 -45.789 1.00 42.53 367 ASP B C 1
ATOM 5257 O O . ASP B 1 325 ? 14.537 72.994 -45.531 1.00 45.69 367 ASP B O 1
ATOM 5262 N N . ARG B 1 326 ? 12.900 73.549 -46.974 1.00 43.41 368 ARG B N 1
ATOM 5263 C CA . ARG B 1 326 ? 13.835 74.137 -47.933 1.00 49.21 368 ARG B CA 1
ATOM 5264 C C . ARG B 1 326 ? 14.230 75.552 -47.531 1.00 46.56 368 ARG B C 1
ATOM 5265 O O . ARG B 1 326 ? 15.248 76.061 -48.002 1.00 50.41 368 ARG B O 1
ATOM 5273 N N . GLY B 1 327 ? 13.495 76.167 -46.615 1.00 44.54 369 GLY B N 1
ATOM 5274 C CA . GLY B 1 327 ? 13.628 77.585 -46.384 1.00 43.29 369 GLY B CA 1
ATOM 5275 C C . GLY B 1 327 ? 12.775 78.413 -47.308 1.00 45.34 369 GLY B C 1
ATOM 5276 O O . GLY B 1 327 ? 13.057 79.601 -47.490 1.00 46.70 369 GLY B O 1
ATOM 5277 N N . GLU B 1 328 ? 11.737 77.816 -47.893 1.00 47.08 370 GLU B N 1
ATOM 5278 C CA . GLU B 1 328 ? 10.890 78.448 -48.893 1.00 45.68 370 GLU B CA 1
ATOM 5279 C C . GLU B 1 328 ? 9.609 78.961 -48.246 1.00 46.12 370 GLU B C 1
ATOM 5280 O O . GLU B 1 328 ? 9.008 78.287 -47.402 1.00 45.26 370 GLU B O 1
ATOM 5286 N N . THR B 1 329 ? 9.220 80.175 -48.613 1.00 45.49 371 THR B N 1
ATOM 5287 C CA . THR B 1 329 ? 7.878 80.643 -48.309 1.00 46.07 371 THR B CA 1
ATOM 5288 C C . THR B 1 329 ? 6.863 79.728 -48.971 1.00 43.74 371 THR B C 1
ATOM 5289 O O . THR B 1 329 ? 6.914 79.512 -50.185 1.00 45.52 371 THR B O 1
ATOM 5293 N N . VAL B 1 330 ? 5.953 79.176 -48.172 1.00 40.08 372 VAL B N 1
ATOM 5294 C CA . VAL B 1 330 ? 4.855 78.377 -48.700 1.00 40.17 372 VAL B CA 1
ATOM 5295 C C . VAL B 1 330 ? 3.502 79.009 -48.437 1.00 37.85 372 VAL B C 1
ATOM 5296 O O . VAL B 1 330 ? 2.490 78.516 -48.962 1.00 43.44 372 VAL B O 1
ATOM 5300 N N . PHE B 1 331 ? 3.446 80.073 -47.647 1.00 38.68 373 PHE B N 1
ATOM 5301 C CA . PHE B 1 331 ? 2.263 80.911 -47.563 1.00 36.90 373 PHE B CA 1
ATOM 5302 C C . PHE B 1 331 ? 2.696 82.252 -47.012 1.00 42.65 373 PHE B C 1
ATOM 5303 O O . PHE B 1 331 ? 3.594 82.323 -46.166 1.00 42.52 373 PHE B O 1
ATOM 5311 N N . ASP B 1 332 ? 2.065 83.314 -47.520 1.00 45.78 374 ASP B N 1
ATOM 5312 C CA . ASP B 1 332 ? 2.336 84.690 -47.116 1.00 44.28 374 ASP B CA 1
ATOM 5313 C C . ASP B 1 332 ? 1.130 85.512 -47.532 1.00 48.33 374 ASP B C 1
ATOM 5314 O O . ASP B 1 332 ? 1.109 86.102 -48.618 1.00 47.17 374 ASP B O 1
ATOM 5319 N N . GLY B 1 333 ? 0.091 85.502 -46.706 1.00 41.91 375 GLY B N 1
ATOM 5320 C CA . GLY B 1 333 ? -1.149 86.106 -47.133 1.00 46.41 375 GLY B CA 1
ATOM 5321 C C . GLY B 1 333 ? -1.991 86.516 -45.957 1.00 50.96 375 GLY B C 1
ATOM 5322 O O . GLY B 1 333 ? -1.676 86.248 -44.796 1.00 50.86 375 GLY B O 1
ATOM 5323 N N . GLU B 1 334 ? -3.079 87.189 -46.281 1.00 49.42 376 GLU B N 1
ATOM 5324 C CA . GLU B 1 334 ? -4.025 87.612 -45.272 1.00 51.04 376 GLU B CA 1
ATOM 5325 C C . GLU B 1 334 ? -5.050 86.507 -45.069 1.00 53.51 376 GLU B C 1
ATOM 5326 O O . GLU B 1 334 ? -5.420 85.805 -46.015 1.00 54.22 376 GLU B O 1
ATOM 5332 N N . LEU B 1 335 ? -5.475 86.329 -43.825 1.00 50.78 377 LEU B N 1
ATOM 5333 C CA . LEU B 1 335 ? -6.545 85.413 -43.469 1.00 50.79 377 LEU B CA 1
ATOM 5334 C C . LEU B 1 335 ? -7.679 86.231 -42.862 1.00 50.14 377 LEU B C 1
ATOM 5335 O O . LEU B 1 335 ? -7.425 87.180 -42.111 1.00 46.43 377 LEU B O 1
ATOM 5340 N N . ARG B 1 336 ? -8.929 85.890 -43.206 1.00 51.16 378 ARG B N 1
ATOM 5341 C CA . ARG B 1 336 ? -10.092 86.613 -42.698 1.00 49.17 378 ARG B CA 1
ATOM 5342 C C . ARG B 1 336 ? -11.190 85.617 -42.325 1.00 39.03 378 ARG B C 1
ATOM 5343 O O . ARG B 1 336 ? -11.047 84.407 -42.505 1.00 41.99 378 ARG B O 1
ATOM 5351 N N . GLN B 1 337 ? -12.294 86.142 -41.789 1.00 39.30 379 GLN B N 1
ATOM 5352 C CA . GLN B 1 337 ? -13.332 85.307 -41.192 1.00 39.44 379 GLN B CA 1
ATOM 5353 C C . GLN B 1 337 ? -13.877 84.291 -42.184 1.00 43.63 379 GLN B C 1
ATOM 5354 O O . GLN B 1 337 ? -14.145 84.609 -43.345 1.00 46.98 379 GLN B O 1
ATOM 5360 N N . GLY B 1 338 ? -14.034 83.057 -41.717 1.00 36.93 380 GLY B N 1
ATOM 5361 C CA . GLY B 1 338 ? -14.530 81.985 -42.546 1.00 40.21 380 GLY B CA 1
ATOM 5362 C C . GLY B 1 338 ? -13.504 81.248 -43.378 1.00 34.09 380 GLY B C 1
ATOM 5363 O O . GLY B 1 338 ? -13.888 80.354 -44.141 1.00 46.00 380 GLY B O 1
ATOM 5364 N N . GLN B 1 339 ? -12.220 81.555 -43.241 1.00 37.33 381 GLN B N 1
ATOM 5365 C CA . GLN B 1 339 ? -11.180 80.905 -44.023 1.00 39.07 381 GLN B CA 1
ATOM 5366 C C . GLN B 1 339 ? -10.318 80.004 -43.149 1.00 41.06 381 GLN B C 1
ATOM 5367 O O . GLN B 1 339 ? -10.111 80.280 -41.966 1.00 41.87 381 GLN B O 1
ATOM 5373 N N . LEU B 1 340 ? -9.764 78.962 -43.773 1.00 39.97 382 LEU B N 1
ATOM 5374 C CA . LEU B 1 340 ? -9.032 77.896 -43.101 1.00 40.79 382 LEU B CA 1
ATOM 5375 C C . LEU B 1 340 ? -7.674 77.697 -43.765 1.00 42.48 382 LEU B C 1
ATOM 5376 O O . LEU B 1 340 ? -7.566 77.727 -44.995 1.00 46.35 382 LEU B O 1
ATOM 5381 N N . LEU B 1 341 ? -6.634 77.495 -42.953 1.00 39.40 383 LEU B N 1
ATOM 5382 C CA . LEU B 1 341 ? -5.282 77.255 -43.448 1.00 33.23 383 LEU B CA 1
ATOM 5383 C C . LEU B 1 341 ? -4.644 76.116 -42.654 1.00 36.68 383 LEU B C 1
ATOM 5384 O O . LEU B 1 341 ? -4.773 76.065 -41.429 1.00 36.70 383 LEU B O 1
ATOM 5389 N N . ILE B 1 342 ? -3.954 75.214 -43.344 1.00 38.09 384 ILE B N 1
ATOM 5390 C CA . ILE B 1 342 ? -3.337 74.039 -42.725 1.00 34.01 384 ILE B CA 1
ATOM 5391 C C . ILE B 1 342 ? -1.836 74.268 -42.648 1.00 38.84 384 ILE B C 1
ATOM 5392 O O . ILE B 1 342 ? -1.172 74.408 -43.683 1.00 42.04 384 ILE B O 1
ATOM 5397 N N . VAL B 1 343 ? -1.302 74.313 -41.432 1.00 37.41 385 VAL B N 1
ATOM 5398 C CA . VAL B 1 343 ? 0.132 74.488 -41.207 1.00 34.73 385 VAL B CA 1
ATOM 5399 C C . VAL B 1 343 ? 0.708 73.120 -40.849 1.00 37.92 385 VAL B C 1
ATOM 5400 O O . VAL B 1 343 ? 0.399 72.592 -39.763 1.00 35.32 385 VAL B O 1
ATOM 5404 N N . PRO B 1 344 ? 1.514 72.510 -41.710 1.00 32.81 386 PRO B N 1
ATOM 5405 C CA . PRO B 1 344 ? 1.988 71.153 -41.427 1.00 31.42 386 PRO B CA 1
ATOM 5406 C C . PRO B 1 344 ? 2.954 71.137 -40.256 1.00 30.99 386 PRO B C 1
ATOM 5407 O O . PRO B 1 344 ? 3.575 72.148 -39.912 1.00 30.38 386 PRO B O 1
ATOM 5411 N N . GLN B 1 345 ? 3.012 69.975 -39.600 1.00 33.74 387 GLN B N 1
ATOM 5412 C CA . GLN B 1 345 ? 3.966 69.720 -38.530 1.00 33.46 387 GLN B CA 1
ATOM 5413 C C . GLN B 1 345 ? 5.345 70.208 -38.938 1.00 29.98 387 GLN B C 1
ATOM 5414 O O . GLN B 1 345 ? 5.766 70.027 -40.084 1.00 33.50 387 GLN B O 1
ATOM 5420 N N . ASN B 1 346 ? 6.016 70.875 -38.004 1.00 31.36 388 ASN B N 1
ATOM 5421 C CA . ASN B 1 346 ? 7.427 71.245 -38.118 1.00 28.73 388 ASN B CA 1
ATOM 5422 C C . ASN B 1 346 ? 7.658 72.440 -39.040 1.00 36.54 388 ASN B C 1
ATOM 5423 O O . ASN B 1 346 ? 8.717 73.067 -38.971 1.00 34.59 388 ASN B O 1
ATOM 5428 N N . PHE B 1 347 ? 6.680 72.811 -39.868 1.00 30.94 389 PHE B N 1
ATOM 5429 C CA . PHE B 1 347 ? 6.818 74.061 -40.614 1.00 35.56 389 PHE B CA 1
ATOM 5430 C C . PHE B 1 347 ? 6.833 75.237 -39.645 1.00 36.11 389 PHE B C 1
ATOM 5431 O O . PHE B 1 347 ? 6.166 75.215 -38.608 1.00 39.38 389 PHE B O 1
ATOM 5439 N N . ALA B 1 348 ? 7.615 76.266 -39.962 1.00 31.16 390 ALA B N 1
ATOM 5440 C CA . ALA B 1 348 ? 7.646 77.455 -39.122 1.00 29.81 390 ALA B CA 1
ATOM 5441 C C . ALA B 1 348 ? 6.608 78.454 -39.610 1.00 38.90 390 ALA B C 1
ATOM 5442 O O . ALA B 1 348 ? 6.318 78.543 -40.806 1.00 38.43 390 ALA B O 1
ATOM 5444 N N . MET B 1 349 ? 6.054 79.214 -38.671 1.00 32.94 391 MET B N 1
ATOM 5445 C CA . MET B 1 349 ? 4.885 80.021 -38.957 1.00 37.98 391 MET B CA 1
ATOM 5446 C C . MET B 1 349 ? 4.895 81.268 -38.089 1.00 41.75 391 MET B C 1
ATOM 5447 O O . MET B 1 349 ? 5.361 81.247 -36.945 1.00 39.23 391 MET B O 1
ATOM 5452 N N . LEU B 1 350 ? 4.364 82.356 -38.651 1.00 42.43 392 LEU B N 1
ATOM 5453 C CA . LEU B 1 350 ? 4.363 83.680 -38.043 1.00 44.76 392 LEU B CA 1
ATOM 5454 C C . LEU B 1 350 ? 3.025 84.352 -38.326 1.00 41.40 392 LEU B C 1
ATOM 5455 O O . LEU B 1 350 ? 2.501 84.230 -39.433 1.00 44.90 392 LEU B O 1
ATOM 5460 N N . GLU B 1 351 ? 2.460 85.052 -37.339 1.00 40.41 393 GLU B N 1
ATOM 5461 C CA . GLU B 1 351 ? 1.249 85.832 -37.596 1.00 46.62 393 GLU B CA 1
ATOM 5462 C C . GLU B 1 351 ? 1.332 87.232 -37.004 1.00 47.01 393 GLU B C 1
ATOM 5463 O O . GLU B 1 351 ? 1.785 87.415 -35.870 1.00 47.72 393 GLU B O 1
ATOM 5469 N N . ARG B 1 352 ? 0.824 88.207 -37.758 1.00 44.63 394 ARG B N 1
ATOM 5470 C CA . ARG B 1 352 ? 0.688 89.585 -37.301 1.00 45.72 394 ARG B CA 1
ATOM 5471 C C . ARG B 1 352 ? -0.738 90.041 -37.563 1.00 41.75 394 ARG B C 1
ATOM 5472 O O . ARG B 1 352 ? -1.197 90.007 -38.708 1.00 46.94 394 ARG B O 1
ATOM 5480 N N . ALA B 1 353 ? -1.434 90.468 -36.511 1.00 39.21 395 ALA B N 1
ATOM 5481 C CA . ALA B 1 353 ? -2.809 90.915 -36.660 1.00 39.46 395 ALA B CA 1
ATOM 5482 C C . ALA B 1 353 ? -2.871 92.241 -37.416 1.00 44.05 395 ALA B C 1
ATOM 5483 O O . ALA B 1 353 ? -1.928 93.038 -37.411 1.00 42.46 395 ALA B O 1
ATOM 5485 N N . GLY B 1 354 ? -4.011 92.474 -38.057 1.00 44.48 396 GLY B N 1
ATOM 5486 C CA . GLY B 1 354 ? -4.292 93.756 -38.664 1.00 43.42 396 GLY B CA 1
ATOM 5487 C C . GLY B 1 354 ? -4.761 94.756 -37.627 1.00 48.02 396 GLY B C 1
ATOM 5488 O O . GLY B 1 354 ? -4.738 94.515 -36.417 1.00 40.88 396 GLY B O 1
ATOM 5489 N N . SER B 1 355 ? -5.207 95.915 -38.130 1.00 48.65 397 SER B N 1
ATOM 5490 C CA . SER B 1 355 ? -5.659 96.987 -37.251 1.00 46.22 397 SER B CA 1
ATOM 5491 C C . SER B 1 355 ? -6.967 96.645 -36.553 1.00 41.38 397 SER B C 1
ATOM 5492 O O . SER B 1 355 ? -7.294 97.269 -35.543 1.00 44.56 397 SER B O 1
ATOM 5495 N N . GLU B 1 356 ? -7.708 95.668 -37.057 1.00 44.47 398 GLU B N 1
ATOM 5496 C CA . GLU B 1 356 ? -8.980 95.259 -36.478 1.00 47.07 398 GLU B CA 1
ATOM 5497 C C . GLU B 1 356 ? -8.827 94.138 -35.452 1.00 46.67 398 GLU B C 1
ATOM 5498 O O . GLU B 1 356 ? -9.819 93.735 -34.835 1.00 44.41 398 GLU B O 1
ATOM 5504 N N . GLY B 1 357 ? -7.612 93.640 -35.244 1.00 45.29 399 GLY B N 1
ATOM 5505 C CA . GLY B 1 357 ? -7.414 92.441 -34.456 1.00 43.05 399 GLY B CA 1
ATOM 5506 C C . GLY B 1 357 ? -7.540 91.199 -35.305 1.00 41.24 399 GLY B C 1
ATOM 5507 O O . GLY B 1 357 ? -7.734 91.240 -36.528 1.00 44.16 399 GLY B O 1
ATOM 5508 N N . PHE B 1 358 ? -7.447 90.054 -34.628 1.00 42.25 400 PHE B N 1
ATOM 5509 C CA . PHE B 1 358 ? -7.348 88.775 -35.320 1.00 38.06 400 PHE B CA 1
ATOM 5510 C C . PHE B 1 358 ? -7.706 87.681 -34.323 1.00 37.91 400 PHE B C 1
ATOM 5511 O O . PHE B 1 358 ? -7.118 87.621 -33.236 1.00 37.46 400 PHE B O 1
ATOM 5519 N N . GLN B 1 359 ? -8.696 86.861 -34.657 1.00 34.58 401 GLN B N 1
ATOM 5520 C CA . GLN B 1 359 ? -9.135 85.761 -33.801 1.00 37.81 401 GLN B CA 1
ATOM 5521 C C . GLN B 1 359 ? -9.143 84.476 -34.619 1.00 38.21 401 GLN B C 1
ATOM 5522 O O . GLN B 1 359 ? -9.657 84.454 -35.742 1.00 35.62 401 GLN B O 1
ATOM 5528 N N . LEU B 1 360 ? -8.562 83.410 -34.064 1.00 38.89 402 LEU B N 1
ATOM 5529 C CA . LEU B 1 360 ? -8.542 82.125 -34.748 1.00 36.78 402 LEU B CA 1
ATOM 5530 C C . LEU B 1 360 ? -8.736 81.007 -33.734 1.00 33.59 402 LEU B C 1
ATOM 5531 O O . LEU B 1 360 ? -8.541 81.185 -32.527 1.00 33.99 402 LEU B O 1
ATOM 5536 N N . VAL B 1 361 ? -9.163 79.860 -34.242 1.00 34.41 403 VAL B N 1
ATOM 5537 C CA . VAL B 1 361 ? -9.159 78.609 -33.495 1.00 35.15 403 VAL B CA 1
ATOM 5538 C C . VAL B 1 361 ? -8.373 77.590 -34.309 1.00 35.42 403 VAL B C 1
ATOM 5539 O O . VAL B 1 361 ? -8.493 77.536 -35.539 1.00 33.89 403 VAL B O 1
ATOM 5543 N N . SER B 1 362 ? -7.518 76.824 -33.634 1.00 31.52 404 SER B N 1
ATOM 5544 C CA . SER B 1 362 ? -6.673 75.834 -34.290 1.00 31.92 404 SER B CA 1
ATOM 5545 C C . SER B 1 362 ? -6.961 74.470 -33.692 1.00 28.45 404 SER B C 1
ATOM 5546 O O . SER B 1 362 ? -7.088 74.359 -32.473 1.00 30.31 404 SER B O 1
ATOM 5549 N N . ILE B 1 363 ? -7.099 73.457 -34.554 1.00 26.20 405 ILE B N 1
ATOM 5550 C CA . ILE B 1 363 ? -7.212 72.053 -34.162 1.00 29.66 405 ILE B CA 1
ATOM 5551 C C . ILE B 1 363 ? -5.911 71.370 -34.537 1.00 30.43 405 ILE B C 1
ATOM 5552 O O . ILE B 1 363 ? -5.462 71.473 -35.683 1.00 31.92 405 ILE B O 1
ATOM 5557 N N . LYS B 1 364 ? -5.304 70.674 -33.584 1.00 31.58 406 LYS B N 1
ATOM 5558 C CA . LYS B 1 364 ? -4.020 70.027 -33.813 1.00 28.94 406 LYS B CA 1
ATOM 5559 C C . LYS B 1 364 ? -4.168 68.516 -33.703 1.00 28.50 406 LYS B C 1
ATOM 5560 O O . LYS B 1 364 ? -4.920 68.014 -32.864 1.00 25.73 406 LYS B O 1
ATOM 5566 N N . THR B 1 365 ? -3.447 67.807 -34.566 1.00 28.20 407 THR B N 1
ATOM 5567 C CA . THR B 1 365 ? -3.567 66.357 -34.741 1.00 25.67 407 THR B CA 1
ATOM 5568 C C . THR B 1 365 ? -2.694 65.600 -33.756 1.00 27.38 407 THR B C 1
ATOM 5569 O O . THR B 1 365 ? -1.948 64.689 -34.112 1.00 35.61 407 THR B O 1
ATOM 5573 N N . SER B 1 366 ? -2.798 65.974 -32.488 1.00 26.05 408 SER B N 1
ATOM 5574 C CA . SER B 1 366 ? -2.136 65.258 -31.415 1.00 27.69 408 SER B CA 1
ATOM 5575 C C . SER B 1 366 ? -2.793 65.697 -30.124 1.00 28.66 408 SER B C 1
ATOM 5576 O O . SER B 1 366 ? -3.180 66.861 -29.979 1.00 30.55 408 SER B O 1
ATOM 5579 N N . ASP B 1 367 ? -2.892 64.775 -29.178 1.00 26.46 409 ASP B N 1
ATOM 5580 C CA . ASP B 1 367 ? -3.100 65.269 -27.835 1.00 30.75 409 ASP B CA 1
ATOM 5581 C C . ASP B 1 367 ? -1.817 65.947 -27.365 1.00 33.48 409 ASP B C 1
ATOM 5582 O O . ASP B 1 367 ? -0.707 65.612 -27.802 1.00 30.92 409 ASP B O 1
ATOM 5587 N N . ARG B 1 368 ? -1.981 66.911 -26.476 1.00 30.46 410 ARG B N 1
ATOM 5588 C CA . ARG B 1 368 ? -0.860 67.634 -25.901 1.00 30.20 410 ARG B CA 1
ATOM 5589 C C . ARG B 1 368 ? 0.049 68.162 -27.008 1.00 33.43 410 ARG B C 1
ATOM 5590 O O . ARG B 1 368 ? 1.277 68.013 -26.982 1.00 28.73 410 ARG B O 1
ATOM 5598 N N . ALA B 1 369 ? -0.588 68.787 -28.002 1.00 26.26 411 ALA B N 1
ATOM 5599 C CA . ALA B 1 369 ? 0.149 69.385 -29.099 1.00 33.68 411 ALA B CA 1
ATOM 5600 C C . ALA B 1 369 ? 0.998 70.535 -28.570 1.00 28.42 411 ALA B C 1
ATOM 5601 O O . ALA B 1 369 ? 0.539 71.336 -27.755 1.00 32.31 411 ALA B O 1
ATOM 5603 N N . MET B 1 370 ? 2.253 70.593 -29.012 1.00 25.30 412 MET B N 1
ATOM 5604 C CA . MET B 1 370 ? 3.242 71.532 -28.501 1.00 31.24 412 MET B CA 1
ATOM 5605 C C . MET B 1 370 ? 3.857 72.322 -29.649 1.00 29.12 412 MET B C 1
ATOM 5606 O O . MET B 1 370 ? 3.992 71.814 -30.764 1.00 30.09 412 MET B O 1
ATOM 5611 N N . VAL B 1 371 ? 4.226 73.566 -29.371 1.00 32.28 413 VAL B N 1
ATOM 5612 C CA . VAL B 1 371 ? 5.012 74.351 -30.308 1.00 31.22 413 VAL B CA 1
ATOM 5613 C C . VAL B 1 371 ? 6.349 74.672 -29.656 1.00 32.85 413 VAL B C 1
ATOM 5614 O O . VAL B 1 371 ? 6.505 74.651 -28.432 1.00 30.62 413 VAL B O 1
ATOM 5618 N N . SER B 1 372 ? 7.326 74.962 -30.504 1.00 27.22 414 SER B N 1
ATOM 5619 C CA . SER B 1 372 ? 8.601 75.531 -30.094 1.00 32.50 414 SER B CA 1
ATOM 5620 C C . SER B 1 372 ? 8.746 76.902 -30.750 1.00 30.06 414 SER B C 1
ATOM 5621 O O . SER B 1 372 ? 8.726 77.010 -31.983 1.00 29.87 414 SER B O 1
ATOM 5624 N N . THR B 1 373 ? 8.860 77.941 -29.936 1.00 30.25 415 THR B N 1
ATOM 5625 C CA . THR B 1 373 ? 9.087 79.278 -30.473 1.00 31.28 415 THR B CA 1
ATOM 5626 C C . THR B 1 373 ? 10.551 79.442 -30.891 1.00 34.66 415 THR B C 1
ATOM 5627 O O . THR B 1 373 ? 11.457 78.811 -30.339 1.00 32.40 415 THR B O 1
ATOM 5631 N N . ILE B 1 374 ? 10.767 80.262 -31.917 1.00 36.32 416 ILE B N 1
ATOM 5632 C CA . ILE B 1 374 ? 12.121 80.539 -32.381 1.00 35.89 416 ILE B CA 1
ATOM 5633 C C . ILE B 1 374 ? 12.771 81.614 -31.516 1.00 35.90 416 ILE B C 1
ATOM 5634 O O . ILE B 1 374 ? 13.915 81.468 -31.070 1.00 36.48 416 ILE B O 1
ATOM 5639 N N . VAL B 1 375 ? 12.049 82.702 -31.240 1.00 36.24 417 VAL B N 1
ATOM 5640 C CA . VAL B 1 375 ? 12.498 83.697 -30.280 1.00 37.43 417 VAL B CA 1
ATOM 5641 C C . VAL B 1 375 ? 11.401 83.907 -29.245 1.00 35.63 417 VAL B C 1
ATOM 5642 O O . VAL B 1 375 ? 10.218 83.672 -29.495 1.00 41.58 417 VAL B O 1
ATOM 5646 N N . GLY B 1 376 ? 11.817 84.361 -28.070 1.00 37.85 418 GLY B N 1
ATOM 5647 C CA . GLY B 1 376 ? 10.938 84.544 -26.934 1.00 42.52 418 GLY B CA 1
ATOM 5648 C C . GLY B 1 376 ? 11.487 83.880 -25.687 1.00 38.37 418 GLY B C 1
ATOM 5649 O O . GLY B 1 376 ? 12.537 83.239 -25.693 1.00 37.89 418 GLY B O 1
ATOM 5650 N N . LYS B 1 377 ? 10.743 84.047 -24.597 1.00 39.57 419 LYS B N 1
ATOM 5651 C CA . LYS B 1 377 ? 11.174 83.556 -23.290 1.00 38.74 419 LYS B CA 1
ATOM 5652 C C . LYS B 1 377 ? 11.452 82.053 -23.280 1.00 41.73 419 LYS B C 1
ATOM 5653 O O . LYS B 1 377 ? 12.331 81.592 -22.544 1.00 41.60 419 LYS B O 1
ATOM 5659 N N . THR B 1 378 ? 10.720 81.268 -24.059 1.00 41.14 420 THR B N 1
ATOM 5660 C CA . THR B 1 378 ? 10.892 79.820 -24.019 1.00 44.82 420 THR B CA 1
ATOM 5661 C C . THR B 1 378 ? 11.389 79.281 -25.356 1.00 45.90 420 THR B C 1
ATOM 5662 O O . THR B 1 378 ? 10.951 78.226 -25.823 1.00 42.60 420 THR B O 1
ATOM 5666 N N . SER B 1 379 ? 12.348 79.969 -25.970 1.00 45.98 421 SER B N 1
ATOM 5667 C CA . SER B 1 379 ? 12.631 79.771 -27.385 1.00 38.11 421 SER B CA 1
ATOM 5668 C C . SER B 1 379 ? 13.863 78.913 -27.644 1.00 35.77 421 SER B C 1
ATOM 5669 O O . SER B 1 379 ? 14.742 78.753 -26.801 1.00 35.58 421 SER B O 1
ATOM 5672 N N . ALA B 1 380 ? 13.916 78.387 -28.867 1.00 34.11 422 ALA B N 1
ATOM 5673 C CA . ALA B 1 380 ? 15.067 77.616 -29.301 1.00 33.90 422 ALA B CA 1
ATOM 5674 C C . ALA B 1 380 ? 16.336 78.453 -29.229 1.00 34.75 422 ALA B C 1
ATOM 5675 O O . ALA B 1 380 ? 17.389 77.962 -28.809 1.00 31.57 422 ALA B O 1
ATOM 5677 N N . LEU B 1 381 ? 16.246 79.734 -29.594 1.00 32.34 423 LEU B N 1
ATOM 5678 C CA . LEU B 1 381 ? 17.449 80.553 -29.674 1.00 33.48 423 LEU B CA 1
ATOM 5679 C C . LEU B 1 381 ? 17.855 81.075 -28.306 1.00 33.05 423 LEU B C 1
ATOM 5680 O O . LEU B 1 381 ? 19.046 81.140 -27.993 1.00 36.14 423 LEU B O 1
ATOM 5685 N N . ARG B 1 382 ? 16.881 81.441 -27.474 1.00 36.04 424 ARG B N 1
ATOM 5686 C CA . ARG B 1 382 ? 17.196 81.798 -26.100 1.00 34.64 424 ARG B CA 1
ATOM 5687 C C . ARG B 1 382 ? 17.921 80.661 -25.379 1.00 35.02 424 ARG B C 1
ATOM 5688 O O . ARG B 1 382 ? 18.679 80.906 -24.438 1.00 31.03 424 ARG B O 1
ATOM 5696 N N . GLY B 1 383 ? 17.705 79.411 -25.799 1.00 30.82 425 GLY B N 1
ATOM 5697 C CA . GLY B 1 383 ? 18.388 78.302 -25.159 1.00 28.85 425 GLY B CA 1
ATOM 5698 C C . GLY B 1 383 ? 19.761 77.946 -25.699 1.00 32.51 425 GLY B C 1
ATOM 5699 O O . GLY B 1 383 ? 20.379 76.996 -25.215 1.00 32.37 425 GLY B O 1
ATOM 5700 N N . MET B 1 384 ? 20.265 78.680 -26.668 1.00 32.19 426 MET B N 1
ATOM 5701 C CA . MET B 1 384 ? 21.564 78.322 -27.222 1.00 29.37 426 MET B CA 1
ATOM 5702 C C . MET B 1 384 ? 22.665 79.223 -26.677 1.00 27.36 426 MET B C 1
ATOM 5703 O O . MET B 1 384 ? 22.433 80.402 -26.398 1.00 32.71 426 MET B O 1
ATOM 5708 N N . PRO B 1 385 ? 23.873 78.685 -26.508 1.00 29.96 427 PRO B N 1
ATOM 5709 C CA . PRO B 1 385 ? 24.987 79.523 -26.056 1.00 31.67 427 PRO B CA 1
ATOM 5710 C C . PRO B 1 385 ? 25.247 80.638 -27.060 1.00 33.88 427 PRO B C 1
ATOM 5711 O O . PRO B 1 385 ? 25.052 80.484 -28.269 1.00 30.57 427 PRO B O 1
ATOM 5715 N N . VAL B 1 386 ? 25.690 81.780 -26.545 1.00 33.29 428 VAL B N 1
ATOM 5716 C CA . VAL B 1 386 ? 25.867 82.934 -27.425 1.00 37.01 428 VAL B CA 1
ATOM 5717 C C . VAL B 1 386 ? 26.879 82.634 -28.523 1.00 31.96 428 VAL B C 1
ATOM 5718 O O . VAL B 1 386 ? 26.683 83.024 -29.678 1.00 38.54 428 VAL B O 1
ATOM 5722 N N . GLU B 1 387 ? 27.954 81.901 -28.204 1.00 34.95 429 GLU B N 1
ATOM 5723 C CA . GLU B 1 387 ? 28.961 81.628 -29.229 1.00 38.91 429 GLU B CA 1
ATOM 5724 C C . GLU B 1 387 ? 28.434 80.674 -30.288 1.00 36.98 429 GLU B C 1
ATOM 5725 O O . GLU B 1 387 ? 28.852 80.745 -31.450 1.00 38.20 429 GLU B O 1
ATOM 5731 N N . VAL B 1 388 ? 27.495 79.798 -29.927 1.00 34.79 430 VAL B N 1
ATOM 5732 C CA . VAL B 1 388 ? 26.828 79.000 -30.947 1.00 32.08 430 VAL B CA 1
ATOM 5733 C C . VAL B 1 388 ? 26.040 79.896 -31.897 1.00 28.30 430 VAL B C 1
ATOM 5734 O O . VAL B 1 388 ? 26.038 79.681 -33.111 1.00 34.43 430 VAL B O 1
ATOM 5738 N N . LEU B 1 389 ? 25.367 80.919 -31.368 1.00 30.14 431 LEU B N 1
ATOM 5739 C CA . LEU B 1 389 ? 24.687 81.857 -32.251 1.00 33.08 431 LEU B CA 1
ATOM 5740 C C . LEU B 1 389 ? 25.688 82.665 -33.073 1.00 34.88 431 LEU B C 1
ATOM 5741 O O . LEU B 1 389 ? 25.462 82.928 -34.260 1.00 38.77 431 LEU B O 1
ATOM 5746 N N . MET B 1 390 ? 26.799 83.062 -32.457 1.00 30.82 432 MET B N 1
ATOM 5747 C CA . MET B 1 390 ? 27.781 83.896 -33.158 1.00 36.57 432 MET B CA 1
ATOM 5748 C C . MET B 1 390 ? 28.344 83.175 -34.375 1.00 34.62 432 MET B C 1
ATOM 5749 O O . MET B 1 390 ? 28.384 83.728 -35.478 1.00 37.87 432 MET B O 1
ATOM 5754 N N . ASN B 1 39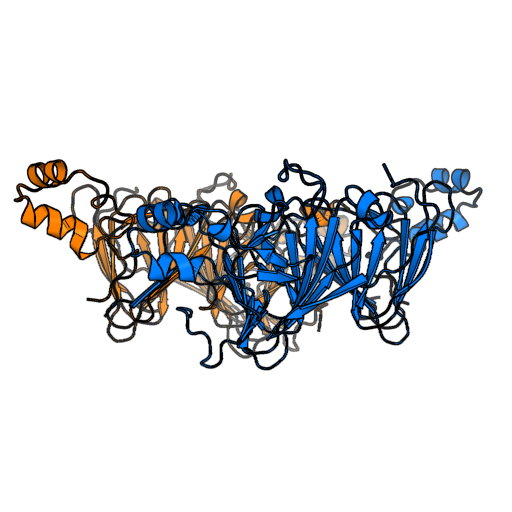1 ? 28.775 81.930 -34.194 1.00 34.58 433 ASN B N 1
ATOM 5755 C CA . ASN B 1 391 ? 29.337 81.154 -35.291 1.00 31.80 433 ASN B CA 1
ATOM 5756 C C . ASN B 1 391 ? 28.287 80.670 -36.269 1.00 38.14 433 ASN B C 1
ATOM 5757 O O . ASN B 1 391 ? 28.624 80.355 -37.413 1.00 39.40 433 ASN B O 1
ATOM 5762 N N . SER B 1 392 ? 27.032 80.554 -35.836 1.00 42.66 434 SER B N 1
ATOM 5763 C CA . SER B 1 392 ? 25.987 80.060 -36.721 1.00 38.77 434 SER B CA 1
ATOM 5764 C C . SER B 1 392 ? 25.519 81.136 -37.688 1.00 36.77 434 SER B C 1
ATOM 5765 O O . SER B 1 392 ? 25.323 80.870 -38.878 1.00 38.33 434 SER B O 1
ATOM 5768 N N . TYR B 1 393 ? 25.312 82.343 -37.185 1.00 38.07 435 TYR B N 1
ATOM 5769 C CA . TYR B 1 393 ? 24.823 83.448 -37.992 1.00 43.44 435 TYR B CA 1
ATOM 5770 C C . TYR B 1 393 ? 25.922 84.425 -38.394 1.00 43.99 435 TYR B C 1
ATOM 5771 O O . TYR B 1 393 ? 25.605 85.507 -38.904 1.00 43.88 435 TYR B O 1
ATOM 5780 N N . ARG B 1 394 ? 27.191 84.060 -38.207 1.00 40.37 436 ARG B N 1
ATOM 5781 C CA . ARG B 1 394 ? 28.322 84.974 -38.434 1.00 45.22 436 ARG B CA 1
ATOM 5782 C C . ARG B 1 394 ? 28.031 86.352 -37.843 1.00 46.55 436 ARG B C 1
ATOM 5783 O O . ARG B 1 394 ? 28.048 87.375 -38.533 1.00 47.41 436 ARG B O 1
ATOM 5791 N N . LEU B 1 395 ? 27.715 86.370 -36.554 1.00 40.50 437 LEU B N 1
ATOM 5792 C CA . LEU B 1 395 ? 27.375 87.594 -35.852 1.00 38.87 437 LEU B CA 1
ATOM 5793 C C . LEU B 1 395 ? 28.413 87.894 -34.785 1.00 42.64 437 LEU B C 1
ATOM 5794 O O . LEU B 1 395 ? 29.160 87.016 -34.343 1.00 39.55 437 LEU B O 1
ATOM 5799 N N . SER B 1 396 ? 28.414 89.147 -34.344 1.00 42.33 438 SER B N 1
ATOM 5800 C CA . SER B 1 396 ? 29.201 89.561 -33.192 1.00 42.63 438 SER B CA 1
ATOM 5801 C C . SER B 1 396 ? 28.511 89.146 -31.891 1.00 39.27 438 SER B C 1
ATOM 5802 O O . SER B 1 396 ? 27.356 88.698 -31.874 1.00 41.29 438 SER B O 1
ATOM 5805 N N . ARG B 1 397 ? 29.228 89.314 -30.780 1.00 33.40 439 ARG B N 1
ATOM 5806 C CA . ARG B 1 397 ? 28.627 89.020 -29.486 1.00 30.95 439 ARG B CA 1
ATOM 5807 C C . ARG B 1 397 ? 27.436 89.934 -29.216 1.00 39.41 439 ARG B C 1
ATOM 5808 O O . ARG B 1 397 ? 26.385 89.469 -28.756 1.00 35.74 439 ARG B O 1
ATOM 5816 N N . ASP B 1 398 ? 27.562 91.235 -29.520 1.00 34.60 440 ASP B N 1
ATOM 5817 C CA . ASP B 1 398 ? 26.461 92.151 -29.213 1.00 44.50 440 ASP B CA 1
ATOM 5818 C C . ASP B 1 398 ? 25.223 91.837 -30.045 1.00 37.31 440 ASP B C 1
ATOM 5819 O O . ASP B 1 398 ? 24.102 91.902 -29.537 1.00 39.21 440 ASP B O 1
ATOM 5824 N N . GLU B 1 399 ? 25.411 91.492 -31.317 1.00 40.44 441 GLU B N 1
ATOM 5825 C CA . GLU B 1 399 ? 24.284 91.143 -32.173 1.00 42.86 441 GLU B CA 1
ATOM 5826 C C . GLU B 1 399 ? 23.631 89.840 -31.719 1.00 43.92 441 GLU B C 1
ATOM 5827 O O . GLU B 1 399 ? 22.398 89.740 -31.648 1.00 40.56 441 GLU B O 1
ATOM 5833 N N . ALA B 1 400 ? 24.444 88.824 -31.414 1.00 43.28 442 ALA B N 1
ATOM 5834 C CA . ALA B 1 400 ? 23.886 87.580 -30.892 1.00 41.88 442 ALA B CA 1
ATOM 5835 C C . ALA B 1 400 ? 23.114 87.828 -29.602 1.00 42.20 442 ALA B C 1
ATOM 5836 O O . ALA B 1 400 ? 22.038 87.259 -29.397 1.00 39.65 442 ALA B O 1
ATOM 5838 N N . ARG B 1 401 ? 23.635 88.698 -28.731 1.00 41.63 443 ARG B N 1
ATOM 5839 C CA . ARG B 1 401 ? 22.917 89.022 -27.502 1.00 41.34 443 ARG B CA 1
ATOM 5840 C C . ARG B 1 401 ? 21.609 89.752 -27.801 1.00 43.37 443 ARG B C 1
ATOM 5841 O O . ARG B 1 401 ? 20.596 89.517 -27.135 1.00 44.41 443 ARG B O 1
ATOM 5849 N N . ARG B 1 402 ? 21.597 90.637 -28.800 1.00 41.49 444 ARG B N 1
ATOM 5850 C CA . ARG B 1 402 ? 20.342 91.278 -29.187 1.00 43.12 444 ARG B CA 1
ATOM 5851 C C . ARG B 1 402 ? 19.347 90.253 -29.718 1.00 45.29 444 ARG B C 1
ATOM 5852 O O . ARG B 1 402 ? 18.153 90.313 -29.402 1.00 48.58 444 ARG B O 1
ATOM 5860 N N . VAL B 1 403 ? 19.823 89.303 -30.522 1.00 43.45 445 VAL B N 1
ATOM 5861 C CA . VAL B 1 403 ? 18.935 88.308 -31.113 1.00 43.49 445 VAL B CA 1
ATOM 5862 C C . VAL B 1 403 ? 18.208 87.537 -30.021 1.00 45.22 445 VAL B C 1
ATOM 5863 O O . VAL B 1 403 ? 16.977 87.403 -30.044 1.00 44.09 445 VAL B O 1
ATOM 5867 N N . LYS B 1 404 ? 18.946 87.045 -29.028 1.00 39.40 446 LYS B N 1
ATOM 5868 C CA . LYS B 1 404 ? 18.291 86.206 -28.036 1.00 41.48 446 LYS B CA 1
ATOM 5869 C C . LYS B 1 404 ? 17.676 86.993 -26.885 1.00 41.64 446 LYS B C 1
ATOM 5870 O O . LYS B 1 404 ? 16.698 86.526 -26.296 1.00 38.37 446 LYS B O 1
ATOM 5876 N N . LEU B 1 405 ? 18.143 88.205 -26.596 1.00 40.00 447 LEU B N 1
ATOM 5877 C CA . LEU B 1 405 ? 17.682 88.898 -25.401 1.00 37.59 447 LEU B CA 1
ATOM 5878 C C . LEU B 1 405 ? 16.686 90.026 -25.649 1.00 42.32 447 LEU B C 1
ATOM 5879 O O . LEU B 1 405 ? 16.054 90.479 -24.685 1.00 44.61 447 LEU B O 1
ATOM 5884 N N . THR B 1 406 ? 16.499 90.476 -26.896 1.00 38.19 448 THR B N 1
ATOM 5885 C CA . THR B 1 406 ? 15.577 91.586 -27.145 1.00 42.64 448 THR B CA 1
ATOM 5886 C C . THR B 1 406 ? 14.142 91.198 -26.794 1.00 40.80 448 THR B C 1
ATOM 5887 O O . THR B 1 406 ? 13.462 91.897 -26.038 1.00 46.82 448 THR B O 1
ATOM 5891 N N . ARG B 1 407 ? 13.674 90.078 -27.322 1.00 42.36 449 ARG B N 1
ATOM 5892 C CA . ARG B 1 407 ? 12.397 89.487 -26.946 1.00 42.40 449 ARG B CA 1
ATOM 5893 C C . ARG B 1 407 ? 12.514 88.433 -25.848 1.00 43.07 449 ARG B C 1
ATOM 5894 O O . ARG B 1 407 ? 11.501 87.814 -25.502 1.00 39.77 449 ARG B O 1
ATOM 5902 N N . GLY B 1 408 ? 13.709 88.225 -25.296 1.00 44.72 450 GLY B N 1
ATOM 5903 C CA . GLY B 1 408 ? 14.016 87.082 -24.447 1.00 43.92 450 GLY B CA 1
ATOM 5904 C C . GLY B 1 408 ? 13.162 86.947 -23.201 1.00 46.08 450 GLY B C 1
ATOM 5905 O O . GLY B 1 408 ? 13.183 85.879 -22.581 1.00 46.00 450 GLY B O 1
ATOM 5906 N N . ASP B 1 409 ? 12.421 87.987 -22.816 1.00 41.88 451 ASP B N 1
ATOM 5907 C CA . ASP B 1 409 ? 11.541 87.931 -21.655 1.00 45.50 451 ASP B CA 1
ATOM 5908 C C . ASP B 1 409 ? 10.065 87.816 -22.020 1.00 43.35 451 ASP B C 1
ATOM 5909 O O . ASP B 1 409 ? 9.232 87.697 -21.117 1.00 45.19 451 ASP B O 1
ATOM 5914 N N . GLU B 1 410 ? 9.723 87.852 -23.309 1.00 43.37 452 GLU B N 1
ATOM 5915 C CA . GLU B 1 410 ? 8.343 87.798 -23.783 1.00 44.59 452 GLU B CA 1
ATOM 5916 C C . GLU B 1 410 ? 8.009 86.381 -24.233 1.00 41.23 452 GLU B C 1
ATOM 5917 O O . GLU B 1 410 ? 8.825 85.720 -24.879 1.00 43.21 452 GLU B O 1
ATOM 5923 N N . VAL B 1 411 ? 6.796 85.922 -23.914 1.00 47.10 453 VAL B N 1
ATOM 5924 C CA . VAL B 1 411 ? 6.484 84.499 -24.068 1.00 48.17 453 VAL B CA 1
ATOM 5925 C C . VAL B 1 411 ? 6.126 84.138 -25.508 1.00 51.92 453 VAL B C 1
ATOM 5926 O O . VAL B 1 411 ? 6.877 83.412 -26.174 1.00 55.23 453 VAL B O 1
ATOM 5930 N N . ALA B 1 412 ? 4.974 84.602 -25.998 1.00 45.19 454 ALA B N 1
ATOM 5931 C CA . ALA B 1 412 ? 4.548 84.165 -27.324 1.00 45.75 454 ALA B CA 1
ATOM 5932 C C . ALA B 1 412 ? 3.760 85.223 -28.093 1.00 44.83 454 ALA B C 1
ATOM 5933 O O . ALA B 1 412 ? 3.646 85.155 -29.319 1.00 47.78 454 ALA B O 1
ATOM 5935 N N . ILE B 1 413 ? 3.230 86.213 -27.403 1.00 49.00 455 ILE B N 1
ATOM 5936 C CA . ILE B 1 413 ? 2.461 87.270 -28.042 1.00 47.64 455 ILE B CA 1
ATOM 5937 C C . ILE B 1 413 ? 3.260 88.565 -27.902 1.00 46.63 455 ILE B C 1
ATOM 5938 O O . ILE B 1 413 ? 3.430 89.077 -26.789 1.00 52.99 455 ILE B O 1
ATOM 5943 N N . PHE B 1 414 ? 3.761 89.085 -29.024 1.00 45.69 456 PHE B N 1
ATOM 5944 C CA . PHE B 1 414 ? 4.558 90.309 -29.081 1.00 49.43 456 PHE B CA 1
ATOM 5945 C C . PHE B 1 414 ? 3.688 91.494 -29.491 1.00 49.34 456 PHE B C 1
ATOM 5946 O O . PHE B 1 414 ? 2.601 91.324 -30.042 1.00 51.42 456 PHE B O 1
ATOM 5954 N N . THR B 1 415 ? 4.194 92.709 -29.262 1.00 55.25 457 THR B N 1
ATOM 5955 C CA . THR B 1 415 ? 3.514 93.929 -29.717 1.00 53.02 457 THR B CA 1
ATOM 5956 C C . THR B 1 415 ? 4.501 94.971 -30.218 1.00 56.18 457 THR B C 1
ATOM 5957 O O . THR B 1 415 ? 4.793 95.958 -29.530 1.00 60.68 457 THR B O 1
ATOM 5961 N N . PRO B 1 416 ? 5.026 94.799 -31.440 1.00 56.32 458 PRO B N 1
ATOM 5962 C CA . PRO B 1 416 ? 5.830 95.862 -32.047 1.00 61.34 458 PRO B CA 1
ATOM 5963 C C . PRO B 1 416 ? 4.985 96.767 -32.942 1.00 59.73 458 PRO B C 1
ATOM 5964 O O . PRO B 1 416 ? 3.784 96.517 -33.064 1.00 58.27 458 PRO B O 1
#

GO terms:
  GO:0043245 extraorganismal space (C, IDA)
  GO:0010431 seed maturation (P, IEP)
  GO:0045735 nutrient reservoir activity (F, IDA)
  GO:0048316 seed development (P, IEP)

InterPro domains:
  IPR006044 11-S seed storage protein, plant [PR00439] (293-310)
  IPR006044 11-S seed storage protein, plant [PR00439] (316-336)
  IPR006044 11-S seed storage protein, plant [PR00439] (362-378)
  IPR006044 11-S seed storage protein, plant [PR00439] (380-395)
  IPR006044 11-S seed storage protein, plant [PR00439] (398-416)
  IPR006044 11-S seed storage protein, plant [PR00439] (420-437)
  IPR006045 Cupin 1 [PF00190] (50-205)
  IPR006045 Cupin 1 [PF00190] (295-442)
  IPR006045 Cupin 1 [SM00835] (50-242)
  IPR006045 Cupin 1 [SM00835] (294-443)
  IPR011051 RmlC-like cupin domain superfamily [SSF51182] (6-452)
  IPR014710 RmlC-like jelly roll fold [G3DSA:2.60.120.10] (43-296)
  IPR014710 RmlC-like jelly roll fold [G3DSA:2.60.120.10] (297-465)
  IPR050253 Seed Storage and Functional Proteins [PTHR31189] (8-452)

Sequence (756 aa):
NECRIERLNALEPTRTVRSEAGVTDYFDEDNEQFRCAGVSTIRRVIEPRGLLLPSMSNAPRLVYIVQGRGIVGLVMPGCPETFQSFQRDEHQKVYQFQEGDVLAVPNGFAYWCYNNGENPVVAITVLDTSNDANQLDRSHRQFLLAGRQEQSIKENILRGFSTELLAAAFGVNMELARKLQCRDDTRGEIVRAENGLQVLRPGFEETYCSMKIKQNIGDPRRADVFNPRGGRITTLNSEKLPILRFIQMSAERVVLYRNAMVSPHWNINAHSIMYCTGGRGRVEVADDRGETVFDGELRQGQLLIVPQNFAMLERAGSEGFQLVSIKTSDRAMVSTIVGKTSALRGMPVEVLMNSYRLSRDEARRVKLTRGDEVAIFTPECRIERLNALEPTRTVRSEAGVTDYFDEDNEQFRCAGVSTIRRVIEPRGLLLPSMSNAPRLVYIVQGRGIVGLVMPGCPETFQSFRDEHQKVYQFQEGDVLAVPNGFAYWCYNNGENPVVAITVLDTSNDANQLDRSHRQFLLAGRQEQIKENILRGFSTELLAAAFGVNMELARKLQCRDDTRGEIVRAENGLQVLRPSGFEETYCSMKIKQNIGDPRRADVFNPRGGRITTLNSEKLPILRFIQMSAERVVLYRNAMVSPHWNINAHSIMYCTGGRGRVEVADDRGETVFDGELRQGQLLIVPQNFAMLERAGSEGFQLVSIKTSDRAMVSTIVGKTSALRGMPVEVLMNSYRLSRDEARRVKLTRGDEVAIFTP

Foldseek 3Di:
DLVVDQFWDWWFFDDKFDFQFWIKGWTDCPPSLNVQQLKTKMKIKGAAQKKQAKKFKLFKKKKAWLAAKWKKDKDDPPFDFPQDDPCDDTHHAIDIDGHQKIFIHHGPIIMMIHGNDRGIIMMMMMTNLVDPSRPDDSDIDMAGQAEWAPVVIRWHPLLVDDQVVQCVVVVHDSVVSVVSRVVPDDRHRIHHDPVHDDDRDVVVCVPPVPFDGMDGFPDQVQFPADDPQFWTKHKAFCVHGVCRQVSFKIKMKTWTAAFKKFFKKFWAPWKKKKAWSAAKKWKWKADPVRDTNDTDMHGHRIITIHGGPIIMMMTGHRHITIIMIMIRGGPTDMAGCAAQRHPLLVDDLVCVCVVVVDDSVVSCCRRPVRNHDDRIGRD/DLPDQAWDWWFFDDWFAFQFWIKGWTDCPPPLNVNQLKTKIKIKGFAQKKQAKKFKLFKKKKAWLAAKWKKDKDDPPAAFDFCDVHDTHHDIHIDGHQKIFIHHGPIIMMIHGNTNGITIMMMMTRLVDPSRPDDSDIDMAGQAAAAPVTGWHPLLVDDLVVCCVVVVHPSVVSVVRRHDVGRRHRIHGPPVHDDDRDPCVVCVPPVPFDGMDGFPPQVQFPADDPQFWTKHKAFCVHHVCRQVSFKIKMKTWTAAFKKFFKKFWAPWKKKKAWQAAKKWKWKADPVRDTRGTDMDGHNIIIIHGGPIIMMMTGHRHITIMMIMIRGGVTDIAGCAAQRHPLLPDDLVVVCVVVVHDSVVSCCRHPVRNHGHTMGHD

Secondary structure (DSSP, 8-state):
-----S----B--SEEEEETTEEEEE--TTSHHHHHHT-EEEEEEE-TTEEEEEEEESS-EEEEEEE--EEEEE--TTPPP-EEE---EEE--EEEE-TTEEEEE-TT--EEEE--SSSPEEEEEEE-TTSTT--S-SS--EEESS-EEE--EEEPGGGGS-HHHHHHHHTS-HHHHHHHTTTT--S-SEEE-TT--------GGGTGGG---EEE---GGG-SEEETTTEEEEEESTTT-TTHHHHT-EEEEEEEPTT-EEEEEEESSS-EEEEEEEEEEEEEEE-TTS-EEEEEEEETT-EEEE-TT-EEEEEEEEEEEEEEEEESSTT--EEESSSTT-TTTTS-HHHHHHHHT--HHHHHHHHHSSTT--SEE--/----S----B---EEEEETTEEEEE--TTSHHHHHHT-EEEEEEE-TTEEEEEEEESS-EEEEEEE-EEEEEE--TTPPP-EEE--EEE--EEEEETTEEEEE-TT--EEEE--SSS-EEEEEEE-TTSTT--S-SS--EEESSSEE---EE-GGGGS-HHHHHHHHT--HHHHHHTT--S--S-SEEE-TT---------GGGTGGG---EEE---GGG-SEEETTTEEEEEESTTT-TTHHHHT-EEEEEEE-TT-EEEEEEESS--EEEEEEEEEEEEEEE-TTS-EEEEEEEETT-EEEE-TT-EEEEEEEEEEEEEEEEESSTT--EEESSSTT-TTTTS-HHHHHHHHT--HHHHHHHHHSSTT--SEE--

Organism: Cocos nucifera (NCBI:txid13894)

B-factor: mean 39.0, std 9.82, range [15.23, 74.6]

Solvent-accessible surface area: 32302 Å² total; per-residue (Å²): 152,53,52,212,8,110,107,9,75,34,17,93,32,92,115,85,4,178,9,86,0,0,18,0,16,33,6,52,52,83,41,83,6,1,88,12,5,5,3,4,1,6,34,15,31,2,43,23,86,0,31,6,10,37,3,51,1,14,0,2,7,0,4,5,2,32,72,10,114,2,0,0,3,1,60,8,99,89,21,28,56,5,0,6,6,69,203,192,53,84,38,23,18,6,30,25,6,99,105,1,2,0,0,0,0,18,43,44,49,17,10,44,6,3,0,17,6,144,62,45,0,22,11,6,8,1,0,11,5,57,11,127,42,15,168,92,67,122,27,40,103,21,60,1,64,30,0,47,5,87,91,104,85,49,62,3,61,25,85,72,116,62,16,110,112,6,10,72,80,100,65,55,89,103,115,77,0,72,136,61,0,27,142,135,21,132,84,12,2,0,5,100,18,167,152,28,49,170,34,5,70,49,16,143,30,14,7,136,18,4,30,25,1,44,15,22,0,16,33,41,113,80,4,8,22,5,2,42,174,0,0,24,12,1,8,0,1,14,4,16,0,7,3,0,118,115,3,92,0,2,2,23,26,5,15,1,64,138,37,0,30,9,0,26,9,69,0,65,52,4,31,0,2,0,10,0,20,7,14,104,3,108,0,67,1,41,14,136,117,67,82,70,2,23,71,13,82,0,105,126,12,19,0,0,2,0,6,72,94,26,26,12,53,3,116,0,26,99,116,5,0,46,3,2,2,6,8,28,23,23,92,3,30,19,19,11,49,34,4,34,64,11,29,18,97,66,75,82,34,91,70,1,37,122,74,113,223,45,54,116,88,70,0,122,134,59,33,73,104,73,5,97,21,8,25,0,4,28,86,102,57,189,14,115,188,12,76,29,8,93,32,96,116,83,11,118,7,75,0,0,31,0,14,43,9,57,58,77,38,90,10,1,99,10,7,4,3,6,2,6,36,17,30,2,43,39,108,0,32,5,9,37,4,53,2,15,1,1,8,0,5,5,1,31,71,9,122,1,2,0,2,2,61,16,93,89,21,34,62,11,2,0,23,110,232,83,67,36,23,20,4,27,16,3,91,100,1,4,0,0,0,0,25,42,41,53,18,8,46,6,7,0,44,13,164,77,39,0,25,10,7,6,3,1,12,5,57,6,116,48,16,172,96,67,142,25,41,98,19,61,2,65,31,0,50,0,58,98,115,42,58,2,66,25,96,74,114,70,14,104,120,6,5,72,85,111,70,36,92,97,121,74,0,116,132,56,0,26,84,137,22,124,95,4,1,0,6,92,18,125,140,36,57,180,34,27,88,1,121,18,142,39,18,4,127,19,5,23,18,1,46,14,19,2,17,28,56,124,82,6,6,18,11,6,51,103,0,0,22,14,2,10,1,3,3,4,20,0,3,8,0,95,115,4,77,0,5,4,23,28,6,14,2,76,152,50,0,28,13,0,26,16,76,2,60,52,4,32,3,2,1,12,0,17,10,24,72,3,89,0,73,3,42,26,112,186,66,87,85,8,24,76,18,78,0,110,130,13,28,0,0,0,0,4,74,93,30,29,10,46,5,102,1,21,88,90,5,0,47,4,2,3,8,9,30,24,23,70,7,30,18,21,8,45,31,1,46,53,11,30,18,91,65,73,88,33,91,69,1,39,122,75,115,223,49,54,113,71,67,0,116,136,55,31,78,100,56,4,89,24,5,14,5,5,37,99

Radius of gyration: 28.78 Å; Cα contacts (8 Å, |Δi|>4): 2114; chains: 2; bounding box: 75×67×72 Å

Nearest PDB structures (foldseek):
  5wpw-assembly1_A  TM=1.003E+00  e=7.882E-83  Cocos nucifera
  5wpw-assembly1_B  TM=9.986E-01  e=5.114E-77  Cocos nucifera
  8uai-assembly1_E  TM=9.763E-01  e=5.503E-59  Corylus avellana
  5gyl-assembly1_A  TM=9.685E-01  e=4.213E-52  Cicer arietinum
  8uai-assembly1_F  TM=9.635E-01  e=1.262E-51  Corylus avellana